Protein AF-0000000073998660 (afdb_homodimer)

Radius of gyration: 32.84 Å; Cα contacts (8 Å, |Δi|>4): 1661; chains: 2; bounding box: 63×141×74 Å

Organism: NCBI:txid1917863

Foldseek 3Di:
DFPLQCLLVVLVVQLVVQLVVLVVVQPPPDDSLQSSLLLLLLLLLQAAHLDFLLPDDPVSLVSSLVSNLNNLLSQLLSLLLVVLCLQVLPQSPPPPCCLVVLLVPVDDPPDCNVVNVLSVVVSVVVSVVLVVLLVVQLVQCLVQPDPCQLPPDDSSVQSSSLSSSLLLLNQHGSRRFNLSCLQPLVNLVSSLVSNLLQFAAVLQVLVVLLVVLVVVLVVLVVVLVVCVVVQVVVCVVPVDNDPVSVVSVVVNVVSVVSSVSSCVVCPDPQSVLSNVLSVVLLVVQLVVQLVQQLVQCCPQPQFQVVGDPSSSSSQSSSLSSLLQANQHHNHQPLRGDPSNLVSSLVNLQEHHDSSGSFWHWHSVLVVQVVQCVVCVVPNPDARDGPRFGAFPVQNVVSVVLVVVVVVCLVVLLVVVCVQCVPVDDSSQVSSLLSSLLRSSRHHNPCSNVDDSVNSVSSSVSSSCGSSDVLSVVCSVVVPSRDPSSPPPGPGRYHDTD/DFPLQCLLVVLVVQLVVQLVVLVVQQVPPDDSLQSSLLLLLLLLLQAAHLDFLLPDDPVNLVSSLVSNLNNLLSQLLSLLLVVLCLQVLPFSPPPPCCLVVLLVPVDDPPDCNVVNVLSVVLSVVVSVVLVVLLVVQLVQCLVQPDPCQLPPDDSSVQSSSLSSSLLLLNQHGSRRFNLSCLQPLSNLVSSLVSNLLQFAAVLQVLVVLLVVLVVVLVVLVVVLCVCCVVQVVVCVVVVDNPPVNVVSVVVNVVSVVVSVSSCVVCPDPQSVLSNVLSVVLLVVQLVVQLVQQLVQCCPQPQFQVVGDPSSSSSQSSSLSSLLQANQHHNHQCLRGDPSNLVSSLVNLQEHHDSSGSFWHWHSVLVVQVVQCVVCVVPNPDARDGPRFGAFPVQNVVSVVLVVVVVVCLVVLLVVVCVVCVPVDDSSQVSSLLSSLLRSSRHHNPCSNVDDSVNSVSSSVSSSCGSSDVLSVVCSVVVPSRRPSSPPPGPGRYHDTD

InterPro domains:
  IPR003445 Cation transporter [PF02386] (27-206)
  IPR003445 Cation transporter [PF02386] (296-477)

Nearest PDB structures (foldseek):
  8k1t-assembly1_I  TM=8.688E-01  e=1.382E-22  Bacillus subtilis
  7zp9-assembly1_I  TM=8.811E-01  e=2.180E-21  Vibrio alginolyticus
  8k1s-assembly1_I  TM=8.889E-01  e=5.232E-21  Bacillus subtilis
  7zp9-assembly1_M  TM=8.734E-01  e=1.997E-21  Vibrio alginolyticus
  4j7c-assembly1_I  TM=8.726E-01  e=1.371E-20  Bacillus subtilis subsp. subtilis str. 168

Solvent-accessible surface area (backbone atoms only — not comparable to full-atom values): 49229 Å² total; per-residue (Å²): 131,53,69,43,37,52,53,53,48,50,53,51,50,51,22,52,53,42,14,51,54,48,33,62,72,41,78,75,78,49,53,62,68,53,19,39,36,41,22,32,20,27,32,45,13,12,31,48,48,57,59,64,48,54,78,50,54,73,69,52,52,52,52,46,51,52,37,28,49,51,23,24,53,48,48,25,50,49,32,44,53,49,47,50,34,58,69,66,63,52,52,70,76,59,49,59,58,52,50,55,41,44,59,67,45,86,71,75,83,77,79,70,48,70,62,28,56,51,49,52,52,49,46,51,50,51,53,52,49,53,51,50,53,26,49,52,42,13,51,52,38,53,74,64,52,69,87,70,56,45,64,96,47,56,56,66,56,44,20,42,49,40,21,47,20,23,28,26,15,15,22,49,32,70,66,54,46,44,45,72,45,45,84,35,41,68,56,41,49,50,48,39,48,33,30,49,60,24,16,48,12,47,72,45,48,52,51,48,45,43,50,48,47,49,48,45,38,48,47,43,46,46,42,45,49,45,44,44,50,46,39,48,52,40,24,71,69,70,67,61,77,72,74,76,59,50,56,60,49,51,51,38,51,51,47,49,51,49,43,53,52,46,50,67,66,49,67,40,72,40,48,49,53,48,32,50,46,43,52,53,50,48,51,50,51,36,49,52,34,18,53,48,36,37,67,68,30,46,79,33,77,80,66,38,37,81,47,53,73,66,33,30,50,36,47,20,42,34,48,24,50,18,27,35,10,19,18,55,37,52,64,68,58,74,63,54,53,56,30,46,51,47,50,44,50,54,36,23,47,42,16,21,20,60,36,15,38,27,18,28,39,12,42,54,21,55,50,48,51,53,38,50,47,69,31,61,48,38,69,85,52,77,44,54,58,97,87,37,50,44,18,67,62,39,50,51,50,25,52,44,48,54,53,49,52,52,50,50,50,54,53,51,50,39,53,49,30,57,72,54,66,66,72,64,59,63,51,55,54,50,48,38,49,45,17,32,27,12,17,11,18,49,56,67,79,49,57,61,71,54,51,71,72,56,44,53,51,45,39,51,34,25,50,37,26,56,69,27,61,67,39,52,51,28,37,72,67,64,49,80,40,60,39,74,66,61,87,78,59,88,32,45,58,57,73,56,70,130,53,68,43,37,52,52,52,50,49,53,50,48,52,22,52,53,42,14,51,53,46,34,62,72,41,80,73,79,48,54,62,68,53,20,39,35,40,21,33,20,28,33,46,13,11,30,47,50,58,60,66,48,55,78,51,55,73,70,51,51,53,51,46,52,50,36,27,51,50,24,23,52,47,46,25,49,49,33,44,52,50,46,52,35,58,71,66,63,50,51,67,76,61,48,57,56,52,50,55,39,45,60,67,48,87,70,77,82,76,78,69,48,73,61,29,56,52,49,51,53,51,46,51,49,51,54,52,50,52,51,50,53,28,48,52,41,14,51,51,37,53,73,64,54,67,88,72,56,44,64,96,47,57,57,67,55,46,19,41,48,42,21,48,21,24,27,26,14,14,23,50,33,69,65,53,48,45,46,74,46,45,84,35,41,68,56,43,49,50,46,40,50,33,29,50,59,25,16,46,12,47,71,45,47,52,51,48,45,44,51,48,46,49,48,44,39,49,46,43,46,45,42,45,49,46,43,43,47,47,39,47,52,40,24,70,69,71,65,64,76,74,73,74,60,50,56,60,50,51,50,41,51,53,46,49,51,49,42,54,52,45,50,66,66,50,66,40,73,41,48,50,53,51,33,51,47,43,52,53,51,48,50,51,53,35,48,51,34,19,54,49,37,37,68,67,31,46,79,33,76,80,66,38,37,80,47,51,72,65,32,28,48,37,48,21,44,36,46,24,51,19,27,36,10,18,18,54,38,53,64,67,60,74,63,53,53,56,30,46,52,46,53,42,51,54,36,23,48,42,17,20,20,60,36,14,39,25,17,27,38,11,41,53,22,55,53,49,50,53,39,50,46,70,31,61,48,38,70,84,52,76,43,53,58,97,88,37,51,44,18,68,63,39,50,51,50,25,52,45,48,54,54,49,51,54,51,50,51,54,53,50,50,38,53,48,30,56,70,55,66,64,72,64,59,63,52,56,53,49,45,39,48,48,17,32,27,11,16,11,20,48,55,66,78,48,59,61,71,53,50,69,72,56,44,52,51,47,39,50,35,25,50,38,27,57,69,26,62,66,39,51,51,28,36,71,68,64,50,80,39,58,38,74,65,61,87,79,60,87,31,44,59,56,73,56,70

Structure (mmCIF, N/CA/C/O backbone):
data_AF-0000000073998660-model_v1
#
loop_
_entity.id
_entity.type
_entity.pdbx_description
1 polymer 'Trk-type K+ transporter membrane subunit'
#
loop_
_atom_site.group_PDB
_atom_site.id
_atom_site.type_symbol
_atom_site.label_atom_id
_atom_site.label_alt_id
_atom_site.label_comp_id
_atom_site.label_asym_id
_atom_site.label_entity_id
_atom_site.label_seq_id
_atom_site.pdbx_PDB_ins_code
_atom_site.Cartn_x
_atom_site.Cartn_y
_atom_site.Cartn_z
_atom_site.occupancy
_atom_site.B_iso_or_equiv
_atom_site.auth_seq_id
_atom_site.auth_comp_id
_atom_site.auth_asym_id
_atom_site.auth_atom_id
_atom_site.pdbx_PDB_model_num
ATOM 1 N N . MET A 1 1 ? 19.594 8.508 28.094 1 63.03 1 MET A N 1
ATOM 2 C CA . MET A 1 1 ? 18.516 8.07 27.219 1 63.03 1 MET A CA 1
ATOM 3 C C . MET A 1 1 ? 18.656 8.68 25.828 1 63.03 1 MET A C 1
ATOM 5 O O . MET A 1 1 ? 19.109 9.82 25.688 1 63.03 1 MET A O 1
ATOM 9 N N . SER A 1 2 ? 18.422 7.918 24.828 1 72.44 2 SER A N 1
ATOM 10 C CA . SER A 1 2 ? 18.516 8.383 23.438 1 72.44 2 SER A CA 1
ATOM 11 C C . SER A 1 2 ? 17.422 9.414 23.141 1 72.44 2 SER A C 1
ATOM 13 O O . SER A 1 2 ? 16.406 9.469 23.828 1 72.44 2 SER A O 1
ATOM 15 N N . PHE A 1 3 ? 17.703 10.344 22.281 1 75.31 3 PHE A N 1
ATOM 16 C CA . PHE A 1 3 ? 16.766 11.383 21.859 1 75.31 3 PHE A CA 1
ATOM 17 C C . PHE A 1 3 ? 15.445 10.773 21.422 1 75.31 3 PHE A C 1
ATOM 19 O O . PHE A 1 3 ? 14.375 11.281 21.781 1 75.31 3 PHE A O 1
ATOM 26 N N . ALA A 1 4 ? 15.484 9.711 20.812 1 79.88 4 ALA A N 1
ATOM 27 C CA . ALA A 1 4 ? 14.289 9.016 20.344 1 79.88 4 ALA A CA 1
ATOM 28 C C . ALA A 1 4 ? 13.445 8.523 21.531 1 79.88 4 ALA A C 1
ATOM 30 O O . ALA A 1 4 ? 12.219 8.617 21.5 1 79.88 4 ALA A O 1
ATOM 31 N N . ARG A 1 5 ? 14.047 8.125 22.594 1 86.69 5 ARG A N 1
ATOM 32 C CA . ARG A 1 5 ? 13.336 7.629 23.75 1 86.69 5 ARG A CA 1
ATOM 33 C C . ARG A 1 5 ? 12.68 8.766 24.531 1 86.69 5 ARG A C 1
ATOM 35 O O . ARG A 1 5 ? 11.57 8.617 25.047 1 86.69 5 ARG A O 1
ATOM 42 N N . VAL A 1 6 ? 13.344 9.867 24.516 1 84.62 6 VAL A N 1
ATOM 43 C CA . VAL A 1 6 ? 12.805 11.023 25.219 1 84.62 6 VAL A CA 1
ATOM 44 C C . VAL A 1 6 ? 11.531 11.5 24.531 1 84.62 6 VAL A C 1
ATOM 46 O O . VAL A 1 6 ? 10.539 11.812 25.203 1 84.62 6 VAL A O 1
ATOM 49 N N . VAL A 1 7 ? 11.594 11.492 23.281 1 86.06 7 VAL A N 1
ATOM 50 C CA . VAL A 1 7 ? 10.43 11.938 22.516 1 86.06 7 VAL A CA 1
ATOM 51 C C . VAL A 1 7 ? 9.273 10.961 22.703 1 86.06 7 VAL A C 1
ATOM 53 O O . VAL A 1 7 ? 8.141 11.367 22.984 1 86.06 7 VAL A O 1
ATOM 56 N N . CYS A 1 8 ? 9.57 9.711 22.625 1 91.06 8 CYS A N 1
ATOM 57 C CA . CYS A 1 8 ? 8.547 8.68 22.766 1 91.06 8 CYS A CA 1
ATOM 58 C C . CYS A 1 8 ? 7.938 8.711 24.156 1 91.06 8 CYS A C 1
ATOM 60 O O . CYS A 1 8 ? 6.715 8.703 24.312 1 91.06 8 CYS A O 1
ATOM 62 N N . PHE A 1 9 ? 8.734 8.844 25.141 1 91.81 9 PHE A N 1
ATOM 63 C CA . PHE A 1 9 ? 8.234 8.852 26.5 1 91.81 9 PHE A CA 1
ATOM 64 C C . PHE A 1 9 ? 7.512 10.164 26.812 1 91.81 9 PHE A C 1
ATOM 66 O O . PHE A 1 9 ? 6.543 10.18 27.578 1 91.81 9 PHE A O 1
ATOM 73 N N . GLY A 1 10 ? 8.031 11.219 26.203 1 92.44 10 GLY A N 1
ATOM 74 C CA . GLY A 1 10 ? 7.34 12.484 26.359 1 92.44 10 GLY A CA 1
ATOM 75 C C . GLY A 1 10 ? 5.914 12.453 25.844 1 92.44 10 GLY A C 1
ATOM 76 O O . GLY A 1 10 ? 4.984 12.859 26.547 1 92.44 10 GLY A O 1
ATOM 77 N N . PHE A 1 11 ? 5.75 11.93 24.688 1 94.12 11 PHE A N 1
ATOM 78 C CA . PHE A 1 11 ? 4.418 11.852 24.109 1 94.12 11 PHE A CA 1
ATOM 79 C C . PHE A 1 11 ? 3.551 10.859 24.859 1 94.12 11 PHE A C 1
ATOM 81 O O . PHE A 1 11 ? 2.371 11.117 25.109 1 94.12 11 PHE A O 1
ATOM 88 N N . LEU A 1 12 ? 4.133 9.75 25.234 1 95.38 12 LEU A N 1
ATOM 89 C CA . LEU A 1 12 ? 3.385 8.75 25.984 1 95.38 12 LEU A CA 1
ATOM 90 C C . LEU A 1 12 ? 2.932 9.305 27.344 1 95.38 12 LEU A C 1
ATOM 92 O O . LEU A 1 12 ? 1.794 9.086 27.75 1 95.38 12 LEU A O 1
ATOM 96 N N . SER A 1 13 ? 3.779 10.016 28 1 96.12 13 SER A N 1
ATOM 97 C CA . SER A 1 13 ? 3.438 10.609 29.281 1 96.12 13 SER A CA 1
ATOM 98 C C . SER A 1 13 ? 2.352 11.672 29.141 1 96.12 13 SER A C 1
ATOM 100 O O . SER A 1 13 ? 1.455 11.773 29.969 1 96.12 13 SER A O 1
ATOM 102 N N . ALA A 1 14 ? 2.453 12.453 28.109 1 96.12 14 ALA A N 1
ATOM 103 C CA . ALA A 1 14 ? 1.438 13.469 27.859 1 96.12 14 ALA A CA 1
ATOM 104 C C . ALA A 1 14 ? 0.074 12.836 27.594 1 96.12 14 ALA A C 1
ATOM 106 O O . ALA A 1 14 ? -0.949 13.328 28.078 1 96.12 14 ALA A O 1
ATOM 107 N N . ILE A 1 15 ? 0.063 11.711 26.891 1 97.62 15 ILE A N 1
ATOM 108 C CA . ILE A 1 15 ? -1.177 11 26.594 1 97.62 15 ILE A CA 1
ATOM 109 C C . ILE A 1 15 ? -1.775 10.445 27.891 1 97.62 15 ILE A C 1
ATOM 111 O O . ILE A 1 15 ? -2.975 10.602 28.141 1 97.62 15 ILE A O 1
ATOM 115 N N . LEU A 1 16 ? -0.935 9.898 28.688 1 97.44 16 LEU A N 1
ATOM 116 C CA . LEU A 1 16 ? -1.417 9.305 29.938 1 97.44 16 LEU A CA 1
ATOM 117 C C . LEU A 1 16 ? -1.89 10.383 30.906 1 97.44 16 LEU A C 1
ATOM 119 O O . LEU A 1 16 ? -2.951 10.25 31.516 1 97.44 16 LEU A O 1
ATOM 123 N N . LEU A 1 17 ? -1.148 11.438 31.047 1 97 17 LEU A N 1
ATOM 124 C CA . LEU A 1 17 ? -1.552 12.531 31.922 1 97 17 LEU A CA 1
ATOM 125 C C . LEU A 1 17 ? -2.852 13.164 31.438 1 97 17 LEU A C 1
ATOM 127 O O . LEU A 1 17 ? -3.74 13.461 32.25 1 97 17 LEU A O 1
ATOM 131 N N . GLY A 1 18 ? -2.938 13.398 30.125 1 97.5 18 GLY A N 1
ATOM 132 C CA . GLY A 1 18 ? -4.168 13.93 29.562 1 97.5 18 GLY A CA 1
ATOM 133 C C . GLY A 1 18 ? -5.367 13.031 29.781 1 97.5 18 GLY A C 1
ATOM 134 O O . GLY A 1 18 ? -6.473 13.508 30.047 1 97.5 18 GLY A O 1
ATOM 135 N N . SER A 1 19 ? -5.113 11.719 29.703 1 97.19 19 SER A N 1
ATOM 136 C CA . SER A 1 19 ? -6.207 10.766 29.891 1 97.19 19 SER A CA 1
ATOM 137 C C . SER A 1 19 ? -6.723 10.812 31.328 1 97.19 19 SER A C 1
ATOM 139 O O . SER A 1 19 ? -7.926 10.68 31.562 1 97.19 19 SER A O 1
ATOM 141 N N . PHE A 1 20 ? -5.871 11.07 32.281 1 96.38 20 PHE A N 1
ATOM 142 C CA . PHE A 1 20 ? -6.273 11.164 33.688 1 96.38 20 PHE A CA 1
ATOM 143 C C . PHE A 1 20 ? -7.094 12.43 33.938 1 96.38 20 PHE A C 1
ATOM 145 O O . PHE A 1 20 ? -8.094 12.398 34.656 1 96.38 20 PHE A O 1
ATOM 152 N N . PHE A 1 21 ? -6.688 13.516 33.344 1 96.38 21 PHE A N 1
ATOM 153 C CA . PHE A 1 21 ? -7.426 14.766 33.5 1 96.38 21 PHE A CA 1
ATOM 154 C C . PHE A 1 21 ? -8.805 14.664 32.875 1 96.38 21 PHE A C 1
ATOM 156 O O . PHE A 1 21 ? -9.797 15.125 33.438 1 96.38 21 PHE A O 1
ATOM 163 N N . LEU A 1 22 ? -8.852 14.031 31.688 1 96.75 22 LEU A N 1
ATOM 164 C CA . LEU A 1 22 ? -10.125 13.891 31 1 96.75 22 LEU A CA 1
ATOM 165 C C . LEU A 1 22 ? -11.062 12.977 31.781 1 96.75 22 LEU A C 1
ATOM 167 O O . LEU A 1 22 ? -12.25 13.273 31.938 1 96.75 22 LEU A O 1
ATOM 171 N N . TYR A 1 23 ? -10.484 11.844 32.219 1 96.12 23 TYR A N 1
ATOM 172 C CA . TYR A 1 23 ? -11.281 10.883 32.969 1 96.12 23 TYR A CA 1
ATOM 173 C C . TYR A 1 23 ? -11.789 11.5 34.281 1 96.12 23 TYR A C 1
ATOM 175 O O . TYR A 1 23 ? -12.945 11.297 34.656 1 96.12 23 TYR A O 1
ATOM 183 N N . GLY A 1 24 ? -11.031 12.234 35 1 94.75 24 GLY A N 1
ATOM 184 C CA . GLY A 1 24 ? -11.406 12.859 36.25 1 94.75 24 GLY A CA 1
ATOM 185 C C . GLY A 1 24 ? -12.438 13.961 36.094 1 94.75 24 GLY A C 1
ATOM 186 O O . GLY A 1 24 ? -13.352 14.078 36.938 1 94.75 24 GLY A O 1
ATOM 187 N N . ASN A 1 25 ? -12.273 14.766 35.062 1 94.31 25 ASN A N 1
ATOM 188 C CA . ASN A 1 25 ? -13.172 15.898 34.875 1 94.31 25 ASN A CA 1
ATOM 189 C C . ASN A 1 25 ? -14.555 15.445 34.406 1 94.31 25 ASN A C 1
ATOM 191 O O . ASN A 1 25 ? -15.547 16.125 34.688 1 94.31 25 ASN A O 1
ATOM 195 N N . GLU A 1 26 ? -14.672 14.344 33.656 1 91.69 26 GLU A N 1
ATOM 196 C CA . GLU A 1 26 ? -15.953 13.859 33.156 1 91.69 26 GLU A CA 1
ATOM 197 C C . GLU A 1 26 ? -16.594 12.859 34.094 1 91.69 26 GLU A C 1
ATOM 199 O O . GLU A 1 26 ? -17.672 12.344 33.844 1 91.69 26 GLU A O 1
ATOM 204 N N . ALA A 1 27 ? -16.734 13.086 35.344 1 79.81 27 ALA A N 1
ATOM 205 C CA . ALA A 1 27 ? -17.297 12.422 36.531 1 79.81 27 ALA A CA 1
ATOM 206 C C . ALA A 1 27 ? -18.094 11.188 36.125 1 79.81 27 ALA A C 1
ATOM 208 O O . ALA A 1 27 ? -19.281 11.078 36.438 1 79.81 27 ALA A O 1
ATOM 209 N N . GLY A 1 28 ? -17.484 10.148 35.281 1 79.62 28 GLY A N 1
ATOM 210 C CA . GLY A 1 28 ? -18.188 8.906 35 1 79.62 28 GLY A CA 1
ATOM 211 C C . GLY A 1 28 ? -18.812 8.852 33.625 1 79.62 28 GLY A C 1
ATOM 212 O O . GLY A 1 28 ? -19.312 7.805 33.188 1 79.62 28 GLY A O 1
ATOM 213 N N . ASN A 1 29 ? -18.844 9.875 32.906 1 87.81 29 ASN A N 1
ATOM 214 C CA . ASN A 1 29 ? -19.453 9.914 31.594 1 87.81 29 ASN A CA 1
ATOM 215 C C . ASN A 1 29 ? -18.562 9.258 30.547 1 87.81 29 ASN A C 1
ATOM 217 O O . ASN A 1 29 ? -19.047 8.867 29.484 1 87.81 29 ASN A O 1
ATOM 221 N N . LEU A 1 30 ? -17.328 9.195 30.859 1 91.75 30 LEU A N 1
ATOM 222 C CA . LEU A 1 30 ? -16.375 8.633 29.906 1 91.75 30 LEU A CA 1
ATOM 223 C C . LEU A 1 30 ? -15.695 7.398 30.484 1 91.75 30 LEU A C 1
ATOM 225 O O . LEU A 1 30 ? -15.289 7.398 31.656 1 91.75 30 LEU A O 1
ATOM 229 N N . SER A 1 31 ? -15.688 6.324 29.734 1 94.19 31 SER A N 1
ATOM 230 C CA . SER A 1 31 ? -14.852 5.191 30.109 1 94.19 31 SER A CA 1
ATOM 231 C C . SER A 1 31 ? -13.367 5.551 30.047 1 94.19 31 SER A C 1
ATOM 233 O O . SER A 1 31 ? -12.984 6.492 29.359 1 94.19 31 SER A O 1
ATOM 235 N N . TYR A 1 32 ? -12.586 4.891 30.781 1 95.25 32 TYR A N 1
ATOM 236 C CA . TYR A 1 32 ? -11.164 5.223 30.781 1 95.25 32 TYR A CA 1
ATOM 237 C C . TYR A 1 32 ? -10.539 4.965 29.422 1 95.25 32 TYR A C 1
ATOM 239 O O . TYR A 1 32 ? -9.664 5.715 28.984 1 95.25 32 TYR A O 1
ATOM 247 N N . VAL A 1 33 ? -10.984 3.906 28.719 1 96.25 33 VAL A N 1
ATOM 248 C CA . VAL A 1 33 ? -10.453 3.621 27.391 1 96.25 33 VAL A CA 1
ATOM 249 C C . VAL A 1 33 ? -10.789 4.77 26.438 1 96.25 33 VAL A C 1
ATOM 251 O O . VAL A 1 33 ? -9.953 5.176 25.641 1 96.25 33 VAL A O 1
ATOM 254 N N . ASP A 1 34 ? -11.969 5.289 26.625 1 96.81 34 ASP A N 1
ATOM 255 C CA . ASP A 1 34 ? -12.367 6.418 25.797 1 96.81 34 ASP A CA 1
ATOM 256 C C . ASP A 1 34 ? -11.539 7.66 26.125 1 96.81 34 ASP A C 1
ATOM 258 O O . ASP A 1 34 ? -11.234 8.461 25.234 1 96.81 34 ASP A O 1
ATOM 262 N N . SER A 1 35 ? -11.219 7.801 27.406 1 97.12 35 SER A N 1
ATOM 263 C CA . SER A 1 35 ? -10.398 8.938 27.812 1 97.12 35 SER A CA 1
ATOM 264 C C . SER A 1 35 ? -8.992 8.836 27.25 1 97.12 35 SER A C 1
ATOM 266 O O . SER A 1 35 ? -8.414 9.836 26.812 1 97.12 35 SER A O 1
ATOM 268 N N . VAL A 1 36 ? -8.469 7.609 27.266 1 97.25 36 VAL A N 1
ATOM 269 C CA . VAL A 1 36 ? -7.141 7.398 26.688 1 97.25 36 VAL A CA 1
ATOM 270 C C . VAL A 1 36 ? -7.184 7.664 25.188 1 97.25 36 VAL A C 1
ATOM 272 O O . VAL A 1 36 ? -6.27 8.289 24.641 1 97.25 36 VAL A O 1
ATOM 275 N N . TYR A 1 37 ? -8.234 7.168 24.578 1 97.94 37 TYR A N 1
ATOM 276 C CA . TYR A 1 37 ? -8.398 7.375 23.141 1 97.94 37 TYR A CA 1
ATOM 277 C C . TYR A 1 37 ? -8.469 8.859 22.797 1 97.94 37 TYR A C 1
ATOM 279 O O . TYR A 1 37 ? -7.781 9.328 21.891 1 97.94 37 TYR A O 1
ATOM 287 N N . LEU A 1 38 ? -9.242 9.57 23.562 1 97 38 LEU A N 1
ATOM 288 C CA . LEU A 1 38 ? -9.43 10.992 23.328 1 97 38 LEU A CA 1
ATOM 289 C C . LEU A 1 38 ? -8.148 11.766 23.594 1 97 38 LEU A C 1
ATOM 291 O O . LEU A 1 38 ? -7.785 12.672 22.828 1 97 38 LEU A O 1
ATOM 295 N N . SER A 1 39 ? -7.477 11.438 24.609 1 98 39 SER A N 1
ATOM 296 C CA . SER A 1 39 ? -6.207 12.078 24.938 1 98 39 SER A CA 1
ATOM 297 C C . SER A 1 39 ? -5.16 11.82 23.844 1 98 39 SER A C 1
ATOM 299 O O . SER A 1 39 ? -4.465 12.742 23.422 1 98 39 SER A O 1
ATOM 301 N N . ALA A 1 40 ? -5.074 10.578 23.422 1 98 40 ALA A N 1
ATOM 302 C CA . ALA A 1 40 ? -4.129 10.234 22.359 1 98 40 ALA A CA 1
ATOM 303 C C . ALA A 1 40 ? -4.453 10.977 21.078 1 98 40 ALA A C 1
ATOM 305 O O . ALA A 1 40 ? -3.553 11.484 20.406 1 98 40 ALA A O 1
ATOM 306 N N . SER A 1 41 ? -5.707 11.016 20.75 1 97.56 41 SER A N 1
ATOM 307 C CA . SER A 1 41 ? -6.129 11.711 19.531 1 97.56 41 SER A CA 1
ATOM 308 C C . SER A 1 41 ? -5.812 13.195 19.609 1 97.56 41 SER A C 1
ATOM 310 O O . SER A 1 41 ? -5.414 13.805 18.609 1 97.56 41 SER A O 1
ATOM 312 N N . ALA A 1 42 ? -5.961 13.797 20.781 1 97.38 42 ALA A N 1
ATOM 313 C CA . ALA A 1 42 ? -5.691 15.227 20.953 1 97.38 42 ALA A CA 1
ATOM 314 C C . ALA A 1 42 ? -4.195 15.508 20.922 1 97.38 42 ALA A C 1
ATOM 316 O O . ALA A 1 42 ? -3.742 16.406 20.219 1 97.38 42 ALA A O 1
ATOM 317 N N . ILE A 1 43 ? -3.414 14.727 21.609 1 96.88 43 ILE A N 1
ATOM 318 C CA . ILE A 1 43 ? -1.974 14.938 21.703 1 96.88 43 ILE A CA 1
ATOM 319 C C . ILE A 1 43 ? -1.326 14.648 20.359 1 96.88 43 ILE A C 1
ATOM 321 O O . ILE A 1 43 ? -0.404 15.352 19.938 1 96.88 43 ILE A O 1
ATOM 325 N N . CYS A 1 44 ? -1.831 13.633 19.672 1 95.5 44 CYS A N 1
ATOM 326 C CA . CYS A 1 44 ? -1.292 13.297 18.359 1 95.5 44 CYS A CA 1
ATOM 327 C C . CYS A 1 44 ? -1.938 14.156 17.266 1 95.5 44 CYS A C 1
ATOM 329 O O . CYS A 1 44 ? -1.605 14.023 16.094 1 95.5 44 CYS A O 1
ATOM 331 N N . VAL A 1 45 ? -2.838 15.008 17.641 1 94.5 45 VAL A N 1
ATOM 332 C CA . VAL A 1 45 ? -3.525 15.945 16.766 1 94.5 45 VAL A CA 1
ATOM 333 C C . VAL A 1 45 ? -4.168 15.195 15.602 1 94.5 45 VAL A C 1
ATOM 335 O O . VAL A 1 45 ? -3.934 15.523 14.438 1 94.5 45 VAL A O 1
ATOM 338 N N . THR A 1 46 ? -4.926 14.125 15.828 1 94.31 46 THR A N 1
ATOM 339 C CA . THR A 1 46 ? -5.555 13.281 14.812 1 94.31 46 THR A CA 1
ATOM 340 C C . THR A 1 46 ? -7.004 13.703 14.586 1 94.31 46 THR A C 1
ATOM 342 O O . THR A 1 46 ? -7.457 13.789 13.445 1 94.31 46 THR A O 1
ATOM 345 N N . GLY A 1 47 ? -7.812 13.906 15.68 1 94.25 47 GLY A N 1
ATOM 346 C CA . GLY A 1 47 ? -9.18 14.383 15.539 1 94.25 47 GLY A CA 1
ATOM 347 C C . GLY A 1 47 ? -10.203 13.266 15.594 1 94.25 47 GLY A C 1
ATOM 348 O O . GLY A 1 47 ? -11.406 13.523 15.539 1 94.25 47 GLY A O 1
ATOM 349 N N . LEU A 1 48 ? -9.797 12.016 15.711 1 95.38 48 LEU A N 1
ATOM 350 C CA . LEU A 1 48 ? -10.734 10.906 15.875 1 95.38 48 LEU A CA 1
ATOM 351 C C . LEU A 1 48 ? -11.266 10.859 17.297 1 95.38 48 LEU A C 1
ATOM 353 O O . LEU A 1 48 ? -10.508 11.008 18.266 1 95.38 48 LEU A O 1
ATOM 357 N N . SER A 1 49 ? -12.547 10.711 17.406 1 95.38 49 SER A N 1
ATOM 358 C CA . SER A 1 49 ? -13.172 10.695 18.734 1 95.38 49 SER A CA 1
ATOM 359 C C . SER A 1 49 ? -14.188 9.562 18.844 1 95.38 49 SER A C 1
ATOM 361 O O . SER A 1 49 ? -15.039 9.391 17.969 1 95.38 49 SER A O 1
ATOM 363 N N . PRO A 1 50 ? -14.109 8.82 19.906 1 94.69 50 PRO A N 1
ATOM 364 C CA . PRO A 1 50 ? -15.086 7.75 20.109 1 94.69 50 PRO A CA 1
ATOM 365 C C . PRO A 1 50 ? -16.453 8.281 20.562 1 94.69 50 PRO A C 1
ATOM 367 O O . PRO A 1 50 ? -17.453 7.57 20.469 1 94.69 50 PRO A O 1
ATOM 370 N N . ILE A 1 51 ? -16.484 9.523 21.078 1 93.56 51 ILE A N 1
ATOM 371 C CA . ILE A 1 51 ? -17.719 10.164 21.531 1 93.56 51 ILE A CA 1
ATOM 372 C C . ILE A 1 51 ? -17.812 11.57 20.938 1 93.56 51 ILE A C 1
ATOM 374 O O . ILE A 1 51 ? -16.797 12.195 20.641 1 93.56 51 ILE A O 1
ATOM 378 N N . PRO A 1 52 ? -19.062 12.039 20.828 1 93.88 52 PRO A N 1
ATOM 379 C CA . PRO A 1 52 ? -19.203 13.414 20.344 1 93.88 52 PRO A CA 1
ATOM 380 C C . PRO A 1 52 ? -18.609 14.438 21.312 1 93.88 52 PRO A C 1
ATOM 382 O O . PRO A 1 52 ? -18.906 14.398 22.516 1 93.88 52 PRO A O 1
ATOM 385 N N . ILE A 1 53 ? -17.859 15.32 20.797 1 94.69 53 ILE A N 1
ATOM 386 C CA . ILE A 1 53 ? -17.156 16.312 21.609 1 94.69 53 ILE A CA 1
ATOM 387 C C . ILE A 1 53 ? -18.156 17.297 22.203 1 94.69 53 ILE A C 1
ATOM 389 O O . ILE A 1 53 ? -17.953 17.797 23.312 1 94.69 53 ILE A O 1
ATOM 393 N N . SER A 1 54 ? -19.297 17.516 21.484 1 93.94 54 SER A N 1
ATOM 394 C CA . SER A 1 54 ? -20.312 18.453 21.922 1 93.94 54 SER A CA 1
ATOM 395 C C . SER A 1 54 ? -20.984 18 23.219 1 93.94 54 SER A C 1
ATOM 397 O O . SER A 1 54 ? -21.578 18.797 23.938 1 93.94 54 SER A O 1
ATOM 399 N N . SER A 1 55 ? -20.906 16.703 23.484 1 92 55 SER A N 1
ATOM 400 C CA . SER A 1 55 ? -21.562 16.156 24.672 1 92 55 SER A CA 1
ATOM 401 C C . SER A 1 55 ? -20.688 16.312 25.906 1 92 55 SER A C 1
ATOM 403 O O . SER A 1 55 ? -21.141 16.062 27.016 1 92 55 SER A O 1
ATOM 405 N N . LEU A 1 56 ? -19.516 16.781 25.734 1 94.19 56 LEU A N 1
ATOM 406 C CA . LEU A 1 56 ? -18.578 16.906 26.844 1 94.19 56 LEU A CA 1
ATOM 407 C C . LEU A 1 56 ? -18.734 18.25 27.547 1 94.19 56 LEU A C 1
ATOM 409 O O . LEU A 1 56 ? -19.328 19.172 27 1 94.19 56 LEU A O 1
ATOM 413 N N . SER A 1 57 ? -18.203 18.297 28.719 1 93.94 57 SER A N 1
ATOM 414 C CA . SER A 1 57 ? -18.312 19.5 29.531 1 93.94 57 SER A CA 1
ATOM 415 C C . SER A 1 57 ? -17.406 20.609 29.016 1 93.94 57 SER A C 1
ATOM 417 O O . SER A 1 57 ? -16.469 20.328 28.266 1 93.94 57 SER A O 1
ATOM 419 N N . TYR A 1 58 ? -17.766 21.844 29.438 1 93.88 58 TYR A N 1
ATOM 420 C CA . TYR A 1 58 ? -17 23.016 29.016 1 93.88 58 TYR A CA 1
ATOM 421 C C . TYR A 1 58 ? -15.562 22.922 29.5 1 93.88 58 TYR A C 1
ATOM 423 O O . TYR A 1 58 ? -14.633 23.281 28.766 1 93.88 58 TYR A O 1
ATOM 431 N N . SER A 1 59 ? -15.344 22.453 30.703 1 94.5 59 SER A N 1
ATOM 432 C CA . SER A 1 59 ? -14.008 22.297 31.266 1 94.5 59 SER A CA 1
ATOM 433 C C . SER A 1 59 ? -13.188 21.297 30.453 1 94.5 59 SER A C 1
ATOM 435 O O . SER A 1 59 ? -11.984 21.469 30.266 1 94.5 59 SER A O 1
ATOM 437 N N . THR A 1 60 ? -13.867 20.219 30 1 95.5 60 THR A N 1
ATOM 438 C CA . THR A 1 60 ? -13.195 19.219 29.188 1 95.5 60 THR A CA 1
ATOM 439 C C . THR A 1 60 ? -12.75 19.797 27.859 1 95.5 60 THR A C 1
ATOM 441 O O . THR A 1 60 ? -11.703 19.422 27.328 1 95.5 60 THR A O 1
ATOM 444 N N . HIS A 1 61 ? -13.523 20.75 27.266 1 96.81 61 HIS A N 1
ATOM 445 C CA . HIS A 1 61 ? -13.125 21.406 26.031 1 96.81 61 HIS A CA 1
ATOM 446 C C . HIS A 1 61 ? -11.82 22.188 26.219 1 96.81 61 HIS A C 1
ATOM 448 O O . HIS A 1 61 ? -10.969 22.188 25.328 1 96.81 61 HIS A O 1
ATOM 454 N N . TRP A 1 62 ? -11.664 22.766 27.344 1 96.5 62 TRP A N 1
ATOM 455 C CA . TRP A 1 62 ? -10.43 23.5 27.641 1 96.5 62 TRP A CA 1
ATOM 456 C C . TRP A 1 62 ? -9.25 22.547 27.75 1 96.5 62 TRP A C 1
ATOM 458 O O . TRP A 1 62 ? -8.156 22.844 27.25 1 96.5 62 TRP A O 1
ATOM 468 N N . ILE A 1 63 ? -9.5 21.453 28.422 1 96.81 63 ILE A N 1
ATOM 469 C CA . ILE A 1 63 ? -8.438 20.453 28.562 1 96.81 63 ILE A CA 1
ATOM 470 C C . ILE A 1 63 ? -8.008 19.969 27.188 1 96.81 63 ILE A C 1
ATOM 472 O O . ILE A 1 63 ? -6.816 19.859 26.906 1 96.81 63 ILE A O 1
ATOM 476 N N . LEU A 1 64 ? -8.984 19.656 26.328 1 97.5 64 LEU A N 1
ATOM 477 C CA . LEU A 1 64 ? -8.695 19.203 24.969 1 97.5 64 LEU A CA 1
ATOM 478 C C . LEU A 1 64 ? -7.895 20.25 24.203 1 97.5 64 LEU A C 1
ATOM 480 O O . LEU A 1 64 ? -6.953 19.922 23.484 1 97.5 64 LEU A O 1
ATOM 484 N N . LEU A 1 65 ? -8.281 21.484 24.375 1 97.5 65 LEU A N 1
ATOM 485 C CA . LEU A 1 65 ? -7.586 22.578 23.703 1 97.5 65 LEU A CA 1
ATOM 486 C C . LEU A 1 65 ? -6.117 22.625 24.109 1 97.5 65 LEU A C 1
ATOM 488 O O . LEU A 1 65 ? -5.234 22.781 23.266 1 97.5 65 LEU A O 1
ATOM 492 N N . VAL A 1 66 ? -5.871 22.453 25.359 1 96.75 66 VAL A N 1
ATOM 493 C CA . VAL A 1 66 ? -4.512 22.5 25.875 1 96.75 66 VAL A CA 1
ATOM 494 C C . VAL A 1 66 ? -3.727 21.281 25.375 1 96.75 66 VAL A C 1
ATOM 496 O O . VAL A 1 66 ? -2.559 21.406 25 1 96.75 66 VAL A O 1
ATOM 499 N N . LEU A 1 67 ? -4.375 20.156 25.375 1 97.62 67 LEU A N 1
ATOM 500 C CA . LEU A 1 67 ? -3.711 18.938 24.906 1 97.62 67 LEU A CA 1
ATOM 501 C C . LEU A 1 67 ? -3.35 19.062 23.422 1 97.62 67 LEU A C 1
ATOM 503 O O . LEU A 1 67 ? -2.266 18.656 23.016 1 97.62 67 LEU A O 1
ATOM 507 N N . ILE A 1 68 ? -4.227 19.625 22.625 1 97.19 68 ILE A N 1
ATOM 508 C CA . ILE A 1 68 ? -3.977 19.844 21.203 1 97.19 68 ILE A CA 1
ATOM 509 C C . ILE A 1 68 ? -2.764 20.75 21.031 1 97.19 68 ILE A C 1
ATOM 511 O O . ILE A 1 68 ? -1.88 20.469 20.219 1 97.19 68 ILE A O 1
ATOM 515 N N . GLN A 1 69 ? -2.719 21.781 21.812 1 95.69 69 GLN A N 1
ATOM 516 C CA . GLN A 1 69 ? -1.635 22.766 21.719 1 95.69 69 GLN A CA 1
ATOM 517 C C . GLN A 1 69 ? -0.301 22.141 22.109 1 95.69 69 GLN A C 1
ATOM 519 O O . GLN A 1 69 ? 0.714 22.344 21.453 1 95.69 69 GLN A O 1
ATOM 524 N N . ILE A 1 70 ? -0.329 21.375 23.125 1 94.25 70 ILE A N 1
ATOM 525 C CA . ILE A 1 70 ? 0.878 20.703 23.594 1 94.25 70 ILE A CA 1
ATOM 526 C C . ILE A 1 70 ? 1.361 19.719 22.516 1 94.25 70 ILE A C 1
ATOM 528 O O . ILE A 1 70 ? 2.557 19.656 22.219 1 94.25 70 ILE A O 1
ATOM 532 N N . GLY A 1 71 ? 0.468 18.969 21.984 1 93.69 71 GLY A N 1
ATOM 533 C CA . GLY A 1 71 ? 0.821 18.016 20.953 1 93.69 71 GLY A CA 1
ATOM 534 C C . GLY A 1 71 ? 1.377 18.688 19.703 1 93.69 71 GLY A C 1
ATOM 535 O O . GLY A 1 71 ? 2.416 18.266 19.188 1 93.69 71 GLY A O 1
ATOM 536 N N . GLY A 1 72 ? 0.684 19.656 19.203 1 92.25 72 GLY A N 1
ATOM 537 C CA . GLY A 1 72 ? 1.102 20.359 18 1 92.25 72 GLY A CA 1
ATOM 538 C C . GLY A 1 72 ? 2.447 21.047 18.156 1 92.25 72 GLY A C 1
ATOM 539 O O . GLY A 1 72 ? 3.355 20.828 17.344 1 92.25 72 GLY A O 1
ATOM 540 N N . LEU A 1 73 ? 2.59 21.828 19.172 1 88.75 73 LEU A N 1
ATOM 541 C CA . LEU A 1 73 ? 3.844 22.531 19.406 1 88.75 73 LEU A CA 1
ATOM 542 C C . LEU A 1 73 ? 4.961 21.562 19.75 1 88.75 73 LEU A C 1
ATOM 544 O O . LEU A 1 73 ? 6.121 21.781 19.406 1 88.75 73 LEU A O 1
ATOM 548 N N . GLY A 1 74 ? 4.562 20.516 20.438 1 84.81 74 GLY A N 1
ATOM 549 C CA . GLY A 1 74 ? 5.547 19.5 20.766 1 84.81 74 GLY A CA 1
ATOM 550 C C . GLY A 1 74 ? 6.195 18.859 19.547 1 84.81 74 GLY A C 1
ATOM 551 O O . GLY A 1 74 ? 7.422 18.766 19.484 1 84.81 74 GLY A O 1
ATOM 552 N N . ILE A 1 75 ? 5.398 18.531 18.609 1 83.81 75 ILE A N 1
ATOM 553 C CA . ILE A 1 75 ? 5.938 17.844 17.438 1 83.81 75 ILE A CA 1
ATOM 554 C C . ILE A 1 75 ? 6.719 18.828 16.578 1 83.81 75 ILE A C 1
ATOM 556 O O . ILE A 1 75 ? 7.754 18.484 16 1 83.81 75 ILE A O 1
ATOM 560 N N . ILE A 1 76 ? 6.254 20.016 16.453 1 83.69 76 ILE A N 1
ATOM 561 C CA . ILE A 1 76 ? 6.98 21.016 15.664 1 83.69 76 ILE A CA 1
ATOM 562 C C . ILE A 1 76 ? 8.352 21.266 16.297 1 83.69 76 ILE A C 1
ATOM 564 O O . ILE A 1 76 ? 9.359 21.312 15.586 1 83.69 76 ILE A O 1
ATOM 568 N N . SER A 1 77 ? 8.328 21.453 17.594 1 82.38 77 SER A N 1
ATOM 569 C CA . SER A 1 77 ? 9.586 21.688 18.297 1 82.38 77 SER A CA 1
ATOM 570 C C . SER A 1 77 ? 10.562 20.547 18.109 1 82.38 77 SER A C 1
ATOM 572 O O . SER A 1 77 ? 11.734 20.75 17.797 1 82.38 77 SER A O 1
ATOM 574 N N . PHE A 1 78 ? 10.055 19.453 18.172 1 81.5 78 PHE A N 1
ATOM 575 C CA . PHE A 1 78 ? 10.883 18.266 18.031 1 81.5 78 PHE A CA 1
ATOM 576 C C . PHE A 1 78 ? 11.438 18.172 16.609 1 81.5 78 PHE A C 1
ATOM 578 O O . PHE A 1 78 ? 12.633 17.938 16.422 1 81.5 78 PHE A O 1
ATOM 585 N N . THR A 1 79 ? 10.641 18.297 15.656 1 79.19 79 THR A N 1
ATOM 586 C CA . THR A 1 79 ? 11.055 18.094 14.273 1 79.19 79 THR A CA 1
ATOM 587 C C . THR A 1 79 ? 11.992 19.219 13.828 1 79.19 79 THR A C 1
ATOM 589 O O . THR A 1 79 ? 12.883 19 13.008 1 79.19 79 THR A O 1
ATOM 592 N N . VAL A 1 80 ? 11.828 20.344 14.414 1 76.44 80 VAL A N 1
ATOM 593 C CA . VAL A 1 80 ? 12.711 21.469 14.086 1 76.44 80 VAL A CA 1
ATOM 594 C C . VAL A 1 80 ? 14.117 21.188 14.633 1 76.44 80 VAL A C 1
ATOM 596 O O . VAL A 1 80 ? 15.109 21.453 13.961 1 76.44 80 VAL A O 1
ATOM 599 N N . ILE A 1 81 ? 14.133 20.641 15.773 1 76.31 81 ILE A N 1
ATOM 600 C CA . ILE A 1 81 ? 15.422 20.297 16.359 1 76.31 81 ILE A CA 1
ATOM 601 C C . ILE A 1 81 ? 16.125 19.25 15.5 1 76.31 81 ILE A C 1
ATOM 603 O O . ILE A 1 81 ? 17.312 19.375 15.195 1 76.31 81 ILE A O 1
ATOM 607 N N . ILE A 1 82 ? 15.359 18.312 15.047 1 75.56 82 ILE A N 1
ATOM 608 C CA . ILE A 1 82 ? 15.906 17.266 14.203 1 75.56 82 ILE A CA 1
ATOM 609 C C . ILE A 1 82 ? 16.391 17.859 12.883 1 75.56 82 ILE A C 1
ATOM 611 O O . ILE A 1 82 ? 17.469 17.516 12.391 1 75.56 82 ILE A O 1
ATOM 615 N N . GLY A 1 83 ? 15.609 18.641 12.359 1 72.06 83 GLY A N 1
ATOM 616 C CA . GLY A 1 83 ? 15.984 19.297 11.125 1 72.06 83 GLY A CA 1
ATOM 617 C C . GLY A 1 83 ? 17.281 20.078 11.234 1 72.06 83 GLY A C 1
ATOM 618 O O . GLY A 1 83 ? 18.125 20.031 10.336 1 72.06 83 GLY A O 1
ATOM 619 N N . PHE A 1 84 ? 17.438 20.719 12.305 1 69 84 PHE A N 1
ATOM 620 C CA . PHE A 1 84 ? 18.641 21.484 12.555 1 69 84 PHE A CA 1
ATOM 621 C C . PHE A 1 84 ? 19.859 20.578 12.672 1 69 84 PHE A C 1
ATOM 623 O O . PHE A 1 84 ? 20.922 20.875 12.133 1 69 84 PHE A O 1
ATOM 630 N N . LEU A 1 85 ? 19.656 19.5 13.281 1 68.25 85 LEU A N 1
ATOM 631 C CA . LEU A 1 85 ? 20.734 18.547 13.477 1 68.25 85 LEU A CA 1
ATOM 632 C C . LEU A 1 85 ? 21.156 17.938 12.141 1 68.25 85 LEU A C 1
ATOM 634 O O . LEU A 1 85 ? 22.344 17.75 11.891 1 68.25 85 LEU A O 1
ATOM 638 N N . ILE A 1 86 ? 20.266 17.672 11.359 1 66.88 86 ILE A N 1
ATOM 639 C CA . ILE A 1 86 ? 20.531 17.078 10.055 1 66.88 86 ILE A CA 1
ATOM 640 C C . ILE A 1 86 ? 21.266 18.094 9.164 1 66.88 86 ILE A C 1
ATOM 642 O O . ILE A 1 86 ? 22.219 17.734 8.477 1 66.88 86 ILE A O 1
ATOM 646 N N . SER A 1 87 ? 20.828 19.297 9.172 1 62.59 87 SER A N 1
ATOM 647 C CA . SER A 1 87 ? 21.422 20.328 8.312 1 62.59 87 SER A CA 1
ATOM 648 C C . SER A 1 87 ? 22.859 20.641 8.719 1 62.59 87 SER A C 1
ATOM 650 O O . SER A 1 87 ? 23.688 20.922 7.863 1 62.59 87 SER A O 1
ATOM 652 N N . LYS A 1 88 ? 23.172 20.578 10.016 1 61.31 88 LYS A N 1
ATOM 653 C CA . LYS A 1 88 ? 24.516 20.906 10.484 1 61.31 88 LYS A CA 1
ATOM 654 C C . LYS A 1 88 ? 25.406 19.672 10.516 1 61.31 88 LYS A C 1
ATOM 656 O O . LYS A 1 88 ? 26.594 19.75 10.828 1 61.31 88 LYS A O 1
ATOM 661 N N . GLY A 1 89 ? 24.891 18.547 9.961 1 54.56 89 GLY A N 1
ATOM 662 C CA . GLY A 1 89 ? 25.672 17.312 9.938 1 54.56 89 GLY A CA 1
ATOM 663 C C . GLY A 1 89 ? 26.094 16.844 11.312 1 54.56 89 GLY A C 1
ATOM 664 O O . GLY A 1 89 ? 27.125 16.188 11.469 1 54.56 89 GLY A O 1
ATOM 665 N N . ILE A 1 90 ? 25.719 17.484 12.375 1 46.94 90 ILE A N 1
ATOM 666 C CA . ILE A 1 90 ? 26.094 17.156 13.75 1 46.94 90 ILE A CA 1
ATOM 667 C C . ILE A 1 90 ? 25.531 15.797 14.133 1 46.94 90 ILE A C 1
ATOM 669 O O . ILE A 1 90 ? 24.359 15.508 13.852 1 46.94 90 ILE A O 1
ATOM 673 N N . SER A 1 91 ? 26.5 14.789 14.352 1 43.5 91 SER A N 1
ATOM 674 C CA . SER A 1 91 ? 26.141 13.43 14.766 1 43.5 91 SER A CA 1
ATOM 675 C C . SER A 1 91 ? 25.188 13.453 15.945 1 43.5 91 SER A C 1
ATOM 677 O O . SER A 1 91 ? 25.344 14.258 16.875 1 43.5 91 SER A O 1
ATOM 679 N N . ARG A 1 92 ? 24.109 12.906 15.875 1 43.31 92 ARG A N 1
ATOM 680 C CA . ARG A 1 92 ? 23.031 12.812 16.859 1 43.31 92 ARG A CA 1
ATOM 681 C C . ARG A 1 92 ? 23.578 12.414 18.234 1 43.31 92 ARG A C 1
ATOM 683 O O . ARG A 1 92 ? 22.844 12.375 19.219 1 43.31 92 ARG A O 1
ATOM 690 N N . ASN A 1 93 ? 24.781 11.617 18.266 1 37.47 93 ASN A N 1
ATOM 691 C CA . ASN A 1 93 ? 25.266 11.242 19.578 1 37.47 93 ASN A CA 1
ATOM 692 C C . ASN A 1 93 ? 25.625 12.461 20.422 1 37.47 93 ASN A C 1
ATOM 694 O O . ASN A 1 93 ? 26.297 12.344 21.438 1 37.47 93 ASN A O 1
ATOM 698 N N . THR A 1 94 ? 25.797 13.508 19.859 1 37.91 94 THR A N 1
ATOM 699 C CA . THR A 1 94 ? 26.141 14.555 20.812 1 37.91 94 THR A CA 1
ATOM 700 C C . THR A 1 94 ? 25.062 14.664 21.891 1 37.91 94 THR A C 1
ATOM 702 O O . THR A 1 94 ? 23.875 14.758 21.594 1 37.91 94 THR A O 1
ATOM 705 N N . LYS A 1 95 ? 25.297 14.117 23.047 1 37.84 95 LYS A N 1
ATOM 706 C CA . LYS A 1 95 ? 24.531 14 24.281 1 37.84 95 LYS A CA 1
ATOM 707 C C . LYS A 1 95 ? 23.422 15.039 24.344 1 37.84 95 LYS A C 1
ATOM 709 O O . LYS A 1 95 ? 23.672 16.234 24.234 1 37.84 95 LYS A O 1
ATOM 714 N N . PHE A 1 96 ? 22.344 14.641 23.984 1 39.81 96 PHE A N 1
ATOM 715 C CA . PHE A 1 96 ? 21.141 15.438 24.234 1 39.81 96 PHE A CA 1
ATOM 716 C C . PHE A 1 96 ? 21.297 16.25 25.516 1 39.81 96 PHE A C 1
ATOM 718 O O . PHE A 1 96 ? 20.828 17.375 25.594 1 39.81 96 PHE A O 1
ATOM 725 N N . ASN A 1 97 ? 21.891 15.547 26.422 1 39.88 97 ASN A N 1
ATOM 726 C CA . ASN A 1 97 ? 22.188 16.219 27.688 1 39.88 97 ASN A CA 1
ATOM 727 C C . ASN A 1 97 ? 23.047 17.453 27.469 1 39.88 97 ASN A C 1
ATOM 729 O O . ASN A 1 97 ? 22.891 18.453 28.172 1 39.88 97 ASN A O 1
ATOM 733 N N . ALA A 1 98 ? 23.953 17.25 26.641 1 38.94 98 ALA A N 1
ATOM 734 C CA . ALA A 1 98 ? 24.781 18.438 26.453 1 38.94 98 ALA A CA 1
ATOM 735 C C . ALA A 1 98 ? 23.984 19.547 25.75 1 38.94 98 ALA A C 1
ATOM 737 O O . ALA A 1 98 ? 24.172 20.734 26.031 1 38.94 98 ALA A O 1
ATOM 738 N N . PHE A 1 99 ? 23.156 19.125 24.812 1 38.03 99 PHE A N 1
ATOM 739 C CA . PHE A 1 99 ? 22.328 20.141 24.156 1 38.03 99 PHE A CA 1
ATOM 740 C C . PHE A 1 99 ? 21.266 20.672 25.109 1 38.03 99 PHE A C 1
ATOM 742 O O . PHE A 1 99 ? 21.047 21.891 25.172 1 38.03 99 PHE A O 1
ATOM 749 N N . VAL A 1 100 ? 20.547 19.75 25.781 1 38.41 100 VAL A N 1
ATOM 750 C CA . VAL A 1 100 ? 19.594 20.219 26.781 1 38.41 100 VAL A CA 1
ATOM 751 C C . VAL A 1 100 ? 20.344 20.891 27.922 1 38.41 100 VAL A C 1
ATOM 753 O O . VAL A 1 100 ? 19.875 21.906 28.469 1 38.41 100 VAL A O 1
ATOM 756 N N . VAL A 1 101 ? 21.406 20.297 28.344 1 38.06 101 VAL A N 1
ATOM 757 C CA . VAL A 1 101 ? 22.188 20.891 29.438 1 38.06 101 VAL A CA 1
ATOM 758 C C . VAL A 1 101 ? 22.844 22.172 28.953 1 38.06 101 VAL A C 1
ATOM 760 O O . VAL A 1 101 ? 22.891 23.172 29.688 1 38.06 101 VAL A O 1
ATOM 763 N N . ALA A 1 102 ? 23.391 22.219 27.812 1 37.44 102 ALA A N 1
ATOM 764 C CA . ALA A 1 102 ? 24 23.453 27.312 1 37.44 102 ALA A CA 1
ATOM 765 C C . ALA A 1 102 ? 22.938 24.516 27.031 1 37.44 102 ALA A C 1
ATOM 767 O O . ALA A 1 102 ? 23.203 25.719 27.203 1 37.44 102 ALA A O 1
ATOM 768 N N . ALA A 1 103 ? 21.766 24.125 26.5 1 36.75 103 ALA A N 1
ATOM 769 C CA . ALA A 1 103 ? 20.656 25.062 26.359 1 36.75 103 ALA A CA 1
ATOM 770 C C . ALA A 1 103 ? 20.203 25.594 27.703 1 36.75 103 ALA A C 1
ATOM 772 O O . ALA A 1 103 ? 19.797 26.766 27.812 1 36.75 103 ALA A O 1
ATOM 773 N N . ILE A 1 104 ? 20.234 24.703 28.734 1 34.78 104 ILE A N 1
ATOM 774 C CA . ILE A 1 104 ? 19.938 25.156 30.094 1 34.78 104 ILE A CA 1
ATOM 775 C C . ILE A 1 104 ? 21.203 25.75 30.719 1 34.78 104 ILE A C 1
ATOM 777 O O . ILE A 1 104 ? 21.125 26.734 31.469 1 34.78 104 ILE A O 1
ATOM 781 N N . ASP A 1 105 ? 22.406 25.078 30.625 1 36.78 105 ASP A N 1
ATOM 782 C CA . ASP A 1 105 ? 23.562 25.578 31.359 1 36.78 105 ASP A CA 1
ATOM 783 C C . ASP A 1 105 ? 24.391 26.531 30.516 1 36.78 105 ASP A C 1
ATOM 785 O O . ASP A 1 105 ? 24.906 26.141 29.469 1 36.78 105 ASP A O 1
ATOM 789 N N . LYS A 1 106 ? 24.25 27.891 30.672 1 39.22 106 LYS A N 1
ATOM 790 C CA . LYS A 1 106 ? 24.797 29.125 30.141 1 39.22 106 LYS A CA 1
ATOM 791 C C . LYS A 1 106 ? 26.312 29.078 30.078 1 39.22 106 LYS A C 1
ATOM 793 O O . LYS A 1 106 ? 26.953 29.969 29.5 1 39.22 106 LYS A O 1
ATOM 798 N N . ASP A 1 107 ? 27.141 28.234 30.766 1 34.31 107 ASP A N 1
ATOM 799 C CA . ASP A 1 107 ? 28.484 28.703 31.094 1 34.31 107 ASP A CA 1
ATOM 800 C C . ASP A 1 107 ? 29.516 28.141 30.125 1 34.31 107 ASP A C 1
ATOM 802 O O . ASP A 1 107 ? 30.719 28.391 30.266 1 34.31 107 ASP A O 1
ATOM 806 N N . ASP A 1 108 ? 29.609 27.016 29.531 1 36.78 108 ASP A N 1
ATOM 807 C CA . ASP A 1 108 ? 30.922 26.672 28.984 1 36.78 108 ASP A CA 1
ATOM 808 C C . ASP A 1 108 ? 31.109 27.266 27.594 1 36.78 108 ASP A C 1
ATOM 810 O O . ASP A 1 108 ? 30.328 27.016 26.688 1 36.78 108 ASP A O 1
ATOM 814 N N . PRO A 1 109 ? 32.062 28.297 27.234 1 34.28 109 PRO A N 1
ATOM 815 C CA . PRO A 1 109 ? 32.375 29.156 26.078 1 34.28 109 PRO A CA 1
ATOM 816 C C . PRO A 1 109 ? 32.625 28.359 24.812 1 34.28 109 PRO A C 1
ATOM 818 O O . PRO A 1 109 ? 32.688 28.938 23.719 1 34.28 109 PRO A O 1
ATOM 821 N N . LYS A 1 110 ? 33.688 27.469 24.953 1 39.53 110 LYS A N 1
ATOM 822 C CA . LYS A 1 110 ? 34.344 27.125 23.688 1 39.53 110 LYS A CA 1
ATOM 823 C C . LYS A 1 110 ? 33.344 26.672 22.641 1 39.53 110 LYS A C 1
ATOM 825 O O . LYS A 1 110 ? 33.562 26.844 21.453 1 39.53 110 LYS A O 1
ATOM 830 N N . THR A 1 111 ? 33.156 25.547 22.656 1 38.81 111 THR A N 1
ATOM 831 C CA . THR A 1 111 ? 32.625 24.875 21.469 1 38.81 111 THR A CA 1
ATOM 832 C C . THR A 1 111 ? 31.203 25.391 21.188 1 38.81 111 THR A C 1
ATOM 834 O O . THR A 1 111 ? 30.906 25.797 20.062 1 38.81 111 THR A O 1
ATOM 837 N N . ASP A 1 112 ? 29.906 24.5 21.516 1 42.09 112 ASP A N 1
ATOM 838 C CA . ASP A 1 112 ? 28.594 24.031 21.078 1 42.09 112 ASP A CA 1
ATOM 839 C C . ASP A 1 112 ? 27.484 25 21.516 1 42.09 112 ASP A C 1
ATOM 841 O O . ASP A 1 112 ? 26.312 24.625 21.594 1 42.09 112 ASP A O 1
ATOM 845 N N . SER A 1 113 ? 27.75 25.953 22.062 1 42.53 113 SER A N 1
ATOM 846 C CA . SER A 1 113 ? 26.906 26.984 22.641 1 42.53 113 SER A CA 1
ATOM 847 C C . SER A 1 113 ? 26.125 27.734 21.562 1 42.53 113 SER A C 1
ATOM 849 O O . SER A 1 113 ? 24.953 28.062 21.75 1 42.53 113 SER A O 1
ATOM 851 N N . MET A 1 114 ? 26.891 28.203 20.609 1 44.66 114 MET A N 1
ATOM 852 C CA . MET A 1 114 ? 26.297 28.906 19.484 1 44.66 114 MET A CA 1
ATOM 853 C C . MET A 1 114 ? 25.156 28.094 18.875 1 44.66 114 MET A C 1
ATOM 855 O O . MET A 1 114 ? 24.141 28.672 18.484 1 44.66 114 MET A O 1
ATOM 859 N N . SER A 1 115 ? 25.328 26.672 18.984 1 56.03 115 SER A N 1
ATOM 860 C CA . SER A 1 115 ? 24.375 25.781 18.312 1 56.03 115 SER A CA 1
ATOM 861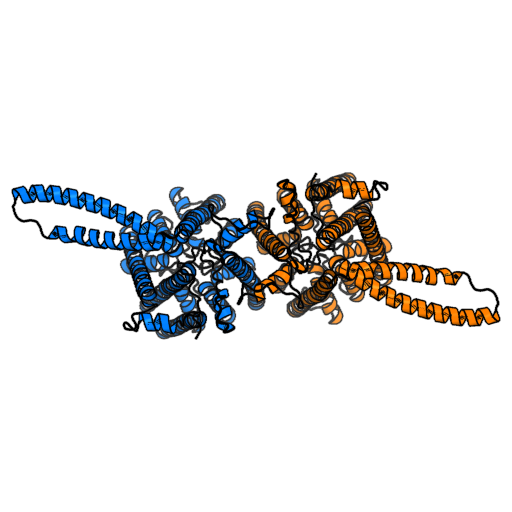 C C . SER A 1 115 ? 23.094 25.641 19.125 1 56.03 115 SER A C 1
ATOM 863 O O . SER A 1 115 ? 22 25.672 18.562 1 56.03 115 SER A O 1
ATOM 865 N N . THR A 1 116 ? 23.266 25.953 20.469 1 58.97 116 THR A N 1
ATOM 866 C CA . THR A 1 116 ? 22.094 25.828 21.328 1 58.97 116 THR A CA 1
ATOM 867 C C . THR A 1 116 ? 21.266 27.109 21.312 1 58.97 116 THR A C 1
ATOM 869 O O . THR A 1 116 ? 20.031 27.078 21.281 1 58.97 116 THR A O 1
ATOM 872 N N . GLY A 1 117 ? 21.922 28.219 21.391 1 59.66 117 GLY A N 1
ATOM 873 C CA . GLY A 1 117 ? 21.234 29.5 21.344 1 59.66 117 GLY A CA 1
ATOM 874 C C . GLY A 1 117 ? 20.438 29.703 20.062 1 59.66 117 GLY A C 1
ATOM 875 O O . GLY A 1 117 ? 19.312 30.219 20.094 1 59.66 117 GLY A O 1
ATOM 876 N N . GLU A 1 118 ? 21.016 29.203 19.094 1 66.06 118 GLU A N 1
ATOM 877 C CA . GLU A 1 118 ? 20.344 29.312 17.797 1 66.06 118 GLU A CA 1
ATOM 878 C C . GLU A 1 118 ? 19.109 28.422 17.734 1 66.06 118 GLU A C 1
ATOM 880 O O . GLU A 1 118 ? 18.062 28.844 17.219 1 66.06 118 GLU A O 1
ATOM 885 N N . VAL A 1 119 ? 19.219 27.312 18.328 1 72.31 119 VAL A N 1
ATOM 886 C CA . VAL A 1 119 ? 18.078 26.391 18.344 1 72.31 119 VAL A CA 1
ATOM 887 C C . VAL A 1 119 ? 16.953 26.984 19.188 1 72.31 119 VAL A C 1
ATOM 889 O O . VAL A 1 119 ? 15.781 26.922 18.797 1 72.31 119 VAL A O 1
ATOM 892 N N . ASN A 1 120 ? 17.312 27.594 20.312 1 74.69 120 ASN A N 1
ATOM 893 C CA . ASN A 1 120 ? 16.312 28.188 21.203 1 74.69 120 ASN A CA 1
ATOM 894 C C . ASN A 1 120 ? 15.594 29.359 20.531 1 74.69 120 ASN A C 1
ATOM 896 O O . ASN A 1 120 ? 14.383 29.516 20.672 1 74.69 120 ASN A O 1
ATOM 900 N N . ARG A 1 121 ? 16.312 30.031 19.906 1 72.31 121 ARG A N 1
ATOM 901 C CA . ARG A 1 121 ? 15.727 31.172 19.203 1 72.31 121 ARG A CA 1
ATOM 902 C C . ARG A 1 121 ? 14.75 30.703 18.125 1 72.31 121 ARG A C 1
ATOM 904 O O . ARG A 1 121 ? 13.68 31.297 17.953 1 72.31 121 ARG A O 1
ATOM 911 N N . ILE A 1 122 ? 15.102 29.641 17.5 1 72.38 122 ILE A N 1
ATOM 912 C CA . ILE A 1 122 ? 14.234 29.109 16.453 1 72.38 122 ILE A CA 1
ATOM 913 C C . ILE A 1 122 ? 12.969 28.531 17.078 1 72.38 122 ILE A C 1
ATOM 915 O O . ILE A 1 122 ? 11.867 28.734 16.547 1 72.38 122 ILE A O 1
ATOM 919 N N . LEU A 1 123 ? 13.125 27.906 18.156 1 78.75 123 LEU A N 1
ATOM 920 C CA . LEU A 1 123 ? 11.984 27.297 18.828 1 78.75 123 LEU A CA 1
ATOM 921 C C . LEU A 1 123 ? 11.016 28.375 19.328 1 78.75 123 LEU A C 1
ATOM 923 O O . LEU A 1 123 ? 9.797 28.234 19.172 1 78.75 123 LEU A O 1
ATOM 927 N N . ILE A 1 124 ? 11.523 29.422 19.891 1 79.31 124 ILE A N 1
ATOM 928 C CA . ILE A 1 124 ? 10.688 30.5 20.391 1 79.31 124 ILE A CA 1
ATOM 929 C C . ILE A 1 124 ? 9.977 31.188 19.234 1 79.31 124 ILE A C 1
ATOM 931 O O . ILE A 1 124 ? 8.812 31.578 19.344 1 79.31 124 ILE A O 1
ATOM 935 N N . SER A 1 125 ? 10.68 31.297 18.203 1 75.81 125 SER A N 1
ATOM 936 C CA . SER A 1 125 ? 10.078 31.891 17.016 1 75.81 125 SER A CA 1
ATOM 937 C C . SER A 1 125 ? 8.914 31.062 16.5 1 75.81 125 SER A C 1
ATOM 939 O O . SER A 1 125 ? 7.883 31.594 16.109 1 75.81 125 SER A O 1
ATOM 941 N N . VAL A 1 126 ? 9.148 29.781 16.516 1 78.12 126 VAL A N 1
ATOM 942 C CA . VAL A 1 126 ? 8.117 28.875 16.047 1 78.12 126 VAL A CA 1
ATOM 943 C C . VAL A 1 126 ? 6.887 28.969 16.938 1 78.12 126 VAL A C 1
ATOM 945 O O . VAL A 1 126 ? 5.754 29.031 16.453 1 78.12 126 VAL A O 1
ATOM 948 N N . VAL A 1 127 ? 7.074 29.031 18.188 1 82.62 127 VAL A N 1
ATOM 949 C CA . VAL A 1 127 ? 5.988 29.109 19.156 1 82.62 127 VAL A CA 1
ATOM 950 C C . VAL A 1 127 ? 5.238 30.438 19 1 82.62 127 VAL A C 1
ATOM 952 O O . VAL A 1 127 ? 4.008 30.453 18.953 1 82.62 127 VAL A O 1
ATOM 955 N N . ASN A 1 128 ? 5.926 31.484 18.859 1 81.81 128 ASN A N 1
ATOM 956 C CA . ASN A 1 128 ? 5.32 32.812 18.719 1 81.81 128 ASN A CA 1
ATOM 957 C C . ASN A 1 128 ? 4.512 32.906 17.438 1 81.81 128 ASN A C 1
ATOM 959 O O . ASN A 1 128 ? 3.391 33.438 17.438 1 81.81 128 ASN A O 1
ATOM 963 N N . ILE A 1 129 ? 5.059 32.375 16.422 1 80.94 129 ILE A N 1
ATOM 964 C CA . ILE A 1 129 ? 4.363 32.438 15.141 1 80.94 129 ILE A CA 1
ATOM 965 C C . ILE A 1 129 ? 3.096 31.594 15.195 1 80.94 129 ILE A C 1
ATOM 967 O O . ILE A 1 129 ? 2.062 31.984 14.641 1 80.94 129 ILE A O 1
ATOM 971 N N . SER A 1 130 ? 3.23 30.438 15.797 1 88.12 130 SER A N 1
ATOM 972 C CA . SER A 1 130 ? 2.062 29.578 15.93 1 88.12 130 SER A CA 1
ATOM 973 C C . SER A 1 130 ? 0.928 30.281 16.656 1 88.12 130 SER A C 1
ATOM 975 O O . SER A 1 130 ? -0.216 30.266 16.203 1 88.12 130 SER A O 1
ATOM 977 N N . PHE A 1 131 ? 1.26 31.047 17.703 1 89.56 131 PHE A N 1
ATOM 978 C CA . PHE A 1 131 ? 0.244 31.734 18.484 1 89.56 131 PHE A CA 1
ATOM 979 C C . PHE A 1 131 ? -0.338 32.906 17.719 1 89.56 131 PHE A C 1
ATOM 981 O O . PHE A 1 131 ? -1.538 33.188 17.797 1 89.56 131 PHE A O 1
ATOM 988 N N . ILE A 1 132 ? 0.448 33.562 16.984 1 86.5 132 ILE A N 1
ATOM 989 C CA . ILE A 1 132 ? -0.012 34.719 16.219 1 86.5 132 ILE A CA 1
ATOM 990 C C . ILE A 1 132 ? -0.974 34.281 15.125 1 86.5 132 ILE A C 1
ATOM 992 O O . ILE A 1 132 ? -2.043 34.844 14.945 1 86.5 132 ILE A O 1
ATOM 996 N N . VAL A 1 133 ? -0.583 33.219 14.438 1 88.94 133 VAL A N 1
ATOM 997 C CA . VAL A 1 133 ? -1.417 32.719 13.352 1 88.94 133 VAL A CA 1
ATOM 998 C C . VAL A 1 133 ? -2.734 32.188 13.914 1 88.94 133 VAL A C 1
ATOM 1000 O O . VAL A 1 133 ? -3.801 32.438 13.336 1 88.94 133 VAL A O 1
ATOM 1003 N N . GLU A 1 134 ? -2.648 31.516 15.023 1 94.5 134 GLU A N 1
ATOM 1004 C CA . GLU A 1 134 ? -3.852 31 15.672 1 94.5 134 GLU A CA 1
ATOM 1005 C C . GLU A 1 134 ? -4.77 32.125 16.109 1 94.5 134 GLU A C 1
ATOM 1007 O O . GLU A 1 134 ? -5.988 32.062 15.945 1 94.5 134 GLU A O 1
ATOM 1012 N N . LEU A 1 135 ? -4.156 33.188 16.609 1 93.62 135 LEU A N 1
ATOM 1013 C CA . LEU A 1 135 ? -4.941 34.344 17.062 1 93.62 135 LEU A CA 1
ATOM 1014 C C . LEU A 1 135 ? -5.586 35.031 15.875 1 93.62 135 LEU A C 1
ATOM 1016 O O . LEU A 1 135 ? -6.754 35.438 15.945 1 93.62 135 LEU A O 1
ATOM 1020 N N . LEU A 1 136 ? -4.859 35.219 14.82 1 91.56 136 LEU A N 1
ATOM 1021 C CA . LEU A 1 136 ? -5.402 35.875 13.625 1 91.56 136 LEU A CA 1
ATOM 1022 C C . LEU A 1 136 ? -6.539 35.031 13.039 1 91.56 136 LEU A C 1
ATOM 1024 O O . LEU A 1 136 ? -7.543 35.594 12.578 1 91.56 136 LEU A O 1
ATOM 1028 N N . GLY A 1 137 ? -6.324 33.719 13.023 1 95.69 137 GLY A N 1
ATOM 1029 C CA . GLY A 1 137 ? -7.391 32.844 12.555 1 95.69 137 GLY A CA 1
ATOM 1030 C C . GLY A 1 137 ? -8.633 32.906 13.422 1 95.69 137 GLY A C 1
ATOM 1031 O O . GLY A 1 137 ? -9.758 32.938 12.906 1 95.69 137 GLY A O 1
ATOM 1032 N N . ALA A 1 138 ? -8.398 32.969 14.727 1 96.94 138 ALA A N 1
ATOM 1033 C CA . ALA A 1 138 ? -9.523 33.062 15.656 1 96.94 138 ALA A CA 1
ATOM 1034 C C . ALA A 1 138 ? -10.297 34.375 15.445 1 96.94 138 ALA A C 1
ATOM 1036 O O . ALA A 1 138 ? -11.531 34.375 15.445 1 96.94 138 ALA A O 1
ATOM 1037 N N . ILE A 1 139 ? -9.594 35.438 15.227 1 95.62 139 ILE A N 1
ATOM 1038 C CA . ILE A 1 139 ? -10.227 36.719 15 1 95.62 139 ILE A CA 1
ATOM 1039 C C . ILE A 1 139 ? -10.984 36.719 13.672 1 95.62 139 ILE A C 1
ATOM 1041 O O . ILE A 1 139 ? -12.109 37.188 13.586 1 95.62 139 ILE A O 1
ATOM 1045 N N . GLY A 1 140 ? -10.367 36.156 12.695 1 95.25 140 GLY A N 1
ATOM 1046 C CA . GLY A 1 140 ? -11.031 36.062 11.406 1 95.25 140 GLY A CA 1
ATOM 1047 C C . GLY A 1 140 ? -12.32 35.25 11.469 1 95.25 140 GLY A C 1
ATOM 1048 O O . GLY A 1 140 ? -13.328 35.656 10.891 1 95.25 140 GLY A O 1
ATOM 1049 N N . LEU A 1 141 ? -12.273 34.125 12.156 1 96.31 141 LEU A N 1
ATOM 1050 C CA . LEU A 1 141 ? -13.461 33.281 12.297 1 96.31 141 LEU A CA 1
ATOM 1051 C C . LEU A 1 141 ? -14.523 34 13.148 1 96.31 141 LEU A C 1
ATOM 1053 O O . LEU A 1 141 ? -15.711 33.906 12.844 1 96.31 141 LEU A O 1
ATOM 1057 N N . PHE A 1 142 ? -14.078 34.656 14.203 1 95.88 142 PHE A N 1
ATOM 1058 C CA . PHE A 1 142 ? -14.992 35.344 15.102 1 95.88 142 PHE A CA 1
ATOM 1059 C C . PHE A 1 142 ? -15.766 36.438 14.352 1 95.88 142 PHE A C 1
ATOM 1061 O O . PHE A 1 142 ? -16.969 36.594 14.57 1 95.88 142 PHE A O 1
ATOM 1068 N N . LEU A 1 143 ? -15.203 37.094 13.422 1 94.69 143 LEU A N 1
ATOM 1069 C CA . LEU A 1 143 ? -15.805 38.25 12.734 1 94.69 143 LEU A CA 1
ATOM 1070 C C . LEU A 1 143 ? -16.703 37.781 11.594 1 94.69 143 LEU A C 1
ATOM 1072 O O . LEU A 1 143 ? -17.688 38.438 11.258 1 94.69 143 LEU A O 1
ATOM 1076 N N . HIS A 1 144 ? -16.453 36.594 11.016 1 93.25 144 HIS A N 1
ATOM 1077 C CA . HIS A 1 144 ? -17.125 36.281 9.758 1 93.25 144 HIS A CA 1
ATOM 1078 C C . HIS A 1 144 ? -18.047 35.062 9.922 1 93.25 144 HIS A C 1
ATOM 1080 O O . HIS A 1 144 ? -18.859 34.781 9.039 1 93.25 144 HIS A O 1
ATOM 1086 N N . MET A 1 145 ? -17.969 34.375 10.945 1 92.25 145 MET A N 1
ATOM 1087 C CA . MET A 1 145 ? -18.797 33.188 11.102 1 92.25 145 MET A CA 1
ATOM 1088 C C . MET A 1 145 ? -20.266 33.562 11.289 1 92.25 145 MET A C 1
ATOM 1090 O O . MET A 1 145 ? -20.562 34.562 11.906 1 92.25 145 MET A O 1
ATOM 1094 N N . PRO A 1 146 ? -21.109 32.812 10.648 1 91.31 146 PRO A N 1
ATOM 1095 C CA . PRO A 1 146 ? -22.531 33.062 10.836 1 91.31 146 PRO A CA 1
ATOM 1096 C C . PRO A 1 146 ? -23 32.812 12.258 1 91.31 146 PRO A C 1
ATOM 1098 O O . PRO A 1 146 ? -22.281 32.188 13.047 1 91.31 146 PRO A O 1
ATOM 1101 N N . GLU A 1 147 ? -24.219 33.25 12.508 1 87.19 147 GLU A N 1
ATOM 1102 C CA . GLU A 1 147 ? -24.797 33.031 13.828 1 87.19 147 GLU A CA 1
ATOM 1103 C C . GLU A 1 147 ? -25.266 31.594 14.008 1 87.19 147 GLU A C 1
ATOM 1105 O O . GLU A 1 147 ? -25.641 30.938 13.031 1 87.19 147 GLU A O 1
ATOM 1110 N N . ALA A 1 148 ? -25.094 30.953 15.086 1 86.44 148 ALA A N 1
ATOM 1111 C CA . ALA A 1 148 ? -25.688 29.672 15.508 1 86.44 148 ALA A CA 1
ATOM 1112 C C . ALA A 1 148 ? -24.75 28.516 15.203 1 86.44 148 ALA A C 1
ATOM 1114 O O . ALA A 1 148 ? -25.031 27.375 15.562 1 86.44 148 ALA A O 1
ATOM 1115 N N . VAL A 1 149 ? -23.578 28.828 14.586 1 87.38 149 VAL A N 1
ATOM 1116 C CA . VAL A 1 149 ? -22.656 27.734 14.25 1 87.38 149 VAL A CA 1
ATOM 1117 C C . VAL A 1 149 ? -21.984 27.219 15.516 1 87.38 149 VAL A C 1
ATOM 1119 O O . VAL A 1 149 ? -21.641 26.031 15.602 1 87.38 149 VAL A O 1
ATOM 1122 N N . GLU A 1 150 ? -21.875 28.047 16.547 1 85.19 150 GLU A N 1
ATOM 1123 C CA . GLU A 1 150 ? -21.172 27.719 17.781 1 85.19 150 GLU A CA 1
ATOM 1124 C C . GLU A 1 150 ? -22.047 26.859 18.703 1 85.19 150 GLU A C 1
ATOM 1126 O O . GLU A 1 150 ? -21.562 26.312 19.703 1 85.19 150 GLU A O 1
ATOM 1131 N N . GLY A 1 151 ? -23.328 26.594 18.312 1 86.12 151 GLY A N 1
ATOM 1132 C CA . GLY A 1 151 ? -24.219 25.875 19.188 1 86.12 151 GLY A CA 1
ATOM 1133 C C . GLY A 1 151 ? -24.406 26.547 20.531 1 86.12 151 GLY A C 1
ATOM 1134 O O . GLY A 1 151 ? -24.703 27.734 20.609 1 86.12 151 GLY A O 1
ATOM 1135 N N . ASP A 1 152 ? -24.203 25.797 21.656 1 87.75 152 ASP A N 1
ATOM 1136 C CA . ASP A 1 152 ? -24.406 26.297 23.016 1 87.75 152 ASP A CA 1
ATOM 1137 C C . ASP A 1 152 ? -23.109 26.875 23.578 1 87.75 152 ASP A C 1
ATOM 1139 O O . ASP A 1 152 ? -23.078 27.312 24.734 1 87.75 152 ASP A O 1
ATOM 1143 N N . ASN A 1 153 ? -22.125 27 22.734 1 91.69 153 ASN A N 1
ATOM 1144 C CA . ASN A 1 153 ? -20.828 27.5 23.188 1 91.69 153 ASN A CA 1
ATOM 1145 C C . ASN A 1 153 ? -20.641 28.984 22.844 1 91.69 153 ASN A C 1
ATOM 1147 O O . ASN A 1 153 ? -21.297 29.5 21.922 1 91.69 153 ASN A O 1
ATOM 1151 N N . PRO A 1 154 ? -19.875 29.641 23.656 1 93.38 154 PRO A N 1
ATOM 1152 C CA . PRO A 1 154 ? -19.578 31.047 23.312 1 93.38 154 PRO A CA 1
ATOM 1153 C C . PRO A 1 154 ? -18.859 31.188 21.984 1 93.38 154 PRO A C 1
ATOM 1155 O O . PRO A 1 154 ? -17.984 30.375 21.656 1 93.38 154 PRO A O 1
ATOM 1158 N N . ARG A 1 155 ? -19.234 32.188 21.297 1 94.38 155 ARG A N 1
ATOM 1159 C CA . ARG A 1 155 ? -18.703 32.438 19.969 1 94.38 155 ARG A CA 1
ATOM 1160 C C . ARG A 1 155 ? -17.188 32.594 19.984 1 94.38 155 ARG A C 1
ATOM 1162 O O . ARG A 1 155 ? -16.5 32.094 19.094 1 94.38 155 ARG A O 1
ATOM 1169 N N . TRP A 1 156 ? -16.688 33.312 20.969 1 94.5 156 TRP A N 1
ATOM 1170 C CA . TRP A 1 156 ? -15.25 33.562 21.047 1 94.5 156 TRP A CA 1
ATOM 1171 C C . TRP A 1 156 ? -14.5 32.25 21.297 1 94.5 156 TRP A C 1
ATOM 1173 O O . TRP A 1 156 ? -13.414 32.031 20.75 1 94.5 156 TRP A O 1
ATOM 1183 N N . PHE A 1 157 ? -15.047 31.406 22.094 1 96.06 157 PHE A N 1
ATOM 1184 C CA . PHE A 1 157 ? -14.375 30.141 22.406 1 96.06 157 PHE A CA 1
ATOM 1185 C C . PHE A 1 157 ? -14.422 29.188 21.219 1 96.06 157 PHE A C 1
ATOM 1187 O O . PHE A 1 157 ? -13.445 28.484 20.953 1 96.06 157 PHE A O 1
ATOM 1194 N N . PHE A 1 158 ? -15.547 29.172 20.531 1 96.31 158 PHE A N 1
ATOM 1195 C CA . PHE A 1 158 ? -15.656 28.359 19.312 1 96.31 158 PHE A CA 1
ATOM 1196 C C . PHE A 1 158 ? -14.602 28.766 18.297 1 96.31 158 PHE A C 1
ATOM 1198 O O . PHE A 1 158 ? -13.938 27.922 17.703 1 96.31 158 PHE A O 1
ATOM 1205 N N . SER A 1 159 ? -14.453 30.062 18.094 1 97 159 SER A N 1
ATOM 1206 C CA . SER A 1 159 ? -13.484 30.578 17.125 1 97 159 SER A CA 1
ATOM 1207 C C . SER A 1 159 ? -12.055 30.25 17.547 1 97 159 SER A C 1
ATOM 1209 O O . SER A 1 159 ? -11.25 29.844 16.703 1 97 159 SER A O 1
ATOM 1211 N N . LEU A 1 160 ? -11.789 30.438 18.797 1 96.56 160 LEU A N 1
ATOM 1212 C CA . LEU A 1 160 ? -10.461 30.125 19.312 1 96.56 160 LEU A CA 1
ATOM 1213 C C . LEU A 1 160 ? -10.156 28.641 19.188 1 96.56 160 LEU A C 1
ATOM 1215 O O . LEU A 1 160 ? -9.094 28.25 18.703 1 96.56 160 LEU A O 1
ATOM 1219 N N . PHE A 1 161 ? -11.117 27.812 19.609 1 97.5 161 PHE A N 1
ATOM 1220 C CA . PHE A 1 161 ? -10.938 26.375 19.578 1 97.5 161 PHE A CA 1
ATOM 1221 C C . PHE A 1 161 ? -10.719 25.891 18.141 1 97.5 161 PHE A C 1
ATOM 1223 O O . PHE A 1 161 ? -9.812 25.094 17.875 1 97.5 161 PHE A O 1
ATOM 1230 N N . THR A 1 162 ? -11.508 26.359 17.25 1 97.12 162 THR A N 1
ATOM 1231 C CA . THR A 1 162 ? -11.414 25.953 15.852 1 97.12 162 THR A CA 1
ATOM 1232 C C . THR A 1 162 ? -10.086 26.406 15.242 1 97.12 162 THR A C 1
ATOM 1234 O O . THR A 1 162 ? -9.453 25.656 14.5 1 97.12 162 THR A O 1
ATOM 1237 N N . SER A 1 163 ? -9.664 27.594 15.523 1 97.5 163 SER A N 1
ATOM 1238 C CA . SER A 1 163 ? -8.406 28.109 14.992 1 97.5 163 SER A CA 1
ATOM 1239 C C . SER A 1 163 ? -7.219 27.297 15.492 1 97.5 163 SER A C 1
ATOM 1241 O O . SER A 1 163 ? -6.352 26.906 14.711 1 97.5 163 SER A O 1
ATOM 1243 N N . VAL A 1 164 ? -7.184 27.031 16.797 1 96.75 164 VAL A N 1
ATOM 1244 C CA . VAL A 1 164 ? -6.102 26.266 17.391 1 96.75 164 VAL A CA 1
ATOM 1245 C C . VAL A 1 164 ? -6.113 24.844 16.828 1 96.75 164 VAL A C 1
ATOM 1247 O O . VAL A 1 164 ? -5.066 24.297 16.484 1 96.75 164 VAL A O 1
ATOM 1250 N N . SER A 1 165 ? -7.285 24.281 16.75 1 97.44 165 SER A N 1
ATOM 1251 C CA . SER A 1 165 ? -7.422 22.938 16.203 1 97.44 165 SER A CA 1
ATOM 1252 C C . SER A 1 165 ? -7 22.891 14.742 1 97.44 165 SER A C 1
ATOM 1254 O O . SER A 1 165 ? -6.363 21.938 14.305 1 97.44 165 SER A O 1
ATOM 1256 N N . ALA A 1 166 ? -7.289 23.906 14.008 1 96.88 166 ALA A N 1
ATOM 1257 C CA . ALA A 1 166 ? -6.973 23.953 12.586 1 96.88 166 ALA A CA 1
ATOM 1258 C C . ALA A 1 166 ? -5.473 24.125 12.359 1 96.88 166 ALA A C 1
ATOM 1260 O O . ALA A 1 166 ? -4.863 23.375 11.586 1 96.88 166 ALA A O 1
ATOM 1261 N N . PHE A 1 167 ? -4.891 25.047 13.039 1 94.88 167 PHE A N 1
ATOM 1262 C CA . PHE A 1 167 ? -3.463 25.297 12.859 1 94.88 167 PHE A CA 1
ATOM 1263 C C . PHE A 1 167 ? -2.648 24.078 13.258 1 94.88 167 PHE A C 1
ATOM 1265 O O . PHE A 1 167 ? -1.671 23.734 12.586 1 94.88 167 PHE A O 1
ATOM 1272 N N . ASN A 1 168 ? -3.066 23.422 14.297 1 95.12 168 ASN A N 1
ATOM 1273 C CA . ASN A 1 168 ? -2.34 22.25 14.773 1 95.12 168 ASN A CA 1
ATOM 1274 C C . ASN A 1 168 ? -2.77 20.984 14.023 1 95.12 168 ASN A C 1
ATOM 1276 O O . ASN A 1 168 ? -2.273 19.891 14.305 1 95.12 168 ASN A O 1
ATOM 1280 N N . ASN A 1 169 ? -3.709 21.125 13.109 1 95.19 169 ASN A N 1
ATOM 1281 C CA . ASN A 1 169 ? -4.207 20.016 12.305 1 95.19 169 ASN A CA 1
ATOM 1282 C C . ASN A 1 169 ? -4.793 18.906 13.18 1 95.19 169 ASN A C 1
ATOM 1284 O O . ASN A 1 169 ? -4.562 17.719 12.938 1 95.19 169 ASN A O 1
ATOM 1288 N N . ALA A 1 170 ? -5.523 19.297 14.211 1 95.12 170 ALA A N 1
ATOM 1289 C CA . ALA A 1 170 ? -6.105 18.328 15.133 1 95.12 170 ALA A CA 1
ATOM 1290 C C . ALA A 1 170 ? -7.465 17.844 14.633 1 95.12 170 ALA A C 1
ATOM 1292 O O . ALA A 1 170 ? -7.875 16.719 14.922 1 95.12 170 ALA A O 1
ATOM 1293 N N . GLY A 1 171 ? -8.25 18.656 14.016 1 94.38 171 GLY A N 1
ATOM 1294 C CA . GLY A 1 171 ? -9.508 18.25 13.406 1 94.38 171 GLY A CA 1
ATOM 1295 C C . GLY A 1 171 ? -10.648 18.172 14.398 1 94.38 171 GLY A C 1
ATOM 1296 O O . GLY A 1 171 ? -11.742 17.703 14.062 1 94.38 171 GLY A O 1
ATOM 1297 N N . PHE A 1 172 ? -10.461 18.625 15.625 1 95.44 172 PHE A N 1
ATOM 1298 C CA . PHE A 1 172 ? -11.508 18.641 16.641 1 95.44 172 PHE A CA 1
ATOM 1299 C C . PHE A 1 172 ? -12.359 19.906 16.516 1 95.44 172 PHE A C 1
ATOM 1301 O O . PHE A 1 172 ? -11.828 20.984 16.266 1 95.44 172 PHE A O 1
ATOM 1308 N N . SER A 1 173 ? -13.586 19.703 16.672 1 95.69 173 SER A N 1
ATOM 1309 C CA . SER A 1 173 ? -14.516 20.812 16.812 1 95.69 173 SER A CA 1
ATOM 1310 C C . SER A 1 173 ? -15.43 20.625 18.016 1 95.69 173 SER A C 1
ATOM 1312 O O . SER A 1 173 ? -15.867 19.516 18.297 1 95.69 173 SER A O 1
ATOM 1314 N N . ILE A 1 174 ? -15.727 21.641 18.672 1 95 174 ILE A N 1
ATOM 1315 C CA . ILE A 1 174 ? -16.547 21.578 19.875 1 95 174 ILE A CA 1
ATOM 1316 C C . ILE A 1 174 ? -18 21.281 19.484 1 95 174 ILE A C 1
ATOM 1318 O O . ILE A 1 174 ? -18.812 20.891 20.344 1 95 174 ILE A O 1
ATOM 1322 N N . VAL A 1 175 ? -18.344 21.469 18.234 1 94.12 175 VAL A N 1
ATOM 1323 C CA . VAL A 1 175 ? -19.672 21.141 17.734 1 94.12 175 VAL A CA 1
ATOM 1324 C C . VAL A 1 175 ? -19.625 19.859 16.906 1 94.12 175 VAL A C 1
ATOM 1326 O O . VAL A 1 175 ? -20.453 19.656 16.016 1 94.12 175 VAL A O 1
ATOM 1329 N N . ASP A 1 176 ? -18.547 19.062 17.078 1 92.06 176 ASP A N 1
ATOM 1330 C CA . ASP A 1 176 ? -18.375 17.734 16.5 1 92.06 176 ASP A CA 1
ATOM 1331 C C . ASP A 1 176 ? -17.797 17.828 15.086 1 92.06 176 ASP A C 1
ATOM 1333 O O . ASP A 1 176 ? -16.922 17.062 14.711 1 92.06 176 ASP A O 1
ATOM 1337 N N . ASP A 1 177 ? -18.359 18.703 14.258 1 92.62 177 ASP A N 1
ATOM 1338 C CA . ASP A 1 177 ? -17.844 18.906 12.906 1 92.62 177 ASP A CA 1
ATOM 1339 C C . ASP A 1 177 ? -18.047 20.344 12.453 1 92.62 177 ASP A C 1
ATOM 1341 O O . ASP A 1 177 ? -18.484 21.203 13.242 1 92.62 177 ASP A O 1
ATOM 1345 N N . LEU A 1 178 ? -17.641 20.609 11.242 1 95 178 LEU A N 1
ATOM 1346 C CA . LEU A 1 178 ? -17.766 21.969 10.742 1 95 178 LEU A CA 1
ATOM 1347 C C . LEU A 1 178 ? -18.828 22.062 9.656 1 95 178 LEU A C 1
ATOM 1349 O O . LEU A 1 178 ? -18.688 22.828 8.703 1 95 178 LEU A O 1
ATOM 1353 N N . SER A 1 179 ? -19.828 21.25 9.781 1 92.88 179 SER A N 1
ATOM 1354 C CA . SER A 1 179 ? -20.922 21.25 8.812 1 92.88 179 SER A CA 1
ATOM 1355 C C . SER A 1 179 ? -21.672 22.578 8.82 1 92.88 179 SER A C 1
ATOM 1357 O O . SER A 1 179 ? -22.234 22.984 7.805 1 92.88 179 SER A O 1
ATOM 1359 N N . GLY A 1 180 ? -21.656 23.25 9.969 1 91.81 180 GLY A N 1
ATOM 1360 C CA . GLY A 1 180 ? -22.312 24.547 10.07 1 91.81 180 GLY A CA 1
ATOM 1361 C C . GLY A 1 180 ? -21.672 25.609 9.203 1 91.81 180 GLY A C 1
ATOM 1362 O O . GLY A 1 180 ? -22.281 26.625 8.891 1 91.81 180 GLY A O 1
ATOM 1363 N N . LEU A 1 181 ? -20.422 25.391 8.82 1 93.81 181 LEU A N 1
ATOM 1364 C CA . LEU A 1 181 ? -19.688 26.375 8.031 1 93.81 181 LEU A CA 1
ATOM 1365 C C . LEU A 1 181 ? -19.672 26 6.559 1 93.81 181 LEU A C 1
ATOM 1367 O O . LEU A 1 181 ? -19 26.641 5.75 1 93.81 181 LEU A O 1
ATOM 1371 N N . ARG A 1 182 ? -20.453 25 6.141 1 92.69 182 ARG A N 1
ATOM 1372 C CA . ARG A 1 182 ? -20.453 24.469 4.785 1 92.69 182 ARG A CA 1
ATOM 1373 C C . ARG A 1 182 ? -20.891 25.516 3.775 1 92.69 182 ARG A C 1
ATOM 1375 O O . ARG A 1 182 ? -20.422 25.531 2.631 1 92.69 182 ARG A O 1
ATOM 1382 N N . ALA A 1 183 ? -21.766 26.438 4.203 1 92.69 183 ALA A N 1
ATOM 1383 C CA . ALA A 1 183 ? -22.328 27.438 3.299 1 92.69 183 ALA A CA 1
ATOM 1384 C C . ALA A 1 183 ? -21.531 28.734 3.365 1 92.69 183 ALA A C 1
ATOM 1386 O O . ALA A 1 183 ? -21.922 29.734 2.744 1 92.69 183 ALA A O 1
ATOM 1387 N N . GLU A 1 184 ? -20.453 28.766 4.094 1 94.31 184 GLU A N 1
ATOM 1388 C CA . GLU A 1 184 ? -19.641 29.969 4.254 1 94.31 184 GLU A CA 1
ATOM 1389 C C . GLU A 1 184 ? -18.234 29.75 3.709 1 94.31 184 GLU A C 1
ATOM 1391 O O . GLU A 1 184 ? -17.297 29.531 4.477 1 94.31 184 GLU A O 1
ATOM 1396 N N . PRO A 1 185 ? -18.078 30 2.424 1 95.19 185 PRO A N 1
ATOM 1397 C CA . PRO A 1 185 ? -16.781 29.719 1.785 1 95.19 185 PRO A CA 1
ATOM 1398 C C . PRO A 1 185 ? -15.633 30.5 2.42 1 95.19 185 PRO A C 1
ATOM 1400 O O . PRO A 1 185 ? -14.523 29.969 2.533 1 95.19 185 PRO A O 1
ATOM 1403 N N . PHE A 1 186 ? -15.883 31.688 2.84 1 95.44 186 PHE A N 1
ATOM 1404 C CA . PHE A 1 186 ? -14.812 32.5 3.389 1 95.44 186 PHE A CA 1
ATOM 1405 C C . PHE A 1 186 ? -14.258 31.906 4.672 1 95.44 186 PHE A C 1
ATOM 1407 O O . PHE A 1 186 ? -13.047 31.859 4.875 1 95.44 186 PHE A O 1
ATOM 1414 N N . CYS A 1 187 ? -15.125 31.453 5.57 1 96 187 CYS A N 1
ATOM 1415 C CA . CYS A 1 187 ? -14.695 30.797 6.801 1 96 187 CYS A CA 1
ATOM 1416 C C . CYS A 1 187 ? -13.93 29.516 6.488 1 96 187 CYS A C 1
ATOM 1418 O O . CYS A 1 187 ? -12.938 29.203 7.152 1 96 187 CYS A O 1
ATOM 1420 N N . LEU A 1 188 ? -14.367 28.781 5.469 1 96.69 188 LEU A N 1
ATOM 1421 C CA . LEU A 1 188 ? -13.688 27.547 5.082 1 96.69 188 LEU A CA 1
ATOM 1422 C C . LEU A 1 188 ? -12.281 27.844 4.566 1 96.69 188 LEU A C 1
ATOM 1424 O O . LEU A 1 188 ? -11.352 27.062 4.812 1 96.69 188 LEU A O 1
ATOM 1428 N N . TYR A 1 189 ? -12.133 28.953 3.877 1 96.75 189 TYR A N 1
ATOM 1429 C CA . TYR A 1 189 ? -10.812 29.328 3.389 1 96.75 189 TYR A CA 1
ATOM 1430 C C . TYR A 1 189 ? -9.891 29.719 4.543 1 96.75 189 TYR A C 1
ATOM 1432 O O . TYR A 1 189 ? -8.688 29.453 4.5 1 96.75 189 TYR A O 1
ATOM 1440 N N . ILE A 1 190 ? -10.438 30.344 5.562 1 95.94 190 ILE A N 1
ATOM 1441 C CA . ILE A 1 190 ? -9.641 30.703 6.727 1 95.94 190 ILE A CA 1
ATOM 1442 C C . ILE A 1 190 ? -9.125 29.453 7.422 1 95.94 190 ILE A C 1
ATOM 1444 O O . ILE A 1 190 ? -7.934 29.328 7.711 1 95.94 190 ILE A O 1
ATOM 1448 N N . VAL A 1 191 ? -10.07 28.531 7.652 1 96.75 191 VAL A N 1
ATOM 1449 C CA . VAL A 1 191 ? -9.688 27.281 8.312 1 96.75 191 VAL A CA 1
ATOM 1450 C C . VAL A 1 191 ? -8.68 26.531 7.445 1 96.75 191 VAL A C 1
ATOM 1452 O O . VAL A 1 191 ? -7.699 25.984 7.957 1 96.75 191 VAL A O 1
ATOM 1455 N N . SER A 1 192 ? -8.914 26.531 6.125 1 96.88 192 SER A N 1
ATOM 1456 C CA . SER A 1 192 ? -8 25.859 5.207 1 96.88 192 SER A CA 1
ATOM 1457 C C . SER A 1 192 ? -6.613 26.484 5.242 1 96.88 192 SER A C 1
ATOM 1459 O O . SER A 1 192 ? -5.602 25.797 5.199 1 96.88 192 SER A O 1
ATOM 1461 N N . ALA A 1 193 ? -6.613 27.766 5.297 1 94.5 193 ALA A N 1
ATOM 1462 C CA . ALA A 1 193 ? -5.336 28.484 5.355 1 94.5 193 ALA A CA 1
ATOM 1463 C C . ALA A 1 193 ? -4.57 28.125 6.629 1 94.5 193 ALA A C 1
ATOM 1465 O O . ALA A 1 193 ? -3.35 27.953 6.598 1 94.5 193 ALA A O 1
ATOM 1466 N N . LEU A 1 194 ? -5.281 28.062 7.715 1 94.75 194 LEU A N 1
ATOM 1467 C CA . LEU A 1 194 ? -4.664 27.688 8.984 1 94.75 194 LEU A CA 1
ATOM 1468 C C . LEU A 1 194 ? -4.094 26.281 8.906 1 94.75 194 LEU A C 1
ATOM 1470 O O . LEU A 1 194 ? -2.977 26.031 9.359 1 94.75 194 LEU A O 1
ATOM 1474 N N . VAL A 1 195 ? -4.832 25.344 8.297 1 95 195 VAL A N 1
ATOM 1475 C CA . VAL A 1 195 ? -4.414 23.953 8.164 1 95 195 VAL A CA 1
ATOM 1476 C C . VAL A 1 195 ? -3.154 23.875 7.305 1 95 195 VAL A C 1
ATOM 1478 O O . VAL A 1 195 ? -2.197 23.188 7.652 1 95 195 VAL A O 1
ATOM 1481 N N . ILE A 1 196 ? -3.141 24.594 6.223 1 93.56 196 ILE A N 1
ATOM 1482 C CA . ILE A 1 196 ? -2.012 24.578 5.301 1 93.56 196 ILE A CA 1
ATOM 1483 C C . ILE A 1 196 ? -0.774 25.156 5.984 1 93.56 196 ILE A C 1
ATOM 1485 O O . ILE A 1 196 ? 0.313 24.578 5.906 1 93.56 196 ILE A O 1
ATOM 1489 N N . LEU A 1 197 ? -0.953 26.203 6.707 1 90.62 197 LEU A N 1
ATOM 1490 C CA . LEU A 1 197 ? 0.169 26.875 7.355 1 90.62 197 LEU A CA 1
ATOM 1491 C C . LEU A 1 197 ? 0.735 26.016 8.484 1 90.62 197 LEU A C 1
ATOM 1493 O O . LEU A 1 197 ? 1.948 26 8.703 1 90.62 197 LEU A O 1
ATOM 1497 N N . GLY A 1 198 ? -0.092 25.391 9.148 1 90.44 198 GLY A N 1
ATOM 1498 C CA . GLY A 1 198 ? 0.369 24.547 10.227 1 90.44 198 GLY A CA 1
ATOM 1499 C C . GLY A 1 198 ? 1.055 23.281 9.742 1 90.44 198 GLY A C 1
ATOM 1500 O O . GLY A 1 198 ? 1.937 22.75 10.414 1 90.44 198 GLY A O 1
ATOM 1501 N N . GLY A 1 199 ? 0.642 22.766 8.602 1 90.31 199 GLY A N 1
ATOM 1502 C CA . GLY A 1 199 ? 1.114 21.469 8.125 1 90.31 199 GLY A CA 1
ATOM 1503 C C . GLY A 1 199 ? 2.252 21.594 7.125 1 90.31 199 GLY A C 1
ATOM 1504 O O . GLY A 1 199 ? 2.969 20.625 6.879 1 90.31 199 GLY A O 1
ATOM 1505 N N . ILE A 1 200 ? 2.502 22.625 6.504 1 86.19 200 ILE A N 1
ATOM 1506 C CA . ILE A 1 200 ? 3.439 22.766 5.395 1 86.19 200 ILE A CA 1
ATOM 1507 C C . ILE A 1 200 ? 4.871 22.672 5.914 1 86.19 200 ILE A C 1
ATOM 1509 O O . ILE A 1 200 ? 5.754 22.156 5.23 1 86.19 200 ILE A O 1
ATOM 1513 N N . GLY A 1 201 ? 5.168 23.188 7.055 1 84.12 201 GLY A N 1
ATOM 1514 C CA . GLY A 1 201 ? 6.516 23.141 7.598 1 84.12 201 GLY A CA 1
ATOM 1515 C C . GLY A 1 201 ? 7.105 24.516 7.859 1 84.12 201 GLY A C 1
ATOM 1516 O O . GLY A 1 201 ? 6.805 25.469 7.141 1 84.12 201 GLY A O 1
ATOM 1517 N N . PHE A 1 202 ? 7.938 24.578 8.68 1 77.19 202 PHE A N 1
ATOM 1518 C CA . PHE A 1 202 ? 8.398 25.844 9.227 1 77.19 202 PHE A CA 1
ATOM 1519 C C . PHE A 1 202 ? 9.336 26.547 8.25 1 77.19 202 PHE A C 1
ATOM 1521 O O . PHE A 1 202 ? 9.414 27.766 8.227 1 77.19 202 PHE A O 1
ATOM 1528 N N . PRO A 1 203 ? 10.078 25.734 7.426 1 75 203 PRO A N 1
ATOM 1529 C CA . PRO A 1 203 ? 10.898 26.469 6.461 1 75 203 PRO A CA 1
ATOM 1530 C C . PRO A 1 203 ? 10.078 27.359 5.543 1 75 203 PRO A C 1
ATOM 1532 O O . PRO A 1 203 ? 10.539 28.438 5.145 1 75 203 PRO A O 1
ATOM 1535 N N . VAL A 1 204 ? 8.906 26.969 5.285 1 78.25 204 VAL A N 1
ATOM 1536 C CA . VAL A 1 204 ? 8.039 27.734 4.391 1 78.25 204 VAL A CA 1
ATOM 1537 C C . VAL A 1 204 ? 7.375 28.875 5.164 1 78.25 204 VAL A C 1
ATOM 1539 O O . VAL A 1 204 ? 7.195 29.969 4.629 1 78.25 204 VAL A O 1
ATOM 1542 N N . ILE A 1 205 ? 7.055 28.594 6.398 1 75.81 205 ILE A N 1
ATOM 1543 C CA . ILE A 1 205 ? 6.355 29.594 7.199 1 75.81 205 ILE A CA 1
ATOM 1544 C C . ILE A 1 205 ? 7.281 30.781 7.477 1 75.81 205 ILE A C 1
ATOM 1546 O O . ILE A 1 205 ? 6.844 31.922 7.48 1 75.81 205 ILE A O 1
ATOM 1550 N N . ILE A 1 206 ? 8.508 30.406 7.605 1 70.5 206 ILE A N 1
ATOM 1551 C CA . ILE A 1 206 ? 9.477 31.469 7.859 1 70.5 206 ILE A CA 1
ATOM 1552 C C . ILE A 1 206 ? 9.648 32.312 6.605 1 70.5 206 ILE A C 1
ATOM 1554 O O . ILE A 1 206 ? 9.766 33.562 6.691 1 70.5 206 ILE A O 1
ATOM 1558 N N . LEU A 1 207 ? 9.625 31.656 5.516 1 69.94 207 LEU A N 1
ATOM 1559 C CA . LEU A 1 207 ? 9.727 32.406 4.254 1 69.94 207 LEU A CA 1
ATOM 1560 C C . LEU A 1 207 ? 8.5 33.25 4.027 1 69.94 207 LEU A C 1
ATOM 1562 O O . LEU A 1 207 ? 8.609 34.406 3.582 1 69.94 207 LEU A O 1
ATOM 1566 N N . LEU A 1 208 ? 7.379 32.688 4.383 1 70.5 208 LEU A N 1
ATOM 1567 C CA . LEU A 1 208 ? 6.133 33.438 4.219 1 70.5 208 LEU A CA 1
ATOM 1568 C C . LEU A 1 208 ? 6.078 34.594 5.176 1 70.5 208 LEU A C 1
ATOM 1570 O O . LEU A 1 208 ? 5.582 35.688 4.816 1 70.5 208 LEU A O 1
ATOM 1574 N N . GLU A 1 209 ? 6.559 34.312 6.309 1 66.5 209 GLU A N 1
ATOM 1575 C CA . GLU A 1 209 ? 6.609 35.406 7.281 1 66.5 209 GLU A CA 1
ATOM 1576 C C . GLU A 1 209 ? 7.531 36.531 6.805 1 66.5 209 GLU A C 1
ATOM 1578 O O . GLU A 1 209 ? 7.223 37.719 6.98 1 66.5 209 GLU A O 1
ATOM 1583 N N . LYS A 1 210 ? 8.617 36.094 6.246 1 64.31 210 LYS A N 1
ATOM 1584 C CA . LYS A 1 210 ? 9.539 37.094 5.707 1 64.31 210 LYS A CA 1
ATOM 1585 C C . LYS A 1 210 ? 8.875 37.938 4.621 1 64.31 210 LYS A C 1
ATOM 1587 O O . LYS A 1 210 ? 9.016 39.156 4.598 1 64.31 210 LYS A O 1
ATOM 1592 N N . ILE A 1 211 ? 8.156 37.219 3.861 1 61.97 211 ILE A N 1
ATOM 1593 C CA . ILE A 1 211 ? 7.469 37.906 2.775 1 61.97 211 ILE A CA 1
ATOM 1594 C C . ILE A 1 211 ? 6.398 38.844 3.348 1 61.97 211 ILE A C 1
ATOM 1596 O O . ILE A 1 211 ? 6.27 40 2.92 1 61.97 211 ILE A O 1
ATOM 1600 N N . LEU A 1 212 ? 5.699 38.281 4.293 1 59.75 212 LEU A N 1
ATOM 1601 C CA . LEU A 1 212 ? 4.641 39.062 4.91 1 59.75 212 LEU A CA 1
ATOM 1602 C C . LEU A 1 212 ? 5.219 40.25 5.656 1 59.75 212 LEU A C 1
ATOM 1604 O O . LEU A 1 212 ? 4.691 41.375 5.555 1 59.75 212 LEU A O 1
ATOM 1608 N N . LEU A 1 213 ? 6.281 40 6.391 1 58.34 213 LEU A N 1
ATOM 1609 C CA . LEU A 1 213 ? 6.926 41.062 7.137 1 58.34 213 LEU A CA 1
ATOM 1610 C C . LEU A 1 213 ? 7.523 42.094 6.191 1 58.34 213 LEU A C 1
ATOM 1612 O O . LEU A 1 213 ? 7.48 43.312 6.469 1 58.34 213 LEU A O 1
ATOM 1616 N N . THR A 1 214 ? 8.047 41.625 5.129 1 57 214 THR A N 1
ATOM 1617 C CA . THR A 1 214 ? 8.586 42.531 4.145 1 57 214 THR A CA 1
ATOM 1618 C C . THR A 1 214 ? 7.473 43.406 3.553 1 57 214 THR A C 1
ATOM 1620 O O . THR A 1 214 ? 7.648 44.625 3.355 1 57 214 THR A O 1
ATOM 1623 N N . VAL A 1 215 ? 6.387 42.719 3.424 1 54.09 215 VAL A N 1
ATOM 1624 C CA . VAL A 1 215 ? 5.242 43.469 2.889 1 54.09 215 VAL A CA 1
ATOM 1625 C C . VAL A 1 215 ? 4.734 44.469 3.928 1 54.09 215 VAL A C 1
ATOM 1627 O O . VAL A 1 215 ? 4.441 45.594 3.602 1 54.09 215 VAL A O 1
ATOM 1630 N N . ILE A 1 216 ? 4.621 43.938 5.133 1 53.47 216 ILE A N 1
ATOM 1631 C CA . ILE A 1 216 ? 4.176 44.812 6.215 1 53.47 216 ILE A CA 1
ATOM 1632 C C . ILE A 1 216 ? 5.188 45.938 6.426 1 53.47 216 ILE A C 1
ATOM 1634 O O . ILE A 1 216 ? 4.809 47.062 6.637 1 53.47 216 ILE A O 1
ATOM 1638 N N . PHE A 1 217 ? 6.402 45.531 6.438 1 53.12 217 PHE A N 1
ATOM 1639 C CA . PHE A 1 217 ? 7.457 46.531 6.539 1 53.12 217 PHE A CA 1
ATOM 1640 C C . PHE A 1 217 ? 7.324 47.562 5.43 1 53.12 217 PHE A C 1
ATOM 1642 O O . PHE A 1 217 ? 7.465 48.75 5.68 1 53.12 217 PHE A O 1
ATOM 1649 N N . ARG A 1 218 ? 7.074 47 4.301 1 52.03 218 ARG A N 1
ATOM 1650 C CA . ARG A 1 218 ? 6.887 47.938 3.191 1 52.03 218 ARG A CA 1
ATOM 1651 C C . ARG A 1 218 ? 5.672 48.812 3.424 1 52.03 218 ARG A C 1
ATOM 1653 O O . ARG A 1 218 ? 5.703 50 3.119 1 52.03 218 ARG A O 1
ATOM 1660 N N . ILE A 1 219 ? 4.762 48.219 3.963 1 51.62 219 ILE A N 1
ATOM 1661 C CA . ILE A 1 219 ? 3.553 48.969 4.242 1 51.62 219 ILE A CA 1
ATOM 1662 C C . ILE A 1 219 ? 3.816 49.938 5.391 1 51.62 219 ILE A C 1
ATOM 1664 O O . ILE A 1 219 ? 3.428 51.125 5.32 1 51.62 219 ILE A O 1
ATOM 1668 N N . VAL A 1 220 ? 4.398 49.312 6.398 1 50.75 220 VAL A N 1
ATOM 1669 C CA . VAL A 1 220 ? 4.715 50.156 7.555 1 50.75 220 VAL A CA 1
ATOM 1670 C C . VAL A 1 220 ? 5.719 51.219 7.152 1 50.75 220 VAL A C 1
ATOM 1672 O O . VAL A 1 220 ? 5.609 52.375 7.59 1 50.75 220 VAL A O 1
ATOM 1675 N N . ASP A 1 221 ? 6.648 50.781 6.434 1 52.25 221 ASP A N 1
ATOM 1676 C CA . ASP A 1 221 ? 7.598 51.781 5.922 1 52.25 221 ASP A CA 1
ATOM 1677 C C . ASP A 1 221 ? 6.883 52.844 5.109 1 52.25 221 ASP A C 1
ATOM 1679 O O . ASP A 1 221 ? 7.215 54.031 5.211 1 52.25 221 ASP A O 1
ATOM 1683 N N . ARG A 1 222 ? 5.969 52.375 4.406 1 50.25 222 ARG A N 1
ATOM 1684 C CA . ARG A 1 222 ? 5.191 53.344 3.652 1 50.25 222 ARG A CA 1
ATOM 1685 C C . ARG A 1 222 ? 4.359 54.219 4.586 1 50.25 222 ARG A C 1
ATOM 1687 O O . ARG A 1 222 ? 4.23 55.438 4.367 1 50.25 222 ARG A O 1
ATOM 1694 N N . ILE A 1 223 ? 3.867 53.562 5.508 1 51.41 223 ILE A N 1
ATOM 1695 C CA . ILE A 1 223 ? 3.088 54.312 6.477 1 51.41 223 ILE A CA 1
ATOM 1696 C C . ILE A 1 223 ? 4.016 55.219 7.277 1 51.41 223 ILE A C 1
ATOM 1698 O O . ILE A 1 223 ? 3.668 56.375 7.566 1 51.41 223 ILE A O 1
ATOM 1702 N N . GLU A 1 224 ? 5.109 54.531 7.691 1 50.66 224 GLU A N 1
ATOM 1703 C CA . GLU A 1 224 ? 6.113 55.344 8.375 1 50.66 224 GLU A CA 1
ATOM 1704 C C . GLU A 1 224 ? 6.527 56.531 7.516 1 50.66 224 GLU A C 1
ATOM 1706 O O . GLU A 1 224 ? 6.641 57.656 8.023 1 50.66 224 GLU A O 1
ATOM 1711 N N . VAL A 1 225 ? 6.801 56.25 6.285 1 52.31 225 VAL A N 1
ATOM 1712 C CA . VAL A 1 225 ? 7.184 57.312 5.387 1 52.31 225 VAL A CA 1
ATOM 1713 C C . VAL A 1 225 ? 6.039 58.312 5.266 1 52.31 225 VAL A C 1
ATOM 1715 O O . VAL A 1 225 ? 6.266 59.531 5.281 1 52.31 225 VAL A O 1
ATOM 1718 N N . VAL A 1 226 ? 4.898 57.688 5.184 1 50.66 226 VAL A N 1
ATOM 1719 C CA . VAL A 1 226 ? 3.756 58.594 5.027 1 50.66 226 VAL A CA 1
ATOM 1720 C C . VAL A 1 226 ? 3.506 59.344 6.332 1 50.66 226 VAL A C 1
ATOM 1722 O O . VAL A 1 226 ? 3.223 60.531 6.32 1 50.66 226 VAL A O 1
ATOM 1725 N N . THR A 1 227 ? 3.602 58.5 7.367 1 50.78 227 THR A N 1
ATOM 1726 C CA . THR A 1 227 ? 3.4 59.125 8.664 1 50.78 227 THR A CA 1
ATOM 1727 C C . THR A 1 227 ? 4.527 60.094 8.969 1 50.78 227 THR A C 1
ATOM 1729 O O . THR A 1 227 ? 4.281 61.188 9.5 1 50.78 227 THR A O 1
ATOM 1732 N N . GLU A 1 228 ? 5.742 59.625 8.688 1 52.38 228 GLU A N 1
ATOM 1733 C CA . GLU A 1 228 ? 6.871 60.531 8.828 1 52.38 228 GLU A CA 1
ATOM 1734 C C . GLU A 1 228 ? 6.672 61.781 7.984 1 52.38 228 GLU A C 1
ATOM 1736 O O . GLU A 1 228 ? 6.965 62.906 8.43 1 52.38 228 GLU A O 1
ATOM 1741 N N . THR A 1 229 ? 6.27 61.5 6.777 1 52.19 229 THR A N 1
ATOM 1742 C CA . THR A 1 229 ? 6.043 62.656 5.91 1 52.19 229 THR A CA 1
ATOM 1743 C C . THR A 1 229 ? 4.914 63.531 6.449 1 52.19 229 THR A C 1
ATOM 1745 O O . THR A 1 229 ? 5.008 64.75 6.438 1 52.19 229 THR A O 1
ATOM 1748 N N . LEU A 1 230 ? 3.92 62.812 6.844 1 50 230 LEU A N 1
ATOM 1749 C CA . LEU A 1 230 ? 2.791 63.562 7.387 1 50 230 LEU A CA 1
ATOM 1750 C C . LEU A 1 230 ? 3.168 64.25 8.695 1 50 230 LEU A C 1
ATOM 1752 O O . LEU A 1 230 ? 2.775 65.375 8.945 1 50 230 LEU A O 1
ATOM 1756 N N . MET A 1 231 ? 3.854 63.375 9.469 1 47.97 231 MET A N 1
ATOM 1757 C CA . MET A 1 231 ? 4.293 63.906 10.75 1 47.97 231 MET A CA 1
ATOM 1758 C C . MET A 1 231 ? 5.332 65 10.555 1 47.97 231 MET A C 1
ATOM 1760 O O . MET A 1 231 ? 5.348 66 11.289 1 47.97 231 MET A O 1
ATOM 1764 N N . MET A 1 232 ? 6.262 64.688 9.656 1 51.78 232 MET A N 1
ATOM 1765 C CA . MET A 1 232 ? 7.188 65.75 9.312 1 51.78 232 MET A CA 1
ATOM 1766 C C . MET A 1 232 ? 6.43 67 8.883 1 51.78 232 MET A C 1
ATOM 1768 O O . MET A 1 232 ? 6.809 68.125 9.242 1 51.78 232 MET A O 1
ATOM 1772 N N . ARG A 1 233 ? 5.449 66.688 8.086 1 48.78 233 ARG A N 1
ATOM 1773 C CA . ARG A 1 233 ? 4.66 67.875 7.691 1 48.78 233 ARG A CA 1
ATOM 1774 C C . ARG A 1 233 ? 3.965 68.5 8.891 1 48.78 233 ARG A C 1
ATOM 1776 O O . ARG A 1 233 ? 3.898 69.688 9.008 1 48.78 233 ARG A O 1
ATOM 1783 N N . LYS A 1 234 ? 3.393 67.5 9.68 1 47.91 234 LYS A N 1
ATOM 1784 C CA . LYS A 1 234 ? 2.73 68.062 10.867 1 47.91 234 LYS A CA 1
ATOM 1785 C C . LYS A 1 234 ? 3.748 68.562 11.883 1 47.91 234 LYS A C 1
ATOM 1787 O O . LYS A 1 234 ? 3.512 69.562 12.555 1 47.91 234 LYS A O 1
ATOM 1792 N N . SER A 1 235 ? 4.828 67.75 12.062 1 49.59 235 SER A N 1
ATOM 1793 C CA . SER A 1 235 ? 5.875 68.25 12.945 1 49.59 235 SER A CA 1
ATOM 1794 C C . SER A 1 235 ? 6.387 69.625 12.477 1 49.59 235 SER A C 1
ATOM 1796 O O . SER A 1 235 ? 6.754 70.5 13.297 1 49.59 235 SER A O 1
ATOM 1798 N N . LEU A 1 236 ? 6.629 69.75 11.188 1 48.97 236 LEU A N 1
ATOM 1799 C CA . LEU A 1 236 ? 6.988 71.062 10.727 1 48.97 236 LEU A CA 1
ATOM 1800 C C . LEU A 1 236 ? 5.941 72.125 11.156 1 48.97 236 LEU A C 1
ATOM 1802 O O . LEU A 1 236 ? 6.27 73.25 11.398 1 48.97 236 LEU A O 1
ATOM 1806 N N . LYS A 1 237 ? 4.656 71.75 11.148 1 49.28 237 LYS A N 1
ATOM 1807 C CA . LYS A 1 237 ? 3.668 72.688 11.594 1 49.28 237 LYS A CA 1
ATOM 1808 C C . LYS A 1 237 ? 3.568 72.75 13.117 1 49.28 237 LYS A C 1
ATOM 1810 O O . LYS A 1 237 ? 3.439 73.812 13.711 1 49.28 237 LYS A O 1
ATOM 1815 N N . THR A 1 238 ? 3.227 71.5 13.773 1 47.75 238 THR A N 1
ATOM 1816 C CA . THR A 1 238 ? 2.902 71.625 15.195 1 47.75 238 THR A CA 1
ATOM 1817 C C . THR A 1 238 ? 4.125 71.312 16.047 1 47.75 238 THR A C 1
ATOM 1819 O O . THR A 1 238 ? 4.133 71.625 17.25 1 47.75 238 THR A O 1
ATOM 1822 N N . GLY A 1 239 ? 5.449 71.438 15.805 1 45.25 239 GLY A N 1
ATOM 1823 C CA . GLY A 1 239 ? 6.727 71.25 16.469 1 45.25 239 GLY A CA 1
ATOM 1824 C C . GLY A 1 239 ? 6.863 69.875 17.141 1 45.25 239 GLY A C 1
ATOM 1825 O O . GLY A 1 239 ? 7.91 69.562 17.703 1 45.25 239 GLY A O 1
ATOM 1826 N N . LYS A 1 240 ? 5.887 69.25 17.859 1 43.53 240 LYS A N 1
ATOM 1827 C CA . LYS A 1 240 ? 6.016 68.125 18.766 1 43.53 240 LYS A CA 1
ATOM 1828 C C . LYS A 1 240 ? 6.004 66.812 18 1 43.53 240 LYS A C 1
ATOM 1830 O O . LYS A 1 240 ? 5.164 66.562 17.125 1 43.53 240 LYS A O 1
ATOM 1835 N N . ILE A 1 241 ? 7.129 66.125 17.828 1 43.97 241 ILE A N 1
ATOM 1836 C CA . ILE A 1 241 ? 7.34 64.812 17.219 1 43.97 241 ILE A CA 1
ATOM 1837 C C . ILE A 1 241 ? 6.43 63.75 17.875 1 43.97 241 ILE A C 1
ATOM 1839 O O . ILE A 1 241 ? 6.523 63.531 19.078 1 43.97 241 ILE A O 1
ATOM 1843 N N . PRO A 1 242 ? 5.176 63.469 17.484 1 38.41 242 PRO A N 1
ATOM 1844 C CA . PRO A 1 242 ? 4.27 62.531 18.172 1 38.41 242 PRO A CA 1
ATOM 1845 C C . PRO A 1 242 ? 4.891 61.156 18.406 1 38.41 242 PRO A C 1
ATOM 1847 O O . PRO A 1 242 ? 5.652 60.656 17.578 1 38.41 242 PRO A O 1
ATOM 1850 N N . LYS A 1 243 ? 5.18 60.688 19.719 1 41.06 243 LYS A N 1
ATOM 1851 C CA . LYS A 1 243 ? 5.664 59.469 20.344 1 41.06 243 LYS A CA 1
ATOM 1852 C C . LYS A 1 243 ? 5.074 58.219 19.672 1 41.06 243 LYS A C 1
ATOM 1854 O O . LYS A 1 243 ? 5.574 57.094 19.859 1 41.06 243 LYS A O 1
ATOM 1859 N N . LEU A 1 244 ? 3.936 58.281 19.188 1 40.84 244 LEU A N 1
ATOM 1860 C CA . LEU A 1 244 ? 3.248 57.062 18.75 1 40.84 244 LEU A CA 1
ATOM 1861 C C . LEU A 1 244 ? 3.975 56.438 17.578 1 40.84 244 LEU A C 1
ATOM 1863 O O . LEU A 1 244 ? 3.654 55.312 17.172 1 40.84 244 LEU A O 1
ATOM 1867 N N . LEU A 1 245 ? 4.902 57.094 16.969 1 41.75 245 LEU A N 1
ATOM 1868 C CA . LEU A 1 245 ? 5.66 56.625 15.812 1 41.75 245 LEU A CA 1
ATOM 1869 C C . LEU A 1 245 ? 6.617 55.5 16.219 1 41.75 245 LEU A C 1
ATOM 1871 O O . LEU A 1 245 ? 7.309 54.938 15.367 1 41.75 245 LEU A O 1
ATOM 1875 N N . PHE A 1 246 ? 6.855 55.344 17.469 1 42.72 246 PHE A N 1
ATOM 1876 C CA . PHE A 1 246 ? 7.809 54.344 17.984 1 42.72 246 PHE A CA 1
ATOM 1877 C C . PHE A 1 246 ? 7.316 52.938 17.734 1 42.72 246 PHE A C 1
ATOM 1879 O O . PHE A 1 246 ? 8.117 52.031 17.531 1 42.72 246 PHE A O 1
ATOM 1886 N N . VAL A 1 247 ? 6.09 52.75 17.656 1 45.53 247 VAL A N 1
ATOM 1887 C CA . VAL A 1 247 ? 5.57 51.375 17.578 1 45.53 247 VAL A CA 1
ATOM 1888 C C . VAL A 1 247 ? 5.844 50.812 16.188 1 45.53 247 VAL A C 1
ATOM 1890 O O . VAL A 1 247 ? 6.352 49.688 16.062 1 45.53 247 VAL A O 1
ATOM 1893 N N . PRO A 1 248 ? 5.535 51.562 15.117 1 44.84 248 PRO A N 1
ATOM 1894 C CA . PRO A 1 248 ? 5.895 50.969 13.828 1 44.84 248 PRO A CA 1
ATOM 1895 C C . PRO A 1 248 ? 7.406 50.844 13.641 1 44.84 248 PRO A C 1
ATOM 1897 O O . PRO A 1 248 ? 7.879 49.875 13.031 1 44.84 248 PRO A O 1
ATOM 1900 N N . THR A 1 249 ? 8.156 51.75 14.109 1 45.59 249 THR A N 1
ATOM 1901 C CA . THR A 1 249 ? 9.602 51.688 13.953 1 45.59 249 THR A CA 1
ATOM 1902 C C . THR A 1 249 ? 10.188 50.531 14.758 1 45.59 249 THR A C 1
ATOM 1904 O O . THR A 1 249 ? 11.078 49.844 14.281 1 45.59 249 THR A O 1
ATOM 1907 N N . VAL A 1 250 ? 9.812 50.375 15.984 1 44.66 250 VAL A N 1
ATOM 1908 C CA . VAL A 1 250 ? 10.289 49.281 16.797 1 44.66 250 VAL A CA 1
ATOM 1909 C C . VAL A 1 250 ? 9.82 47.969 16.203 1 44.66 250 VAL A C 1
ATOM 1911 O O . VAL A 1 250 ? 10.578 46.969 16.156 1 44.66 250 VAL A O 1
ATOM 1914 N N . LEU A 1 251 ? 8.625 47.938 15.758 1 48.78 251 LEU A N 1
ATOM 1915 C CA . LEU A 1 251 ? 8.125 46.75 15.086 1 48.78 251 LEU A CA 1
ATOM 1916 C C . LEU A 1 251 ? 8.898 46.5 13.797 1 48.78 251 LEU A C 1
ATOM 1918 O O . LEU A 1 251 ? 9.203 45.344 13.477 1 48.78 251 LEU A O 1
ATOM 1922 N N . SER A 1 252 ? 9.219 47.562 13.086 1 46.84 252 SER A N 1
ATOM 1923 C CA . SER A 1 252 ? 10.031 47.469 11.883 1 46.84 252 SER A CA 1
ATOM 1924 C C . SER A 1 252 ? 11.438 46.969 12.211 1 46.84 252 SER A C 1
ATOM 1926 O O . SER A 1 252 ? 11.992 46.125 11.5 1 46.84 252 SER A O 1
ATOM 1928 N N . ALA A 1 253 ? 12.086 47.531 13.148 1 47.09 253 ALA A N 1
ATOM 1929 C CA . ALA A 1 253 ? 13.43 47.125 13.547 1 47.09 253 ALA A CA 1
ATOM 1930 C C . ALA A 1 253 ? 13.422 45.688 14.047 1 47.09 253 ALA A C 1
ATOM 1932 O O . ALA A 1 253 ? 14.344 44.906 13.742 1 47.09 253 ALA A O 1
ATOM 1933 N N . PHE A 1 254 ? 12.508 45.344 14.836 1 46.91 254 PHE A N 1
ATOM 1934 C CA . PHE A 1 254 ? 12.352 44 15.32 1 46.91 254 PHE A CA 1
ATOM 1935 C C . PHE A 1 254 ? 12.102 43.031 14.164 1 46.91 254 PHE A C 1
ATOM 1937 O O . PHE A 1 254 ? 12.688 41.938 14.117 1 46.91 254 PHE A O 1
ATOM 1944 N N . LEU A 1 255 ? 11.258 43.5 13.297 1 48.81 255 LEU A N 1
ATOM 1945 C CA . LEU A 1 255 ? 10.977 42.688 12.109 1 48.81 255 LEU A CA 1
ATOM 1946 C C . LEU A 1 255 ? 12.219 42.562 11.227 1 48.81 255 LEU A C 1
ATOM 1948 O O . LEU A 1 255 ? 12.5 41.5 10.68 1 48.81 255 LEU A O 1
ATOM 1952 N N . GLU A 1 256 ? 12.938 43.688 11 1 47.62 256 GLU A N 1
ATOM 1953 C CA . GLU A 1 256 ? 14.188 43.688 10.242 1 47.62 256 GLU A CA 1
ATOM 1954 C C . GLU A 1 256 ? 15.227 42.781 10.883 1 47.62 256 GLU A C 1
ATOM 1956 O O . GLU A 1 256 ? 15.945 42.062 10.188 1 47.62 256 GLU A O 1
ATOM 1961 N N . GLY A 1 257 ? 15.383 42.938 12.086 1 49.22 257 GLY A N 1
ATOM 1962 C CA . GLY A 1 257 ? 16.328 42.062 12.773 1 49.22 257 GLY A CA 1
ATOM 1963 C C . GLY A 1 257 ? 15.969 40.594 12.648 1 49.22 257 GLY A C 1
ATOM 1964 O O . GLY A 1 257 ? 16.859 39.75 12.445 1 49.22 257 GLY A O 1
ATOM 1965 N N . ARG A 1 258 ? 14.719 40.344 12.734 1 49.94 258 ARG A N 1
ATOM 1966 C CA . ARG A 1 258 ? 14.25 38.969 12.656 1 49.94 258 ARG A CA 1
ATOM 1967 C C . ARG A 1 258 ? 14.383 38.406 11.242 1 49.94 258 ARG A C 1
ATOM 1969 O O . ARG A 1 258 ? 14.719 37.25 11.047 1 49.94 258 ARG A O 1
ATOM 1976 N N . ILE A 1 259 ? 14.117 39.312 10.297 1 50.12 259 ILE A N 1
ATOM 1977 C CA . ILE A 1 259 ? 14.289 38.938 8.898 1 50.12 259 ILE A CA 1
ATOM 1978 C C . ILE A 1 259 ? 15.766 38.625 8.625 1 50.12 259 ILE A C 1
ATOM 1980 O O . ILE A 1 259 ? 16.078 37.688 7.906 1 50.12 259 ILE A O 1
ATOM 1984 N N . GLU A 1 260 ? 16.656 39.5 9.102 1 50.75 260 GLU A N 1
ATOM 1985 C CA . GLU A 1 260 ? 18.078 39.281 8.906 1 50.75 260 GLU A CA 1
ATOM 1986 C C . GLU A 1 260 ? 18.531 37.938 9.523 1 50.75 260 GLU A C 1
ATOM 1988 O O . GLU A 1 260 ? 19.359 37.25 8.961 1 50.75 260 GLU A O 1
ATOM 1993 N N . ASP A 1 261 ? 18.031 37.656 10.594 1 50.84 261 ASP A N 1
ATOM 1994 C CA . ASP A 1 261 ? 18.375 36.406 11.266 1 50.84 261 ASP A CA 1
ATOM 1995 C C . ASP A 1 261 ? 17.859 35.188 10.477 1 50.84 261 ASP A C 1
ATOM 1997 O O . ASP A 1 261 ? 18.547 34.188 10.344 1 50.84 261 ASP A O 1
ATOM 2001 N N . TYR A 1 262 ? 16.641 35.375 10.078 1 52.53 262 TYR A N 1
ATOM 2002 C CA . TYR A 1 262 ? 16.047 34.312 9.273 1 52.53 262 TYR A CA 1
ATOM 2003 C C . TYR A 1 262 ? 16.812 34.125 7.965 1 52.53 262 TYR A C 1
ATOM 2005 O O . TYR A 1 262 ? 17 33 7.496 1 52.53 262 TYR A O 1
ATOM 2013 N N . ASN A 1 263 ? 17.234 35.312 7.348 1 50.72 263 ASN A N 1
ATOM 2014 C CA . ASN A 1 263 ? 18.047 35.25 6.137 1 50.72 263 ASN A CA 1
ATOM 2015 C C . ASN A 1 263 ? 19.297 34.406 6.352 1 50.72 263 ASN A C 1
ATOM 2017 O O . ASN A 1 263 ? 19.719 33.656 5.457 1 50.72 263 ASN A O 1
ATOM 2021 N N . ASP A 1 264 ? 19.875 34.531 7.383 1 50.62 264 ASP A N 1
ATOM 2022 C CA . ASP A 1 264 ? 21.109 33.781 7.641 1 50.62 264 ASP A CA 1
ATOM 2023 C C . ASP A 1 264 ? 20.812 32.312 7.805 1 50.62 264 ASP A C 1
ATOM 2025 O O . ASP A 1 264 ? 21.625 31.469 7.398 1 50.62 264 ASP A O 1
ATOM 2029 N N . HIS A 1 265 ? 19.734 32 8.336 1 50.62 265 HIS A N 1
ATOM 2030 C CA . HIS A 1 265 ? 19.422 30.609 8.625 1 50.62 265 HIS A CA 1
ATOM 2031 C C . HIS A 1 265 ? 18.875 29.906 7.387 1 50.62 265 HIS A C 1
ATOM 2033 O O . HIS A 1 265 ? 19.141 28.719 7.18 1 50.62 265 HIS A O 1
ATOM 2039 N N . ILE A 1 266 ? 18.078 30.656 6.625 1 53.22 266 ILE A N 1
ATOM 2040 C CA . ILE A 1 266 ? 17.375 30.078 5.48 1 53.22 266 ILE A CA 1
ATOM 2041 C C . ILE A 1 266 ? 18.328 29.984 4.289 1 53.22 266 ILE A C 1
ATOM 2043 O O . ILE A 1 266 ? 17.984 29.406 3.256 1 53.22 266 ILE A O 1
ATOM 2047 N N . ARG A 1 267 ? 19.5 30.578 4.301 1 51 267 ARG A N 1
ATOM 2048 C CA . ARG A 1 267 ? 20.344 30.703 3.119 1 51 267 ARG A CA 1
ATOM 2049 C C . ARG A 1 267 ? 20.984 29.375 2.76 1 51 267 ARG A C 1
ATOM 2051 O O . ARG A 1 267 ? 21.719 29.266 1.774 1 51 267 ARG A O 1
ATOM 2058 N N . GLY A 1 268 ? 20.531 28.297 3.385 1 62.12 268 GLY A N 1
ATOM 2059 C CA . GLY A 1 268 ? 21.219 27.094 2.92 1 62.12 268 GLY A CA 1
ATOM 2060 C C . GLY A 1 268 ? 20.516 26.422 1.753 1 62.12 268 GLY A C 1
ATOM 2061 O O . GLY A 1 268 ? 19.312 26.594 1.569 1 62.12 268 GLY A O 1
ATOM 2062 N N . GLU A 1 269 ? 21.219 26.062 0.695 1 66.44 269 GLU A N 1
ATOM 2063 C CA . GLU A 1 269 ? 20.734 25.344 -0.479 1 66.44 269 GLU A CA 1
ATOM 2064 C C . GLU A 1 269 ? 19.703 24.281 -0.091 1 66.44 269 GLU A C 1
ATOM 2066 O O . GLU A 1 269 ? 18.703 24.094 -0.783 1 66.44 269 GLU A O 1
ATOM 2071 N N . SER A 1 270 ? 19.859 23.828 1.035 1 75.12 270 SER A N 1
ATOM 2072 C CA . SER A 1 270 ? 18.953 22.781 1.505 1 75.12 270 SER A CA 1
ATOM 2073 C C . SER A 1 270 ? 17.578 23.328 1.845 1 75.12 270 SER A C 1
ATOM 2075 O O . SER A 1 270 ? 16.562 22.75 1.464 1 75.12 270 SER A O 1
ATOM 2077 N N . THR A 1 271 ? 17.562 24.484 2.439 1 74.88 271 THR A N 1
ATOM 2078 C CA . THR A 1 271 ? 16.297 25.094 2.854 1 74.88 271 THR A CA 1
ATOM 2079 C C . THR A 1 271 ? 15.523 25.609 1.645 1 74.88 271 THR A C 1
ATOM 2081 O O . THR A 1 271 ? 14.297 25.516 1.607 1 74.88 271 THR A O 1
ATOM 2084 N N . ARG A 1 272 ? 16.234 25.984 0.674 1 77.25 272 ARG A N 1
ATOM 2085 C CA . ARG A 1 272 ? 15.602 26.5 -0.533 1 77.25 272 ARG A CA 1
ATOM 2086 C C . ARG A 1 272 ? 14.922 25.375 -1.315 1 77.25 272 ARG A C 1
ATOM 2088 O O . ARG A 1 272 ? 13.766 25.516 -1.722 1 77.25 272 ARG A O 1
ATOM 2095 N N . ILE A 1 273 ? 15.625 24.359 -1.423 1 81.06 273 ILE A N 1
ATOM 2096 C CA . ILE A 1 273 ? 15.094 23.234 -2.186 1 81.06 273 ILE A CA 1
ATOM 2097 C C . ILE A 1 273 ? 13.914 22.609 -1.438 1 81.06 273 ILE A C 1
ATOM 2099 O O . ILE A 1 273 ? 12.906 22.266 -2.045 1 81.06 273 ILE A O 1
ATOM 2103 N N . GLN A 1 274 ? 14.062 22.562 -0.199 1 83.19 274 GLN A N 1
ATOM 2104 C CA . GLN A 1 274 ? 12.992 21.984 0.609 1 83.19 274 GLN A CA 1
ATOM 2105 C C . GLN A 1 274 ? 11.742 22.844 0.556 1 83.19 274 GLN A C 1
ATOM 2107 O O . GLN A 1 274 ? 10.625 22.328 0.448 1 83.19 274 GLN A O 1
ATOM 2112 N N . SER A 1 275 ? 11.984 24.125 0.624 1 83.75 275 SER A N 1
ATOM 2113 C CA . SER A 1 275 ? 10.852 25.031 0.578 1 83.75 275 SER A CA 1
ATOM 2114 C C . SER A 1 275 ? 10.125 24.953 -0.762 1 83.75 275 SER A C 1
ATOM 2116 O O . SER A 1 275 ? 8.891 24.938 -0.81 1 83.75 275 SER A O 1
ATOM 2118 N N . LYS A 1 276 ? 10.891 24.859 -1.776 1 84.88 276 LYS A N 1
ATOM 2119 C CA . LYS A 1 276 ? 10.281 24.734 -3.1 1 84.88 276 LYS A CA 1
ATOM 2120 C C . LYS A 1 276 ? 9.508 23.438 -3.236 1 84.88 276 LYS A C 1
ATOM 2122 O O . LYS A 1 276 ? 8.398 23.422 -3.775 1 84.88 276 LYS A O 1
ATOM 2127 N N . LEU A 1 277 ? 10.07 22.469 -2.672 1 87.12 277 LEU A N 1
ATOM 2128 C CA . LEU A 1 277 ? 9.445 21.156 -2.73 1 87.12 277 LEU A CA 1
ATOM 2129 C C . LEU A 1 277 ? 8.148 21.141 -1.933 1 87.12 277 LEU A C 1
ATOM 2131 O O . LEU A 1 277 ? 7.145 20.578 -2.385 1 87.12 277 LEU A O 1
ATOM 2135 N N . LEU A 1 278 ? 8.172 21.766 -0.855 1 89.31 278 LEU A N 1
ATOM 2136 C CA . LEU A 1 278 ? 7.008 21.781 0.02 1 89.31 278 LEU A CA 1
ATOM 2137 C C . LEU A 1 278 ? 5.871 22.578 -0.597 1 89.31 278 LEU A C 1
ATOM 2139 O O . LEU A 1 278 ? 4.711 22.172 -0.557 1 89.31 278 LEU A O 1
ATOM 2143 N N . VAL A 1 279 ? 6.242 23.656 -1.216 1 88.25 279 VAL A N 1
ATOM 2144 C CA . VAL A 1 279 ? 5.223 24.547 -1.775 1 88.25 279 VAL A CA 1
ATOM 2145 C C . VAL A 1 279 ? 4.629 23.906 -3.031 1 88.25 279 VAL A C 1
ATOM 2147 O O . VAL A 1 279 ? 3.408 23.75 -3.139 1 88.25 279 VAL A O 1
ATOM 2150 N N . TYR A 1 280 ? 5.465 23.469 -3.9 1 89.44 280 TYR A N 1
ATOM 2151 C CA . TYR A 1 280 ? 4.98 22.906 -5.156 1 89.44 280 TYR A CA 1
ATOM 2152 C C . TYR A 1 280 ? 4.301 21.562 -4.934 1 89.44 280 TYR A C 1
ATOM 2154 O O . TYR A 1 280 ? 3.27 21.266 -5.539 1 89.44 280 TYR A O 1
ATOM 2162 N N . GLY A 1 281 ? 4.906 20.781 -4.105 1 89.5 281 GLY A N 1
ATOM 2163 C CA . GLY A 1 281 ? 4.316 19.484 -3.811 1 89.5 281 GLY A CA 1
ATOM 2164 C C . GLY A 1 281 ? 2.953 19.594 -3.154 1 89.5 281 GLY A C 1
ATOM 2165 O O . GLY A 1 281 ? 2.018 18.875 -3.541 1 89.5 281 GLY A O 1
ATOM 2166 N N . SER A 1 282 ? 2.852 20.469 -2.215 1 91.12 282 SER A N 1
ATOM 2167 C CA . SER A 1 282 ? 1.579 20.641 -1.522 1 91.12 282 SER A CA 1
ATOM 2168 C C . SER A 1 282 ? 0.516 21.219 -2.457 1 91.12 282 SER A C 1
ATOM 2170 O O . SER A 1 282 ? -0.641 20.797 -2.42 1 91.12 282 SER A O 1
ATOM 2172 N N . LEU A 1 283 ? 0.941 22.156 -3.279 1 92.5 283 LEU A N 1
ATOM 2173 C CA . LEU A 1 283 ? -0.003 22.766 -4.211 1 92.5 283 LEU A CA 1
ATOM 2174 C C . LEU A 1 283 ? -0.531 21.719 -5.199 1 92.5 283 LEU A C 1
ATOM 2176 O O . LEU A 1 283 ? -1.73 21.688 -5.48 1 92.5 283 LEU A O 1
ATOM 2180 N N . LEU A 1 284 ? 0.304 20.891 -5.641 1 93.62 284 LEU A N 1
ATOM 2181 C CA . LEU A 1 284 ? -0.094 19.875 -6.605 1 93.62 284 LEU A CA 1
ATOM 2182 C C . LEU A 1 284 ? -1.048 18.875 -5.973 1 93.62 284 LEU A C 1
ATOM 2184 O O . LEU A 1 284 ? -2.051 18.484 -6.582 1 93.62 284 LEU A O 1
ATOM 2188 N N . LEU A 1 285 ? -0.745 18.469 -4.809 1 93.81 285 LEU A N 1
ATOM 2189 C CA . LEU A 1 285 ? -1.586 17.484 -4.137 1 93.81 285 LEU A CA 1
ATOM 2190 C C . LEU A 1 285 ? -2.941 18.078 -3.777 1 93.81 285 LEU A C 1
ATOM 2192 O O . LEU A 1 285 ? -3.973 17.406 -3.906 1 93.81 285 LEU A O 1
ATOM 2196 N N . ILE A 1 286 ? -2.914 19.328 -3.316 1 95.56 286 ILE A N 1
ATOM 2197 C CA . ILE A 1 286 ? -4.16 20 -2.967 1 95.56 286 ILE A CA 1
ATOM 2198 C C . ILE A 1 286 ? -5.02 20.188 -4.215 1 95.56 286 ILE A C 1
ATOM 2200 O O . ILE A 1 286 ? -6.23 19.953 -4.18 1 95.56 286 ILE A O 1
ATOM 2204 N N . LEU A 1 287 ? -4.383 20.531 -5.305 1 95.94 287 LEU A N 1
ATOM 2205 C CA . LEU A 1 287 ? -5.105 20.703 -6.559 1 95.94 287 LEU A CA 1
ATOM 2206 C C . LEU A 1 287 ? -5.664 19.375 -7.047 1 95.94 287 LEU A C 1
ATOM 2208 O O . LEU A 1 287 ? -6.801 19.312 -7.523 1 95.94 287 LEU A O 1
ATOM 2212 N N . PHE A 1 288 ? -4.898 18.375 -6.949 1 94.81 288 PHE A N 1
ATOM 2213 C CA . PHE A 1 288 ? -5.336 17.047 -7.348 1 94.81 288 PHE A CA 1
ATOM 2214 C C . PHE A 1 288 ? -6.559 16.609 -6.543 1 94.81 288 PHE A C 1
ATOM 2216 O O . PHE A 1 288 ? -7.535 16.125 -7.105 1 94.81 288 PHE A O 1
ATOM 2223 N N . GLY A 1 289 ? -6.527 16.828 -5.23 1 95.62 289 GLY A N 1
ATOM 2224 C CA . GLY A 1 289 ? -7.656 16.469 -4.387 1 95.62 289 GLY A CA 1
ATOM 2225 C C . GLY A 1 289 ? -8.883 17.328 -4.645 1 95.62 289 GLY A C 1
ATOM 2226 O O . GLY A 1 289 ? -10.008 16.812 -4.664 1 95.62 289 GLY A O 1
ATOM 2227 N N . THR A 1 290 ? -8.633 18.594 -4.867 1 97 290 THR A N 1
ATOM 2228 C CA . THR A 1 290 ? -9.742 19.516 -5.09 1 97 290 THR A CA 1
ATOM 2229 C C . THR A 1 290 ? -10.477 19.172 -6.383 1 97 290 THR A C 1
ATOM 2231 O O . THR A 1 290 ? -11.695 19.047 -6.391 1 97 290 THR A O 1
ATOM 2234 N N . LEU A 1 291 ? -9.734 18.969 -7.395 1 96.06 291 LEU A N 1
ATOM 2235 C CA . LEU A 1 291 ? -10.344 18.672 -8.688 1 96.06 291 LEU A CA 1
ATOM 2236 C C . LEU A 1 291 ? -10.977 17.281 -8.672 1 96.06 291 LEU A C 1
ATOM 2238 O O . LEU A 1 291 ? -12.055 17.094 -9.25 1 96.06 291 LEU A O 1
ATOM 2242 N N . GLY A 1 292 ? -10.328 16.391 -8.062 1 94.88 292 GLY A N 1
ATOM 2243 C CA . GLY A 1 292 ? -10.891 15.047 -7.965 1 94.88 292 GLY A CA 1
ATOM 2244 C C . GLY A 1 292 ? -12.227 15.016 -7.234 1 94.88 292 GLY A C 1
ATOM 2245 O O . GLY A 1 292 ? -13.211 14.5 -7.762 1 94.88 292 GLY A O 1
ATOM 2246 N N . VAL A 1 293 ? -12.258 15.609 -6.07 1 94.75 293 VAL A N 1
ATOM 2247 C CA . VAL A 1 293 ? -13.469 15.594 -5.254 1 94.75 293 VAL A CA 1
ATOM 2248 C C . VAL A 1 293 ? -14.547 16.438 -5.918 1 94.75 293 VAL A C 1
ATOM 2250 O O . VAL A 1 293 ? -15.727 16.062 -5.922 1 94.75 293 VAL A O 1
ATOM 2253 N N . TYR A 1 294 ? -14.109 17.562 -6.496 1 95.56 294 TYR A N 1
ATOM 2254 C CA . TYR A 1 294 ? -15.062 18.469 -7.133 1 95.56 294 TYR A CA 1
ATOM 2255 C C . TYR A 1 294 ? -15.797 17.766 -8.273 1 95.56 294 TYR A C 1
ATOM 2257 O O . TYR A 1 294 ? -17.031 17.781 -8.328 1 95.56 294 TYR A O 1
ATOM 2265 N N . PHE A 1 295 ? -15.133 17.062 -9.172 1 93.31 295 PHE A N 1
ATOM 2266 C CA . PHE A 1 295 ? -15.75 16.453 -10.352 1 93.31 295 PHE A CA 1
ATOM 2267 C C . PHE A 1 295 ? -16.484 15.18 -9.977 1 93.31 295 PHE A C 1
ATOM 2269 O O . PHE A 1 295 ? -17.516 14.859 -10.562 1 93.31 295 PHE A O 1
ATOM 2276 N N . LEU A 1 296 ? -16.047 14.508 -9.023 1 93 296 LEU A N 1
ATOM 2277 C CA . LEU A 1 296 ? -16.656 13.234 -8.664 1 93 296 LEU A CA 1
ATOM 2278 C C . LEU A 1 296 ? -17.906 13.453 -7.828 1 93 296 LEU A C 1
ATOM 2280 O O . LEU A 1 296 ? -18.859 12.672 -7.91 1 93 296 LEU A O 1
ATOM 2284 N N . GLU A 1 297 ? -17.906 14.523 -7.012 1 94.06 297 GLU A N 1
ATOM 2285 C CA . GLU A 1 297 ? -19.016 14.75 -6.102 1 94.06 297 GLU A CA 1
ATOM 2286 C C . GLU A 1 297 ? -19.969 15.812 -6.645 1 94.06 297 GLU A C 1
ATOM 2288 O O . GLU A 1 297 ? -21.031 16.062 -6.062 1 94.06 297 GLU A O 1
ATOM 2293 N N . ALA A 1 298 ? -19.688 16.375 -7.719 1 91.31 298 ALA A N 1
ATOM 2294 C CA . ALA A 1 298 ? -20.516 17.422 -8.297 1 91.31 298 ALA A CA 1
ATOM 2295 C C . ALA A 1 298 ? -21.906 16.906 -8.633 1 91.31 298 ALA A C 1
ATOM 2297 O O . ALA A 1 298 ? -22.891 17.641 -8.555 1 91.31 298 ALA A O 1
ATOM 2298 N N . GLY A 1 299 ? -22 15.641 -8.977 1 88.88 299 GLY A N 1
ATOM 2299 C CA . GLY A 1 299 ? -23.281 15.062 -9.352 1 88.88 299 GLY A CA 1
ATOM 2300 C C . GLY A 1 299 ? -23.922 14.273 -8.234 1 88.88 299 GLY A C 1
ATOM 2301 O O . GLY A 1 299 ? -25 13.688 -8.414 1 88.88 299 GLY A O 1
ATOM 2302 N N . ASN A 1 300 ? -23.375 14.266 -7.062 1 91.75 300 ASN A N 1
ATOM 2303 C CA . ASN A 1 300 ? -23.906 13.508 -5.93 1 91.75 300 ASN A CA 1
ATOM 2304 C C . ASN A 1 300 ? -24.922 14.312 -5.129 1 91.75 300 ASN A C 1
ATOM 2306 O O . ASN A 1 300 ? -24.562 15.32 -4.508 1 91.75 300 ASN A O 1
ATOM 2310 N N . PRO A 1 301 ? -26.109 13.961 -5.094 1 90.31 301 PRO A N 1
ATOM 2311 C CA . PRO A 1 301 ? -27.172 14.734 -4.43 1 90.31 301 PRO A CA 1
ATOM 2312 C C . PRO A 1 301 ? -27 14.773 -2.912 1 90.31 301 PRO A C 1
ATOM 2314 O O . PRO A 1 301 ? -27.531 15.672 -2.254 1 90.31 301 PRO A O 1
ATOM 2317 N N . HIS A 1 302 ? -26.219 13.969 -2.336 1 90.38 302 HIS A N 1
ATOM 2318 C CA . HIS A 1 302 ? -26.078 13.906 -0.886 1 90.38 302 HIS A CA 1
ATOM 2319 C C . HIS A 1 302 ? -24.859 14.695 -0.407 1 90.38 302 HIS A C 1
ATOM 2321 O O . HIS A 1 302 ? -24.672 14.867 0.798 1 90.38 302 HIS A O 1
ATOM 2327 N N . THR A 1 303 ? -24.047 15.203 -1.294 1 93.06 303 THR A N 1
ATOM 2328 C CA . THR A 1 303 ? -22.828 15.875 -0.859 1 93.06 303 THR A CA 1
ATOM 2329 C C . THR A 1 303 ? -22.734 17.281 -1.461 1 93.06 303 THR A C 1
ATOM 2331 O O . THR A 1 303 ? -23.344 18.219 -0.943 1 93.06 303 THR A O 1
ATOM 2334 N N . LEU A 1 304 ? -22.156 17.453 -2.734 1 91.25 304 LEU A N 1
ATOM 2335 C CA . LEU A 1 304 ? -21.828 18.797 -3.229 1 91.25 304 LEU A CA 1
ATOM 2336 C C . LEU A 1 304 ? -22.891 19.281 -4.203 1 91.25 304 LEU A C 1
ATOM 2338 O O . LEU A 1 304 ? -23 20.484 -4.465 1 91.25 304 LEU A O 1
ATOM 2342 N N . SER A 1 305 ? -23.781 18.438 -4.746 1 89.69 305 SER A N 1
ATOM 2343 C CA . SER A 1 305 ? -24.672 18.75 -5.852 1 89.69 305 SER A CA 1
ATOM 2344 C C . SER A 1 305 ? -25.641 19.859 -5.477 1 89.69 305 SER A C 1
ATOM 2346 O O . SER A 1 305 ? -25.875 20.797 -6.258 1 89.69 305 SER A O 1
ATOM 2348 N N . PRO A 1 306 ? -26.156 19.859 -4.227 1 88.88 306 PRO A N 1
ATOM 2349 C CA . PRO A 1 306 ? -27.156 20.875 -3.885 1 88.88 306 PRO A CA 1
ATOM 2350 C C . PRO A 1 306 ? -26.531 22.25 -3.607 1 88.88 306 PRO A C 1
ATOM 2352 O O . PRO A 1 306 ? -27.234 23.25 -3.521 1 88.88 306 PRO A O 1
ATOM 2355 N N . MET A 1 307 ? -25.328 22.391 -3.602 1 92.06 307 MET A N 1
ATOM 2356 C CA . MET A 1 307 ? -24.641 23.625 -3.213 1 92.06 307 MET A CA 1
ATOM 2357 C C . MET A 1 307 ? -24.375 24.5 -4.43 1 92.06 307 MET A C 1
ATOM 2359 O O . MET A 1 307 ? -24.359 24.016 -5.562 1 92.06 307 MET A O 1
ATOM 2363 N N . ASP A 1 308 ? -24.172 25.766 -4.156 1 93 308 ASP A N 1
ATOM 2364 C CA . ASP A 1 308 ? -23.766 26.703 -5.203 1 93 308 ASP A CA 1
ATOM 2365 C C . ASP A 1 308 ? -22.344 26.438 -5.656 1 93 308 ASP A C 1
ATOM 2367 O O . ASP A 1 308 ? -21.578 25.75 -4.961 1 93 308 ASP A O 1
ATOM 2371 N N . VAL A 1 309 ? -21.984 26.984 -6.812 1 92.69 309 VAL A N 1
ATOM 2372 C CA . VAL A 1 309 ? -20.688 26.719 -7.43 1 92.69 309 VAL A CA 1
ATOM 2373 C C . VAL A 1 309 ? -19.562 27.172 -6.496 1 92.69 309 VAL A C 1
ATOM 2375 O O . VAL A 1 309 ? -18.562 26.469 -6.332 1 92.69 309 VAL A O 1
ATOM 2378 N N . SER A 1 310 ? -19.766 28.328 -5.875 1 93.69 310 SER A N 1
ATOM 2379 C CA . SER A 1 310 ? -18.75 28.844 -4.969 1 93.69 310 SER A CA 1
ATOM 2380 C C . SER A 1 310 ? -18.625 27.984 -3.723 1 93.69 310 SER A C 1
ATOM 2382 O O . SER A 1 310 ? -17.516 27.703 -3.26 1 93.69 310 SER A O 1
ATOM 2384 N N . GLU A 1 311 ? -19.781 27.562 -3.207 1 94.94 311 GLU A N 1
ATOM 2385 C CA . GLU A 1 311 ? -19.797 26.688 -2.041 1 94.94 311 GLU A CA 1
ATOM 2386 C C . GLU A 1 311 ? -19.234 25.312 -2.377 1 94.94 311 GLU A C 1
ATOM 2388 O O . GLU A 1 311 ? -18.5 24.719 -1.573 1 94.94 311 GLU A O 1
ATOM 2393 N N . ARG A 1 312 ? -19.547 24.875 -3.584 1 95.31 312 ARG A N 1
ATOM 2394 C CA . ARG A 1 312 ? -19.062 23.562 -4.031 1 95.31 312 ARG A CA 1
ATOM 2395 C C . ARG A 1 312 ? -17.547 23.547 -4.109 1 95.31 312 ARG A C 1
ATOM 2397 O O . AR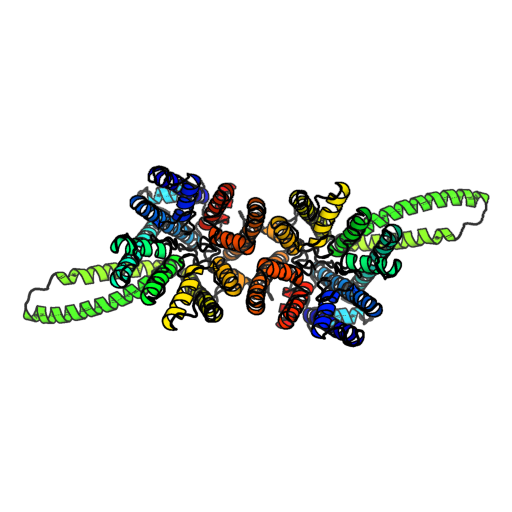G A 1 312 ? -16.906 22.594 -3.643 1 95.31 312 ARG A O 1
ATOM 2404 N N . PHE A 1 313 ? -17.031 24.562 -4.668 1 95.81 313 PHE A N 1
ATOM 2405 C CA . PHE A 1 313 ? -15.586 24.625 -4.809 1 95.81 313 PHE A CA 1
ATOM 2406 C C . PHE A 1 313 ? -14.914 24.766 -3.449 1 95.81 313 PHE A C 1
ATOM 2408 O O . PHE A 1 313 ? -13.898 24.125 -3.184 1 95.81 313 PHE A O 1
ATOM 2415 N N . ALA A 1 314 ? -15.461 25.609 -2.586 1 96.06 314 ALA A N 1
ATOM 2416 C CA . ALA A 1 314 ? -14.883 25.828 -1.261 1 96.06 314 ALA A CA 1
ATOM 2417 C C . ALA A 1 314 ? -14.875 24.531 -0.449 1 96.06 314 ALA A C 1
ATOM 2419 O O . ALA A 1 314 ? -13.898 24.234 0.241 1 96.06 314 ALA A O 1
ATOM 2420 N N . ASN A 1 315 ? -15.945 23.797 -0.543 1 96.75 315 ASN A N 1
ATOM 2421 C CA . ASN A 1 315 ? -16.031 22.547 0.197 1 96.75 315 ASN A CA 1
ATOM 2422 C C . ASN A 1 315 ? -15.078 21.484 -0.377 1 96.75 315 ASN A C 1
ATOM 2424 O O . ASN A 1 315 ? -14.461 20.734 0.371 1 96.75 315 ASN A O 1
ATOM 2428 N N . ALA A 1 316 ? -15.016 21.406 -1.725 1 97 316 ALA A N 1
ATOM 2429 C CA . ALA A 1 316 ? -14.078 20.484 -2.346 1 97 316 ALA A CA 1
ATOM 2430 C C . ALA A 1 316 ? -12.641 20.828 -1.965 1 97 316 ALA A C 1
ATOM 2432 O O . ALA A 1 316 ? -11.844 19.938 -1.647 1 97 316 ALA A O 1
ATOM 2433 N N . PHE A 1 317 ? -12.352 22.125 -2.027 1 96.56 317 PHE A N 1
ATOM 2434 C CA . PHE A 1 317 ? -11.039 22.609 -1.62 1 96.56 317 PHE A CA 1
ATOM 2435 C C . PHE A 1 317 ? -10.773 22.281 -0.156 1 96.56 317 PHE A C 1
ATOM 2437 O O . PHE A 1 317 ? -9.68 21.828 0.192 1 96.56 317 PHE A O 1
ATOM 2444 N N . PHE A 1 318 ? -11.797 22.484 0.666 1 97 318 PHE A N 1
ATOM 2445 C CA . PHE A 1 318 ? -11.688 22.234 2.098 1 97 318 PHE A CA 1
ATOM 2446 C C . PHE A 1 318 ? -11.43 20.75 2.371 1 97 318 PHE A C 1
ATOM 2448 O O . PHE A 1 318 ? -10.562 20.406 3.174 1 97 318 PHE A O 1
ATOM 2455 N N . ILE A 1 319 ? -12.094 19.891 1.668 1 96.19 319 ILE A N 1
ATOM 2456 C CA . ILE A 1 319 ? -11.938 18.453 1.849 1 96.19 319 ILE A CA 1
ATOM 2457 C C . ILE A 1 319 ? -10.523 18.031 1.44 1 96.19 319 ILE A C 1
ATOM 2459 O O . ILE A 1 319 ? -9.883 17.234 2.127 1 96.19 319 ILE A O 1
ATOM 2463 N N . SER A 1 320 ? -10.039 18.531 0.371 1 96.38 320 SER A N 1
ATOM 2464 C CA . SER A 1 320 ? -8.703 18.219 -0.105 1 96.38 320 SER A CA 1
ATOM 2465 C C . SER A 1 320 ? -7.637 18.656 0.893 1 96.38 320 SER A C 1
ATOM 2467 O O . SER A 1 320 ? -6.719 17.906 1.21 1 96.38 320 SER A O 1
ATOM 2469 N N . VAL A 1 321 ? -7.773 19.844 1.395 1 95.69 321 VAL A N 1
ATOM 2470 C CA . VAL A 1 321 ? -6.812 20.391 2.342 1 95.69 321 VAL A CA 1
ATOM 2471 C C . VAL A 1 321 ? -6.824 19.578 3.629 1 95.69 321 VAL A C 1
ATOM 2473 O O . VAL A 1 321 ? -5.766 19.219 4.156 1 95.69 321 VAL A O 1
ATOM 2476 N N . CYS A 1 322 ? -8.031 19.234 4.074 1 95.44 322 CYS A N 1
ATOM 2477 C CA . CYS A 1 322 ? -8.156 18.531 5.344 1 95.44 322 CYS A CA 1
ATOM 2478 C C . CYS A 1 322 ? -7.742 17.062 5.207 1 95.44 322 CYS A C 1
ATOM 2480 O O . CYS A 1 322 ? -7.441 16.406 6.203 1 95.44 322 CYS A O 1
ATOM 2482 N N . SER A 1 323 ? -7.73 16.562 3.975 1 93.5 323 SER A N 1
ATOM 2483 C CA . SER A 1 323 ? -7.293 15.188 3.738 1 93.5 323 SER A CA 1
ATOM 2484 C C . SER A 1 323 ? -5.793 15.031 3.973 1 93.5 323 SER A C 1
ATOM 2486 O O . SER A 1 323 ? -5.305 13.93 4.219 1 93.5 323 SER A O 1
ATOM 2488 N N . ARG A 1 324 ? -5.117 16.141 3.889 1 87 324 ARG A N 1
ATOM 2489 C CA . ARG A 1 324 ? -3.674 16.125 4.113 1 87 324 ARG A CA 1
ATOM 2490 C C . ARG A 1 324 ? -3.346 16.312 5.59 1 87 324 ARG A C 1
ATOM 2492 O O . ARG A 1 324 ? -2.412 17.047 5.934 1 87 324 ARG A O 1
ATOM 2499 N N . THR A 1 325 ? -4.234 15.891 6.621 1 80.56 325 THR A N 1
ATOM 2500 C CA . THR A 1 325 ? -3.9 15.688 8.023 1 80.56 325 THR A CA 1
ATOM 2501 C C . THR A 1 325 ? -4.836 16.484 8.93 1 80.56 325 THR A C 1
ATOM 2503 O O . THR A 1 325 ? -4.637 16.547 10.141 1 80.56 325 THR A O 1
ATOM 2506 N N . ALA A 1 326 ? -5.84 17.234 8.586 1 85.94 326 ALA A N 1
ATOM 2507 C CA . ALA A 1 326 ? -6.613 18.062 9.492 1 85.94 326 ALA A CA 1
ATOM 2508 C C . ALA A 1 326 ? -7.914 17.375 9.906 1 85.94 326 ALA A C 1
ATOM 2510 O O . ALA A 1 326 ? -8.445 17.641 10.984 1 85.94 326 ALA A O 1
ATOM 2511 N N . GLY A 1 327 ? -8.539 16.656 9.117 1 88.44 327 GLY A N 1
ATOM 2512 C CA . GLY A 1 327 ? -9.641 15.773 9.469 1 88.44 327 GLY A CA 1
ATOM 2513 C C . GLY A 1 327 ? -10.938 16.5 9.742 1 88.44 327 GLY A C 1
ATOM 2514 O O . GLY A 1 327 ? -11.875 15.93 10.297 1 88.44 327 GLY A O 1
ATOM 2515 N N . PHE A 1 328 ? -11.023 17.812 9.5 1 93.25 328 PHE A N 1
ATOM 2516 C CA . PHE A 1 328 ? -12.297 18.516 9.586 1 93.25 328 PHE A CA 1
ATOM 2517 C C . PHE A 1 328 ? -13.25 18.062 8.484 1 93.25 328 PHE A C 1
ATOM 2519 O O . PHE A 1 328 ? -12.844 17.906 7.336 1 93.25 328 PHE A O 1
ATOM 2526 N N . ALA A 1 329 ? -14.453 17.828 8.922 1 92.94 329 ALA A N 1
ATOM 2527 C CA . ALA A 1 329 ? -15.438 17.422 7.926 1 92.94 329 ALA A CA 1
ATOM 2528 C C . ALA A 1 329 ? -16.594 18.422 7.867 1 92.94 329 ALA A C 1
ATOM 2530 O O . ALA A 1 329 ? -17.062 18.906 8.906 1 92.94 329 ALA A O 1
ATOM 2531 N N . THR A 1 330 ? -16.953 18.766 6.684 1 93.25 330 THR A N 1
ATOM 2532 C CA . THR A 1 330 ? -18.125 19.594 6.484 1 93.25 330 THR A CA 1
ATOM 2533 C C . THR A 1 330 ? -19.312 18.766 5.98 1 93.25 330 THR A C 1
ATOM 2535 O O . THR A 1 330 ? -20.438 19.25 5.945 1 93.25 330 THR A O 1
ATOM 2538 N N . LEU A 1 331 ? -18.969 17.562 5.551 1 92.19 331 LEU A N 1
ATOM 2539 C CA . LEU A 1 331 ? -19.969 16.641 5.012 1 92.19 331 LEU A CA 1
ATOM 2540 C C . LEU A 1 331 ? -19.859 15.281 5.691 1 92.19 331 LEU A C 1
ATOM 2542 O O . LEU A 1 331 ? -18.859 14.984 6.359 1 92.19 331 LEU A O 1
ATOM 2546 N N . ASP A 1 332 ? -20.938 14.578 5.496 1 91.06 332 ASP A N 1
ATOM 2547 C CA . ASP A 1 332 ? -20.891 13.195 5.953 1 91.06 332 ASP A CA 1
ATOM 2548 C C . ASP A 1 332 ? -20.125 12.32 4.969 1 91.06 332 ASP A C 1
ATOM 2550 O O . ASP A 1 332 ? -20.594 12.047 3.867 1 91.06 332 ASP A O 1
ATOM 2554 N N . PHE A 1 333 ? -19.016 11.82 5.395 1 91.94 333 PHE A N 1
ATOM 2555 C CA . PHE A 1 333 ? -18.125 11.07 4.516 1 91.94 333 PHE A CA 1
ATOM 2556 C C . PHE A 1 333 ? -18.703 9.711 4.168 1 91.94 333 PHE A C 1
ATOM 2558 O O . PHE A 1 333 ? -18.266 9.062 3.217 1 91.94 333 PHE A O 1
ATOM 2565 N N . GLY A 1 334 ? -19.703 9.297 4.938 1 89.44 334 GLY A N 1
ATOM 2566 C CA . GLY A 1 334 ? -20.406 8.062 4.609 1 89.44 334 GLY A CA 1
ATOM 2567 C C . GLY A 1 334 ? -21.156 8.133 3.297 1 89.44 334 GLY A C 1
ATOM 2568 O O . GLY A 1 334 ? -21.469 7.102 2.697 1 89.44 334 GLY A O 1
ATOM 2569 N N . ASN A 1 335 ? -21.375 9.367 2.842 1 91.25 335 ASN A N 1
ATOM 2570 C CA . ASN A 1 335 ? -22.172 9.555 1.633 1 91.25 335 ASN A CA 1
ATOM 2571 C C . ASN A 1 335 ? -21.297 9.898 0.433 1 91.25 335 ASN A C 1
ATOM 2573 O O . ASN A 1 335 ? -21.797 10.148 -0.662 1 91.25 335 ASN A O 1
ATOM 2577 N N . LEU A 1 336 ? -20.047 9.867 0.607 1 93.56 336 LEU A N 1
ATOM 2578 C CA . LEU A 1 336 ? -19.125 10.164 -0.494 1 93.56 336 LEU A CA 1
ATOM 2579 C C . LEU A 1 336 ? -19.094 9.016 -1.494 1 93.56 336 LEU A C 1
ATOM 2581 O O . LEU A 1 336 ? -19.422 7.879 -1.152 1 93.56 336 LEU A O 1
ATOM 2585 N N . THR A 1 337 ? -18.75 9.344 -2.68 1 93.25 337 THR A N 1
ATOM 2586 C CA . THR A 1 337 ? -18.578 8.305 -3.695 1 93.25 337 THR A CA 1
ATOM 2587 C C . THR A 1 337 ? -17.328 7.469 -3.4 1 93.25 337 THR A C 1
ATOM 2589 O O . THR A 1 337 ? -16.422 7.922 -2.699 1 93.25 337 THR A O 1
ATOM 2592 N N . ASP A 1 338 ? -17.297 6.262 -3.924 1 92.56 338 ASP A N 1
ATOM 2593 C CA . ASP A 1 338 ? -16.188 5.348 -3.719 1 92.56 338 ASP A CA 1
ATOM 2594 C C . ASP A 1 338 ? -14.883 5.938 -4.266 1 92.56 338 ASP A C 1
ATOM 2596 O O . ASP A 1 338 ? -13.836 5.836 -3.629 1 92.56 338 ASP A O 1
ATOM 2600 N N . ALA A 1 339 ? -15.008 6.531 -5.375 1 93.12 339 ALA A N 1
ATOM 2601 C CA . ALA A 1 339 ? -13.82 7.121 -5.996 1 93.12 339 ALA A CA 1
ATOM 2602 C C . ALA A 1 339 ? -13.25 8.242 -5.133 1 93.12 339 ALA A C 1
ATOM 2604 O O . ALA A 1 339 ? -12.031 8.375 -5.004 1 93.12 339 ALA A O 1
ATOM 2605 N N . SER A 1 340 ? -14.164 9.008 -4.59 1 94.75 340 SER A N 1
ATOM 2606 C CA . SER A 1 340 ? -13.727 10.078 -3.699 1 94.75 340 SER A CA 1
ATOM 2607 C C . SER A 1 340 ? -13.031 9.516 -2.463 1 94.75 340 SER A C 1
ATOM 2609 O O . SER A 1 340 ? -12.016 10.055 -2.01 1 94.75 340 SER A O 1
ATOM 2611 N N . ILE A 1 341 ? -13.547 8.445 -1.903 1 95.12 341 ILE A N 1
ATOM 2612 C CA . ILE A 1 341 ? -12.969 7.809 -0.725 1 95.12 341 ILE A CA 1
ATOM 2613 C C . ILE A 1 341 ? -11.555 7.324 -1.04 1 95.12 341 ILE A C 1
ATOM 2615 O O . ILE A 1 341 ? -10.648 7.465 -0.218 1 95.12 341 ILE A O 1
ATOM 2619 N N . ILE A 1 342 ? -11.32 6.816 -2.229 1 95 342 ILE A N 1
ATOM 2620 C CA . ILE A 1 342 ? -10 6.332 -2.631 1 95 342 ILE A CA 1
ATOM 2621 C C . ILE A 1 342 ? -9.031 7.508 -2.73 1 95 342 ILE A C 1
ATOM 2623 O O . ILE A 1 342 ? -7.902 7.43 -2.242 1 95 342 ILE A O 1
ATOM 2627 N N . ILE A 1 343 ? -9.469 8.57 -3.338 1 94.5 343 ILE A N 1
ATOM 2628 C CA . ILE A 1 343 ? -8.625 9.742 -3.512 1 94.5 343 ILE A CA 1
ATOM 2629 C C . ILE A 1 343 ? -8.25 10.312 -2.146 1 94.5 343 ILE A C 1
ATOM 2631 O O . ILE A 1 343 ? -7.078 10.617 -1.898 1 94.5 343 ILE A O 1
ATOM 2635 N N . ILE A 1 344 ? -9.25 10.445 -1.279 1 95.5 344 ILE A N 1
ATOM 2636 C CA . ILE A 1 344 ? -9.023 10.984 0.055 1 95.5 344 ILE A CA 1
ATOM 2637 C C . ILE A 1 344 ? -8.062 10.078 0.821 1 95.5 344 ILE A C 1
ATOM 2639 O O . ILE A 1 344 ? -7.148 10.562 1.497 1 95.5 344 ILE A O 1
ATOM 2643 N N . THR A 1 345 ? -8.211 8.758 0.693 1 94.69 345 THR A N 1
ATOM 2644 C CA . THR A 1 345 ? -7.34 7.805 1.374 1 94.69 345 THR A CA 1
ATOM 2645 C C . THR A 1 345 ? -5.898 7.949 0.887 1 94.69 345 THR A C 1
ATOM 2647 O O . THR A 1 345 ? -4.965 7.922 1.688 1 94.69 345 THR A O 1
ATOM 2650 N N . THR A 1 346 ? -5.754 8.133 -0.393 1 93.19 346 THR A N 1
ATOM 2651 C CA . THR A 1 346 ? -4.426 8.305 -0.971 1 93.19 346 THR A CA 1
ATOM 2652 C C . THR A 1 346 ? -3.785 9.602 -0.478 1 93.19 346 THR A C 1
ATOM 2654 O O . THR A 1 346 ? -2.596 9.633 -0.156 1 93.19 346 THR A O 1
ATOM 2657 N N . LEU A 1 347 ? -4.578 10.609 -0.392 1 94.19 347 LEU A N 1
ATOM 2658 C CA . LEU A 1 347 ? -4.07 11.891 0.075 1 94.19 347 LEU A CA 1
ATOM 2659 C C . LEU A 1 347 ? -3.711 11.828 1.556 1 94.19 347 LEU A C 1
ATOM 2661 O O . LEU A 1 347 ? -2.771 12.5 2 1 94.19 347 LEU A O 1
ATOM 2665 N N . MET A 1 348 ? -4.488 11.031 2.318 1 94.88 348 MET A N 1
ATOM 2666 C CA . MET A 1 348 ? -4.191 10.875 3.738 1 94.88 348 MET A CA 1
ATOM 2667 C C . MET A 1 348 ? -2.84 10.195 3.941 1 94.88 348 MET A C 1
ATOM 2669 O O . MET A 1 348 ? -2.135 10.484 4.91 1 94.88 348 MET A O 1
ATOM 2673 N N . PHE A 1 349 ? -2.525 9.383 3.031 1 92.88 349 PHE A N 1
ATOM 2674 C CA . PHE A 1 349 ? -1.272 8.641 3.141 1 92.88 349 PHE A CA 1
ATOM 2675 C C . PHE A 1 349 ? -0.078 9.57 2.965 1 92.88 349 PHE A C 1
ATOM 2677 O O . PHE A 1 349 ? 0.959 9.391 3.605 1 92.88 349 PHE A O 1
ATOM 2684 N N . ILE A 1 350 ? -0.23 10.555 2.068 1 91.69 350 ILE A N 1
ATOM 2685 C CA . ILE A 1 350 ? 0.825 11.531 1.821 1 91.69 350 ILE A CA 1
ATOM 2686 C C . ILE A 1 350 ? 0.607 12.758 2.703 1 91.69 350 ILE A C 1
ATOM 2688 O O . ILE A 1 350 ? -0.296 13.562 2.453 1 91.69 350 ILE A O 1
ATOM 2692 N N . GLY A 1 351 ? 1.29 12.922 3.674 1 85.25 351 GLY A N 1
ATOM 2693 C CA . GLY A 1 351 ? 1.093 13.992 4.645 1 85.25 351 GLY A CA 1
ATOM 2694 C C . GLY A 1 351 ? 1.752 15.297 4.242 1 85.25 351 GLY A C 1
ATOM 2695 O O . GLY A 1 351 ? 1.933 15.562 3.053 1 85.25 351 GLY A O 1
ATOM 2696 N N . GLY A 1 352 ? 1.971 16.156 5.203 1 86.44 352 GLY A N 1
ATOM 2697 C CA . GLY A 1 352 ? 2.533 17.469 4.969 1 86.44 352 GLY A CA 1
ATOM 2698 C C . GLY A 1 352 ? 4.047 17.516 5.082 1 86.44 352 GLY A C 1
ATOM 2699 O O . GLY A 1 352 ? 4.723 16.547 4.703 1 86.44 352 GLY A O 1
ATOM 2700 N N . GLY A 1 353 ? 4.539 18.547 5.457 1 86.38 353 GLY A N 1
ATOM 2701 C CA . GLY A 1 353 ? 5.977 18.75 5.535 1 86.38 353 GLY A CA 1
ATOM 2702 C C . GLY A 1 353 ? 6.582 18.25 6.832 1 86.38 353 GLY A C 1
ATOM 2703 O O . GLY A 1 353 ? 5.883 18.109 7.836 1 86.38 353 GLY A O 1
ATOM 2704 N N . PRO A 1 354 ? 7.891 17.844 6.934 1 82.06 354 PRO A N 1
ATOM 2705 C CA . PRO A 1 354 ? 8.547 17.297 8.125 1 82.06 354 PRO A CA 1
ATOM 2706 C C . PRO A 1 354 ? 8.609 18.297 9.273 1 82.06 354 PRO A C 1
ATOM 2708 O O . PRO A 1 354 ? 8.633 17.906 10.445 1 82.06 354 PRO A O 1
ATOM 2711 N N . GLN A 1 355 ? 8.641 19.484 9.195 1 79.81 355 GLN A N 1
ATOM 2712 C CA . GLN A 1 355 ? 8.719 20.484 10.242 1 79.81 355 GLN A CA 1
ATOM 2713 C C . GLN A 1 355 ? 7.375 21.188 10.422 1 79.81 355 GLN A C 1
ATOM 2715 O O . GLN A 1 355 ? 7.328 22.406 10.68 1 79.81 355 GLN A O 1
ATOM 2720 N N . GLY A 1 356 ? 6.391 20.391 10.281 1 81.75 356 GLY A N 1
ATOM 2721 C CA . GLY A 1 356 ? 5.023 20.828 10.516 1 81.75 356 GLY A CA 1
ATOM 2722 C C . GLY A 1 356 ? 4.242 19.875 11.414 1 81.75 356 GLY A C 1
ATOM 2723 O O . GLY A 1 356 ? 4.809 18.953 11.984 1 81.75 356 GLY A O 1
ATOM 2724 N N . THR A 1 357 ? 3.031 20.234 11.578 1 79.56 357 THR A N 1
ATOM 2725 C CA . THR A 1 357 ? 2.197 19.438 12.469 1 79.56 357 THR A CA 1
ATOM 2726 C C . THR A 1 357 ? 1.558 18.281 11.711 1 79.56 357 THR A C 1
ATOM 2728 O O . THR A 1 357 ? 0.842 17.469 12.297 1 79.56 357 THR A O 1
ATOM 2731 N N . ALA A 1 358 ? 1.852 18.219 10.438 1 80.69 358 ALA A N 1
ATOM 2732 C CA . ALA A 1 358 ? 1.182 17.203 9.617 1 80.69 358 ALA A CA 1
ATOM 2733 C C . ALA A 1 358 ? 1.763 15.82 9.867 1 80.69 358 ALA A C 1
ATOM 2735 O O . ALA A 1 358 ? 2.928 15.688 10.25 1 80.69 358 ALA A O 1
ATOM 2736 N N . GLY A 1 359 ? 0.924 14.852 9.766 1 83.38 359 GLY A N 1
ATOM 2737 C CA . GLY A 1 359 ? 1.325 13.461 9.914 1 83.38 359 GLY A CA 1
ATOM 2738 C C . GLY A 1 359 ? 1.43 12.727 8.586 1 83.38 359 GLY A C 1
ATOM 2739 O O . GLY A 1 359 ? 1.643 13.344 7.543 1 83.38 359 GLY A O 1
ATOM 2740 N N . GLY A 1 360 ? 1.521 11.344 8.664 1 84.75 360 GLY A N 1
ATOM 2741 C CA . GLY A 1 360 ? 1.654 10.539 7.465 1 84.75 360 GLY A CA 1
ATOM 2742 C C . GLY A 1 360 ? 3.064 10.531 6.902 1 84.75 360 GLY A C 1
ATOM 2743 O O . GLY A 1 360 ? 3.99 11.039 7.535 1 84.75 360 GLY A O 1
ATOM 2744 N N . ILE A 1 361 ? 3.15 9.992 5.746 1 90.19 361 ILE A N 1
ATOM 2745 C CA . ILE A 1 361 ? 4.43 10.055 5.043 1 90.19 361 ILE A CA 1
ATOM 2746 C C . ILE A 1 361 ? 4.652 11.461 4.5 1 90.19 361 ILE A C 1
ATOM 2748 O O . ILE A 1 361 ? 3.838 11.977 3.727 1 90.19 361 ILE A O 1
ATOM 2752 N N . LYS A 1 362 ? 5.648 12.016 4.938 1 90.88 362 LYS A N 1
ATOM 2753 C CA . LYS A 1 362 ? 5.891 13.414 4.586 1 90.88 362 LYS A CA 1
ATOM 2754 C C . LYS A 1 362 ? 6.039 13.578 3.076 1 90.88 362 LYS A C 1
ATOM 2756 O O . LYS A 1 362 ? 6.543 12.688 2.393 1 90.88 362 LYS A O 1
ATOM 2761 N N . ILE A 1 363 ? 5.684 14.664 2.631 1 90.88 363 ILE A N 1
ATOM 2762 C CA . ILE A 1 363 ? 5.688 14.953 1.201 1 90.88 363 ILE A CA 1
ATOM 2763 C C . ILE A 1 363 ? 7.113 14.867 0.663 1 90.88 363 ILE A C 1
ATOM 2765 O O . ILE A 1 363 ? 7.332 14.469 -0.483 1 90.88 363 ILE A O 1
ATOM 2769 N N . THR A 1 364 ? 8.117 15.211 1.427 1 90 364 THR A N 1
ATOM 2770 C CA . THR A 1 364 ? 9.508 15.133 0.995 1 90 364 THR A CA 1
ATOM 2771 C C . THR A 1 364 ? 9.906 13.688 0.7 1 90 364 THR A C 1
ATOM 2773 O O . THR A 1 364 ? 10.625 13.422 -0.263 1 90 364 THR A O 1
ATOM 2776 N N . THR A 1 365 ? 9.398 12.852 1.533 1 90.88 365 THR A N 1
ATOM 2777 C CA . THR A 1 365 ? 9.68 11.43 1.342 1 90.88 365 THR A CA 1
ATOM 2778 C C . THR A 1 365 ? 9.078 10.93 0.031 1 90.88 365 THR A C 1
ATOM 2780 O O . THR A 1 365 ? 9.766 10.281 -0.762 1 90.88 365 THR A O 1
ATOM 2783 N N . PHE A 1 366 ? 7.914 11.258 -0.2 1 91.44 366 PHE A N 1
ATOM 2784 C CA . PHE A 1 366 ? 7.219 10.828 -1.406 1 91.44 366 PHE A CA 1
ATOM 2785 C C . PHE A 1 366 ? 7.879 11.406 -2.65 1 91.44 366 PHE A C 1
ATOM 2787 O O . PHE A 1 366 ? 8.086 10.695 -3.637 1 91.44 366 PHE A O 1
ATOM 2794 N N . THR A 1 367 ? 8.188 12.641 -2.619 1 88.94 367 THR A N 1
ATOM 2795 C CA . THR A 1 367 ? 8.805 13.297 -3.766 1 88.94 367 THR A CA 1
ATOM 2796 C C . THR A 1 367 ? 10.195 12.734 -4.035 1 88.94 367 THR A C 1
ATOM 2798 O O . THR A 1 367 ? 10.602 12.594 -5.191 1 88.94 367 THR A O 1
ATOM 2801 N N . LEU A 1 368 ? 10.883 12.477 -2.984 1 88.56 368 LEU A N 1
ATOM 2802 C CA . LEU A 1 368 ? 12.203 11.883 -3.143 1 88.56 368 LEU A CA 1
ATOM 2803 C C . LEU A 1 368 ? 12.109 10.516 -3.809 1 88.56 368 LEU A C 1
ATOM 2805 O O . LEU A 1 368 ? 12.945 10.164 -4.645 1 88.56 368 LEU A O 1
ATOM 2809 N N . LEU A 1 369 ? 11.156 9.781 -3.42 1 89.56 369 LEU A N 1
ATOM 2810 C CA . LEU A 1 369 ? 10.961 8.461 -4.02 1 89.56 369 LEU A CA 1
ATOM 2811 C C . LEU A 1 369 ? 10.578 8.586 -5.488 1 89.56 369 LEU A C 1
ATOM 2813 O O . LEU A 1 369 ? 10.992 7.766 -6.312 1 89.56 369 LEU A O 1
ATOM 2817 N N . LEU A 1 370 ? 9.789 9.562 -5.816 1 88.62 370 LEU A N 1
ATOM 2818 C CA . LEU A 1 370 ? 9.453 9.805 -7.215 1 88.62 370 LEU A CA 1
ATOM 2819 C C . LEU A 1 370 ? 10.695 10.172 -8.016 1 88.62 370 LEU A C 1
ATOM 2821 O O . LEU A 1 370 ? 10.859 9.727 -9.156 1 88.62 370 LEU A O 1
ATOM 2825 N N . ALA A 1 371 ? 11.539 10.977 -7.387 1 86.75 371 ALA A N 1
ATOM 2826 C CA . ALA A 1 371 ? 12.789 11.344 -8.039 1 86.75 371 ALA A CA 1
ATOM 2827 C C . ALA A 1 371 ? 13.695 10.125 -8.211 1 86.75 371 ALA A C 1
ATOM 2829 O O . ALA A 1 371 ? 14.414 10.016 -9.203 1 86.75 371 ALA A O 1
ATOM 2830 N N . TYR A 1 372 ? 13.625 9.352 -7.18 1 85.56 372 TYR A N 1
ATOM 2831 C CA . TYR A 1 372 ? 14.406 8.117 -7.234 1 85.56 372 TYR A CA 1
ATOM 2832 C C . TYR A 1 372 ? 13.953 7.242 -8.398 1 85.56 372 TYR A C 1
ATOM 2834 O O . TYR A 1 372 ? 14.773 6.551 -9.016 1 85.56 372 TYR A O 1
ATOM 2842 N N . LEU A 1 373 ? 12.703 7.234 -8.758 1 82.69 373 LEU A N 1
ATOM 2843 C CA . LEU A 1 373 ? 12.133 6.449 -9.844 1 82.69 373 LEU A CA 1
ATOM 2844 C C . LEU A 1 373 ? 12.547 7.016 -11.203 1 82.69 373 LEU A C 1
ATOM 2846 O O . LEU A 1 373 ? 12.664 6.273 -12.18 1 82.69 373 LEU A O 1
ATOM 2850 N N . LYS A 1 374 ? 12.703 8.258 -11.211 1 77.38 374 LYS A N 1
ATOM 2851 C CA . LYS A 1 374 ? 13.062 8.891 -12.477 1 77.38 374 LYS A CA 1
ATOM 2852 C C . LYS A 1 374 ? 14.383 8.344 -13.008 1 77.38 374 LYS A C 1
ATOM 2854 O O . LYS A 1 374 ? 14.609 8.344 -14.219 1 77.38 374 LYS A O 1
ATOM 2859 N N . ASN A 1 375 ? 15.258 7.855 -12.117 1 71.44 375 ASN A N 1
ATOM 2860 C CA . ASN A 1 375 ? 16.531 7.277 -12.523 1 71.44 375 ASN A CA 1
ATOM 2861 C C . ASN A 1 375 ? 16.391 5.793 -12.852 1 71.44 375 ASN A C 1
ATOM 2863 O O . ASN A 1 375 ? 17.328 5.02 -12.648 1 71.44 375 ASN A O 1
ATOM 2867 N N . VAL A 1 376 ? 15.289 5.367 -13.195 1 61.16 376 VAL A N 1
ATOM 2868 C CA . VAL A 1 376 ? 15 3.961 -13.438 1 61.16 376 VAL A CA 1
ATOM 2869 C C . VAL A 1 376 ? 15.922 3.424 -14.523 1 61.16 376 VAL A C 1
ATOM 2871 O O . VAL A 1 376 ? 16.406 2.291 -14.438 1 61.16 376 VAL A O 1
ATOM 2874 N N . ILE A 1 377 ? 16.25 4.27 -15.422 1 59.19 377 ILE A N 1
ATOM 2875 C CA . ILE A 1 377 ? 17 3.836 -16.594 1 59.19 377 ILE A CA 1
ATOM 2876 C C . ILE A 1 377 ? 18.484 3.783 -16.25 1 59.19 377 ILE A C 1
ATOM 2878 O O . ILE A 1 377 ? 19.219 2.939 -16.766 1 59.19 377 ILE A O 1
ATOM 2882 N N . GLN A 1 378 ? 18.859 4.703 -15.336 1 61.97 378 GLN A N 1
ATOM 2883 C CA . GLN A 1 378 ? 20.266 4.738 -14.961 1 61.97 378 GLN A CA 1
ATOM 2884 C C . GLN A 1 378 ? 20.438 4.742 -13.445 1 61.97 378 GLN A C 1
ATOM 2886 O O . GLN A 1 378 ? 20.578 5.805 -12.828 1 61.97 378 GLN A O 1
ATOM 2891 N N . PRO A 1 379 ? 20.375 3.492 -12.922 1 59.94 379 PRO A N 1
ATOM 2892 C CA . PRO A 1 379 ? 20.406 3.412 -11.461 1 59.94 379 PRO A CA 1
ATOM 2893 C C . PRO A 1 379 ? 21.656 4.035 -10.859 1 59.94 379 PRO A C 1
ATOM 2895 O O . PRO A 1 379 ? 21.688 4.355 -9.672 1 59.94 379 PRO A O 1
ATOM 2898 N N . SER A 1 380 ? 22.656 4.289 -11.688 1 61.41 380 SER A N 1
ATOM 2899 C CA . SER A 1 380 ? 23.922 4.793 -11.141 1 61.41 380 SER A CA 1
ATOM 2900 C C . SER A 1 380 ? 23.891 6.309 -10.992 1 61.41 380 SER A C 1
ATOM 2902 O O . SER A 1 380 ? 24.75 6.891 -10.328 1 61.41 380 SER A O 1
ATOM 2904 N N . LYS A 1 381 ? 22.875 6.793 -11.477 1 71 381 LYS A N 1
ATOM 2905 C CA . LYS A 1 381 ? 22.844 8.25 -11.375 1 71 381 LYS A CA 1
ATOM 2906 C C . LYS A 1 381 ? 22.312 8.695 -10.016 1 71 381 LYS A C 1
ATOM 2908 O O . LYS A 1 381 ? 21.406 8.062 -9.461 1 71 381 LYS A O 1
ATOM 2913 N N . PRO A 1 382 ? 22.969 9.68 -9.578 1 77.75 382 PRO A N 1
ATOM 2914 C CA . PRO A 1 382 ? 22.5 10.203 -8.289 1 77.75 382 PRO A CA 1
ATOM 2915 C C . PRO A 1 382 ? 21.109 10.812 -8.375 1 77.75 382 PRO A C 1
ATOM 2917 O O . PRO A 1 382 ? 20.656 11.188 -9.461 1 77.75 382 PRO A O 1
ATOM 2920 N N . VAL A 1 383 ? 20.406 10.781 -7.352 1 82.25 383 VAL A N 1
ATOM 2921 C CA . VAL A 1 383 ? 19.062 11.367 -7.27 1 82.25 383 VAL A CA 1
ATOM 2922 C C . VAL A 1 383 ? 19.172 12.891 -7.211 1 82.25 383 VAL A C 1
ATOM 2924 O O . VAL A 1 383 ? 19.859 13.438 -6.348 1 82.25 383 VAL A O 1
ATOM 2927 N N . MET A 1 384 ? 18.562 13.547 -8.18 1 82.62 384 MET A N 1
ATOM 2928 C CA . MET A 1 384 ? 18.641 15.008 -8.25 1 82.62 384 MET A CA 1
ATOM 2929 C C . MET A 1 384 ? 17.25 15.633 -8.109 1 82.62 384 MET A C 1
ATOM 2931 O O . MET A 1 384 ? 16.281 15.102 -8.641 1 82.62 384 MET A O 1
ATOM 2935 N N . LEU A 1 385 ? 17.219 16.641 -7.344 1 83.31 385 LEU A N 1
ATOM 2936 C CA . LEU A 1 385 ? 16.016 17.453 -7.215 1 83.31 385 LEU A CA 1
ATOM 2937 C C . LEU A 1 385 ? 16.312 18.922 -7.48 1 83.31 385 LEU A C 1
ATOM 2939 O O . LEU A 1 385 ? 17.203 19.5 -6.852 1 83.31 385 LEU A O 1
ATOM 2943 N N . PHE A 1 386 ? 15.617 19.531 -8.375 1 81.62 386 PHE A N 1
ATOM 2944 C CA . PHE A 1 386 ? 15.789 20.922 -8.766 1 81.62 386 PHE A CA 1
ATOM 2945 C C . PHE A 1 386 ? 17.25 21.219 -9.102 1 81.62 386 PHE A C 1
ATOM 2947 O O . PHE A 1 386 ? 17.797 22.25 -8.68 1 81.62 386 PHE A O 1
ATOM 2954 N N . GLY A 1 387 ? 17.938 20.25 -9.656 1 77.5 387 GLY A N 1
ATOM 2955 C CA . GLY A 1 387 ? 19.297 20.422 -10.164 1 77.5 387 GLY A CA 1
ATOM 2956 C C . GLY A 1 387 ? 20.359 20.094 -9.148 1 77.5 387 GLY A C 1
ATOM 2957 O O . GLY A 1 387 ? 21.562 20.172 -9.445 1 77.5 387 GLY A O 1
ATOM 2958 N N . GLU A 1 388 ? 19.969 19.734 -7.945 1 82.31 388 GLU A N 1
ATOM 2959 C CA . GLU A 1 388 ? 20.938 19.422 -6.902 1 82.31 388 GLU A CA 1
ATOM 2960 C C . GLU A 1 388 ? 20.906 17.938 -6.547 1 82.31 388 GLU A C 1
ATOM 2962 O O . GLU A 1 388 ? 19.859 17.312 -6.578 1 82.31 388 GLU A O 1
ATOM 2967 N N . VAL A 1 389 ? 22.094 17.5 -6.176 1 85.38 389 VAL A N 1
ATOM 2968 C CA . VAL A 1 389 ? 22.203 16.094 -5.793 1 85.38 389 VAL A CA 1
ATOM 2969 C C . VAL A 1 389 ? 21.797 15.914 -4.332 1 85.38 389 VAL A C 1
ATOM 2971 O O . VAL A 1 389 ? 22.25 16.656 -3.459 1 85.38 389 VAL A O 1
ATOM 2974 N N . ILE A 1 390 ? 21 14.984 -4.121 1 85.56 390 ILE A N 1
ATOM 2975 C CA . ILE A 1 390 ? 20.5 14.727 -2.775 1 85.56 390 ILE A CA 1
ATOM 2976 C C . ILE A 1 390 ? 21.391 13.695 -2.082 1 85.56 390 ILE A C 1
ATOM 2978 O O . ILE A 1 390 ? 21.938 12.805 -2.73 1 85.56 390 ILE A O 1
ATOM 2982 N N . SER A 1 391 ? 21.469 13.867 -0.853 1 83.44 391 SER A N 1
ATOM 2983 C CA . SER A 1 391 ? 22.297 12.961 -0.059 1 83.44 391 SER A CA 1
ATOM 2984 C C . SER A 1 391 ? 21.766 11.531 -0.13 1 83.44 391 SER A C 1
ATOM 2986 O O . SER A 1 391 ? 20.562 11.312 -0.078 1 83.44 391 SER A O 1
ATOM 2988 N N . LYS A 1 392 ? 22.656 10.547 -0.259 1 78.94 392 LYS A N 1
ATOM 2989 C CA . LYS A 1 392 ? 22.297 9.133 -0.305 1 78.94 392 LYS A CA 1
ATOM 2990 C C . LYS A 1 392 ? 21.625 8.688 0.997 1 78.94 392 LYS A C 1
ATOM 2992 O O . LYS A 1 392 ? 20.781 7.793 0.994 1 78.94 392 LYS A O 1
ATOM 2997 N N . ASN A 1 393 ? 21.969 9.43 1.973 1 78.44 393 ASN A N 1
ATOM 2998 C CA . ASN A 1 393 ? 21.391 9.086 3.271 1 78.44 393 ASN A CA 1
ATOM 2999 C C . ASN A 1 393 ? 19.922 9.477 3.359 1 78.44 393 ASN A C 1
ATOM 3001 O O . ASN A 1 393 ? 19.109 8.719 3.887 1 78.44 393 ASN A O 1
ATOM 3005 N N . SER A 1 394 ? 19.625 10.633 2.885 1 82.56 394 SER A N 1
ATOM 3006 C CA . SER A 1 394 ? 18.234 11.07 2.879 1 82.56 394 SER A CA 1
ATOM 3007 C C . SER A 1 394 ? 17.375 10.133 2.051 1 82.56 394 SER A C 1
ATOM 3009 O O . SER A 1 394 ? 16.234 9.82 2.436 1 82.56 394 SER A O 1
ATOM 3011 N N . VAL A 1 395 ? 17.969 9.664 1.033 1 84.69 395 VAL A N 1
ATOM 3012 C CA . VAL A 1 395 ? 17.234 8.766 0.154 1 84.69 395 VAL A CA 1
ATOM 3013 C C . VAL A 1 395 ? 17.016 7.422 0.854 1 84.69 395 VAL A C 1
ATOM 3015 O O . VAL A 1 395 ? 15.914 6.867 0.824 1 84.69 395 VAL A O 1
ATOM 3018 N N . ALA A 1 396 ? 18.016 6.969 1.505 1 83.94 396 ALA A N 1
ATOM 3019 C CA . ALA A 1 396 ? 17.938 5.688 2.203 1 83.94 396 ALA A CA 1
ATOM 3020 C C . ALA A 1 396 ? 16.891 5.727 3.309 1 83.94 396 ALA A C 1
ATOM 3022 O O . ALA A 1 396 ? 16.094 4.789 3.461 1 83.94 396 ALA A O 1
ATOM 3023 N N . VAL A 1 397 ? 16.828 6.801 3.979 1 84 397 VAL A N 1
ATOM 3024 C CA . VAL A 1 397 ? 15.867 6.934 5.07 1 84 397 VAL A CA 1
ATOM 3025 C C . VAL A 1 397 ? 14.445 7.012 4.504 1 84 397 VAL A C 1
ATOM 3027 O O . VAL A 1 397 ? 13.523 6.414 5.055 1 84 397 VAL A O 1
ATOM 3030 N N . ALA A 1 398 ? 14.344 7.738 3.443 1 88.06 398 ALA A N 1
ATOM 3031 C CA . ALA A 1 398 ? 13.031 7.867 2.807 1 88.06 398 ALA A CA 1
ATOM 3032 C C . ALA A 1 398 ? 12.484 6.5 2.396 1 88.06 398 ALA A C 1
ATOM 3034 O O . ALA A 1 398 ? 11.312 6.207 2.611 1 88.06 398 ALA A O 1
ATOM 3035 N N . ILE A 1 399 ? 13.312 5.68 1.868 1 88.38 399 ILE A N 1
ATOM 3036 C CA . ILE A 1 399 ? 12.93 4.352 1.402 1 88.38 399 ILE A CA 1
ATOM 3037 C C . ILE A 1 399 ? 12.539 3.482 2.594 1 88.38 399 ILE A C 1
ATOM 3039 O O . ILE A 1 399 ? 11.523 2.783 2.553 1 88.38 399 ILE A O 1
ATOM 3043 N N . ARG A 1 400 ? 13.266 3.578 3.582 1 87.19 400 ARG A N 1
ATOM 3044 C CA . ARG A 1 400 ? 13.008 2.766 4.766 1 87.19 400 ARG A CA 1
ATOM 3045 C C . ARG A 1 400 ? 11.695 3.16 5.43 1 87.19 400 ARG A C 1
ATOM 3047 O O . ARG A 1 400 ? 10.906 2.295 5.828 1 87.19 400 ARG A O 1
ATOM 3054 N N . VAL A 1 401 ? 11.5 4.434 5.52 1 87.38 401 VAL A N 1
ATOM 3055 C CA . VAL A 1 401 ? 10.273 4.934 6.137 1 87.38 401 VAL A CA 1
ATOM 3056 C C . VAL A 1 401 ? 9.062 4.465 5.332 1 87.38 401 VAL A C 1
ATOM 3058 O O . VAL A 1 401 ? 8.07 3.998 5.902 1 87.38 401 VAL A O 1
ATOM 3061 N N . TYR A 1 402 ? 9.18 4.594 4.043 1 90.38 402 TYR A N 1
ATOM 3062 C CA . TYR A 1 402 ? 8.078 4.195 3.174 1 90.38 402 TYR A CA 1
ATOM 3063 C C . TYR A 1 402 ? 7.777 2.709 3.324 1 90.38 402 TYR A C 1
ATOM 3065 O O . TYR A 1 402 ? 6.617 2.316 3.465 1 90.38 402 TYR A O 1
ATOM 3073 N N . PHE A 1 403 ? 8.781 1.864 3.297 1 90.19 403 PHE A N 1
ATOM 3074 C CA . PHE A 1 403 ? 8.602 0.421 3.396 1 90.19 403 PHE A CA 1
ATOM 3075 C C . PHE A 1 403 ? 8.062 0.035 4.77 1 90.19 403 PHE A C 1
ATOM 3077 O O . PHE A 1 403 ? 7.168 -0.803 4.875 1 90.19 403 PHE A O 1
ATOM 3084 N N . LEU A 1 404 ? 8.531 0.654 5.785 1 88.62 404 LEU A N 1
ATOM 3085 C CA . LEU A 1 404 ? 8.062 0.375 7.137 1 88.62 404 LEU A CA 1
ATOM 3086 C C . LEU A 1 404 ? 6.59 0.747 7.293 1 88.62 404 LEU A C 1
ATOM 3088 O O . LEU A 1 404 ? 5.828 0.024 7.938 1 88.62 404 LEU A O 1
ATOM 3092 N N . ALA A 1 405 ? 6.25 1.867 6.777 1 91.31 405 ALA A N 1
ATOM 3093 C CA . ALA A 1 405 ? 4.855 2.303 6.848 1 91.31 405 ALA A CA 1
ATOM 3094 C C . ALA A 1 405 ? 3.928 1.282 6.199 1 91.31 405 ALA A C 1
ATOM 3096 O O . ALA A 1 405 ? 2.873 0.956 6.746 1 91.31 405 ALA A O 1
ATOM 3097 N N . THR A 1 406 ? 4.277 0.761 5.062 1 91.31 406 THR A N 1
ATOM 3098 C CA . THR A 1 406 ? 3.441 -0.201 4.355 1 91.31 406 THR A CA 1
ATOM 3099 C C . THR A 1 406 ? 3.338 -1.508 5.137 1 91.31 406 THR A C 1
ATOM 3101 O O . THR A 1 406 ? 2.293 -2.16 5.129 1 91.31 406 THR A O 1
ATOM 3104 N N . LEU A 1 407 ? 4.41 -1.909 5.797 1 90.38 407 LEU A N 1
ATOM 3105 C CA . LEU A 1 407 ? 4.395 -3.117 6.617 1 90.38 407 LEU A CA 1
ATOM 3106 C C . LEU A 1 407 ? 3.463 -2.951 7.812 1 90.38 407 LEU A C 1
ATOM 3108 O O . LEU A 1 407 ? 2.721 -3.873 8.156 1 90.38 407 LEU A O 1
ATOM 3112 N N . VAL A 1 408 ? 3.498 -1.772 8.367 1 91.5 408 VAL A N 1
ATOM 3113 C CA . VAL A 1 408 ? 2.629 -1.495 9.508 1 91.5 408 VAL A CA 1
ATOM 3114 C C . VAL A 1 408 ? 1.17 -1.498 9.055 1 91.5 408 VAL A C 1
ATOM 3116 O O . VAL A 1 408 ? 0.297 -2.016 9.758 1 91.5 408 VAL A O 1
ATOM 3119 N N . PHE A 1 409 ? 0.927 -0.937 7.883 1 93 409 PHE A N 1
ATOM 3120 C CA . PHE A 1 409 ? -0.427 -0.927 7.34 1 93 409 PHE A CA 1
ATOM 3121 C C . PHE A 1 409 ? -0.943 -2.348 7.148 1 93 409 PHE A C 1
ATOM 3123 O O . PHE A 1 409 ? -2.053 -2.674 7.578 1 93 409 PHE A O 1
ATOM 3130 N N . ALA A 1 410 ? -0.13 -3.197 6.598 1 91.81 410 ALA A N 1
ATOM 3131 C CA . ALA A 1 410 ? -0.539 -4.574 6.344 1 91.81 410 ALA A CA 1
ATOM 3132 C C . ALA A 1 410 ? -0.75 -5.336 7.652 1 91.81 410 ALA A C 1
ATOM 3134 O O . ALA A 1 410 ? -1.775 -5.996 7.836 1 91.81 410 ALA A O 1
ATOM 3135 N N . GLY A 1 411 ? 0.171 -5.219 8.562 1 93.19 411 GLY A N 1
ATOM 3136 C CA . GLY A 1 411 ? 0.066 -5.898 9.844 1 93.19 411 GLY A CA 1
ATOM 3137 C C . GLY A 1 411 ? -1.116 -5.434 10.672 1 93.19 411 GLY A C 1
ATOM 3138 O O . GLY A 1 411 ? -1.867 -6.254 11.203 1 93.19 411 GLY A O 1
ATOM 3139 N N . ALA A 1 412 ? -1.239 -4.117 10.781 1 95.94 412 ALA A N 1
ATOM 3140 C CA . ALA A 1 412 ? -2.348 -3.559 11.547 1 95.94 412 ALA A CA 1
ATOM 3141 C C . ALA A 1 412 ? -3.689 -3.922 10.914 1 95.94 412 ALA A C 1
ATOM 3143 O O . ALA A 1 412 ? -4.668 -4.176 11.625 1 95.94 412 ALA A O 1
ATOM 3144 N N . PHE A 1 413 ? -3.723 -3.93 9.586 1 95.56 413 PHE A N 1
ATOM 3145 C CA . PHE A 1 413 ? -4.949 -4.27 8.883 1 95.56 413 PHE A CA 1
ATOM 3146 C C . PHE A 1 413 ? -5.363 -5.707 9.18 1 95.56 413 PHE A C 1
ATOM 3148 O O . PHE A 1 413 ? -6.547 -5.988 9.383 1 95.56 413 PHE A O 1
ATOM 3155 N N . ILE A 1 414 ? -4.461 -6.617 9.258 1 93.19 414 ILE A N 1
ATOM 3156 C CA . ILE A 1 414 ? -4.742 -8.016 9.57 1 93.19 414 ILE A CA 1
ATOM 3157 C C . ILE A 1 414 ? -5.277 -8.125 10.992 1 93.19 414 ILE A C 1
ATOM 3159 O O . ILE A 1 414 ? -6.312 -8.758 11.227 1 93.19 414 ILE A O 1
ATOM 3163 N N . VAL A 1 415 ? -4.633 -7.48 11.914 1 94.75 415 VAL A N 1
ATOM 3164 C CA . VAL A 1 415 ? -5.023 -7.566 13.312 1 94.75 415 VAL A CA 1
ATOM 3165 C C . VAL A 1 415 ? -6.414 -6.965 13.5 1 94.75 415 VAL A C 1
ATOM 3167 O O . VAL A 1 415 ? -7.258 -7.539 14.195 1 94.75 415 VAL A O 1
ATOM 3170 N N . LEU A 1 416 ? -6.629 -5.816 12.875 1 95.5 416 LEU A N 1
ATOM 3171 C CA . LEU A 1 416 ? -7.934 -5.168 12.977 1 95.5 416 LEU A CA 1
ATOM 3172 C C . LEU A 1 416 ? -9.016 -6.016 12.328 1 95.5 416 LEU A C 1
ATOM 3174 O O . LEU A 1 416 ? -10.156 -6.039 12.789 1 95.5 416 LEU A O 1
ATOM 3178 N N . GLY A 1 417 ? -8.68 -6.664 11.195 1 92.38 417 GLY A N 1
ATOM 3179 C CA . GLY A 1 417 ? -9.625 -7.566 10.555 1 92.38 417 GLY A CA 1
ATOM 3180 C C . GLY A 1 417 ? -10.055 -8.711 11.461 1 92.38 417 GLY A C 1
ATOM 3181 O O . GLY A 1 417 ? -11.227 -9.086 11.477 1 92.38 417 GLY A O 1
ATOM 3182 N N . VAL A 1 418 ? -9.109 -9.227 12.234 1 91.5 418 VAL A N 1
ATOM 3183 C CA . VAL A 1 418 ? -9.391 -10.336 13.141 1 91.5 418 VAL A CA 1
ATOM 3184 C C . VAL A 1 418 ? -10.242 -9.836 14.312 1 91.5 418 VAL A C 1
ATOM 3186 O O . VAL A 1 418 ? -11.227 -10.469 14.688 1 91.5 418 VAL A O 1
ATOM 3189 N N . LEU A 1 419 ? -9.906 -8.648 14.828 1 92.31 419 LEU A N 1
ATOM 3190 C CA . LEU A 1 419 ? -10.578 -8.109 16 1 92.31 419 LEU A CA 1
ATOM 3191 C C . LEU A 1 419 ? -12 -7.672 15.656 1 92.31 419 LEU A C 1
ATOM 3193 O O . LEU A 1 419 ? -12.914 -7.816 16.469 1 92.31 419 LEU A O 1
ATOM 3197 N N . ASP A 1 420 ? -12.195 -7.082 14.453 1 91.12 420 ASP A N 1
ATOM 3198 C CA . ASP A 1 420 ? -13.5 -6.578 14.062 1 91.12 420 ASP A CA 1
ATOM 3199 C C . ASP A 1 420 ? -14.5 -7.723 13.883 1 91.12 420 ASP A C 1
ATOM 3201 O O . ASP A 1 420 ? -15.703 -7.543 14.102 1 91.12 420 ASP A O 1
ATOM 3205 N N . GLY A 1 421 ? -14.133 -8.938 13.484 1 87.56 421 GLY A N 1
ATOM 3206 C CA . GLY A 1 421 ? -14.992 -10.102 13.367 1 87.56 421 GLY A CA 1
ATOM 3207 C C . GLY A 1 421 ? -16.062 -9.945 12.297 1 87.56 421 GLY A C 1
ATOM 3208 O O . GLY A 1 421 ? -17.219 -10.281 12.516 1 87.56 421 GLY A O 1
ATOM 3209 N N . ASN A 1 422 ? -15.773 -9.258 11.234 1 87.06 422 ASN A N 1
ATOM 3210 C CA . ASN A 1 422 ? -16.625 -9.117 10.062 1 87.06 422 ASN A CA 1
ATOM 3211 C C . ASN A 1 422 ? -17.828 -8.227 10.359 1 87.06 422 ASN A C 1
ATOM 3213 O O . ASN A 1 422 ? -18.875 -8.352 9.719 1 87.06 422 ASN A O 1
ATOM 3217 N N . GLN A 1 423 ? -17.703 -7.344 11.273 1 89.38 423 GLN A N 1
ATOM 3218 C CA . GLN A 1 423 ? -18.812 -6.477 11.641 1 89.38 423 GLN A CA 1
ATOM 3219 C C . GLN A 1 423 ? -18.922 -5.289 10.688 1 89.38 423 GLN A C 1
ATOM 3221 O O . GLN A 1 423 ? -20.016 -4.797 10.414 1 89.38 423 GLN A O 1
ATOM 3226 N N . HIS A 1 424 ? -17.812 -4.844 10.25 1 92.06 424 HIS A N 1
ATOM 3227 C CA . HIS A 1 424 ? -17.781 -3.688 9.367 1 92.06 424 HIS A CA 1
ATOM 3228 C C . HIS A 1 424 ? -17.094 -4.02 8.047 1 92.06 424 HIS A C 1
ATOM 3230 O O . HIS A 1 424 ? -16.344 -4.988 7.965 1 92.06 424 HIS A O 1
ATOM 3236 N N . SER A 1 425 ? -17.359 -3.219 7.055 1 91.94 425 SER A N 1
ATOM 3237 C CA . SER A 1 425 ? -16.734 -3.42 5.754 1 91.94 425 SER A CA 1
ATOM 3238 C C . SER A 1 425 ? -15.242 -3.139 5.812 1 91.94 425 SER A C 1
ATOM 3240 O O . SER A 1 425 ? -14.797 -2.283 6.582 1 91.94 425 SER A O 1
ATOM 3242 N N . LEU A 1 426 ? -14.5 -3.791 4.984 1 92.69 426 LEU A N 1
ATOM 3243 C CA . LEU A 1 426 ? -13.039 -3.723 5.016 1 92.69 426 LEU A CA 1
ATOM 3244 C C . LEU A 1 426 ? -12.555 -2.336 4.605 1 92.69 426 LEU A C 1
ATOM 3246 O O . LEU A 1 426 ? -11.539 -1.856 5.105 1 92.69 426 LEU A O 1
ATOM 3250 N N . HIS A 1 427 ? -13.312 -1.718 3.693 1 92.88 427 HIS A N 1
ATOM 3251 C CA . HIS A 1 427 ? -12.852 -0.407 3.256 1 92.88 427 HIS A CA 1
ATOM 3252 C C . HIS A 1 427 ? -12.992 0.627 4.367 1 92.88 427 HIS A C 1
ATOM 3254 O O . HIS A 1 427 ? -12.195 1.567 4.453 1 92.88 427 HIS A O 1
ATOM 3260 N N . VAL A 1 428 ? -13.992 0.471 5.242 1 94.69 428 VAL A N 1
ATOM 3261 C CA . VAL A 1 428 ? -14.211 1.373 6.367 1 94.69 428 VAL A CA 1
ATOM 3262 C C . VAL A 1 428 ? -13.086 1.201 7.395 1 94.69 428 VAL A C 1
ATOM 3264 O O . VAL A 1 428 ? -12.547 2.186 7.902 1 94.69 428 VAL A O 1
ATOM 3267 N N . ILE A 1 429 ? -12.68 -0.055 7.582 1 94.88 429 ILE A N 1
ATOM 3268 C CA . ILE A 1 429 ? -11.617 -0.364 8.531 1 94.88 429 ILE A CA 1
ATOM 3269 C C . ILE A 1 429 ? -10.289 0.18 8.008 1 94.88 429 ILE A C 1
ATOM 3271 O O . ILE A 1 429 ? -9.516 0.784 8.758 1 94.88 429 ILE A O 1
ATOM 3275 N N . PHE A 1 430 ? -10.062 -0.021 6.754 1 94.75 430 PHE A N 1
ATOM 3276 C CA . PHE A 1 430 ? -8.82 0.442 6.148 1 94.75 430 PHE A CA 1
ATOM 3277 C C . PHE A 1 430 ? -8.75 1.965 6.156 1 94.75 430 PHE A C 1
ATOM 3279 O O . PHE A 1 430 ? -7.684 2.541 6.402 1 94.75 430 PHE A O 1
ATOM 3286 N N . PHE A 1 431 ? -9.883 2.633 5.828 1 95.62 431 PHE A N 1
ATOM 3287 C CA . PHE A 1 431 ? -9.953 4.09 5.84 1 95.62 431 PHE A CA 1
ATOM 3288 C C . PHE A 1 431 ? -9.602 4.637 7.215 1 95.62 431 PHE A C 1
ATOM 3290 O O . PHE A 1 431 ? -8.781 5.551 7.336 1 95.62 431 PHE A O 1
ATOM 3297 N N . GLU A 1 432 ? -10.156 4.051 8.25 1 96.62 432 GLU A N 1
ATOM 3298 C CA . GLU A 1 432 ? -9.898 4.48 9.625 1 96.62 432 GLU A CA 1
ATOM 3299 C C . GLU A 1 432 ? -8.453 4.207 10.031 1 96.62 432 GLU A C 1
ATOM 3301 O O . GLU A 1 432 ? -7.852 4.992 10.766 1 96.62 432 GLU A O 1
ATOM 3306 N N . LEU A 1 433 ? -7.938 3.078 9.57 1 96.25 433 LEU A N 1
ATOM 3307 C CA . LEU A 1 433 ? -6.555 2.713 9.844 1 96.25 433 LEU A CA 1
ATOM 3308 C C . LEU A 1 433 ? -5.594 3.75 9.266 1 96.25 433 LEU A C 1
ATOM 3310 O O . LEU A 1 433 ? -4.695 4.227 9.969 1 96.25 433 LEU A O 1
ATOM 3314 N N . VAL A 1 434 ? -5.797 4.121 8.008 1 95.38 434 VAL A N 1
ATOM 3315 C CA . VAL A 1 434 ? -4.938 5.102 7.359 1 95.38 434 VAL A CA 1
ATOM 3316 C C . VAL A 1 434 ? -5.098 6.461 8.039 1 95.38 434 VAL A C 1
ATOM 3318 O O . VAL A 1 434 ? -4.113 7.176 8.25 1 95.38 434 VAL A O 1
ATOM 3321 N N . SER A 1 435 ? -6.32 6.785 8.406 1 96.31 435 SER A N 1
ATOM 3322 C CA . SER A 1 435 ? -6.605 8.047 9.07 1 96.31 435 SER A CA 1
ATOM 3323 C C . SER A 1 435 ? -5.902 8.133 10.422 1 96.31 435 SER A C 1
ATOM 3325 O O . SER A 1 435 ? -5.32 9.164 10.766 1 96.31 435 SER A O 1
ATOM 3327 N N . ALA A 1 436 ? -5.926 7.051 11.156 1 96.44 436 ALA A N 1
ATOM 3328 C CA . ALA A 1 436 ? -5.301 7.02 12.477 1 96.44 436 ALA A CA 1
ATOM 3329 C C . ALA A 1 436 ? -3.777 7.047 12.359 1 96.44 436 ALA A C 1
ATOM 3331 O O . ALA A 1 436 ? -3.111 7.824 13.047 1 96.44 436 ALA A O 1
ATOM 3332 N N . PHE A 1 437 ? -3.256 6.262 11.477 1 95.12 437 PHE A N 1
ATOM 3333 C CA . PHE A 1 437 ? -1.807 6.184 11.336 1 95.12 437 PHE A CA 1
ATOM 3334 C C . PHE A 1 437 ? -1.243 7.492 10.797 1 95.12 437 PHE A C 1
ATOM 3336 O O . PHE A 1 437 ? -0.177 7.938 11.227 1 95.12 437 PHE A O 1
ATOM 3343 N N . SER A 1 438 ? -1.935 8.055 9.844 1 94.5 438 SER A N 1
ATOM 3344 C CA . SER A 1 438 ? -1.477 9.305 9.242 1 94.5 438 SER A CA 1
ATOM 3345 C C . SER A 1 438 ? -1.939 10.508 10.055 1 94.5 438 SER A C 1
ATOM 3347 O O . SER A 1 438 ? -1.682 11.656 9.68 1 94.5 438 SER A O 1
ATOM 3349 N N . THR A 1 439 ? -2.66 10.312 11.102 1 94 439 THR A N 1
ATOM 3350 C CA . THR A 1 439 ? -3.162 11.336 12.016 1 94 439 THR A CA 1
ATOM 3351 C C . THR A 1 439 ? -3.973 12.391 11.266 1 94 439 THR A C 1
ATOM 3353 O O . THR A 1 439 ? -3.744 13.586 11.422 1 94 439 THR A O 1
ATOM 3356 N N . VAL A 1 440 ? -4.875 11.938 10.43 1 94.62 440 VAL A N 1
ATOM 3357 C CA . VAL A 1 440 ? -5.723 12.836 9.656 1 94.62 440 VAL A CA 1
ATOM 3358 C C . VAL A 1 440 ? -7.023 13.094 10.414 1 94.62 440 VAL A C 1
ATOM 3360 O O . VAL A 1 440 ? -7.434 14.242 10.586 1 94.62 440 VAL A O 1
ATOM 3363 N N . GLY A 1 441 ? -7.777 12.039 10.836 1 94 441 GLY A N 1
ATOM 3364 C CA . GLY A 1 441 ? -8.945 12.219 11.68 1 94 441 GLY A CA 1
ATOM 3365 C C . GLY A 1 441 ? -10.258 12.023 10.938 1 94 441 GLY A C 1
ATOM 3366 O O . GLY A 1 441 ? -11.328 12.102 11.531 1 94 441 GLY A O 1
ATOM 3367 N N . PHE A 1 442 ? -10.172 11.797 9.633 1 94.44 442 PHE A N 1
ATOM 3368 C CA . PHE A 1 442 ? -11.391 11.461 8.906 1 94.44 442 PHE A CA 1
ATOM 3369 C C . PHE A 1 442 ? -11.914 10.094 9.328 1 94.44 442 PHE A C 1
ATOM 3371 O O . PHE A 1 442 ? -11.133 9.18 9.586 1 94.44 442 PHE A O 1
ATOM 3378 N N . SER A 1 443 ? -13.18 10.008 9.391 1 94.25 443 SER A N 1
ATOM 3379 C CA . SER A 1 443 ? -13.828 8.758 9.781 1 94.25 443 SER A CA 1
ATOM 3380 C C . SER A 1 443 ? -15.047 8.477 8.914 1 94.25 443 SER A C 1
ATOM 3382 O O . SER A 1 443 ? -15.727 9.398 8.461 1 94.25 443 SER A O 1
ATOM 3384 N N . LEU A 1 444 ? -15.289 7.289 8.617 1 93.94 444 LEU A N 1
ATOM 3385 C CA . LEU A 1 444 ? -16.531 6.84 8 1 93.94 444 LEU A CA 1
ATOM 3386 C C . LEU A 1 444 ? -17.5 6.324 9.055 1 93.94 444 LEU A C 1
ATOM 3388 O O . LEU A 1 444 ? -18.109 5.258 8.883 1 93.94 444 LEU A O 1
ATOM 3392 N N . ASN A 1 445 ? -17.453 6.992 10.25 1 91.19 445 ASN A N 1
ATOM 3393 C CA . ASN A 1 445 ? -18.344 6.727 11.367 1 91.19 445 ASN A CA 1
ATOM 3394 C C . ASN A 1 445 ? -18.047 5.383 12.023 1 91.19 445 ASN A C 1
ATOM 3396 O O . ASN A 1 445 ? -18.969 4.68 12.453 1 91.19 445 ASN A O 1
ATOM 3400 N N . LEU A 1 446 ? -16.797 5.016 12 1 93.25 446 LEU A N 1
ATOM 3401 C CA . LEU A 1 446 ? -16.406 3.742 12.586 1 93.25 446 LEU A CA 1
ATOM 3402 C C . LEU A 1 446 ? -15.93 3.934 14.023 1 93.25 446 LEU A C 1
ATOM 3404 O O . LEU A 1 446 ? -16.156 3.076 14.875 1 93.25 446 LEU A O 1
ATOM 3408 N N . THR A 1 447 ? -15.336 5.035 14.383 1 93.19 447 THR A N 1
ATOM 3409 C CA . THR A 1 447 ? -14.633 5.27 15.633 1 93.19 447 THR A CA 1
ATOM 3410 C C . THR A 1 447 ? -15.57 5.105 16.828 1 93.19 447 THR A C 1
ATOM 3412 O O . THR A 1 447 ? -15.188 4.539 17.859 1 93.19 447 THR A O 1
ATOM 3415 N N . SER A 1 448 ? -16.859 5.512 16.688 1 92.12 448 SER A N 1
ATOM 3416 C CA . SER A 1 448 ? -17.812 5.461 17.781 1 92.12 448 SER A CA 1
ATOM 3417 C C . SER A 1 448 ? -18.281 4.035 18.047 1 92.12 448 SER A C 1
ATOM 3419 O O . SER A 1 448 ? -18.828 3.742 19.109 1 92.12 448 SER A O 1
ATOM 3421 N N . GLN A 1 449 ? -18 3.121 17.094 1 93.25 449 GLN A N 1
ATOM 3422 C CA . GLN A 1 449 ? -18.5 1.758 17.188 1 93.25 449 GLN A CA 1
ATOM 3423 C C . GLN A 1 449 ? -17.391 0.776 17.547 1 93.25 449 GLN A C 1
ATOM 3425 O O . GLN A 1 449 ? -17.625 -0.43 17.641 1 93.25 449 GLN A O 1
ATOM 3430 N N . LEU A 1 450 ? -16.281 1.288 17.844 1 94.56 450 LEU A N 1
ATOM 3431 C CA . LEU A 1 450 ? -15.133 0.43 18.078 1 94.56 450 LEU A CA 1
ATOM 3432 C C . LEU A 1 450 ? -15.195 -0.203 19.469 1 94.56 450 LEU A C 1
ATOM 3434 O O . LEU A 1 450 ? -15.633 0.438 20.422 1 94.56 450 LEU A O 1
ATOM 3438 N N . ALA A 1 451 ? -14.797 -1.405 19.531 1 95.06 451 ALA A N 1
ATOM 3439 C CA . ALA A 1 451 ? -14.625 -2.078 20.812 1 95.06 451 ALA A CA 1
ATOM 3440 C C . ALA A 1 451 ? -13.375 -1.57 21.531 1 95.06 451 ALA A C 1
ATOM 3442 O O . ALA A 1 451 ? -12.539 -0.894 20.938 1 95.06 451 ALA A O 1
ATOM 3443 N N . ASP A 1 452 ? -13.211 -1.887 22.812 1 95.5 452 ASP A N 1
ATOM 3444 C CA . ASP A 1 452 ? -12.133 -1.351 23.641 1 95.5 452 ASP A CA 1
ATOM 3445 C C . ASP A 1 452 ? -10.773 -1.798 23.125 1 95.5 452 ASP A C 1
ATOM 3447 O O . ASP A 1 452 ? -9.836 -0.996 23.047 1 95.5 452 ASP A O 1
ATOM 3451 N N . VAL A 1 453 ? -10.664 -3.033 22.75 1 95.31 453 VAL A N 1
ATOM 3452 C CA . VAL A 1 453 ? -9.383 -3.559 22.297 1 95.31 453 VAL A CA 1
ATOM 3453 C C . VAL A 1 453 ? -8.969 -2.875 20.984 1 95.31 453 VAL A C 1
ATOM 3455 O O . VAL A 1 453 ? -7.793 -2.572 20.781 1 95.31 453 VAL A O 1
ATOM 3458 N N . GLU A 1 454 ? -9.93 -2.646 20.109 1 96.31 454 GLU A N 1
ATOM 3459 C CA . GLU A 1 454 ? -9.656 -1.95 18.859 1 96.31 454 GLU A CA 1
ATOM 3460 C C . GLU A 1 454 ? -9.219 -0.509 19.109 1 96.31 454 GLU A C 1
ATOM 3462 O O . GLU A 1 454 ? -8.32 -0.001 18.438 1 96.31 454 GLU A O 1
ATOM 3467 N N . LYS A 1 455 ? -9.914 0.115 20.125 1 97.31 455 LYS A N 1
ATOM 3468 C CA . LYS A 1 455 ? -9.57 1.493 20.469 1 97.31 455 LYS A CA 1
ATOM 3469 C C . LYS A 1 455 ? -8.117 1.597 20.922 1 97.31 455 LYS A C 1
ATOM 3471 O O . LYS A 1 455 ? -7.41 2.543 20.547 1 97.31 455 LYS A O 1
ATOM 3476 N N . ILE A 1 456 ? -7.672 0.674 21.609 1 96.75 456 ILE A N 1
ATOM 3477 C CA . ILE A 1 456 ? -6.301 0.688 22.094 1 96.75 456 ILE A CA 1
ATOM 3478 C C . ILE A 1 456 ? -5.328 0.536 20.922 1 96.75 456 ILE A C 1
ATOM 3480 O O . ILE A 1 456 ? -4.27 1.164 20.906 1 96.75 456 ILE A O 1
ATOM 3484 N N . LEU A 1 457 ? -5.668 -0.299 19.969 1 96.69 457 LEU A N 1
ATOM 3485 C CA . LEU A 1 457 ? -4.82 -0.461 18.797 1 96.69 457 LEU A CA 1
ATOM 3486 C C . LEU A 1 457 ? -4.746 0.836 18 1 96.69 457 LEU A C 1
ATOM 3488 O O . LEU A 1 457 ? -3.676 1.207 17.5 1 96.69 457 LEU A O 1
ATOM 3492 N N . TYR A 1 458 ? -5.887 1.479 17.859 1 97.5 458 TYR A N 1
ATOM 3493 C CA . TYR A 1 458 ? -5.891 2.746 17.141 1 97.5 458 TYR A CA 1
ATOM 3494 C C . TYR A 1 458 ? -5.059 3.793 17.875 1 97.5 458 TYR A C 1
ATOM 3496 O O . TYR A 1 458 ? -4.41 4.633 17.25 1 97.5 458 TYR A O 1
ATOM 3504 N N . VAL A 1 459 ? -5.074 3.781 19.219 1 97.62 459 VAL A N 1
ATOM 3505 C CA . VAL A 1 459 ? -4.238 4.672 20.016 1 97.62 459 VAL A CA 1
ATOM 3506 C C . VAL A 1 459 ? -2.766 4.426 19.688 1 97.62 459 VAL A C 1
ATOM 3508 O O . VAL A 1 459 ? -2 5.367 19.484 1 97.62 459 VAL A O 1
ATOM 3511 N N . PHE A 1 460 ? -2.449 3.166 19.594 1 96.44 460 PHE A N 1
ATOM 3512 C CA . PHE A 1 460 ? -1.077 2.793 19.266 1 96.44 460 PHE A CA 1
ATOM 3513 C C . PHE A 1 460 ? -0.702 3.27 17.875 1 96.44 460 PHE A C 1
ATOM 3515 O O . PHE A 1 460 ? 0.412 3.75 17.656 1 96.44 460 PHE A O 1
ATOM 3522 N N . LEU A 1 461 ? -1.591 3.15 16.953 1 96.44 461 LEU A N 1
ATOM 3523 C CA . LEU A 1 461 ? -1.344 3.555 15.578 1 96.44 461 LEU A CA 1
ATOM 3524 C C . LEU A 1 461 ? -1.161 5.066 15.477 1 96.44 461 LEU A C 1
ATOM 3526 O O . LEU A 1 461 ? -0.285 5.543 14.75 1 96.44 461 LEU A O 1
ATOM 3530 N N . MET A 1 462 ? -1.998 5.816 16.203 1 96.62 462 MET A N 1
ATOM 3531 C CA . MET A 1 462 ? -1.852 7.27 16.203 1 96.62 462 MET A CA 1
ATOM 3532 C C . MET A 1 462 ? -0.503 7.68 16.781 1 96.62 462 MET A C 1
ATOM 3534 O O . MET A 1 462 ? 0.158 8.578 16.266 1 96.62 462 MET A O 1
ATOM 3538 N N . PHE A 1 463 ? -0.102 6.984 17.812 1 95.69 463 PHE A N 1
ATOM 3539 C CA . PHE A 1 463 ? 1.164 7.262 18.469 1 95.69 463 PHE A CA 1
ATOM 3540 C C . PHE A 1 463 ? 2.338 7.012 17.531 1 95.69 463 PHE A C 1
ATOM 3542 O O . PHE A 1 463 ? 3.215 7.867 17.391 1 95.69 463 PHE A O 1
ATOM 3549 N N . VAL A 1 464 ? 2.295 5.902 16.891 1 93.31 464 VAL A N 1
ATOM 3550 C CA . VAL A 1 464 ? 3.371 5.535 15.984 1 93.31 464 VAL A CA 1
ATOM 3551 C C . VAL A 1 464 ? 3.381 6.48 14.789 1 93.31 464 VAL A C 1
ATOM 3553 O O . VAL A 1 464 ? 4.445 6.863 14.297 1 93.31 464 VAL A O 1
ATOM 3556 N N . GLY A 1 465 ? 2.225 6.809 14.336 1 91.69 465 GLY A N 1
ATOM 3557 C CA . GLY A 1 465 ? 2.119 7.719 13.211 1 91.69 465 GLY A CA 1
ATOM 3558 C C . GLY A 1 465 ? 2.67 9.102 13.508 1 91.69 465 GLY A C 1
ATOM 3559 O O . GLY A 1 465 ? 3.314 9.719 12.656 1 91.69 465 GLY A O 1
ATOM 3560 N N . ARG A 1 466 ? 2.457 9.547 14.641 1 91.19 466 ARG A N 1
ATOM 3561 C CA . ARG A 1 466 ? 2.869 10.891 15.023 1 91.19 466 ARG A CA 1
ATOM 3562 C C . ARG A 1 466 ? 4.371 10.953 15.289 1 91.19 466 ARG A C 1
ATOM 3564 O O . ARG A 1 466 ? 5.066 11.805 14.734 1 91.19 466 ARG A O 1
ATOM 3571 N N . VAL A 1 467 ? 4.82 10.062 16.078 1 88.62 467 VAL A N 1
ATOM 3572 C CA . VAL A 1 467 ? 6.23 10.078 16.469 1 88.62 467 VAL A CA 1
ATOM 3573 C C . VAL A 1 467 ? 7.09 9.602 15.297 1 88.62 467 VAL A C 1
ATOM 3575 O O . VAL A 1 467 ? 8.227 10.047 15.133 1 88.62 467 VAL A O 1
ATOM 3578 N N . GLY A 1 468 ? 6.523 8.805 14.508 1 86.69 468 GLY A N 1
ATOM 3579 C CA . GLY A 1 468 ? 7.27 8.219 13.406 1 86.69 468 GLY A CA 1
ATOM 3580 C C . GLY A 1 468 ? 7.707 6.789 13.68 1 86.69 468 GLY A C 1
ATOM 3581 O O . GLY A 1 468 ? 8.258 6.496 14.742 1 86.69 468 GLY A O 1
ATOM 3582 N N . ILE A 1 469 ? 7.465 6.043 12.75 1 83.5 469 ILE A N 1
ATOM 3583 C CA . ILE A 1 469 ? 7.742 4.617 12.914 1 83.5 469 ILE A CA 1
ATOM 3584 C C . ILE A 1 469 ? 9.242 4.398 13.086 1 83.5 469 ILE A C 1
ATOM 3586 O O . ILE A 1 469 ? 9.664 3.539 13.867 1 83.5 469 ILE A O 1
ATOM 3590 N N . PHE A 1 470 ? 9.961 5.164 12.43 1 78 470 PHE A N 1
ATOM 3591 C CA . PHE A 1 470 ? 11.414 5.047 12.508 1 78 470 PHE A CA 1
ATOM 3592 C C . PHE A 1 470 ? 11.914 5.441 13.891 1 78 470 PHE A C 1
ATOM 3594 O O . PHE A 1 470 ? 12.781 4.777 14.461 1 78 470 PHE A O 1
ATOM 3601 N N . THR A 1 471 ? 11.375 6.469 14.422 1 82.06 471 THR A N 1
ATOM 3602 C CA . THR A 1 471 ? 11.75 6.957 15.75 1 82.06 471 THR A CA 1
ATOM 3603 C C . THR A 1 471 ? 11.352 5.949 16.828 1 82.06 471 THR A C 1
ATOM 3605 O O . THR A 1 471 ? 12.117 5.699 17.766 1 82.06 471 THR A O 1
ATOM 3608 N N . VAL A 1 472 ? 10.258 5.375 16.688 1 86.5 472 VAL A N 1
ATOM 3609 C CA . VAL A 1 472 ? 9.766 4.395 17.656 1 86.5 472 VAL A CA 1
ATOM 3610 C C . VAL A 1 472 ? 10.664 3.16 17.625 1 86.5 472 VAL A C 1
ATOM 3612 O O . VAL A 1 472 ? 10.984 2.605 18.688 1 86.5 472 VAL A O 1
ATOM 3615 N N . LEU A 1 473 ? 11.031 2.777 16.469 1 80.31 473 LEU A N 1
ATOM 3616 C CA . LEU A 1 473 ? 11.891 1.601 16.344 1 80.31 473 LEU A CA 1
ATOM 3617 C C . LEU A 1 473 ? 13.25 1.85 16.969 1 80.31 473 LEU A C 1
ATOM 3619 O O . LEU A 1 473 ? 13.805 0.972 17.641 1 80.31 473 LEU A O 1
ATOM 3623 N N . ILE A 1 474 ? 13.797 3.018 16.781 1 76.12 474 ILE A N 1
ATOM 3624 C CA . ILE A 1 474 ? 15.078 3.379 17.359 1 76.12 474 ILE A CA 1
ATOM 3625 C C . ILE A 1 474 ? 14.953 3.441 18.875 1 76.12 474 ILE A C 1
ATOM 3627 O O . ILE A 1 474 ? 15.852 2.994 19.609 1 76.12 474 ILE A O 1
ATOM 3631 N N . ALA A 1 475 ? 13.883 3.98 19.266 1 81.75 475 ALA A N 1
ATOM 3632 C CA . ALA A 1 475 ? 13.648 4.09 20.703 1 81.75 475 ALA A CA 1
ATOM 3633 C C . ALA A 1 475 ? 13.531 2.713 21.344 1 81.75 475 ALA A C 1
ATOM 3635 O O . ALA A 1 475 ? 13.992 2.504 22.469 1 81.75 475 ALA A O 1
ATOM 3636 N N . ALA A 1 476 ? 12.977 1.737 20.656 1 80.81 476 ALA A N 1
ATOM 3637 C CA . ALA A 1 476 ? 12.758 0.39 21.188 1 80.81 476 ALA A CA 1
ATOM 3638 C C . ALA A 1 476 ? 14.055 -0.412 21.188 1 80.81 476 ALA A C 1
ATOM 3640 O O . ALA A 1 476 ? 14.281 -1.231 22.078 1 80.81 476 ALA A O 1
ATOM 3641 N N . THR A 1 477 ? 14.898 -0.285 20.188 1 73.5 477 THR A N 1
ATOM 3642 C CA . THR A 1 477 ? 16.109 -1.086 20.062 1 73.5 477 THR A CA 1
ATOM 3643 C C . THR A 1 477 ? 17.266 -0.44 20.828 1 73.5 477 THR A C 1
ATOM 3645 O O . THR A 1 477 ? 18.266 -1.097 21.125 1 73.5 477 THR A O 1
ATOM 3648 N N . GLY A 1 478 ? 17.141 0.667 21.281 1 64 478 GLY A N 1
ATOM 3649 C CA . GLY A 1 478 ? 18.141 1.337 22.078 1 64 478 GLY A CA 1
ATOM 3650 C C . GLY A 1 478 ? 19.344 1.79 21.281 1 64 478 GLY A C 1
ATOM 3651 O O . GLY A 1 478 ? 20.359 2.191 21.844 1 64 478 GLY A O 1
ATOM 3652 N N . HIS A 1 479 ? 19.375 1.354 20 1 58.38 479 HIS A N 1
ATOM 3653 C CA . HIS A 1 479 ? 20.562 1.716 19.266 1 58.38 479 HIS A CA 1
ATOM 3654 C C . HIS A 1 479 ? 20.609 3.213 18.969 1 58.38 479 HIS A C 1
ATOM 3656 O O . HIS A 1 479 ? 19.562 3.869 18.938 1 58.38 479 HIS A O 1
ATOM 3662 N N . SER A 1 480 ? 21.641 3.703 19.266 1 50.88 480 SER A N 1
ATOM 3663 C CA . SER A 1 480 ? 21.875 5.141 19.156 1 50.88 480 SER A CA 1
ATOM 3664 C C . SER A 1 480 ? 21.562 5.641 17.75 1 50.88 480 SER A C 1
ATOM 3666 O O . SER A 1 480 ? 22.094 5.137 16.766 1 50.88 480 SER A O 1
ATOM 3668 N N . GLY A 1 481 ? 20.328 5.258 17.078 1 45.16 481 GLY A N 1
ATOM 3669 C CA . GLY A 1 481 ? 19.516 5.512 15.906 1 45.16 481 GLY A CA 1
ATOM 3670 C C . GLY A 1 481 ? 20.25 6.23 14.797 1 45.16 481 GLY A C 1
ATOM 3671 O O . GLY A 1 481 ? 19.781 6.281 13.656 1 45.16 481 GLY A O 1
ATOM 3672 N N . VAL A 1 482 ? 20.734 7.496 14.93 1 44.94 482 VAL A N 1
ATOM 3673 C CA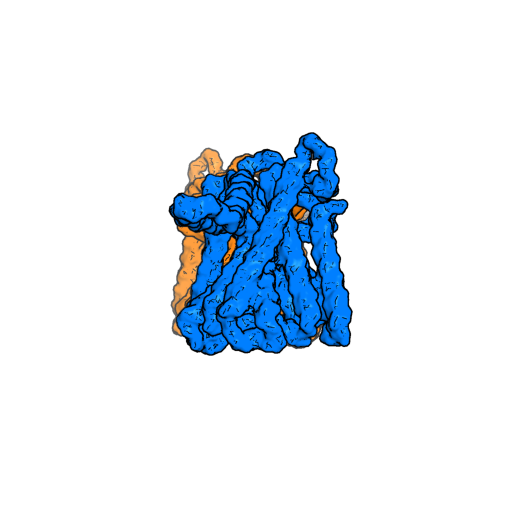 . VAL A 1 482 ? 21.125 8.32 13.797 1 44.94 482 VAL A CA 1
ATOM 3674 C C . VAL A 1 482 ? 22.453 7.82 13.227 1 44.94 482 VAL A C 1
ATOM 3676 O O . VAL A 1 482 ? 23.438 7.699 13.953 1 44.94 482 VAL A O 1
ATOM 3679 N N . PRO A 1 483 ? 22.422 7.117 12.203 1 44.38 483 PRO A N 1
ATOM 3680 C CA . PRO A 1 483 ? 23.688 6.707 11.578 1 44.38 483 PRO A CA 1
ATOM 3681 C C . PRO A 1 483 ? 24.734 7.816 11.586 1 44.38 483 PRO A C 1
ATOM 3683 O O . PRO A 1 483 ? 24.391 9 11.609 1 44.38 483 PRO A O 1
ATOM 3686 N N . LYS A 1 484 ? 25.953 7.566 12.047 1 41.06 484 LYS A N 1
ATOM 3687 C CA . LYS A 1 484 ? 27.016 8.523 11.758 1 41.06 484 LYS A CA 1
ATOM 3688 C C . LYS A 1 484 ? 26.859 9.133 10.367 1 41.06 484 LYS A C 1
ATOM 3690 O O . LYS A 1 484 ? 26.891 8.422 9.367 1 41.06 484 LYS A O 1
ATOM 3695 N N . MET A 1 485 ? 25.844 10.055 10.188 1 41.41 485 MET A N 1
ATOM 3696 C CA . MET A 1 485 ? 25.781 10.75 8.914 1 41.41 485 MET A CA 1
ATOM 3697 C C . MET A 1 485 ? 27.172 10.922 8.305 1 41.41 485 MET A C 1
ATOM 3699 O O . MET A 1 485 ? 28.031 11.578 8.891 1 41.41 485 MET A O 1
ATOM 3703 N N . GLY A 1 486 ? 27.656 9.93 7.852 1 39.28 486 GLY A N 1
ATOM 3704 C CA . GLY A 1 486 ? 29.016 9.992 7.328 1 39.28 486 GLY A CA 1
ATOM 3705 C C . GLY A 1 486 ? 29.344 11.312 6.66 1 39.28 486 GLY A C 1
ATOM 3706 O O . GLY A 1 486 ? 28.5 11.891 5.973 1 39.28 486 GLY A O 1
ATOM 3707 N N . ALA A 1 487 ? 30.141 12.109 7.254 1 43.28 487 ALA A N 1
ATOM 3708 C CA . ALA A 1 487 ? 30.812 13.336 6.84 1 43.28 487 ALA A CA 1
ATOM 3709 C C . ALA A 1 487 ? 30.969 13.383 5.32 1 43.28 487 ALA A C 1
ATOM 3711 O O . ALA A 1 487 ? 31.078 14.469 4.738 1 43.28 487 ALA A O 1
ATOM 3712 N N . SER A 1 488 ? 30.969 12.219 4.621 1 49.19 488 SER A N 1
ATOM 3713 C CA . SER A 1 488 ? 31.5 12.328 3.27 1 49.19 488 SER A CA 1
ATOM 3714 C C . SER A 1 488 ? 30.391 12.461 2.236 1 49.19 488 SER A C 1
ATOM 3716 O O . SER A 1 488 ? 30.641 12.398 1.031 1 49.19 488 SER A O 1
ATOM 3718 N N . ASP A 1 489 ? 29.125 12.531 2.701 1 57.59 489 ASP A N 1
ATOM 3719 C CA . ASP A 1 489 ? 28.125 12.578 1.646 1 57.59 489 ASP A CA 1
ATOM 3720 C C . ASP A 1 489 ? 27.812 14.016 1.245 1 57.59 489 ASP A C 1
ATOM 3722 O O . ASP A 1 489 ? 27.312 14.797 2.055 1 57.59 489 ASP A O 1
ATOM 3726 N N . ASP A 1 490 ? 28.344 14.57 0.206 1 61.38 490 ASP A N 1
ATOM 3727 C CA . ASP A 1 490 ? 28.359 15.938 -0.309 1 61.38 490 ASP A CA 1
ATOM 3728 C C . ASP A 1 490 ? 27 16.312 -0.882 1 61.38 490 ASP A C 1
ATOM 3730 O O . ASP A 1 490 ? 26.828 17.406 -1.419 1 61.38 490 ASP A O 1
ATOM 3734 N N . GLY A 1 491 ? 25.938 15.461 -0.628 1 69.56 491 GLY A N 1
ATOM 3735 C CA . GLY A 1 491 ? 24.688 15.867 -1.233 1 69.56 491 GLY A CA 1
ATOM 3736 C C . GLY A 1 491 ? 23.812 16.688 -0.301 1 69.56 491 GLY A C 1
ATOM 3737 O O . GLY A 1 491 ? 24.109 16.812 0.889 1 69.56 491 GLY A O 1
ATOM 3738 N N . VAL A 1 492 ? 22.844 17.422 -0.878 1 73.12 492 VAL A N 1
ATOM 3739 C CA . VAL A 1 492 ? 21.891 18.234 -0.114 1 73.12 492 VAL A CA 1
ATOM 3740 C C . VAL A 1 492 ? 21.078 17.328 0.815 1 73.12 492 VAL A C 1
ATOM 3742 O O . VAL A 1 492 ? 20.516 16.328 0.379 1 73.12 492 VAL A O 1
ATOM 3745 N N . LYS A 1 493 ? 21.156 17.719 2.018 1 74.56 493 LYS A N 1
ATOM 3746 C CA . LYS A 1 493 ? 20.438 16.938 3.01 1 74.56 493 LYS A CA 1
ATOM 3747 C C . LYS A 1 493 ? 19 17.438 3.178 1 74.56 493 LYS A C 1
ATOM 3749 O O . LYS A 1 493 ? 18.781 18.625 3.402 1 74.56 493 LYS A O 1
ATOM 3754 N N . ILE A 1 494 ? 18.031 16.531 2.92 1 69.31 494 ILE A N 1
ATOM 3755 C CA . ILE A 1 494 ? 16.609 16.859 3.039 1 69.31 494 ILE A CA 1
ATOM 3756 C C . ILE A 1 494 ? 15.984 16.031 4.172 1 69.31 494 ILE A C 1
ATOM 3758 O O . ILE A 1 494 ? 16.297 14.852 4.328 1 69.31 494 ILE A O 1
ATOM 3762 N N . GLN A 1 495 ? 15.258 16.734 4.996 1 70.94 495 GLN A N 1
ATOM 3763 C CA . GLN A 1 495 ? 14.586 16.031 6.086 1 70.94 495 GLN A CA 1
ATOM 3764 C C . GLN A 1 495 ? 13.406 15.203 5.57 1 70.94 495 GLN A C 1
ATOM 3766 O O . GLN A 1 495 ? 12.547 15.727 4.848 1 70.94 495 GLN A O 1
ATOM 3771 N N . VAL A 1 496 ? 13.5 13.883 5.922 1 68.81 496 VAL A N 1
ATOM 3772 C CA . VAL A 1 496 ? 12.469 12.953 5.477 1 68.81 496 VAL A CA 1
ATOM 3773 C C . VAL A 1 496 ? 11.758 12.352 6.691 1 68.81 496 VAL A C 1
ATOM 3775 O O . VAL A 1 496 ? 12.203 12.523 7.828 1 68.81 496 VAL A O 1
ATOM 3778 N N . GLY A 1 497 ? 10.578 11.859 6.441 1 77.38 497 GLY A N 1
ATOM 3779 C CA . GLY A 1 497 ? 9.789 11.227 7.488 1 77.38 497 GLY A CA 1
ATOM 3780 C C . GLY A 1 497 ? 8.461 10.695 6.996 1 77.38 497 GLY A C 1
ATOM 3781 O O . GLY A 1 497 ? 8.008 11.055 5.906 1 77.38 497 GLY A O 1
ATOM 3782 N N . MET B 1 1 ? 15.312 -3.318 -32.062 1 63 1 MET B N 1
ATOM 3783 C CA . MET B 1 1 ? 14.359 -3.205 -30.969 1 63 1 MET B CA 1
ATOM 3784 C C . MET B 1 1 ? 14.969 -3.691 -29.656 1 63 1 MET B C 1
ATOM 3786 O O . MET B 1 1 ? 15.766 -4.633 -29.656 1 63 1 MET B O 1
ATOM 3790 N N . SER B 1 2 ? 14.719 -3.01 -28.594 1 72.31 2 SER B N 1
ATOM 3791 C CA . SER B 1 2 ? 15.227 -3.379 -27.266 1 72.31 2 SER B CA 1
ATOM 3792 C C . SER B 1 2 ? 14.602 -4.684 -26.781 1 72.31 2 SER B C 1
ATOM 3794 O O . SER B 1 2 ? 13.539 -5.082 -27.25 1 72.31 2 SER B O 1
ATOM 3796 N N . PHE B 1 3 ? 15.32 -5.449 -26.031 1 75.25 3 PHE B N 1
ATOM 3797 C CA . PHE B 1 3 ? 14.867 -6.711 -25.453 1 75.25 3 PHE B CA 1
ATOM 3798 C C . PHE B 1 3 ? 13.523 -6.535 -24.75 1 75.25 3 PHE B C 1
ATOM 3800 O O . PHE B 1 3 ? 12.625 -7.363 -24.906 1 75.25 3 PHE B O 1
ATOM 3807 N N . ALA B 1 4 ? 13.352 -5.484 -24.125 1 79.94 4 ALA B N 1
ATOM 3808 C CA . ALA B 1 4 ? 12.117 -5.18 -23.406 1 79.94 4 ALA B CA 1
ATOM 3809 C C . ALA B 1 4 ? 10.953 -5.02 -24.391 1 79.94 4 ALA B C 1
ATOM 3811 O O . ALA B 1 4 ? 9.844 -5.488 -24.125 1 79.94 4 ALA B O 1
ATOM 3812 N N . ARG B 1 5 ? 11.18 -4.492 -25.531 1 86.75 5 ARG B N 1
ATOM 3813 C CA . ARG B 1 5 ? 10.125 -4.281 -26.531 1 86.75 5 ARG B CA 1
ATOM 3814 C C . ARG B 1 5 ? 9.727 -5.598 -27.188 1 86.75 5 ARG B C 1
ATOM 3816 O O . ARG B 1 5 ? 8.547 -5.812 -27.484 1 86.75 5 ARG B O 1
ATOM 3823 N N . VAL B 1 6 ? 10.688 -6.426 -27.328 1 84.69 6 VAL B N 1
ATOM 3824 C CA . VAL B 1 6 ? 10.414 -7.715 -27.953 1 84.69 6 VAL B CA 1
ATOM 3825 C C . VAL B 1 6 ? 9.508 -8.547 -27.047 1 84.69 6 VAL B C 1
ATOM 3827 O O . VAL B 1 6 ? 8.562 -9.172 -27.516 1 84.69 6 VAL B O 1
ATOM 3830 N N . VAL B 1 7 ? 9.82 -8.477 -25.828 1 86 7 VAL B N 1
ATOM 3831 C CA . VAL B 1 7 ? 9.023 -9.234 -24.859 1 86 7 VAL B CA 1
ATOM 3832 C C . VAL B 1 7 ? 7.609 -8.672 -24.797 1 86 7 VAL B C 1
ATOM 3834 O O . VAL B 1 7 ? 6.633 -9.422 -24.859 1 86 7 VAL B O 1
ATOM 3837 N N . CYS B 1 8 ? 7.508 -7.387 -24.734 1 91.06 8 CYS B N 1
ATOM 3838 C CA . CYS B 1 8 ? 6.207 -6.734 -24.641 1 91.06 8 CYS B CA 1
ATOM 3839 C C . CYS B 1 8 ? 5.375 -7.004 -25.891 1 91.06 8 CYS B C 1
ATOM 3841 O O . CYS B 1 8 ? 4.207 -7.379 -25.781 1 91.06 8 CYS B O 1
ATOM 3843 N N . PHE B 1 9 ? 5.961 -6.914 -27 1 91.94 9 PHE B N 1
ATOM 3844 C CA . PHE B 1 9 ? 5.234 -7.129 -28.25 1 91.94 9 PHE B CA 1
ATOM 3845 C C . PHE B 1 9 ? 4.914 -8.609 -28.438 1 91.94 9 PHE B C 1
ATOM 3847 O O . PHE B 1 9 ? 3.871 -8.953 -29 1 91.94 9 PHE B O 1
ATOM 3854 N N . GLY B 1 10 ? 5.848 -9.422 -27.953 1 92.5 10 GLY B N 1
ATOM 3855 C CA . GLY B 1 10 ? 5.574 -10.852 -28.016 1 92.5 10 GLY B CA 1
ATOM 3856 C C . GLY B 1 10 ? 4.344 -11.258 -27.234 1 92.5 10 GLY B C 1
ATOM 3857 O O . GLY B 1 10 ? 3.469 -11.953 -27.75 1 92.5 10 GLY B O 1
ATOM 3858 N N . PHE B 1 11 ? 4.258 -10.773 -26.062 1 94.12 11 PHE B N 1
ATOM 3859 C CA . PHE B 1 11 ? 3.111 -11.094 -25.219 1 94.12 11 PHE B CA 1
ATOM 3860 C C . PHE B 1 11 ? 1.843 -10.453 -25.766 1 94.12 11 PHE B C 1
ATOM 3862 O O . PHE B 1 11 ? 0.78 -11.078 -25.781 1 94.12 11 PHE B O 1
ATOM 3869 N N . LEU B 1 12 ? 1.963 -9.234 -26.219 1 95.38 12 LEU B N 1
ATOM 3870 C CA . LEU B 1 12 ? 0.803 -8.547 -26.766 1 95.38 12 LEU B CA 1
ATOM 3871 C C . LEU B 1 12 ? 0.292 -9.258 -28.016 1 95.38 12 LEU B C 1
ATOM 3873 O O . LEU B 1 12 ? -0.918 -9.422 -28.188 1 95.38 12 LEU B O 1
ATOM 3877 N N . SER B 1 13 ? 1.174 -9.688 -28.859 1 96.19 13 SER B N 1
ATOM 3878 C CA . SER B 1 13 ? 0.789 -10.406 -30.062 1 96.19 13 SER B CA 1
ATOM 3879 C C . SER B 1 13 ? 0.143 -11.75 -29.734 1 96.19 13 SER B C 1
ATOM 3881 O O . SER B 1 13 ? -0.823 -12.156 -30.375 1 96.19 13 SER B O 1
ATOM 3883 N N . ALA B 1 14 ? 0.685 -12.414 -28.766 1 96.12 14 ALA B N 1
ATOM 3884 C CA . ALA B 1 14 ? 0.112 -13.695 -28.359 1 96.12 14 ALA B CA 1
ATOM 3885 C C . ALA B 1 14 ? -1.306 -13.508 -27.812 1 96.12 14 ALA B C 1
ATOM 3887 O O . ALA B 1 14 ? -2.191 -14.32 -28.094 1 96.12 14 ALA B O 1
ATOM 3888 N N . ILE B 1 15 ? -1.528 -12.43 -27.078 1 97.69 15 ILE B N 1
ATOM 3889 C CA . ILE B 1 15 ? -2.846 -12.133 -26.531 1 97.69 15 ILE B CA 1
ATOM 3890 C C . ILE B 1 15 ? -3.828 -11.844 -27.656 1 97.69 15 ILE B C 1
ATOM 3892 O O . ILE B 1 15 ? -4.941 -12.367 -27.672 1 97.69 15 ILE B O 1
ATOM 3896 N N . LEU B 1 16 ? -3.381 -11.078 -28.594 1 97.5 16 LEU B N 1
ATOM 3897 C CA . LEU B 1 16 ? -4.258 -10.711 -29.703 1 97.5 16 LEU B CA 1
ATOM 3898 C C . LEU B 1 16 ? -4.551 -11.914 -30.594 1 97.5 16 LEU B C 1
ATOM 3900 O O . LEU B 1 16 ? -5.699 -12.141 -30.984 1 97.5 16 LEU B O 1
ATOM 3904 N N . LEU B 1 17 ? -3.557 -12.68 -30.906 1 97.06 17 LEU B N 1
ATOM 3905 C CA . LEU B 1 17 ? -3.76 -13.875 -31.719 1 97.06 17 LEU B CA 1
ATOM 3906 C C . LEU B 1 17 ? -4.672 -14.867 -31.016 1 97.06 17 LEU B C 1
ATOM 3908 O O . LEU B 1 17 ? -5.566 -15.453 -31.625 1 97.06 17 LEU B O 1
ATOM 3912 N N . GLY B 1 18 ? -4.422 -15.078 -29.719 1 97.5 18 GLY B N 1
ATOM 3913 C CA . GLY B 1 18 ? -5.289 -15.953 -28.938 1 97.5 18 GLY B CA 1
ATOM 3914 C C . GLY B 1 18 ? -6.73 -15.477 -28.906 1 97.5 18 GLY B C 1
ATOM 3915 O O . GLY B 1 18 ? -7.656 -16.281 -28.953 1 97.5 18 GLY B O 1
ATOM 3916 N N . SER B 1 19 ? -6.883 -14.148 -28.812 1 97.19 19 SER B N 1
ATOM 3917 C CA . SER B 1 19 ? -8.234 -13.602 -28.766 1 97.19 19 SER B CA 1
ATOM 3918 C C . SER B 1 19 ? -8.984 -13.852 -30.062 1 97.19 19 SER B C 1
ATOM 3920 O O . SER B 1 19 ? -10.188 -14.109 -30.062 1 97.19 19 SER B O 1
ATOM 3922 N N . PHE B 1 20 ? -8.305 -13.859 -31.188 1 96.38 20 PHE B N 1
ATOM 3923 C CA . PHE B 1 20 ? -8.922 -14.125 -32.469 1 96.38 20 PHE B CA 1
ATOM 3924 C C . PHE B 1 20 ? -9.336 -15.594 -32.594 1 96.38 20 PHE B C 1
ATOM 3926 O O . PHE B 1 20 ? -10.414 -15.898 -33.094 1 96.38 20 PHE B O 1
ATOM 3933 N N . PHE B 1 21 ? -8.508 -16.484 -32.125 1 96.38 21 PHE B N 1
ATOM 3934 C CA . PHE B 1 21 ? -8.828 -17.906 -32.188 1 96.38 21 PHE B CA 1
ATOM 3935 C C . PHE B 1 21 ? -10.023 -18.219 -31.281 1 96.38 21 PHE B C 1
ATOM 3937 O O . PHE B 1 21 ? -10.906 -18.984 -31.672 1 96.38 21 PHE B O 1
ATOM 3944 N N . LEU B 1 22 ? -10.023 -17.594 -30.109 1 96.69 22 LEU B N 1
ATOM 3945 C CA . LEU B 1 22 ? -11.125 -17.828 -29.172 1 96.69 22 LEU B CA 1
ATOM 3946 C C . LEU B 1 22 ? -12.438 -17.281 -29.719 1 96.69 22 LEU B C 1
ATOM 3948 O O . LEU B 1 22 ? -13.469 -17.953 -29.656 1 96.69 22 LEU B O 1
ATOM 3952 N N . TYR B 1 23 ? -12.328 -16.047 -30.219 1 96.19 23 TYR B N 1
ATOM 3953 C CA . TYR B 1 23 ? -13.523 -15.406 -30.781 1 96.19 23 TYR B CA 1
ATOM 3954 C C . TYR B 1 23 ? -14.055 -16.203 -31.969 1 96.19 23 TYR B C 1
ATOM 3956 O O . TYR B 1 23 ? -15.266 -16.391 -32.094 1 96.19 23 TYR B O 1
ATOM 3964 N N . GLY B 1 24 ? -13.258 -16.672 -32.875 1 94.75 24 GLY B N 1
ATOM 3965 C CA . GLY B 1 24 ? -13.656 -17.422 -34.062 1 94.75 24 GLY B CA 1
ATOM 3966 C C . GLY B 1 24 ? -14.234 -18.781 -33.719 1 94.75 24 GLY B C 1
ATOM 3967 O O . GLY B 1 24 ? -15.211 -19.203 -34.344 1 94.75 24 GLY B O 1
ATOM 3968 N N . ASN B 1 25 ? -13.625 -19.469 -32.781 1 94.38 25 ASN B N 1
ATOM 3969 C CA . ASN B 1 25 ? -14.062 -20.812 -32.438 1 94.38 25 ASN B CA 1
ATOM 3970 C C . ASN B 1 25 ? -15.406 -20.797 -31.703 1 94.38 25 ASN B C 1
ATOM 3972 O O . ASN B 1 25 ? -16.172 -21.766 -31.797 1 94.38 25 ASN B O 1
ATOM 3976 N N . GLU B 1 26 ? -15.688 -19.75 -30.906 1 91.75 26 GLU B N 1
ATOM 3977 C CA . GLU B 1 26 ? -16.938 -19.672 -30.141 1 91.75 26 GLU B CA 1
ATOM 3978 C C . GLU B 1 26 ? -18.016 -18.938 -30.938 1 91.75 26 GLU B C 1
ATOM 3980 O O . GLU B 1 26 ? -19.141 -18.781 -30.453 1 91.75 26 GLU B O 1
ATOM 3985 N N . ALA B 1 27 ? -18.391 -19.312 -32.094 1 80 27 ALA B N 1
ATOM 3986 C CA . ALA B 1 27 ? -19.344 -18.891 -33.125 1 80 27 ALA B CA 1
ATOM 3987 C C . ALA B 1 27 ? -20.391 -17.938 -32.531 1 80 27 ALA B C 1
ATOM 3989 O O . ALA B 1 27 ? -21.594 -18.203 -32.625 1 80 27 ALA B O 1
ATOM 3990 N N . GLY B 1 28 ? -19.953 -16.719 -31.797 1 79.69 28 GLY B N 1
ATOM 3991 C CA . GLY B 1 28 ? -20.953 -15.75 -31.359 1 79.69 28 GLY B CA 1
ATOM 3992 C C . GLY B 1 28 ? -21.281 -15.852 -29.891 1 79.69 28 GLY B C 1
ATOM 3993 O O . GLY B 1 28 ? -21.984 -15 -29.344 1 79.69 28 GLY B O 1
ATOM 3994 N N . ASN B 1 29 ? -20.844 -16.812 -29.219 1 87.81 29 ASN B N 1
ATOM 3995 C CA . ASN B 1 29 ? -21.141 -17.016 -27.797 1 87.81 29 ASN B CA 1
ATOM 3996 C C . ASN B 1 29 ? -20.312 -16.078 -26.922 1 87.81 29 ASN B C 1
ATOM 3998 O O . ASN B 1 29 ? -20.672 -15.82 -25.781 1 87.81 29 ASN B O 1
ATOM 4002 N N . LEU B 1 30 ? -19.25 -15.641 -27.469 1 91.81 30 LEU B N 1
ATOM 4003 C CA . LEU B 1 30 ? -18.359 -14.781 -26.703 1 91.81 30 LEU B CA 1
ATOM 4004 C C . LEU B 1 30 ? -18.234 -13.406 -27.359 1 91.81 30 LEU B C 1
ATOM 4006 O O . LEU B 1 30 ? -18.078 -13.312 -28.594 1 91.81 30 LEU B O 1
ATOM 4010 N N . SER B 1 31 ? -18.422 -12.359 -26.594 1 94.25 31 SER B N 1
ATOM 4011 C CA . SER B 1 31 ? -18.078 -11.039 -27.094 1 94.25 31 SER B CA 1
ATOM 4012 C C . SER B 1 31 ? -16.578 -10.906 -27.328 1 94.25 31 SER B C 1
ATOM 4014 O O . SER B 1 31 ? -15.781 -11.656 -26.766 1 94.25 31 SER B O 1
ATOM 4016 N N . TYR B 1 32 ? -16.188 -10.062 -28.188 1 95.31 32 TYR B N 1
ATOM 4017 C CA . TYR B 1 32 ? -14.766 -9.93 -28.484 1 95.31 32 TYR B CA 1
ATOM 4018 C C . TYR B 1 32 ? -14 -9.445 -27.25 1 95.31 32 TYR B C 1
ATOM 4020 O O . TYR B 1 32 ? -12.867 -9.867 -27.016 1 95.31 32 TYR B O 1
ATOM 4028 N N . VAL B 1 33 ? -14.609 -8.555 -26.453 1 96.25 33 VAL B N 1
ATOM 4029 C CA . VAL B 1 33 ? -13.945 -8.07 -25.25 1 96.25 33 VAL B CA 1
ATOM 4030 C C . VAL B 1 33 ? -13.703 -9.242 -24.297 1 96.25 33 VAL B C 1
ATOM 4032 O O . VAL B 1 33 ? -12.633 -9.336 -23.672 1 96.25 33 VAL B O 1
ATOM 4035 N N . ASP B 1 34 ? -14.656 -10.109 -24.266 1 96.81 34 ASP B N 1
ATOM 4036 C CA . ASP B 1 34 ? -14.508 -11.281 -23.406 1 96.81 34 ASP B CA 1
ATOM 4037 C C . ASP B 1 34 ? -13.414 -12.211 -23.922 1 96.81 34 ASP B C 1
ATOM 4039 O O . ASP B 1 34 ? -12.695 -12.836 -23.141 1 96.81 34 ASP B O 1
ATOM 4043 N N . SER B 1 35 ? -13.336 -12.281 -25.25 1 97.12 35 SER B N 1
ATOM 4044 C CA . SER B 1 35 ? -12.305 -13.117 -25.844 1 97.12 35 SER B CA 1
ATOM 4045 C C . SER B 1 35 ? -10.914 -12.555 -25.562 1 97.12 35 SER B C 1
ATOM 4047 O O . SER B 1 35 ? -9.977 -13.312 -25.281 1 97.12 35 SER B O 1
ATOM 4049 N N . VAL B 1 36 ? -10.812 -11.234 -25.656 1 97.31 36 VAL B N 1
ATOM 4050 C CA . VAL B 1 36 ? -9.531 -10.602 -25.344 1 97.31 36 VAL B CA 1
ATOM 4051 C C . VAL B 1 36 ? -9.188 -10.82 -23.875 1 97.31 36 VAL B C 1
ATOM 4053 O O . VAL B 1 36 ? -8.039 -11.109 -23.531 1 97.31 36 VAL B O 1
ATOM 4056 N N . TYR B 1 37 ? -10.195 -10.648 -23.047 1 97.94 37 TYR B N 1
ATOM 4057 C CA . TYR B 1 37 ? -10.008 -10.852 -21.609 1 97.94 37 TYR B CA 1
ATOM 4058 C C . TYR B 1 37 ? -9.539 -12.273 -21.312 1 97.94 37 TYR B C 1
ATOM 4060 O O . TYR B 1 37 ? -8.578 -12.469 -20.578 1 97.94 37 TYR B O 1
ATOM 4068 N N . LEU B 1 38 ? -10.18 -13.211 -21.938 1 97 38 LEU B N 1
ATOM 4069 C CA . LEU B 1 38 ? -9.859 -14.617 -21.703 1 97 38 LEU B CA 1
ATOM 4070 C C . LEU B 1 38 ? -8.477 -14.961 -22.25 1 97 38 LEU B C 1
ATOM 4072 O O . LEU B 1 38 ? -7.711 -15.68 -21.609 1 97 38 LEU B O 1
ATOM 4076 N N . SER B 1 39 ? -8.156 -14.469 -23.359 1 98 39 SER B N 1
ATOM 4077 C CA . SER B 1 39 ? -6.844 -14.688 -23.953 1 98 39 SER B CA 1
ATOM 4078 C C . SER B 1 39 ? -5.742 -14.078 -23.094 1 98 39 SER B C 1
ATOM 4080 O O . SER B 1 39 ? -4.723 -14.719 -22.828 1 98 39 SER B O 1
ATOM 4082 N N . ALA B 1 40 ? -5.969 -12.859 -22.656 1 98 40 ALA B N 1
ATOM 4083 C CA . ALA B 1 40 ? -4.988 -12.203 -21.797 1 98 40 ALA B CA 1
ATOM 4084 C C . ALA B 1 40 ? -4.801 -12.961 -20.484 1 98 40 ALA B C 1
ATOM 4086 O O . ALA B 1 40 ? -3.674 -13.141 -20.016 1 98 40 ALA B O 1
ATOM 4087 N N . SER B 1 41 ? -5.883 -13.383 -19.922 1 97.56 41 SER B N 1
ATOM 4088 C CA . SER B 1 41 ? -5.824 -14.133 -18.672 1 97.56 41 SER B CA 1
ATOM 4089 C C . SER B 1 41 ? -5.074 -15.453 -18.844 1 97.56 41 SER B C 1
ATOM 4091 O O . SER B 1 41 ? -4.316 -15.867 -17.969 1 97.56 41 SER B O 1
ATOM 4093 N N . ALA B 1 42 ? -5.258 -16.109 -19.984 1 97.38 42 ALA B N 1
ATOM 4094 C CA . ALA B 1 42 ? -4.594 -17.375 -20.25 1 97.38 42 ALA B CA 1
ATOM 4095 C C . ALA B 1 42 ? -3.105 -17.172 -20.531 1 97.38 42 ALA B C 1
ATOM 4097 O O . ALA B 1 42 ? -2.262 -17.859 -19.953 1 97.38 42 ALA B O 1
ATOM 4098 N N . ILE B 1 43 ? -2.771 -16.203 -21.328 1 96.88 43 ILE B N 1
ATOM 4099 C CA . ILE B 1 43 ? -1.386 -15.961 -21.719 1 96.88 43 ILE B CA 1
ATOM 4100 C C . ILE B 1 43 ? -0.608 -15.438 -20.5 1 96.88 43 ILE B C 1
ATOM 4102 O O . ILE B 1 43 ? 0.553 -15.797 -20.312 1 96.88 43 ILE B O 1
ATOM 4106 N N . CYS B 1 44 ? -1.26 -14.609 -19.703 1 95.56 44 CYS B N 1
ATOM 4107 C CA . CYS B 1 44 ? -0.603 -14.086 -18.516 1 95.56 44 CYS B CA 1
ATOM 4108 C C . CYS B 1 44 ? -0.72 -15.055 -17.359 1 95.56 44 CYS B C 1
ATOM 4110 O O . CYS B 1 44 ? -0.216 -14.789 -16.266 1 95.56 44 CYS B O 1
ATOM 4112 N N . VAL B 1 45 ? -1.366 -16.156 -17.562 1 94.56 45 VAL B N 1
ATOM 4113 C CA . VAL B 1 45 ? -1.535 -17.234 -16.594 1 94.56 45 VAL B CA 1
ATOM 4114 C C . VAL B 1 45 ? -2.135 -16.688 -15.305 1 94.56 45 VAL B C 1
ATOM 4116 O O . VAL B 1 45 ? -1.591 -16.891 -14.219 1 94.56 45 VAL B O 1
ATOM 4119 N N . THR B 1 46 ? -3.213 -15.906 -15.352 1 94.38 46 THR B N 1
ATOM 4120 C CA . THR B 1 46 ? -3.863 -15.273 -14.203 1 94.38 46 THR B CA 1
ATOM 4121 C C . THR B 1 46 ? -5.027 -16.125 -13.711 1 94.38 46 THR B C 1
ATOM 4123 O O . THR B 1 46 ? -5.195 -16.328 -12.508 1 94.38 46 THR B O 1
ATOM 4126 N N . GLY B 1 47 ? -5.93 -16.609 -14.625 1 94.19 47 GLY B N 1
ATOM 4127 C CA . GLY B 1 47 ? -7.02 -17.484 -14.227 1 94.19 47 GLY B CA 1
ATOM 4128 C C . GLY B 1 47 ? -8.336 -16.766 -14.039 1 94.19 47 GLY B C 1
ATOM 4129 O O . GLY B 1 47 ? -9.359 -17.391 -13.758 1 94.19 47 GLY B O 1
ATOM 4130 N N . LEU B 1 48 ? -8.383 -15.453 -14.195 1 95.38 48 LEU B N 1
ATOM 4131 C CA . LEU B 1 48 ? -9.633 -14.703 -14.141 1 95.38 48 LEU B CA 1
ATOM 4132 C C . LEU B 1 48 ? -10.43 -14.875 -15.43 1 95.38 48 LEU B C 1
ATOM 4134 O O . LEU B 1 48 ? -9.859 -14.805 -16.516 1 95.38 48 LEU B O 1
ATOM 4138 N N . SER B 1 49 ? -11.68 -15.133 -15.273 1 95.38 49 SER B N 1
ATOM 4139 C CA . SER B 1 49 ? -12.523 -15.352 -16.453 1 95.38 49 SER B CA 1
ATOM 4140 C C . SER B 1 49 ? -13.852 -14.609 -16.328 1 95.38 49 SER B C 1
ATOM 4142 O O . SER B 1 49 ? -14.516 -14.688 -15.289 1 95.38 49 SER B O 1
ATOM 4144 N N . PRO B 1 50 ? -14.219 -13.922 -17.359 1 94.62 50 PRO B N 1
ATOM 4145 C CA . PRO B 1 50 ? -15.508 -13.227 -17.328 1 94.62 50 PRO B CA 1
ATOM 4146 C C . PRO B 1 50 ? -16.688 -14.172 -17.516 1 94.62 50 PRO B C 1
ATOM 4148 O O . PRO B 1 50 ? -17.828 -13.812 -17.203 1 94.62 50 PRO B O 1
ATOM 4151 N N . ILE B 1 51 ? -16.438 -15.367 -18.047 1 93.56 51 ILE B N 1
ATOM 4152 C CA . ILE B 1 51 ? -17.469 -16.375 -18.281 1 93.56 51 ILE B CA 1
ATOM 4153 C C . ILE B 1 51 ? -17 -17.719 -17.734 1 93.56 51 ILE B C 1
ATOM 4155 O O . ILE B 1 51 ? -15.797 -17.984 -17.641 1 93.56 51 ILE B O 1
ATOM 4159 N N . PRO B 1 52 ? -17.984 -18.562 -17.391 1 93.88 52 PRO B N 1
ATOM 4160 C CA . PRO B 1 52 ? -17.594 -19.891 -16.938 1 93.88 52 PRO B CA 1
ATOM 4161 C C . PRO B 1 52 ? -16.922 -20.719 -18.031 1 93.88 52 PRO B C 1
ATOM 4163 O O . PRO B 1 52 ? -17.438 -20.812 -19.141 1 93.88 52 PRO B O 1
ATOM 4166 N N . ILE B 1 53 ? -15.828 -21.297 -17.703 1 94.56 53 ILE B N 1
ATOM 4167 C CA . ILE B 1 53 ? -15.023 -22.047 -18.656 1 94.56 53 ILE B CA 1
ATOM 4168 C C . ILE B 1 53 ? -15.766 -23.312 -19.078 1 94.56 53 ILE B C 1
ATOM 4170 O O . ILE B 1 53 ? -15.633 -23.766 -20.203 1 94.56 53 ILE B O 1
ATOM 4174 N N . SER B 1 54 ? -16.609 -23.859 -18.156 1 93.88 54 SER B N 1
ATOM 4175 C CA . SER B 1 54 ? -17.344 -25.094 -18.422 1 93.88 54 SER B CA 1
ATOM 4176 C C . SER B 1 54 ? -18.375 -24.891 -19.531 1 93.88 54 SER B C 1
ATOM 4178 O O . SER B 1 54 ? -18.812 -25.859 -20.156 1 93.88 54 SER B O 1
ATOM 4180 N N . SER B 1 55 ? -18.766 -23.656 -19.781 1 91.94 55 SER B N 1
ATOM 4181 C CA . SER B 1 55 ? -19.766 -23.375 -20.781 1 91.94 55 SER B CA 1
ATOM 4182 C C . SER B 1 55 ? -19.141 -23.281 -22.172 1 91.94 55 SER B C 1
ATOM 4184 O O . SER B 1 55 ? -19.859 -23.234 -23.188 1 91.94 55 SER B O 1
ATOM 4186 N N . LEU B 1 56 ? -17.891 -23.375 -22.266 1 94.12 56 LEU B N 1
ATOM 4187 C CA . LEU B 1 56 ? -17.188 -23.219 -23.531 1 94.12 56 LEU B CA 1
ATOM 4188 C C . LEU B 1 56 ? -17.047 -24.562 -24.234 1 94.12 56 LEU B C 1
ATOM 4190 O O . LEU B 1 56 ? -17.219 -25.625 -23.609 1 94.12 56 LEU B O 1
ATOM 4194 N N . SER B 1 57 ? -16.781 -24.484 -25.5 1 93.94 57 SER B N 1
ATOM 4195 C CA . SER B 1 57 ? -16.672 -25.688 -26.312 1 93.94 57 SER B CA 1
ATOM 4196 C C . SER B 1 57 ? -15.375 -26.438 -26.016 1 93.94 57 SER B C 1
ATOM 4198 O O . SER B 1 57 ? -14.438 -25.859 -25.453 1 93.94 57 SER B O 1
ATOM 4200 N N . TYR B 1 58 ? -15.391 -27.734 -26.391 1 93.81 58 TYR B N 1
ATOM 4201 C CA . TYR B 1 58 ? -14.234 -28.594 -26.156 1 93.81 58 TYR B CA 1
ATOM 4202 C C . TYR B 1 58 ? -13.016 -28.078 -26.922 1 93.81 58 TYR B C 1
ATOM 4204 O O . TYR B 1 58 ? -11.898 -28.094 -26.406 1 93.81 58 TYR B O 1
ATOM 4212 N N . SER B 1 59 ? -13.203 -27.609 -28.125 1 94.5 59 SER B N 1
ATOM 4213 C CA . SER B 1 59 ? -12.117 -27.047 -28.938 1 94.5 59 SER B CA 1
ATOM 4214 C C . SER B 1 59 ? -11.523 -25.812 -28.281 1 94.5 59 SER B C 1
ATOM 4216 O O . SER B 1 59 ? -10.305 -25.594 -28.328 1 94.5 59 SER B O 1
ATOM 4218 N N . THR B 1 60 ? -12.398 -25 -27.672 1 95.5 60 THR B N 1
ATOM 4219 C CA . THR B 1 60 ? -11.93 -23.797 -26.969 1 95.5 60 THR B CA 1
ATOM 4220 C C . THR B 1 60 ? -11.07 -24.172 -25.766 1 95.5 60 THR B C 1
ATOM 4222 O O . THR B 1 60 ? -10.109 -23.469 -25.453 1 95.5 60 THR B O 1
ATOM 4225 N N . HIS B 1 61 ? -11.375 -25.281 -25.078 1 96.75 61 HIS B N 1
ATOM 4226 C CA . HIS B 1 61 ? -10.555 -25.75 -23.969 1 96.75 61 HIS B CA 1
ATOM 4227 C C . HIS B 1 61 ? -9.141 -26.078 -24.422 1 96.75 61 HIS B C 1
ATOM 4229 O O . HIS B 1 61 ? -8.172 -25.781 -23.719 1 96.75 61 HIS B O 1
ATOM 4235 N N . TRP B 1 62 ? -9.023 -26.641 -25.578 1 96.44 62 TRP B N 1
ATOM 4236 C CA . TRP B 1 62 ? -7.715 -26.953 -26.141 1 96.44 62 TRP B CA 1
ATOM 4237 C C . TRP B 1 62 ? -6.938 -25.672 -26.438 1 96.44 62 TRP B C 1
ATOM 4239 O O . TRP B 1 62 ? -5.734 -25.594 -26.188 1 96.44 62 TRP B O 1
ATOM 4249 N N . ILE B 1 63 ? -7.641 -24.734 -27.016 1 96.81 63 ILE B N 1
ATOM 4250 C CA . ILE B 1 63 ? -7 -23.453 -27.328 1 96.81 63 ILE B CA 1
ATOM 4251 C C . ILE B 1 63 ? -6.484 -22.812 -26.047 1 96.81 63 ILE B C 1
ATOM 4253 O O . ILE B 1 63 ? -5.352 -22.328 -26 1 96.81 63 ILE B O 1
ATOM 4257 N N . LEU B 1 64 ? -7.32 -22.797 -25 1 97.5 64 LEU B N 1
ATOM 4258 C CA . LEU B 1 64 ? -6.922 -22.219 -23.719 1 97.5 64 LEU B CA 1
ATOM 4259 C C . LEU B 1 64 ? -5.699 -22.938 -23.156 1 97.5 64 LEU B C 1
ATOM 4261 O O . LEU B 1 64 ? -4.789 -22.312 -22.625 1 97.5 64 LEU B O 1
ATOM 4265 N N . LEU B 1 65 ? -5.699 -24.25 -23.281 1 97.5 65 LEU B N 1
ATOM 4266 C CA . LEU B 1 65 ? -4.578 -25.047 -22.797 1 97.5 65 LEU B CA 1
ATOM 4267 C C . LEU B 1 65 ? -3.281 -24.641 -23.484 1 97.5 65 LEU B C 1
ATOM 4269 O O . LEU B 1 65 ? -2.246 -24.484 -22.844 1 97.5 65 LEU B O 1
ATOM 4273 N N . VAL B 1 66 ? -3.354 -24.438 -24.766 1 96.75 66 VAL B N 1
ATOM 4274 C CA . VAL B 1 66 ? -2.184 -24.062 -25.547 1 96.75 66 VAL B CA 1
ATOM 4275 C C . VAL B 1 66 ? -1.736 -22.656 -25.156 1 96.75 66 VAL B C 1
ATOM 4277 O O . VAL B 1 66 ? -0.539 -22.391 -25.031 1 96.75 66 VAL B O 1
ATOM 4280 N N . LEU B 1 67 ? -2.691 -21.781 -25.016 1 97.62 67 LEU B N 1
ATOM 4281 C CA . LEU B 1 67 ? -2.363 -20.406 -24.641 1 97.62 67 LEU B CA 1
ATOM 4282 C C . LEU B 1 67 ? -1.696 -20.359 -23.266 1 97.62 67 LEU B C 1
ATOM 4284 O O . LEU B 1 67 ? -0.735 -19.625 -23.062 1 97.62 67 LEU B O 1
ATOM 4288 N N . ILE B 1 68 ? -2.178 -21.141 -22.328 1 97.19 68 ILE B N 1
ATOM 4289 C CA . ILE B 1 68 ? -1.596 -21.219 -20.984 1 97.19 68 ILE B CA 1
ATOM 4290 C C . ILE B 1 68 ? -0.148 -21.703 -21.078 1 97.19 68 ILE B C 1
ATOM 4292 O O . ILE B 1 68 ? 0.744 -21.125 -20.453 1 97.19 68 ILE B O 1
ATOM 4296 N N . GLN B 1 69 ? 0.056 -22.688 -21.891 1 95.75 69 GLN B N 1
ATOM 4297 C CA . GLN B 1 69 ? 1.386 -23.281 -22.047 1 95.75 69 GLN B CA 1
ATOM 4298 C C . GLN B 1 69 ? 2.352 -22.281 -22.672 1 95.75 69 GLN B C 1
ATOM 4300 O O . GLN B 1 69 ? 3.494 -22.141 -22.234 1 95.75 69 GLN B O 1
ATOM 4305 N N . ILE B 1 70 ? 1.891 -21.594 -23.641 1 94.38 70 ILE B N 1
ATOM 4306 C CA . ILE B 1 70 ? 2.709 -20.594 -24.312 1 94.38 70 ILE B CA 1
ATOM 4307 C C . ILE B 1 70 ? 3.061 -19.469 -23.328 1 94.38 70 ILE B C 1
ATOM 4309 O O . ILE B 1 70 ? 4.211 -19.031 -23.281 1 94.38 70 ILE B O 1
ATOM 4313 N N . GLY B 1 71 ? 2.104 -19.031 -22.609 1 93.81 71 GLY B N 1
ATOM 4314 C CA . GLY B 1 71 ? 2.338 -17.984 -21.625 1 93.81 71 GLY B CA 1
ATOM 4315 C C . GLY B 1 71 ? 3.309 -18.391 -20.531 1 93.81 71 GLY B C 1
ATOM 4316 O O . GLY B 1 71 ? 4.246 -17.656 -20.219 1 93.81 71 GLY B O 1
ATOM 4317 N N . GLY B 1 72 ? 3.066 -19.516 -19.938 1 92.38 72 GLY B N 1
ATOM 4318 C CA . GLY B 1 72 ? 3.914 -20.016 -18.859 1 92.38 72 GLY B CA 1
ATOM 4319 C C . GLY B 1 72 ? 5.348 -20.25 -19.297 1 92.38 72 GLY B C 1
ATOM 4320 O O . GLY B 1 72 ? 6.281 -19.719 -18.688 1 92.38 72 GLY B O 1
ATOM 4321 N N . LEU B 1 73 ? 5.531 -20.984 -20.359 1 88.81 73 LEU B N 1
ATOM 4322 C CA . LEU B 1 73 ? 6.871 -21.266 -20.859 1 88.81 73 LEU B CA 1
ATOM 4323 C C . LEU B 1 73 ? 7.535 -19.984 -21.391 1 88.81 73 LEU B C 1
ATOM 4325 O O . LEU B 1 73 ? 8.75 -19.828 -21.281 1 88.81 73 LEU B O 1
ATOM 4329 N N . GLY B 1 74 ? 6.707 -19.156 -21.938 1 85.12 74 GLY B N 1
ATOM 4330 C CA . GLY B 1 74 ? 7.23 -17.891 -22.438 1 85.12 74 GLY B CA 1
ATOM 4331 C C . GLY B 1 74 ? 7.875 -17.047 -21.344 1 85.12 74 GLY B C 1
ATOM 4332 O O . GLY B 1 74 ? 8.992 -16.562 -21.516 1 85.12 74 GLY B O 1
ATOM 4333 N N . ILE B 1 75 ? 7.211 -16.953 -20.25 1 84.19 75 ILE B N 1
ATOM 4334 C CA . ILE B 1 75 ? 7.723 -16.094 -19.188 1 84.19 75 ILE B CA 1
ATOM 4335 C C . ILE B 1 75 ? 8.93 -16.75 -18.516 1 84.19 75 ILE B C 1
ATOM 4337 O O . ILE B 1 75 ? 9.891 -16.078 -18.156 1 84.19 75 ILE B O 1
ATOM 4341 N N . ILE B 1 76 ? 8.898 -18.016 -18.359 1 84.12 76 ILE B N 1
ATOM 4342 C CA . ILE B 1 76 ? 10.039 -18.719 -17.75 1 84.12 76 ILE B CA 1
ATOM 4343 C C . ILE B 1 76 ? 11.266 -18.547 -18.641 1 84.12 76 ILE B C 1
ATOM 4345 O O . ILE B 1 76 ? 12.359 -18.25 -18.156 1 84.12 76 ILE B O 1
ATOM 4349 N N . SER B 1 77 ? 11.047 -18.75 -19.906 1 82.62 77 SER B N 1
ATOM 4350 C CA . SER B 1 77 ? 12.148 -18.609 -20.859 1 82.62 77 SER B CA 1
ATOM 4351 C C . SER B 1 77 ? 12.734 -17.203 -20.828 1 82.62 77 SER B C 1
ATOM 4353 O O . SER B 1 77 ? 13.953 -17.031 -20.766 1 82.62 77 SER B O 1
ATOM 4355 N N . PHE B 1 78 ? 11.891 -16.344 -20.781 1 81.69 78 PHE B N 1
ATOM 4356 C CA . PHE B 1 78 ? 12.312 -14.945 -20.75 1 81.69 78 PHE B CA 1
ATOM 4357 C C . PHE B 1 78 ? 13.078 -14.633 -19.484 1 81.69 78 PHE B C 1
ATOM 4359 O O . PHE B 1 78 ? 14.148 -14.023 -19.516 1 81.69 78 PHE B O 1
ATOM 4366 N N . THR B 1 79 ? 12.586 -14.969 -18.391 1 79.38 79 THR B N 1
ATOM 4367 C CA . THR B 1 79 ? 13.18 -14.617 -17.109 1 79.38 79 THR B CA 1
ATOM 4368 C C . THR B 1 79 ? 14.484 -15.375 -16.891 1 79.38 79 THR B C 1
ATOM 4370 O O . THR B 1 79 ? 15.414 -14.859 -16.25 1 79.38 79 THR B O 1
ATOM 4373 N N . VAL B 1 80 ? 14.57 -16.516 -17.469 1 76.81 80 VAL B N 1
ATOM 4374 C CA . VAL B 1 80 ? 15.812 -17.281 -17.359 1 76.81 80 VAL B CA 1
ATOM 4375 C C . VAL B 1 80 ? 16.906 -16.594 -18.156 1 76.81 80 VAL B C 1
ATOM 4377 O O . VAL B 1 80 ? 18.062 -16.516 -17.703 1 76.81 80 VAL B O 1
ATOM 4380 N N . ILE B 1 81 ? 16.531 -16.109 -19.266 1 76.62 81 ILE B N 1
ATOM 4381 C CA . ILE B 1 81 ? 17.5 -15.398 -20.094 1 76.62 81 ILE B CA 1
ATOM 4382 C C . ILE B 1 81 ? 18 -14.156 -19.344 1 76.62 81 ILE B C 1
ATOM 4384 O O . ILE B 1 81 ? 19.203 -13.891 -19.297 1 76.62 81 ILE B O 1
ATOM 4388 N N . ILE B 1 82 ? 17.094 -13.492 -18.719 1 75.62 82 ILE B N 1
ATOM 4389 C CA . ILE B 1 82 ? 17.438 -12.297 -17.953 1 75.62 82 ILE B CA 1
ATOM 4390 C C . ILE B 1 82 ? 18.344 -12.672 -16.781 1 75.62 82 ILE B C 1
ATOM 4392 O O . ILE B 1 82 ? 19.328 -11.984 -16.5 1 75.62 82 ILE B O 1
ATOM 4396 N N . GLY B 1 83 ? 17.953 -13.625 -16.141 1 72.56 83 GLY B N 1
ATOM 4397 C CA . GLY B 1 83 ? 18.766 -14.094 -15.031 1 72.56 83 GLY B CA 1
ATOM 4398 C C . GLY B 1 83 ? 20.188 -14.438 -15.422 1 72.56 83 GLY B C 1
ATOM 4399 O O . GLY B 1 83 ? 21.125 -14.102 -14.703 1 72.56 83 GLY B O 1
ATOM 4400 N N . PHE B 1 84 ? 20.312 -15.023 -16.516 1 69.06 84 PHE B N 1
ATOM 4401 C CA . PHE B 1 84 ? 21.625 -15.391 -17.031 1 69.06 84 PHE B CA 1
ATOM 4402 C C . PHE B 1 84 ? 22.453 -14.148 -17.359 1 69.06 84 PHE B C 1
ATOM 4404 O O . PHE B 1 84 ? 23.641 -14.078 -17.047 1 69.06 84 PHE B O 1
ATOM 4411 N N . LEU B 1 85 ? 21.797 -13.219 -17.875 1 68.19 85 LEU B N 1
ATOM 4412 C CA . LEU B 1 85 ? 22.469 -11.977 -18.25 1 68.19 85 LEU B CA 1
ATOM 4413 C C . LEU B 1 85 ? 22.922 -11.219 -17 1 68.19 85 LEU B C 1
ATOM 4415 O O . LEU B 1 85 ? 24.031 -10.664 -16.984 1 68.19 85 LEU B O 1
ATOM 4419 N N . ILE B 1 86 ? 22.172 -11.219 -16.047 1 66.94 86 ILE B N 1
ATOM 4420 C CA . ILE B 1 86 ? 22.5 -10.531 -14.812 1 66.94 86 ILE B CA 1
ATOM 4421 C C . ILE B 1 86 ? 23.656 -11.234 -14.117 1 66.94 86 ILE B C 1
ATOM 4423 O O . ILE B 1 86 ? 24.578 -10.578 -13.617 1 66.94 86 ILE B O 1
ATOM 4427 N N . SER B 1 87 ? 23.656 -12.516 -14.07 1 62.78 87 SER B N 1
ATOM 4428 C CA . SER B 1 87 ? 24.672 -13.281 -13.375 1 62.78 87 SER B CA 1
ATOM 4429 C C . SER B 1 87 ? 26.031 -13.141 -14.062 1 62.78 87 SER B C 1
ATOM 4431 O O . SER B 1 87 ? 27.078 -13.125 -13.398 1 62.78 87 SER B O 1
ATOM 4433 N N . LYS B 1 88 ? 26.062 -13.023 -15.391 1 61.53 88 LYS B N 1
ATOM 4434 C CA . LYS B 1 88 ? 27.312 -12.93 -16.125 1 61.53 88 LYS B CA 1
ATOM 4435 C C . LYS B 1 88 ? 27.75 -11.477 -16.281 1 61.53 88 LYS B C 1
ATOM 4437 O O . LYS B 1 88 ? 28.828 -11.195 -16.828 1 61.53 88 LYS B O 1
ATOM 4442 N N . GLY B 1 89 ? 27.047 -10.562 -15.602 1 54.59 89 GLY B N 1
ATOM 4443 C CA . GLY B 1 89 ? 27.391 -9.148 -15.688 1 54.59 89 GLY B CA 1
ATOM 4444 C C . GLY B 1 89 ? 27.359 -8.617 -17.109 1 54.59 89 GLY B C 1
ATOM 4445 O O . GLY B 1 89 ? 28.094 -7.676 -17.438 1 54.59 89 GLY B O 1
ATOM 4446 N N . ILE B 1 90 ? 27.016 -9.391 -18.094 1 47.44 90 ILE B N 1
ATOM 4447 C CA . ILE B 1 90 ? 27 -9 -19.5 1 47.44 90 ILE B CA 1
ATOM 4448 C C . ILE B 1 90 ? 25.969 -7.895 -19.719 1 47.44 90 ILE B C 1
ATOM 4450 O O . ILE B 1 90 ? 24.844 -7.973 -19.188 1 47.44 90 ILE B O 1
ATOM 4454 N N . SER B 1 91 ? 26.516 -6.648 -20.078 1 42.88 91 SER B N 1
ATOM 4455 C CA . SER B 1 91 ? 25.688 -5.484 -20.359 1 42.88 91 SER B CA 1
ATOM 4456 C C . SER B 1 91 ? 24.562 -5.832 -21.328 1 42.88 91 SER B C 1
ATOM 4458 O O . SER B 1 91 ? 24.766 -6.578 -22.281 1 42.88 91 SER B O 1
ATOM 4460 N N . ARG B 1 92 ? 23.406 -5.668 -21.016 1 42.56 92 ARG B N 1
ATOM 4461 C CA . ARG B 1 92 ? 22.172 -5.918 -21.766 1 42.56 92 ARG B CA 1
ATOM 4462 C C . ARG B 1 92 ? 22.281 -5.402 -23.188 1 42.56 92 ARG B C 1
ATOM 4464 O O . ARG B 1 92 ? 21.375 -5.586 -24 1 42.56 92 ARG B O 1
ATOM 4471 N N . ASN B 1 93 ? 23.172 -4.297 -23.422 1 37.22 93 ASN B N 1
ATOM 4472 C CA . ASN B 1 93 ? 23.25 -3.818 -24.812 1 37.22 93 ASN B CA 1
ATOM 4473 C C . ASN B 1 93 ? 23.766 -4.898 -25.75 1 37.22 93 ASN B C 1
ATOM 4475 O O . ASN B 1 93 ? 24.188 -4.602 -26.875 1 37.22 93 ASN B O 1
ATOM 4479 N N . THR B 1 94 ? 24.375 -5.82 -25.281 1 37.88 94 THR B N 1
ATOM 4480 C CA . THR B 1 94 ? 24.812 -6.734 -26.328 1 37.88 94 THR B CA 1
ATOM 4481 C C . THR B 1 94 ? 23.625 -7.195 -27.172 1 37.88 94 THR B C 1
ATOM 4483 O O . THR B 1 94 ? 22.594 -7.617 -26.625 1 37.88 94 THR B O 1
ATOM 4486 N N . LYS B 1 95 ? 23.422 -6.641 -28.328 1 37.22 95 LYS B N 1
ATOM 4487 C CA . LYS B 1 95 ? 22.422 -6.777 -29.375 1 37.22 95 LYS B CA 1
ATOM 4488 C C . LYS B 1 95 ? 21.672 -8.102 -29.25 1 37.22 95 LYS B C 1
ATOM 4490 O O . LYS B 1 95 ? 22.281 -9.172 -29.219 1 37.22 95 LYS B O 1
ATOM 4495 N N . PHE B 1 96 ? 20.609 -8.023 -28.688 1 39.5 96 PHE B N 1
ATOM 4496 C CA . PHE B 1 96 ? 19.672 -9.141 -28.766 1 39.5 96 PHE B CA 1
ATOM 4497 C C . PHE B 1 96 ? 19.844 -9.906 -30.078 1 39.5 96 PHE B C 1
ATOM 4499 O O . PHE B 1 96 ? 19.734 -11.133 -30.094 1 39.5 96 PHE B O 1
ATOM 4506 N N . ASN B 1 97 ? 20.047 -9.109 -31.047 1 39.38 97 ASN B N 1
ATOM 4507 C CA . ASN B 1 97 ? 20.312 -9.68 -32.344 1 39.38 97 ASN B CA 1
ATOM 4508 C C . ASN B 1 97 ? 21.531 -10.594 -32.344 1 39.38 97 ASN B C 1
ATOM 4510 O O . ASN B 1 97 ? 21.578 -11.594 -33.062 1 39.38 97 ASN B O 1
ATOM 4514 N N . ALA B 1 98 ? 22.484 -10.102 -31.672 1 38.53 98 ALA B N 1
ATOM 4515 C CA . ALA B 1 98 ? 23.641 -10.984 -31.672 1 38.53 98 ALA B CA 1
ATOM 4516 C C . ALA B 1 98 ? 23.375 -12.266 -30.891 1 38.53 98 ALA B C 1
ATOM 4518 O O . ALA B 1 98 ? 23.859 -13.336 -31.266 1 38.53 98 ALA B O 1
ATOM 4519 N N . PHE B 1 99 ? 22.641 -12.102 -29.812 1 37.47 99 PHE B N 1
ATOM 4520 C CA . PHE B 1 99 ? 22.281 -13.305 -29.078 1 37.47 99 PHE B CA 1
ATOM 4521 C C . PHE B 1 99 ? 21.312 -14.164 -29.875 1 37.47 99 PHE B C 1
ATOM 4523 O O . PHE B 1 99 ? 21.469 -15.383 -29.953 1 37.47 99 PHE B O 1
ATOM 4530 N N . VAL B 1 100 ? 20.25 -13.516 -30.375 1 37.94 100 VAL B N 1
ATOM 4531 C CA . VAL B 1 100 ? 19.328 -14.266 -31.219 1 37.94 100 VAL B CA 1
ATOM 4532 C C . VAL B 1 100 ? 20.031 -14.688 -32.5 1 37.94 100 VAL B C 1
ATOM 4534 O O . VAL B 1 100 ? 19.828 -15.797 -33 1 37.94 100 VAL B O 1
ATOM 4537 N N . VAL B 1 101 ? 20.781 -13.797 -33.062 1 37.53 101 VAL B N 1
ATOM 4538 C CA . VAL B 1 101 ? 21.516 -14.125 -34.281 1 37.53 101 VAL B CA 1
ATOM 4539 C C . VAL B 1 101 ? 22.609 -15.141 -33.969 1 37.53 101 VAL B C 1
ATOM 4541 O O . VAL B 1 101 ? 22.844 -16.078 -34.75 1 37.53 101 VAL B O 1
ATOM 4544 N N . ALA B 1 102 ? 23.344 -15 -32.938 1 36.94 102 ALA B N 1
ATOM 4545 C CA . ALA B 1 102 ? 24.375 -15.977 -32.625 1 36.94 102 ALA B CA 1
ATOM 4546 C C . ALA B 1 102 ? 23.766 -17.312 -32.219 1 36.94 102 ALA B C 1
ATOM 4548 O O . ALA B 1 102 ? 24.344 -18.375 -32.469 1 36.94 102 ALA B O 1
ATOM 4549 N N . ALA B 1 103 ? 22.641 -17.297 -31.453 1 36.28 103 ALA B N 1
ATOM 4550 C CA . ALA B 1 103 ? 21.922 -18.531 -31.172 1 36.28 103 ALA B CA 1
ATOM 4551 C C . ALA B 1 103 ? 21.438 -19.188 -32.438 1 36.28 103 ALA B C 1
ATOM 4553 O O . ALA B 1 103 ? 21.391 -20.422 -32.531 1 36.28 103 ALA B O 1
ATOM 4554 N N . ILE B 1 104 ? 21 -18.328 -33.438 1 34.28 104 ILE B N 1
ATOM 4555 C CA . ILE B 1 104 ? 20.609 -18.875 -34.719 1 34.28 104 ILE B CA 1
ATOM 4556 C C . ILE B 1 104 ? 21.844 -19.031 -35.625 1 34.28 104 ILE B C 1
ATOM 4558 O O . ILE B 1 104 ? 21.953 -20 -36.375 1 34.28 104 ILE B O 1
ATOM 4562 N N . ASP B 1 105 ? 22.797 -18.016 -35.688 1 36.34 105 ASP B N 1
ATOM 4563 C CA . ASP B 1 105 ? 23.875 -18.125 -36.656 1 36.34 105 ASP B CA 1
ATOM 4564 C C . ASP B 1 105 ? 25.125 -18.75 -36 1 36.34 105 ASP B C 1
ATOM 4566 O O . ASP B 1 105 ? 25.688 -18.203 -35.062 1 36.34 105 ASP B O 1
ATOM 4570 N N . LYS B 1 106 ? 25.391 -20.094 -36.188 1 39 106 LYS B N 1
ATOM 4571 C CA . LYS B 1 106 ? 26.391 -21.094 -35.844 1 39 106 LYS B CA 1
ATOM 4572 C C . LYS B 1 106 ? 27.797 -20.562 -36.062 1 39 106 LYS B C 1
ATOM 4574 O O . LYS B 1 106 ? 28.781 -21.188 -35.656 1 39 106 LYS B O 1
ATOM 4579 N N . ASP B 1 107 ? 28.172 -19.5 -36.844 1 34.31 107 ASP B N 1
ATOM 4580 C CA . ASP B 1 107 ? 29.5 -19.516 -37.469 1 34.31 107 ASP B CA 1
ATOM 4581 C C . ASP B 1 107 ? 30.469 -18.625 -36.688 1 34.31 107 ASP B C 1
ATOM 4583 O O . ASP B 1 107 ? 31.625 -18.469 -37.062 1 34.31 107 ASP B O 1
ATOM 4587 N N . ASP B 1 108 ? 30.297 -17.516 -36.062 1 36.72 108 ASP B N 1
ATOM 4588 C CA . ASP B 1 108 ? 31.516 -16.75 -35.781 1 36.72 108 ASP B CA 1
ATOM 4589 C C . ASP B 1 108 ? 32.156 -17.234 -34.469 1 36.72 108 ASP B C 1
ATOM 4591 O O . ASP B 1 108 ? 31.516 -17.234 -33.406 1 36.72 108 ASP B O 1
ATOM 4595 N N . PRO B 1 109 ? 33.438 -17.891 -34.344 1 34.38 109 PRO B N 1
ATOM 4596 C CA . PRO B 1 109 ? 34.219 -18.578 -33.312 1 34.38 109 PRO B CA 1
ATOM 4597 C C . PRO B 1 109 ? 34.469 -17.703 -32.062 1 34.38 109 PRO B C 1
ATOM 4599 O O . PRO B 1 109 ? 34.906 -18.219 -31.031 1 34.38 109 PRO B O 1
ATOM 4602 N N . LYS B 1 110 ? 35.125 -16.531 -32.375 1 39.62 110 LYS B N 1
ATOM 4603 C CA . LYS B 1 110 ? 35.844 -15.961 -31.234 1 39.62 110 LYS B CA 1
ATOM 4604 C C . LYS B 1 110 ? 34.938 -15.805 -30.016 1 39.62 110 LYS B C 1
ATOM 4606 O O . LYS B 1 110 ? 35.438 -15.703 -28.891 1 39.62 110 LYS B O 1
ATOM 4611 N N . THR B 1 111 ? 34.375 -14.812 -30.031 1 38.81 111 THR B N 1
ATOM 4612 C CA . THR B 1 111 ? 33.812 -14.312 -28.781 1 38.81 111 THR B CA 1
ATOM 4613 C C . THR B 1 111 ? 32.781 -15.289 -28.219 1 38.81 111 THR B C 1
ATOM 4615 O O . THR B 1 111 ? 32.906 -15.727 -27.062 1 38.81 111 THR B O 1
ATOM 4618 N N . ASP B 1 112 ? 31.188 -14.906 -28.125 1 42.06 112 ASP B N 1
ATOM 4619 C CA . ASP B 1 112 ? 29.938 -14.914 -27.375 1 42.06 112 ASP B CA 1
ATOM 4620 C C . ASP B 1 112 ? 29.156 -16.203 -27.625 1 42.06 112 ASP B C 1
ATOM 4622 O O . ASP B 1 112 ? 27.938 -16.234 -27.438 1 42.06 112 ASP B O 1
ATOM 4626 N N . SER B 1 113 ? 29.594 -17 -28.297 1 42.81 113 SER B N 1
ATOM 4627 C CA . SER B 1 113 ? 29.016 -18.266 -28.734 1 42.81 113 SER B CA 1
ATOM 4628 C C . SER B 1 113 ? 28.766 -19.203 -27.547 1 42.81 113 SER B C 1
ATOM 4630 O O . SER B 1 113 ? 27.734 -19.891 -27.516 1 42.81 113 SER B O 1
ATOM 4632 N N . MET B 1 114 ? 29.828 -19.375 -26.781 1 45.06 114 MET B N 1
ATOM 4633 C CA . MET B 1 114 ? 29.719 -20.203 -25.578 1 45.06 114 MET B CA 1
ATOM 4634 C C . MET B 1 114 ? 28.531 -19.781 -24.734 1 45.06 114 MET B C 1
ATOM 4636 O O . MET B 1 114 ? 27.828 -20.625 -24.172 1 45.06 114 MET B O 1
ATOM 4640 N N . SER B 1 115 ? 28.188 -18.375 -24.844 1 56.34 115 SER B N 1
ATOM 4641 C CA . SER B 1 115 ? 27.156 -17.812 -23.969 1 56.34 115 SER B CA 1
ATOM 4642 C C . SER B 1 115 ? 25.766 -18.125 -24.516 1 56.34 115 SER B C 1
ATOM 4644 O O . SER B 1 115 ? 24.859 -18.484 -23.75 1 56.34 115 SER B O 1
ATOM 4646 N N . THR B 1 116 ? 25.75 -18.406 -25.875 1 59.25 116 THR B N 1
ATOM 4647 C CA . THR B 1 116 ? 24.453 -18.688 -26.484 1 59.25 116 THR B CA 1
ATOM 4648 C C . THR B 1 116 ? 24.109 -20.156 -26.344 1 59.25 116 THR B C 1
ATOM 4650 O O . THR B 1 116 ? 22.953 -20.516 -26.062 1 59.25 116 THR B O 1
ATOM 4653 N N . GLY B 1 117 ? 25.031 -21.016 -26.594 1 59.91 117 GLY B N 1
ATOM 4654 C CA . GLY B 1 117 ? 24.812 -22.438 -26.438 1 59.91 117 GLY B CA 1
ATOM 4655 C C . GLY B 1 117 ? 24.391 -22.844 -25.047 1 59.91 117 GLY B C 1
ATOM 4656 O O . GLY B 1 117 ? 23.5 -23.688 -24.875 1 59.91 117 GLY B O 1
ATOM 4657 N N . GLU B 1 118 ? 24.969 -22.156 -24.188 1 66 118 GLU B N 1
ATOM 4658 C CA . GLU B 1 118 ? 24.641 -22.422 -22.781 1 66 118 GLU B CA 1
ATOM 4659 C C . GLU B 1 118 ? 23.219 -21.984 -22.469 1 66 118 GLU B C 1
ATOM 4661 O O . GLU B 1 118 ? 22.484 -22.688 -21.766 1 66 118 GLU B O 1
ATOM 4666 N N . VAL B 1 119 ? 22.844 -20.906 -23.016 1 72.31 119 VAL B N 1
ATOM 4667 C CA . VAL B 1 119 ? 21.5 -20.391 -22.781 1 72.31 119 VAL B CA 1
ATOM 4668 C C . VAL B 1 119 ? 20.469 -21.328 -23.406 1 72.31 119 VAL B C 1
ATOM 4670 O O . VAL B 1 119 ? 19.438 -21.625 -22.797 1 72.31 119 VAL B O 1
ATOM 4673 N N . ASN B 1 120 ? 20.781 -21.828 -24.609 1 74.75 120 ASN B N 1
ATOM 4674 C CA . ASN B 1 120 ? 19.859 -22.734 -25.297 1 74.75 120 ASN B CA 1
ATOM 4675 C C . ASN B 1 120 ? 19.703 -24.062 -24.547 1 74.75 120 ASN B C 1
ATOM 4677 O O . ASN B 1 120 ? 18.594 -24.594 -24.453 1 74.75 120 ASN B O 1
ATOM 4681 N N . ARG B 1 121 ? 20.703 -24.453 -24.094 1 72.19 121 ARG B N 1
ATOM 4682 C CA . ARG B 1 121 ? 20.656 -25.688 -23.328 1 72.19 121 ARG B CA 1
ATOM 4683 C C . ARG B 1 121 ? 19.812 -25.531 -22.062 1 72.19 121 ARG B C 1
ATOM 4685 O O . ARG B 1 121 ? 19.047 -26.422 -21.703 1 72.19 121 ARG B O 1
ATOM 4692 N N . ILE B 1 122 ? 19.922 -24.391 -21.469 1 72.31 122 ILE B N 1
ATOM 4693 C CA . ILE B 1 122 ? 19.156 -24.109 -20.25 1 72.31 122 ILE B CA 1
ATOM 4694 C C . ILE B 1 122 ? 17.672 -24 -20.594 1 72.31 122 ILE B C 1
ATOM 4696 O O . ILE B 1 122 ? 16.828 -24.516 -19.875 1 72.31 122 ILE B O 1
ATOM 4700 N N . LEU B 1 123 ? 17.406 -23.375 -21.672 1 78.75 123 LEU B N 1
ATOM 4701 C CA . LEU B 1 123 ? 16.031 -23.188 -22.078 1 78.75 123 LEU B CA 1
ATOM 4702 C C . LEU B 1 123 ? 15.367 -24.516 -22.406 1 78.75 123 LEU B C 1
ATOM 4704 O O . LEU B 1 123 ? 14.227 -24.766 -22.016 1 78.75 123 LEU B O 1
ATOM 4708 N N . ILE B 1 124 ? 16.062 -25.375 -23.109 1 79.12 124 ILE B N 1
ATOM 4709 C CA . ILE B 1 124 ? 15.523 -26.688 -23.469 1 79.12 124 ILE B CA 1
ATOM 4710 C C . ILE B 1 124 ? 15.32 -27.531 -22.203 1 79.12 124 ILE B C 1
ATOM 4712 O O . ILE B 1 124 ? 14.336 -28.266 -22.094 1 79.12 124 ILE B O 1
ATOM 4716 N N . SER B 1 125 ? 16.219 -27.375 -21.344 1 75.88 125 SER B N 1
ATOM 4717 C CA . SER B 1 125 ? 16.078 -28.094 -20.078 1 75.88 125 SER B CA 1
ATOM 4718 C C . SER B 1 125 ? 14.844 -27.641 -19.312 1 75.88 125 SER B C 1
ATOM 4720 O O . SER B 1 125 ? 14.133 -28.469 -18.734 1 75.88 125 SER B O 1
ATOM 4722 N N . VAL B 1 126 ? 14.648 -26.359 -19.328 1 78 126 VAL B N 1
ATOM 4723 C CA . VAL B 1 126 ? 13.492 -25.812 -18.641 1 78 126 VAL B CA 1
ATOM 4724 C C . VAL B 1 126 ? 12.203 -26.328 -19.281 1 78 126 VAL B C 1
ATOM 4726 O O . VAL B 1 126 ? 11.273 -26.719 -18.578 1 78 126 VAL B O 1
ATOM 4729 N N . VAL B 1 127 ? 12.148 -26.375 -20.531 1 82.5 127 VAL B N 1
ATOM 4730 C CA . VAL B 1 127 ? 10.969 -26.812 -21.266 1 82.5 127 VAL B CA 1
ATOM 4731 C C . VAL B 1 127 ? 10.727 -28.297 -21 1 82.5 127 VAL B C 1
ATOM 4733 O O . VAL B 1 127 ? 9.602 -28.719 -20.719 1 82.5 127 VAL B O 1
ATOM 4736 N N . ASN B 1 128 ? 11.727 -29.078 -21.047 1 81.56 128 ASN B N 1
ATOM 4737 C CA . ASN B 1 128 ? 11.609 -30.516 -20.828 1 81.56 128 ASN B CA 1
ATOM 4738 C C . ASN B 1 128 ? 11.148 -30.828 -19.406 1 81.56 128 ASN B C 1
ATOM 4740 O O . ASN B 1 128 ? 10.266 -31.672 -19.203 1 81.56 128 ASN B O 1
ATOM 4744 N N . ILE B 1 129 ? 11.68 -30.109 -18.5 1 80.69 129 ILE B N 1
ATOM 4745 C CA . ILE B 1 129 ? 11.312 -30.359 -17.109 1 80.69 129 ILE B CA 1
ATOM 4746 C C . ILE B 1 129 ? 9.852 -29.953 -16.891 1 80.69 129 ILE B C 1
ATOM 4748 O O . ILE B 1 129 ? 9.125 -30.625 -16.156 1 80.69 129 ILE B O 1
ATOM 4752 N N . SER B 1 130 ? 9.5 -28.828 -17.469 1 88.06 130 SER B N 1
ATOM 4753 C CA . SER B 1 130 ? 8.117 -28.391 -17.328 1 88.06 130 SER B CA 1
ATOM 4754 C C . SER B 1 130 ? 7.141 -29.438 -17.844 1 88.06 130 SER B C 1
ATOM 4756 O O . SER B 1 130 ? 6.168 -29.766 -17.172 1 88.06 130 SER B O 1
ATOM 4758 N N . PHE B 1 131 ? 7.48 -30.094 -18.953 1 89.44 131 PHE B N 1
ATOM 4759 C CA . PHE B 1 131 ? 6.598 -31.094 -19.547 1 89.44 131 PHE B CA 1
ATOM 4760 C C . PHE B 1 131 ? 6.582 -32.375 -18.719 1 89.44 131 PHE B C 1
ATOM 4762 O O . PHE B 1 131 ? 5.535 -33 -18.562 1 89.44 131 PHE B O 1
ATOM 4769 N N . ILE B 1 132 ? 7.66 -32.719 -18.172 1 86.38 132 ILE B N 1
ATOM 4770 C CA . ILE B 1 132 ? 7.746 -33.938 -17.375 1 86.38 132 ILE B CA 1
ATOM 4771 C C . ILE B 1 132 ? 6.93 -33.781 -16.094 1 86.38 132 ILE B C 1
ATOM 4773 O O . ILE B 1 132 ? 6.16 -34.656 -15.727 1 86.38 132 ILE B O 1
ATOM 4777 N N . VAL B 1 133 ? 7.105 -32.625 -15.461 1 88.81 133 VAL B N 1
ATOM 4778 C CA . VAL B 1 133 ? 6.387 -32.375 -14.219 1 88.81 133 VAL B CA 1
ATOM 4779 C C . VAL B 1 133 ? 4.887 -32.312 -14.492 1 88.81 133 VAL B C 1
ATOM 4781 O O . VAL B 1 133 ? 4.086 -32.844 -13.719 1 88.81 133 VAL B O 1
ATOM 4784 N N . GLU B 1 134 ? 4.531 -31.672 -15.578 1 94.44 134 GLU B N 1
ATOM 4785 C CA . GLU B 1 134 ? 3.123 -31.594 -15.961 1 94.44 134 GLU B CA 1
ATOM 4786 C C . GLU B 1 134 ? 2.545 -32.969 -16.25 1 94.44 134 GLU B C 1
ATOM 4788 O O . GLU B 1 134 ? 1.422 -33.281 -15.836 1 94.44 134 GLU B O 1
ATOM 4793 N N . LEU B 1 135 ? 3.35 -33.781 -16.875 1 93.56 135 LEU B N 1
ATOM 4794 C CA . LEU B 1 135 ? 2.893 -35.125 -17.203 1 93.56 135 LEU B CA 1
ATOM 4795 C C . LEU B 1 135 ? 2.752 -35.969 -15.938 1 93.56 135 LEU B C 1
ATOM 4797 O O . LEU B 1 135 ? 1.781 -36.719 -15.789 1 93.56 135 LEU B O 1
ATOM 4801 N N . LEU B 1 136 ? 3.689 -35.875 -15.055 1 91.5 136 LEU B N 1
ATOM 4802 C CA . LEU B 1 136 ? 3.627 -36.625 -13.789 1 91.5 136 LEU B CA 1
ATOM 4803 C C . LEU B 1 136 ? 2.426 -36.188 -12.969 1 91.5 136 LEU B C 1
ATOM 4805 O O . LEU B 1 136 ? 1.76 -37 -12.336 1 91.5 136 LEU B O 1
ATOM 4809 N N . GLY B 1 137 ? 2.211 -34.875 -12.961 1 95.69 137 GLY B N 1
ATOM 4810 C CA . GLY B 1 137 ? 1.039 -34.375 -12.258 1 95.69 137 GLY B CA 1
ATOM 4811 C C . GLY B 1 137 ? -0.268 -34.844 -12.859 1 95.69 137 GLY B C 1
ATOM 4812 O O . GLY B 1 137 ? -1.2 -35.188 -12.133 1 95.69 137 GLY B O 1
ATOM 4813 N N . ALA B 1 138 ? -0.289 -34.875 -14.18 1 96.94 138 ALA B N 1
ATOM 4814 C CA . ALA B 1 138 ? -1.485 -35.344 -14.875 1 96.94 138 ALA B CA 1
ATOM 4815 C C . ALA B 1 138 ? -1.756 -36.812 -14.555 1 96.94 138 ALA B C 1
ATOM 4817 O O . ALA B 1 138 ? -2.9 -37.188 -14.312 1 96.94 138 ALA B O 1
ATOM 4818 N N . ILE B 1 139 ? -0.72 -37.594 -14.523 1 95.62 139 ILE B N 1
ATOM 4819 C CA . ILE B 1 139 ? -0.851 -39.031 -14.219 1 95.62 139 ILE B CA 1
ATOM 4820 C C . ILE B 1 139 ? -1.301 -39.188 -12.766 1 95.62 139 ILE B C 1
ATOM 4822 O O . ILE B 1 139 ? -2.174 -40 -12.477 1 95.62 139 ILE B O 1
ATOM 4826 N N . GLY B 1 140 ? -0.705 -38.469 -11.906 1 95.19 140 GLY B N 1
ATOM 4827 C CA . GLY B 1 140 ? -1.104 -38.5 -10.508 1 95.19 140 GLY B CA 1
ATOM 4828 C C . GLY B 1 140 ? -2.562 -38.156 -10.289 1 95.19 140 GLY B C 1
ATOM 4829 O O . GLY B 1 140 ? -3.264 -38.844 -9.531 1 95.19 140 GLY B O 1
ATOM 4830 N N . LEU B 1 141 ? -3.014 -37.094 -10.945 1 96.31 141 LEU B N 1
ATOM 4831 C CA . LEU B 1 141 ? -4.406 -36.688 -10.812 1 96.31 141 LEU B CA 1
ATOM 4832 C C . LEU B 1 141 ? -5.34 -37.688 -11.461 1 96.31 141 LEU B C 1
ATOM 4834 O O . LEU B 1 141 ? -6.41 -38 -10.922 1 96.31 141 LEU B O 1
ATOM 4838 N N . PHE B 1 142 ? -4.926 -38.219 -12.602 1 95.81 142 PHE B N 1
ATOM 4839 C CA . PHE B 1 142 ? -5.734 -39.219 -13.32 1 95.81 142 PHE B CA 1
ATOM 4840 C C . PHE B 1 142 ? -5.973 -40.438 -12.469 1 95.81 142 PHE B C 1
ATOM 4842 O O . PHE B 1 142 ? -7.078 -41 -12.438 1 95.81 142 PHE B O 1
ATOM 4849 N N . LEU B 1 143 ? -5.051 -40.906 -11.695 1 94.62 143 LEU B N 1
ATOM 4850 C CA . LEU B 1 143 ? -5.117 -42.156 -10.938 1 94.62 143 LEU B CA 1
ATOM 4851 C C . LEU B 1 143 ? -5.867 -41.938 -9.625 1 94.62 143 LEU B C 1
ATOM 4853 O O . LEU B 1 143 ? -6.508 -42.875 -9.125 1 94.62 143 LEU B O 1
ATOM 4857 N N . HIS B 1 144 ? -5.891 -40.719 -9.07 1 93.12 144 HIS B N 1
ATOM 4858 C CA . HIS B 1 144 ? -6.367 -40.594 -7.695 1 93.12 144 HIS B CA 1
ATOM 4859 C C . HIS B 1 144 ? -7.629 -39.719 -7.633 1 93.12 144 HIS B C 1
ATOM 4861 O O . HIS B 1 144 ? -8.305 -39.688 -6.602 1 93.12 144 HIS B O 1
ATOM 4867 N N . MET B 1 145 ? -7.977 -39.094 -8.633 1 92.31 145 MET B N 1
ATOM 4868 C CA . MET B 1 145 ? -9.156 -38.219 -8.578 1 92.31 145 MET B CA 1
ATOM 4869 C C . MET B 1 145 ? -10.43 -39.031 -8.484 1 92.31 145 MET B C 1
ATOM 4871 O O . MET B 1 145 ? -10.516 -40.125 -9.062 1 92.31 145 MET B O 1
ATOM 4875 N N . PRO B 1 146 ? -11.328 -38.562 -7.668 1 91.31 146 PRO B N 1
ATOM 4876 C CA . PRO B 1 146 ? -12.602 -39.281 -7.574 1 91.31 146 PRO B CA 1
ATOM 4877 C C . PRO B 1 146 ? -13.406 -39.219 -8.867 1 91.31 146 PRO B C 1
ATOM 4879 O O . PRO B 1 146 ? -13.086 -38.438 -9.766 1 91.31 146 PRO B O 1
ATOM 4882 N N . GLU B 1 147 ? -14.445 -40.031 -8.875 1 87.12 147 GLU B N 1
ATOM 4883 C CA . GLU B 1 147 ? -15.312 -40.062 -10.055 1 87.12 147 GLU B CA 1
ATOM 4884 C C . GLU B 1 147 ? -16.25 -38.875 -10.086 1 87.12 147 GLU B C 1
ATOM 4886 O O . GLU B 1 147 ? -16.609 -38.312 -9.039 1 87.12 147 GLU B O 1
ATOM 4891 N N . ALA B 1 148 ? -16.5 -38.219 -11.164 1 86.44 148 ALA B N 1
ATOM 4892 C CA . ALA B 1 148 ? -17.531 -37.219 -11.422 1 86.44 148 ALA B CA 1
ATOM 4893 C C . ALA B 1 148 ? -16.969 -35.812 -11.266 1 86.44 148 ALA B C 1
ATOM 4895 O O . ALA B 1 148 ? -17.672 -34.844 -11.523 1 86.44 148 ALA B O 1
ATOM 4896 N N . VAL B 1 149 ? -15.656 -35.719 -10.898 1 87.31 149 VAL B N 1
ATOM 4897 C CA . VAL B 1 149 ? -15.086 -34.375 -10.719 1 87.31 149 VAL B CA 1
ATOM 4898 C C . VAL B 1 149 ? -14.883 -33.719 -12.07 1 87.31 149 VAL B C 1
ATOM 4900 O O . VAL B 1 149 ? -14.945 -32.5 -12.188 1 87.31 149 VAL B O 1
ATOM 4903 N N . GLU B 1 150 ? -14.734 -34.5 -13.141 1 85.12 150 GLU B N 1
ATOM 4904 C CA . GLU B 1 150 ? -14.43 -34 -14.477 1 85.12 150 GLU B CA 1
ATOM 4905 C C . GLU B 1 150 ? -15.688 -33.5 -15.18 1 85.12 150 GLU B C 1
ATOM 4907 O O . GLU B 1 150 ? -15.602 -32.875 -16.234 1 85.12 150 GLU B O 1
ATOM 4912 N N . GLY B 1 151 ? -16.859 -33.625 -14.523 1 85.81 151 GLY B N 1
ATOM 4913 C CA . GLY B 1 151 ? -18.094 -33.25 -15.188 1 85.81 151 GLY B CA 1
ATOM 4914 C C . GLY B 1 151 ? -18.328 -34 -16.484 1 85.81 151 GLY B C 1
ATOM 4915 O O . GLY B 1 151 ? -18.25 -35.219 -16.531 1 85.81 151 GLY B O 1
ATOM 4916 N N . ASP B 1 152 ? -18.609 -33.281 -17.609 1 87.75 152 ASP B N 1
ATOM 4917 C CA . ASP B 1 152 ? -18.906 -33.844 -18.906 1 87.75 152 ASP B CA 1
ATOM 4918 C C . ASP B 1 152 ? -17.625 -34.031 -19.734 1 87.75 152 ASP B C 1
ATOM 4920 O O . ASP B 1 152 ? -17.688 -34.438 -20.891 1 87.75 152 ASP B O 1
ATOM 4924 N N . ASN B 1 153 ? -16.5 -33.812 -19.109 1 91.62 153 ASN B N 1
ATOM 4925 C CA . ASN B 1 153 ? -15.234 -33.875 -19.828 1 91.62 153 ASN B CA 1
ATOM 4926 C C . ASN B 1 153 ? -14.523 -35.219 -19.578 1 91.62 153 ASN B C 1
ATOM 4928 O O . ASN B 1 153 ? -14.781 -35.875 -18.578 1 91.62 153 ASN B O 1
ATOM 4932 N N . PRO B 1 154 ? -13.758 -35.625 -20.562 1 93.31 154 PRO B N 1
ATOM 4933 C CA . PRO B 1 154 ? -12.984 -36.844 -20.328 1 93.31 154 PRO B CA 1
ATOM 4934 C C . PRO B 1 154 ? -12.008 -36.719 -19.156 1 93.31 154 PRO B C 1
ATOM 4936 O O . PRO B 1 154 ? -11.383 -35.656 -18.984 1 93.31 154 PRO B O 1
ATOM 4939 N N . ARG B 1 155 ? -11.898 -37.75 -18.453 1 94.38 155 ARG B N 1
ATOM 4940 C CA . ARG B 1 155 ? -11.07 -37.781 -17.25 1 94.38 155 ARG B CA 1
ATOM 4941 C C . ARG B 1 155 ? -9.617 -37.469 -17.578 1 94.38 155 ARG B C 1
ATOM 4943 O O . ARG B 1 155 ? -8.953 -36.75 -16.828 1 94.38 155 ARG B O 1
ATOM 4950 N N . TRP B 1 156 ? -9.109 -38.031 -18.656 1 94.44 156 TRP B N 1
ATOM 4951 C CA . TRP B 1 156 ? -7.719 -37.812 -19.031 1 94.44 156 TRP B CA 1
ATOM 4952 C C . TRP B 1 156 ? -7.48 -36.344 -19.375 1 94.44 156 TRP B C 1
ATOM 4954 O O . TRP B 1 156 ? -6.43 -35.781 -19.047 1 94.44 156 TRP B O 1
ATOM 4964 N N . PHE B 1 157 ? -8.414 -35.719 -20.016 1 96.06 157 PHE B N 1
ATOM 4965 C CA . PHE B 1 157 ? -8.25 -34.344 -20.422 1 96.06 157 PHE B CA 1
ATOM 4966 C C . PHE B 1 157 ? -8.352 -33.406 -19.219 1 96.06 157 PHE B C 1
ATOM 4968 O O . PHE B 1 157 ? -7.621 -32.406 -19.125 1 96.06 157 PHE B O 1
ATOM 4975 N N . PHE B 1 158 ? -9.281 -33.719 -18.328 1 96.25 158 PHE B N 1
ATOM 4976 C CA . PHE B 1 158 ? -9.391 -32.938 -17.094 1 96.25 158 PHE B CA 1
ATOM 4977 C C . PHE B 1 158 ? -8.086 -32.969 -16.312 1 96.25 158 PHE B C 1
ATOM 4979 O O . PHE B 1 158 ? -7.621 -31.922 -15.828 1 96.25 158 PHE B O 1
ATOM 4986 N N . SER B 1 159 ? -7.5 -34.125 -16.188 1 97 159 SER B N 1
ATOM 4987 C CA . SER B 1 159 ? -6.25 -34.281 -15.453 1 97 159 SER B CA 1
ATOM 4988 C C . SER B 1 159 ? -5.113 -33.531 -16.125 1 97 159 SER B C 1
ATOM 4990 O O . SER B 1 159 ? -4.328 -32.844 -15.461 1 97 159 SER B O 1
ATOM 4992 N N . LEU B 1 160 ? -5.051 -33.656 -17.422 1 96.56 160 LEU B N 1
ATOM 4993 C CA . LEU B 1 160 ? -4.012 -32.969 -18.172 1 96.56 160 LEU B CA 1
ATOM 4994 C C . LEU B 1 160 ? -4.176 -31.453 -18.062 1 96.56 160 LEU B C 1
ATOM 4996 O O . LEU B 1 160 ? -3.209 -30.75 -17.781 1 96.56 160 LEU B O 1
ATOM 5000 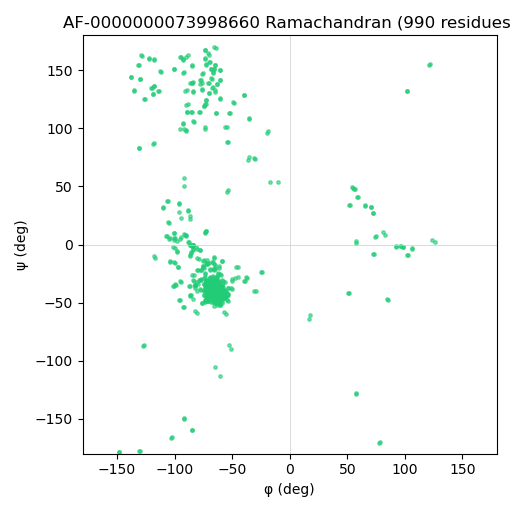N N . PHE B 1 161 ? -5.402 -31 -18.266 1 97.5 161 PHE B N 1
ATOM 5001 C CA . PHE B 1 161 ? -5.684 -29.578 -18.219 1 97.5 161 PHE B CA 1
ATOM 5002 C C . PHE B 1 161 ? -5.344 -29 -16.844 1 97.5 161 PHE B C 1
ATOM 5004 O O . PHE B 1 161 ? -4.699 -27.953 -16.75 1 97.5 161 PHE B O 1
ATOM 5011 N N . THR B 1 162 ? -5.758 -29.656 -15.828 1 97.06 162 THR B N 1
ATOM 5012 C CA . THR B 1 162 ? -5.523 -29.203 -14.469 1 97.06 162 THR B CA 1
ATOM 5013 C C . THR B 1 162 ? -4.031 -29.188 -14.148 1 97.06 162 THR B C 1
ATOM 5015 O O . THR B 1 162 ? -3.531 -28.25 -13.531 1 97.06 162 THR B O 1
ATOM 5018 N N . SER B 1 163 ? -3.318 -30.172 -14.539 1 97.5 163 SER B N 1
ATOM 5019 C CA . SER B 1 163 ? -1.884 -30.266 -14.289 1 97.5 163 SER B CA 1
ATOM 5020 C C . SER B 1 163 ? -1.134 -29.125 -14.984 1 97.5 163 SER B C 1
ATOM 5022 O O . SER B 1 163 ? -0.302 -28.453 -14.375 1 97.5 163 SER B O 1
ATOM 5024 N N . VAL B 1 164 ? -1.438 -28.922 -16.266 1 96.75 164 VAL B N 1
ATOM 5025 C CA . VAL B 1 164 ? -0.79 -27.859 -17.031 1 96.75 164 VAL B CA 1
ATOM 5026 C C . VAL B 1 164 ? -1.141 -26.5 -16.438 1 96.75 164 VAL B C 1
ATOM 5028 O O . VAL B 1 164 ? -0.27 -25.641 -16.297 1 96.75 164 VAL B O 1
ATOM 5031 N N . SER B 1 165 ? -2.389 -26.344 -16.125 1 97.44 165 SER B N 1
ATOM 5032 C CA . SER B 1 165 ? -2.83 -25.094 -15.516 1 97.44 165 SER B CA 1
ATOM 5033 C C . SER B 1 165 ? -2.162 -24.859 -14.164 1 97.44 165 SER B C 1
ATOM 5035 O O . SER B 1 165 ? -1.786 -23.734 -13.828 1 97.44 165 SER B O 1
ATOM 5037 N N . ALA B 1 166 ? -1.97 -25.891 -13.422 1 96.88 166 ALA B N 1
ATOM 5038 C CA . ALA B 1 166 ? -1.379 -25.781 -12.086 1 96.88 166 ALA B CA 1
ATOM 5039 C C . ALA B 1 166 ? 0.112 -25.469 -12.172 1 96.88 166 ALA B C 1
ATOM 5041 O O . ALA B 1 166 ? 0.596 -24.547 -11.508 1 96.88 166 ALA B O 1
ATOM 5042 N N . PHE B 1 167 ? 0.807 -26.188 -12.984 1 94.88 167 PHE B N 1
ATOM 5043 C CA . PHE B 1 167 ? 2.244 -25.969 -13.094 1 94.88 167 PHE B CA 1
ATOM 5044 C C . PHE B 1 167 ? 2.537 -24.562 -13.602 1 94.88 167 PHE B C 1
ATOM 5046 O O . PHE B 1 167 ? 3.465 -23.906 -13.133 1 94.88 167 PHE B O 1
ATOM 5053 N N . ASN B 1 168 ? 1.743 -24.109 -14.523 1 95.19 168 ASN B N 1
ATOM 5054 C CA . ASN B 1 168 ? 1.953 -22.781 -15.086 1 95.19 168 ASN B CA 1
ATOM 5055 C C . ASN B 1 168 ? 1.308 -21.688 -14.227 1 95.19 168 ASN B C 1
ATOM 5057 O O . ASN B 1 168 ? 1.377 -20.516 -14.562 1 95.19 168 ASN B O 1
ATOM 5061 N N . ASN B 1 169 ? 0.661 -22.094 -13.141 1 95.31 169 ASN B N 1
ATOM 5062 C CA . ASN B 1 169 ? 0.008 -21.172 -12.227 1 95.31 169 ASN B CA 1
ATOM 5063 C C . ASN B 1 169 ? -1.058 -20.328 -12.93 1 95.31 169 ASN B C 1
ATOM 5065 O O . ASN B 1 169 ? -1.165 -19.125 -12.695 1 95.31 169 ASN B O 1
ATOM 5069 N N . ALA B 1 170 ? -1.821 -20.969 -13.805 1 95.19 170 ALA B N 1
ATOM 5070 C CA . ALA B 1 170 ? -2.85 -20.266 -14.562 1 95.19 170 ALA B CA 1
ATOM 5071 C C . ALA B 1 170 ? -4.168 -20.219 -13.789 1 95.19 170 ALA B C 1
ATOM 5073 O O . ALA B 1 170 ? -4.957 -19.281 -13.961 1 95.19 170 ALA B O 1
ATOM 5074 N N . GLY B 1 171 ? -4.512 -21.219 -13.062 1 94.44 171 GLY B N 1
ATOM 5075 C CA . GLY B 1 171 ? -5.688 -21.219 -12.203 1 94.44 171 GLY B CA 1
ATOM 5076 C C . GLY B 1 171 ? -6.969 -21.516 -12.953 1 94.44 171 GLY B C 1
ATOM 5077 O O . GLY B 1 171 ? -8.062 -21.422 -12.391 1 94.44 171 GLY B O 1
ATOM 5078 N N . PHE B 1 172 ? -6.898 -21.938 -14.195 1 95.44 172 PHE B N 1
ATOM 5079 C CA . PHE B 1 172 ? -8.07 -22.312 -14.984 1 95.44 172 PHE B CA 1
ATOM 5080 C C . PHE B 1 172 ? -8.43 -23.781 -14.734 1 95.44 172 PHE B C 1
ATOM 5082 O O . PHE B 1 172 ? -7.551 -24.625 -14.625 1 95.44 172 PHE B O 1
ATOM 5089 N N . SER B 1 173 ? -9.672 -23.969 -14.641 1 95.69 173 SER B N 1
ATOM 5090 C CA . SER B 1 173 ? -10.211 -25.328 -14.617 1 95.69 173 SER B CA 1
ATOM 5091 C C . SER B 1 173 ? -11.352 -25.484 -15.617 1 95.69 173 SER B C 1
ATOM 5093 O O . SER B 1 173 ? -12.164 -24.562 -15.789 1 95.69 173 SER B O 1
ATOM 5095 N N . ILE B 1 174 ? -11.43 -26.562 -16.234 1 95 174 ILE B N 1
ATOM 5096 C CA . ILE B 1 174 ? -12.453 -26.797 -17.25 1 95 174 ILE B CA 1
ATOM 5097 C C . ILE B 1 174 ? -13.82 -26.953 -16.578 1 95 174 ILE B C 1
ATOM 5099 O O . ILE B 1 174 ? -14.852 -26.875 -17.234 1 95 174 ILE B O 1
ATOM 5103 N N . VAL B 1 175 ? -13.836 -27.188 -15.289 1 94.06 175 VAL B N 1
ATOM 5104 C CA . VAL B 1 175 ? -15.078 -27.281 -14.531 1 94.06 175 VAL B CA 1
ATOM 5105 C C . VAL B 1 175 ? -15.266 -26.031 -13.688 1 94.06 175 VAL B C 1
ATOM 5107 O O . VAL B 1 175 ? -15.922 -26.062 -12.648 1 94.06 175 VAL B O 1
ATOM 5110 N N . ASP B 1 176 ? -14.555 -24.953 -14.055 1 92.06 176 ASP B N 1
ATOM 5111 C CA . ASP B 1 176 ? -14.688 -23.609 -13.484 1 92.06 176 ASP B CA 1
ATOM 5112 C C . ASP B 1 176 ? -13.852 -23.484 -12.211 1 92.06 176 ASP B C 1
ATOM 5114 O O . ASP B 1 176 ? -13.203 -22.453 -12 1 92.06 176 ASP B O 1
ATOM 5118 N N . ASP B 1 177 ? -13.922 -24.453 -11.305 1 92.62 177 ASP B N 1
ATOM 5119 C CA . ASP B 1 177 ? -13.117 -24.438 -10.094 1 92.62 177 ASP B CA 1
ATOM 5120 C C . ASP B 1 177 ? -12.758 -25.859 -9.656 1 92.62 177 ASP B C 1
ATOM 5122 O O . ASP B 1 177 ? -13.047 -26.828 -10.367 1 92.62 177 ASP B O 1
ATOM 5126 N N . LEU B 1 178 ? -12.062 -25.938 -8.555 1 95 178 LEU B N 1
ATOM 5127 C CA . LEU B 1 178 ? -11.641 -27.25 -8.078 1 95 178 LEU B CA 1
ATOM 5128 C C . LEU B 1 178 ? -12.391 -27.625 -6.809 1 95 178 LEU B C 1
ATOM 5130 O O . LEU B 1 178 ? -11.836 -28.281 -5.922 1 95 178 LEU B O 1
ATOM 5134 N N . SER B 1 179 ? -13.602 -27.172 -6.695 1 92.88 179 SER B N 1
ATOM 5135 C CA . SER B 1 179 ? -14.43 -27.469 -5.535 1 92.88 179 SER B CA 1
ATOM 5136 C C . SER B 1 179 ? -14.711 -28.969 -5.438 1 92.88 179 SER B C 1
ATOM 5138 O O . SER B 1 179 ? -14.906 -29.5 -4.344 1 92.88 179 SER B O 1
ATOM 5140 N N . GLY B 1 180 ? -14.711 -29.656 -6.59 1 91.81 180 GLY B N 1
ATOM 5141 C CA . GLY B 1 180 ? -14.93 -31.094 -6.609 1 91.81 180 GLY B CA 1
ATOM 5142 C C . GLY B 1 180 ? -13.828 -31.875 -5.922 1 91.81 180 GLY B C 1
ATOM 5143 O O . GLY B 1 180 ? -14.023 -33.031 -5.527 1 91.81 180 GLY B O 1
ATOM 5144 N N . LEU B 1 181 ? -12.664 -31.266 -5.773 1 93.81 181 LEU B N 1
ATOM 5145 C CA . LEU B 1 181 ? -11.516 -31.938 -5.184 1 93.81 181 LEU B CA 1
ATOM 5146 C C . LEU B 1 181 ? -11.336 -31.531 -3.727 1 93.81 181 LEU B C 1
ATOM 5148 O O . LEU B 1 181 ? -10.344 -31.891 -3.092 1 93.81 181 LEU B O 1
ATOM 5152 N N . ARG B 1 182 ? -12.289 -30.828 -3.133 1 92.69 182 ARG B N 1
ATOM 5153 C CA . ARG B 1 182 ? -12.164 -30.266 -1.787 1 92.69 182 ARG B CA 1
ATOM 5154 C C . ARG B 1 182 ? -12.047 -31.375 -0.747 1 92.69 182 ARG B C 1
ATOM 5156 O O . ARG B 1 182 ? -11.398 -31.203 0.286 1 92.69 182 ARG B O 1
ATOM 5163 N N . ALA B 1 183 ? -12.672 -32.531 -1.033 1 92.62 183 ALA B N 1
ATOM 5164 C CA . ALA B 1 183 ? -12.703 -33.625 -0.071 1 92.62 183 ALA B CA 1
ATOM 5165 C C . ALA B 1 183 ? -11.57 -34.625 -0.335 1 92.62 183 ALA B C 1
ATOM 5167 O O . ALA B 1 183 ? -11.492 -35.656 0.313 1 92.62 183 ALA B O 1
ATOM 5168 N N . GLU B 1 184 ? -10.695 -34.312 -1.258 1 94.25 184 GLU B N 1
ATOM 5169 C CA . GLU B 1 184 ? -9.602 -35.219 -1.613 1 94.25 184 GLU B CA 1
ATOM 5170 C C . GLU B 1 184 ? -8.25 -34.562 -1.351 1 94.25 184 GLU B C 1
ATOM 5172 O O . GLU B 1 184 ? -7.602 -34.062 -2.277 1 94.25 184 GLU B O 1
ATOM 5177 N N . PRO B 1 185 ? -7.773 -34.688 -0.13 1 95.19 185 PRO B N 1
ATOM 5178 C CA . PRO B 1 185 ? -6.535 -34 0.251 1 95.19 185 PRO B CA 1
ATOM 5179 C C . PRO B 1 185 ? -5.348 -34.406 -0.623 1 95.19 185 PRO B C 1
ATOM 5181 O O . PRO B 1 185 ? -4.5 -33.562 -0.935 1 95.19 185 PRO B O 1
ATOM 5184 N N . PHE B 1 186 ? -5.289 -35.625 -1.027 1 95.38 186 PHE B N 1
ATOM 5185 C CA . PHE B 1 186 ? -4.145 -36.062 -1.804 1 95.38 186 PHE B CA 1
ATOM 5186 C C . PHE B 1 186 ? -4.078 -35.375 -3.15 1 95.38 186 PHE B C 1
ATOM 5188 O O . PHE B 1 186 ? -3.006 -34.938 -3.586 1 95.38 186 PHE B O 1
ATOM 5195 N N . CYS B 1 187 ? -5.195 -35.25 -3.846 1 95.94 187 CYS B N 1
ATOM 5196 C CA . CYS B 1 187 ? -5.246 -34.531 -5.113 1 95.94 187 CYS B CA 1
ATOM 5197 C C . CYS B 1 187 ? -4.879 -33.062 -4.918 1 95.94 187 CYS B C 1
ATOM 5199 O O . CYS B 1 187 ? -4.188 -32.469 -5.754 1 95.94 187 CYS B O 1
ATOM 5201 N N . LEU B 1 188 ? -5.305 -32.469 -3.807 1 96.69 188 LEU B N 1
ATOM 5202 C CA . LEU B 1 188 ? -4.988 -31.078 -3.521 1 96.69 188 LEU B CA 1
ATOM 5203 C C . LEU B 1 188 ? -3.49 -30.891 -3.305 1 96.69 188 LEU B C 1
ATOM 5205 O O . LEU B 1 188 ? -2.922 -29.875 -3.703 1 96.69 188 LEU B O 1
ATOM 5209 N N . TYR B 1 189 ? -2.869 -31.875 -2.695 1 96.69 189 TYR B N 1
ATOM 5210 C CA . TYR B 1 189 ? -1.428 -31.797 -2.488 1 96.69 189 TYR B CA 1
ATOM 5211 C C . TYR B 1 189 ? -0.681 -31.922 -3.812 1 96.69 189 TYR B C 1
ATOM 5213 O O . TYR B 1 189 ? 0.359 -31.281 -4 1 96.69 189 TYR B O 1
ATOM 5221 N N . ILE B 1 190 ? -1.189 -32.719 -4.73 1 95.94 190 ILE B N 1
ATOM 5222 C CA . ILE B 1 190 ? -0.562 -32.844 -6.039 1 95.94 190 ILE B CA 1
ATOM 5223 C C . ILE B 1 190 ? -0.623 -31.516 -6.781 1 95.94 190 ILE B C 1
ATOM 5225 O O . ILE B 1 190 ? 0.39 -31.047 -7.301 1 95.94 190 ILE B O 1
ATOM 5229 N N . VAL B 1 191 ? -1.832 -30.953 -6.789 1 96.75 191 VAL B N 1
ATOM 5230 C CA . VAL B 1 191 ? -1.997 -29.672 -7.473 1 96.75 191 VAL B CA 1
ATOM 5231 C C . VAL B 1 191 ? -1.129 -28.609 -6.797 1 96.75 191 VAL B C 1
ATOM 5233 O O . VAL B 1 191 ? -0.492 -27.812 -7.473 1 96.75 191 VAL B O 1
ATOM 5236 N N . SER B 1 192 ? -1.091 -28.641 -5.449 1 96.88 192 SER B N 1
ATOM 5237 C CA . SER B 1 192 ? -0.271 -27.688 -4.711 1 96.88 192 SER B CA 1
ATOM 5238 C C . SER B 1 192 ? 1.208 -27.859 -5.043 1 96.88 192 SER B C 1
ATOM 5240 O O . SER B 1 192 ? 1.938 -26.875 -5.176 1 96.88 192 SER B O 1
ATOM 5242 N N . ALA B 1 193 ? 1.6 -29.062 -5.141 1 94.44 193 ALA B N 1
ATOM 5243 C CA . ALA B 1 193 ? 2.996 -29.344 -5.473 1 94.44 193 ALA B CA 1
ATOM 5244 C C . ALA B 1 193 ? 3.342 -28.797 -6.859 1 94.44 193 ALA B C 1
ATOM 5246 O O . ALA B 1 193 ? 4.426 -28.25 -7.066 1 94.44 193 ALA B O 1
ATOM 5247 N N . LEU B 1 194 ? 2.453 -29 -7.789 1 94.81 194 LEU B N 1
ATOM 5248 C CA . LEU B 1 194 ? 2.656 -28.5 -9.141 1 94.81 194 LEU B CA 1
ATOM 5249 C C . LEU B 1 194 ? 2.754 -26.969 -9.133 1 94.81 194 LEU B C 1
ATOM 5251 O O . LEU B 1 194 ? 3.625 -26.406 -9.789 1 94.81 194 LEU B O 1
ATOM 5255 N N . VAL B 1 195 ? 1.899 -26.312 -8.359 1 95.06 195 VAL B N 1
ATOM 5256 C CA . VAL B 1 195 ? 1.879 -24.844 -8.266 1 95.06 195 VAL B CA 1
ATOM 5257 C C . VAL B 1 195 ? 3.191 -24.344 -7.664 1 95.06 195 VAL B C 1
ATOM 5259 O O . VAL B 1 195 ? 3.793 -23.406 -8.172 1 95.06 195 VAL B O 1
ATOM 5262 N N . ILE B 1 196 ? 3.65 -24.984 -6.637 1 93.5 196 ILE B N 1
ATOM 5263 C CA . ILE B 1 196 ? 4.875 -24.594 -5.953 1 93.5 196 ILE B CA 1
ATOM 5264 C C . ILE B 1 196 ? 6.07 -24.766 -6.883 1 93.5 196 ILE B C 1
ATOM 5266 O O . ILE B 1 196 ? 6.914 -23.875 -7.004 1 93.5 196 ILE B O 1
ATOM 5270 N N . LEU B 1 197 ? 6.082 -25.844 -7.59 1 90.56 197 LEU B N 1
ATOM 5271 C CA . LEU B 1 197 ? 7.211 -26.141 -8.469 1 90.56 197 LEU B CA 1
ATOM 5272 C C . LEU B 1 197 ? 7.242 -25.188 -9.656 1 90.56 197 LEU B C 1
ATOM 5274 O O . LEU B 1 197 ? 8.32 -24.797 -10.117 1 90.56 197 LEU B O 1
ATOM 5278 N N . GLY B 1 198 ? 6.148 -24.875 -10.125 1 90.5 198 GLY B N 1
ATOM 5279 C CA . GLY B 1 198 ? 6.094 -23.953 -11.25 1 90.5 198 GLY B CA 1
ATOM 5280 C C . GLY B 1 198 ? 6.426 -22.531 -10.867 1 90.5 198 GLY B C 1
ATOM 5281 O O . GLY B 1 198 ? 6.945 -21.766 -11.688 1 90.5 198 GLY B O 1
ATOM 5282 N N . GLY B 1 199 ? 6.109 -22.141 -9.648 1 90.44 199 GLY B N 1
ATOM 5283 C CA . GLY B 1 199 ? 6.238 -20.75 -9.234 1 90.44 199 GLY B CA 1
ATOM 5284 C C . GLY B 1 199 ? 7.527 -20.469 -8.484 1 90.44 199 GLY B C 1
ATOM 5285 O O . GLY B 1 199 ? 7.938 -19.312 -8.352 1 90.44 199 GLY B O 1
ATOM 5286 N N . ILE B 1 200 ? 8.203 -21.359 -7.949 1 86.12 200 ILE B N 1
ATOM 5287 C CA . ILE B 1 200 ? 9.336 -21.156 -7.051 1 86.12 200 ILE B CA 1
ATOM 5288 C C . ILE B 1 200 ? 10.531 -20.625 -7.836 1 86.12 200 ILE B C 1
ATOM 5290 O O . ILE B 1 200 ? 11.32 -19.828 -7.324 1 86.12 200 ILE B O 1
ATOM 5294 N N . GLY B 1 201 ? 10.75 -21.078 -9.047 1 84 201 GLY B N 1
ATOM 5295 C CA . GLY B 1 201 ? 11.875 -20.609 -9.836 1 84 201 GLY B CA 1
ATOM 5296 C C . GLY B 1 201 ? 12.805 -21.734 -10.258 1 84 201 GLY B C 1
ATOM 5297 O O . GLY B 1 201 ? 12.969 -22.719 -9.523 1 84 201 GLY B O 1
ATOM 5298 N N . PHE B 1 202 ? 13.445 -21.547 -11.227 1 76.94 202 PHE B N 1
ATOM 5299 C CA . PHE B 1 202 ? 14.172 -22.609 -11.898 1 76.94 202 PHE B CA 1
ATOM 5300 C C . PHE B 1 202 ? 15.453 -22.953 -11.141 1 76.94 202 PHE B C 1
ATOM 5302 O O . PHE B 1 202 ? 15.914 -24.094 -11.164 1 76.94 202 PHE B O 1
ATOM 5309 N N . PRO B 1 203 ? 16.047 -21.922 -10.445 1 74.81 203 PRO B N 1
ATOM 5310 C CA . PRO B 1 203 ? 17.219 -22.328 -9.68 1 74.81 203 PRO B CA 1
ATOM 5311 C C . PRO B 1 203 ? 16.922 -23.422 -8.656 1 74.81 203 PRO B C 1
ATOM 5313 O O . PRO B 1 203 ? 17.766 -24.266 -8.383 1 74.81 203 PRO B O 1
ATOM 5316 N N . VAL B 1 204 ? 15.758 -23.406 -8.156 1 77.94 204 VAL B N 1
ATOM 5317 C CA . VAL B 1 204 ? 15.375 -24.391 -7.141 1 77.94 204 VAL B CA 1
ATOM 5318 C C . VAL B 1 204 ? 14.961 -25.688 -7.805 1 77.94 204 VAL B C 1
ATOM 5320 O O . VAL B 1 204 ? 15.25 -26.781 -7.285 1 77.94 204 VAL B O 1
ATOM 5323 N N . ILE B 1 205 ? 14.336 -25.562 -8.945 1 75.75 205 ILE B N 1
ATOM 5324 C CA . ILE B 1 205 ? 13.844 -26.75 -9.633 1 75.75 205 ILE B CA 1
ATOM 5325 C C . ILE B 1 205 ? 15.016 -27.594 -10.125 1 75.75 205 ILE B C 1
ATOM 5327 O O . ILE B 1 205 ? 14.969 -28.828 -10.086 1 75.75 205 ILE B O 1
ATOM 5331 N N . ILE B 1 206 ? 16.016 -26.859 -10.477 1 70.19 206 ILE B N 1
ATOM 5332 C CA . ILE B 1 206 ? 17.203 -27.578 -10.953 1 70.19 206 ILE B CA 1
ATOM 5333 C C . ILE B 1 206 ? 17.875 -28.297 -9.789 1 70.19 206 ILE B C 1
ATOM 5335 O O . ILE B 1 206 ? 18.359 -29.422 -9.938 1 70.19 206 ILE B O 1
ATOM 5339 N N . LEU B 1 207 ? 17.859 -27.641 -8.688 1 69.44 207 LEU B N 1
ATOM 5340 C CA . LEU B 1 207 ? 18.422 -28.266 -7.496 1 69.44 207 LEU B CA 1
ATOM 5341 C C . LEU B 1 207 ? 17.594 -29.469 -7.066 1 69.44 207 LEU B C 1
ATOM 5343 O O . LEU B 1 207 ? 18.156 -30.5 -6.691 1 69.44 207 LEU B O 1
ATOM 5347 N N . LEU B 1 208 ? 16.312 -29.297 -7.184 1 70 208 LEU B N 1
ATOM 5348 C CA . LEU B 1 208 ? 15.414 -30.375 -6.809 1 70 208 LEU B CA 1
ATOM 5349 C C . LEU B 1 208 ? 15.547 -31.547 -7.781 1 70 208 LEU B C 1
ATOM 5351 O O . LEU B 1 208 ? 15.492 -32.719 -7.375 1 70 208 LEU B O 1
ATOM 5355 N N . GLU B 1 209 ? 15.688 -31.156 -8.977 1 66.25 209 GLU B N 1
ATOM 5356 C CA . GLU B 1 209 ? 15.883 -32.188 -9.977 1 66.25 209 GLU B CA 1
ATOM 5357 C C . GLU B 1 209 ? 17.188 -32.969 -9.727 1 66.25 209 GLU B C 1
ATOM 5359 O O . GLU B 1 209 ? 17.219 -34.188 -9.875 1 66.25 209 GLU B O 1
ATOM 5364 N N . LYS B 1 210 ? 18.172 -32.188 -9.367 1 64.06 210 LYS B N 1
ATOM 5365 C CA . LYS B 1 210 ? 19.438 -32.844 -9.047 1 64.06 210 LYS B CA 1
ATOM 5366 C C . LYS B 1 210 ? 19.281 -33.812 -7.883 1 64.06 210 LYS B C 1
ATOM 5368 O O . LYS B 1 210 ? 19.797 -34.938 -7.934 1 64.06 210 LYS B O 1
ATOM 5373 N N . ILE B 1 211 ? 18.531 -33.344 -6.98 1 61.59 211 ILE B N 1
ATOM 5374 C CA . ILE B 1 211 ? 18.312 -34.188 -5.812 1 61.59 211 ILE B CA 1
ATOM 5375 C C . ILE B 1 211 ? 17.5 -35.406 -6.207 1 61.59 211 ILE B C 1
ATOM 5377 O O . ILE B 1 211 ? 17.812 -36.531 -5.801 1 61.59 211 ILE B O 1
ATOM 5381 N N . LEU B 1 212 ? 16.484 -35.125 -6.984 1 59.16 212 LEU B N 1
ATOM 5382 C CA . LEU B 1 212 ? 15.633 -36.219 -7.414 1 59.16 212 LEU B CA 1
ATOM 5383 C C . LEU B 1 212 ? 16.391 -37.188 -8.297 1 59.16 212 LEU B C 1
ATOM 5385 O O . LEU B 1 212 ? 16.266 -38.406 -8.148 1 59.16 212 LEU B O 1
ATOM 5389 N N . LEU B 1 213 ? 17.156 -36.625 -9.211 1 57.66 213 LEU B N 1
ATOM 5390 C CA . LEU B 1 213 ? 17.938 -37.469 -10.109 1 57.66 213 LEU B CA 1
ATOM 5391 C C . LEU B 1 213 ? 19 -38.219 -9.328 1 57.66 213 LEU B C 1
ATOM 5393 O O . LEU B 1 213 ? 19.281 -39.406 -9.641 1 57.66 213 LEU B O 1
ATOM 5397 N N . THR B 1 214 ? 19.547 -37.594 -8.375 1 56.34 214 THR B N 1
ATOM 5398 C CA . THR B 1 214 ? 20.516 -38.281 -7.539 1 56.34 214 THR B CA 1
ATOM 5399 C C . THR B 1 214 ? 19.859 -39.438 -6.785 1 56.34 214 THR B C 1
ATOM 5401 O O . THR B 1 214 ? 20.438 -40.5 -6.668 1 56.34 214 THR B O 1
ATOM 5404 N N . VAL B 1 215 ? 18.656 -39.125 -6.434 1 53.66 215 VAL B N 1
ATOM 5405 C CA . VAL B 1 215 ? 17.922 -40.156 -5.719 1 53.66 215 VAL B CA 1
ATOM 5406 C C . VAL B 1 215 ? 17.547 -41.281 -6.68 1 53.66 215 VAL B C 1
ATOM 5408 O O . VAL B 1 215 ? 17.688 -42.469 -6.352 1 53.66 215 VAL B O 1
ATOM 5411 N N . ILE B 1 216 ? 17.047 -40.844 -7.816 1 52.59 216 ILE B N 1
ATOM 5412 C CA . ILE B 1 216 ? 16.688 -41.812 -8.828 1 52.59 216 ILE B CA 1
ATOM 5413 C C . ILE B 1 216 ? 17.938 -42.562 -9.273 1 52.59 216 ILE B C 1
ATOM 5415 O O . ILE B 1 216 ? 17.891 -43.812 -9.453 1 52.59 216 ILE B O 1
ATOM 5419 N N . PHE B 1 217 ? 18.938 -41.812 -9.508 1 52.03 217 PHE B N 1
ATOM 5420 C CA . PHE B 1 217 ? 20.203 -42.438 -9.852 1 52.03 217 PHE B CA 1
ATOM 5421 C C . PHE B 1 217 ? 20.625 -43.469 -8.781 1 52.03 217 PHE B C 1
ATOM 5423 O O . PHE B 1 217 ? 21.062 -44.562 -9.109 1 52.03 217 PHE B O 1
ATOM 5430 N N . ARG B 1 218 ? 20.438 -42.969 -7.613 1 51.28 218 ARG B N 1
ATOM 5431 C CA . ARG B 1 218 ? 20.75 -43.906 -6.527 1 51.28 218 ARG B CA 1
ATOM 5432 C C . ARG B 1 218 ? 19.844 -45.125 -6.562 1 51.28 218 ARG B C 1
ATOM 5434 O O . ARG B 1 218 ? 20.297 -46.25 -6.316 1 51.28 218 ARG B O 1
ATOM 5441 N N . ILE B 1 219 ? 18.703 -44.812 -6.891 1 50.88 219 ILE B N 1
ATOM 5442 C CA . ILE B 1 219 ? 17.75 -45.938 -6.965 1 50.88 219 ILE B CA 1
ATOM 5443 C C . ILE B 1 219 ? 18.078 -46.812 -8.18 1 50.88 219 ILE B C 1
ATOM 5445 O O . ILE B 1 219 ? 18.078 -48.031 -8.086 1 50.88 219 ILE B O 1
ATOM 5449 N N . VAL B 1 220 ? 18.219 -46.031 -9.25 1 50.09 220 VAL B N 1
ATOM 5450 C CA . VAL B 1 220 ? 18.547 -46.75 -10.477 1 50.09 220 VAL B CA 1
ATOM 5451 C C . VAL B 1 220 ? 19.891 -47.469 -10.32 1 50.09 220 VAL B C 1
ATOM 5453 O O . VAL B 1 220 ? 20.047 -48.594 -10.781 1 50.09 220 VAL B O 1
ATOM 5456 N N . ASP B 1 221 ? 20.781 -46.75 -9.789 1 51.44 221 ASP B N 1
ATOM 5457 C CA . ASP B 1 221 ? 22.062 -47.375 -9.508 1 51.44 221 ASP B CA 1
ATOM 5458 C C . ASP B 1 221 ? 21.875 -48.594 -8.617 1 51.44 221 ASP B C 1
ATOM 5460 O O . ASP B 1 221 ? 22.531 -49.625 -8.828 1 51.44 221 ASP B O 1
ATOM 5464 N N . ARG B 1 222 ? 21 -48.406 -7.734 1 49.34 222 ARG B N 1
ATOM 5465 C CA . ARG B 1 222 ? 20.719 -49.562 -6.883 1 49.34 222 ARG B CA 1
ATOM 5466 C C . ARG B 1 222 ? 20.031 -50.656 -7.672 1 49.34 222 ARG B C 1
ATOM 5468 O O . ARG B 1 222 ? 20.312 -51.844 -7.48 1 49.34 222 ARG B O 1
ATOM 5475 N N . ILE B 1 223 ? 19.172 -50.188 -8.453 1 50.5 223 ILE B N 1
ATOM 5476 C CA . ILE B 1 223 ? 18.484 -51.156 -9.281 1 50.5 223 ILE B CA 1
ATOM 5477 C C . ILE B 1 223 ? 19.469 -51.75 -10.281 1 50.5 223 ILE B C 1
ATOM 5479 O O . ILE B 1 223 ? 19.438 -52.969 -10.547 1 50.5 223 ILE B O 1
ATOM 5483 N N . GLU B 1 224 ? 20.188 -50.781 -10.875 1 49.53 224 GLU B N 1
ATOM 5484 C CA . GLU B 1 224 ? 21.234 -51.25 -11.773 1 49.53 224 GLU B CA 1
ATOM 5485 C C . GLU B 1 224 ? 22.156 -52.25 -11.062 1 49.53 224 GLU B C 1
ATOM 5487 O O . GLU B 1 224 ? 22.5 -53.281 -11.625 1 49.53 224 GLU B O 1
ATOM 5492 N N . VAL B 1 225 ? 22.562 -51.844 -9.898 1 51.53 225 VAL B N 1
ATOM 5493 C CA . VAL B 1 225 ? 23.422 -52.75 -9.141 1 51.53 225 VAL B CA 1
ATOM 5494 C C . VAL B 1 225 ? 22.672 -54.031 -8.836 1 51.53 225 VAL B C 1
ATOM 5496 O O . VAL B 1 225 ? 23.25 -55.125 -8.945 1 51.53 225 VAL B O 1
ATOM 5499 N N . VAL B 1 226 ? 21.438 -53.781 -8.5 1 50.06 226 VAL B N 1
ATOM 5500 C CA . VAL B 1 226 ? 20.672 -54.969 -8.164 1 50.06 226 VAL B CA 1
ATOM 5501 C C . VAL B 1 226 ? 20.406 -55.812 -9.43 1 50.06 226 VAL B C 1
ATOM 5503 O O . VAL B 1 226 ? 20.5 -57.031 -9.406 1 50.06 226 VAL B O 1
ATOM 5506 N N . THR B 1 227 ? 20.031 -54.969 -10.422 1 50.19 227 THR B N 1
ATOM 5507 C CA . THR B 1 227 ? 19.766 -55.656 -11.68 1 50.19 227 THR B CA 1
ATOM 5508 C C . THR B 1 227 ? 21.062 -56.281 -12.242 1 50.19 227 THR B C 1
ATOM 5510 O O . THR B 1 227 ? 21.047 -57.375 -12.766 1 50.19 227 THR B O 1
ATOM 5513 N N . GLU B 1 228 ? 22.109 -55.406 -12.18 1 51.5 228 GLU B N 1
ATOM 5514 C CA . GLU B 1 228 ? 23.406 -55.969 -12.578 1 51.5 228 GLU B CA 1
ATOM 5515 C C . GLU B 1 228 ? 23.766 -57.188 -11.766 1 51.5 228 GLU B C 1
ATOM 5517 O O . GLU B 1 228 ? 24.281 -58.188 -12.305 1 51.5 228 GLU B O 1
ATOM 5522 N N . THR B 1 229 ? 23.531 -57.031 -10.492 1 51.31 229 THR B N 1
ATOM 5523 C CA . THR B 1 229 ? 23.844 -58.156 -9.641 1 51.31 229 THR B CA 1
ATOM 5524 C C . THR B 1 229 ? 22.938 -59.344 -9.984 1 51.31 229 THR B C 1
ATOM 5526 O O . THR B 1 229 ? 23.391 -60.5 -10.039 1 51.31 229 THR B O 1
ATOM 5529 N N . LEU B 1 230 ? 21.703 -58.969 -10.148 1 49.22 230 LEU B N 1
ATOM 5530 C CA . LEU B 1 230 ? 20.766 -60.031 -10.492 1 49.22 230 LEU B CA 1
ATOM 5531 C C . LEU B 1 230 ? 21.062 -60.594 -11.875 1 49.22 230 LEU B C 1
ATOM 5533 O O . LEU B 1 230 ? 20.984 -61.812 -12.094 1 49.22 230 LEU B O 1
ATOM 5537 N N . MET B 1 231 ? 21.281 -59.562 -12.742 1 47.53 231 MET B N 1
ATOM 5538 C CA . MET B 1 231 ? 21.609 -59.969 -14.102 1 47.53 231 MET B CA 1
ATOM 5539 C C . MET B 1 231 ? 22.953 -60.719 -14.156 1 47.53 231 MET B C 1
ATOM 5541 O O . MET B 1 231 ? 23.109 -61.656 -14.922 1 47.53 231 MET B O 1
ATOM 5545 N N . MET B 1 232 ? 23.891 -60.094 -13.445 1 51 232 MET B N 1
ATOM 5546 C CA . MET B 1 232 ? 25.156 -60.844 -13.336 1 51 232 MET B CA 1
ATOM 5547 C C . MET B 1 232 ? 24.906 -62.25 -12.812 1 51 232 MET B C 1
ATOM 5549 O O . MET B 1 232 ? 25.531 -63.219 -13.281 1 51 232 MET B O 1
ATOM 5553 N N . ARG B 1 233 ? 24.047 -62.219 -11.844 1 47.88 233 ARG B N 1
ATOM 5554 C CA . ARG B 1 233 ? 23.734 -63.562 -11.344 1 47.88 233 ARG B CA 1
ATOM 5555 C C . ARG B 1 233 ? 23.031 -64.375 -12.422 1 47.88 233 ARG B C 1
ATOM 5557 O O . ARG B 1 233 ? 23.312 -65.562 -12.562 1 47.88 233 ARG B O 1
ATOM 5564 N N . LYS B 1 234 ? 22.062 -63.656 -13.047 1 47.19 234 LYS B N 1
ATOM 5565 C CA . LYS B 1 234 ? 21.375 -64.375 -14.109 1 47.19 234 LYS B CA 1
ATOM 5566 C C . LYS B 1 234 ? 22.266 -64.562 -15.32 1 47.19 234 LYS B C 1
ATOM 5568 O O . LYS B 1 234 ? 22.219 -65.625 -15.984 1 47.19 234 LYS B O 1
ATOM 5573 N N . SER B 1 235 ? 23 -63.5 -15.68 1 48.62 235 SER B N 1
ATOM 5574 C CA . SER B 1 235 ? 23.938 -63.656 -16.781 1 48.62 235 SER B CA 1
ATOM 5575 C C . SER B 1 235 ? 24.922 -64.812 -16.484 1 48.62 235 SER B C 1
ATOM 5577 O O . SER B 1 235 ? 25.375 -65.5 -17.406 1 48.62 235 SER B O 1
ATOM 5579 N N . LEU B 1 236 ? 25.422 -64.812 -15.273 1 48.06 236 LEU B N 1
ATOM 5580 C CA . LEU B 1 236 ? 26.25 -65.938 -14.969 1 48.06 236 LEU B CA 1
ATOM 5581 C C . LEU B 1 236 ? 25.5 -67.25 -15.25 1 48.06 236 LEU B C 1
ATOM 5583 O O . LEU B 1 236 ? 26.109 -68.25 -15.609 1 48.06 236 LEU B O 1
ATOM 5587 N N . LYS B 1 237 ? 24.188 -67.312 -14.969 1 48.62 237 LYS B N 1
ATOM 5588 C CA . LYS B 1 237 ? 23.484 -68.562 -15.266 1 48.62 237 LYS B CA 1
ATOM 5589 C C . LYS B 1 237 ? 23.094 -68.625 -16.734 1 48.62 237 LYS B C 1
ATOM 5591 O O . LYS B 1 237 ? 23.172 -69.688 -17.359 1 48.62 237 LYS B O 1
ATOM 5596 N N . THR B 1 238 ? 22.266 -67.562 -17.266 1 47.81 238 THR B N 1
ATOM 5597 C CA . THR B 1 238 ? 21.719 -67.75 -18.594 1 47.81 238 THR B CA 1
ATOM 5598 C C . THR B 1 238 ? 22.578 -67.125 -19.672 1 47.81 238 THR B C 1
ATOM 5600 O O . THR B 1 238 ? 22.438 -67.438 -20.859 1 47.81 238 THR B O 1
ATOM 5603 N N . GLY B 1 239 ? 23.906 -66.812 -19.672 1 45.06 239 GLY B N 1
ATOM 5604 C CA . GLY B 1 239 ? 24.906 -66.25 -20.562 1 45.06 239 GLY B CA 1
ATOM 5605 C C . GLY B 1 239 ? 24.484 -64.938 -21.188 1 45.06 239 GLY B C 1
ATOM 5606 O O . GLY B 1 239 ? 25.266 -64.312 -21.922 1 45.06 239 GLY B O 1
ATOM 5607 N N . LYS B 1 240 ? 23.25 -64.625 -21.688 1 43.5 240 LYS B N 1
ATOM 5608 C CA . LYS B 1 240 ? 22.859 -63.5 -22.547 1 43.5 240 LYS B CA 1
ATOM 5609 C C . LYS B 1 240 ? 22.594 -62.25 -21.734 1 43.5 240 LYS B C 1
ATOM 5611 O O . LYS B 1 240 ? 21.906 -62.312 -20.719 1 43.5 240 LYS B O 1
ATOM 5616 N N . ILE B 1 241 ? 23.453 -61.25 -21.734 1 44 241 ILE B N 1
ATOM 5617 C CA . ILE B 1 241 ? 23.375 -59.938 -21.094 1 44 241 ILE B CA 1
ATOM 5618 C C . ILE B 1 241 ? 22.094 -59.219 -21.516 1 44 241 ILE B C 1
ATOM 5620 O O . ILE B 1 241 ? 21.891 -58.969 -22.703 1 44 241 ILE B O 1
ATOM 5624 N N . PRO B 1 242 ? 20.891 -59.312 -20.922 1 38.34 242 PRO B N 1
ATOM 5625 C CA . PRO B 1 242 ? 19.625 -58.719 -21.391 1 38.34 242 PRO B CA 1
ATOM 5626 C C . PRO B 1 242 ? 19.766 -57.219 -21.656 1 38.34 242 PRO B C 1
ATOM 5628 O O . PRO B 1 242 ? 20.484 -56.5 -20.938 1 38.34 242 PRO B O 1
ATOM 5631 N N . LYS B 1 243 ? 19.672 -56.688 -22.969 1 42.19 243 LYS B N 1
ATOM 5632 C CA . LYS B 1 243 ? 19.656 -55.375 -23.625 1 42.19 243 LYS B CA 1
ATOM 5633 C C . LYS B 1 243 ? 18.844 -54.375 -22.812 1 42.19 243 LYS B C 1
ATOM 5635 O O . LYS B 1 243 ? 18.938 -53.156 -23.062 1 42.19 243 LYS B O 1
ATOM 5640 N N . LEU B 1 244 ? 17.875 -54.75 -22.125 1 40.75 244 LEU B N 1
ATOM 5641 C CA . LEU B 1 244 ? 16.953 -53.812 -21.531 1 40.75 244 LEU B CA 1
ATOM 5642 C C . LEU B 1 244 ? 17.641 -52.969 -20.469 1 40.75 244 LEU B C 1
ATOM 5644 O O . LEU B 1 244 ? 17.094 -51.969 -19.984 1 40.75 244 LEU B O 1
ATOM 5648 N N . LEU B 1 245 ? 18.828 -53.312 -20.078 1 41.22 245 LEU B N 1
ATOM 5649 C CA . LEU B 1 245 ? 19.594 -52.594 -19.047 1 41.22 245 LEU B CA 1
ATOM 5650 C C . LEU B 1 245 ? 20.078 -51.25 -19.578 1 41.22 245 LEU B C 1
ATOM 5652 O O . LEU B 1 245 ? 20.719 -50.469 -18.844 1 41.22 245 LEU B O 1
ATOM 5656 N N . PHE B 1 246 ? 20.016 -51.031 -20.844 1 41.94 246 PHE B N 1
ATOM 5657 C CA . PHE B 1 246 ? 20.531 -49.812 -21.484 1 41.94 246 PHE B CA 1
ATOM 5658 C C . PHE B 1 246 ? 19.703 -48.625 -21.078 1 41.94 246 PHE B C 1
ATOM 5660 O O . PHE B 1 246 ? 20.219 -47.5 -21.016 1 41.94 246 PHE B O 1
ATOM 5667 N N . VAL B 1 247 ? 18.516 -48.812 -20.781 1 44.84 247 VAL B N 1
ATOM 5668 C CA . VAL B 1 247 ? 17.641 -47.656 -20.547 1 44.84 247 VAL B CA 1
ATOM 5669 C C . VAL B 1 247 ? 18 -47 -19.219 1 44.84 247 VAL B C 1
ATOM 5671 O O . VAL B 1 247 ? 18.172 -45.781 -19.141 1 44.84 247 VAL B O 1
ATOM 5674 N N . PRO B 1 248 ? 18.141 -47.781 -18.141 1 44.06 248 PRO B N 1
ATOM 5675 C CA . PRO B 1 248 ? 18.562 -47.094 -16.922 1 44.06 248 PRO B CA 1
ATOM 5676 C C . PRO B 1 248 ? 19.969 -46.531 -17.031 1 44.06 248 PRO B C 1
ATOM 5678 O O . PRO B 1 248 ? 20.25 -45.438 -16.484 1 44.06 248 PRO B O 1
ATOM 5681 N N . THR B 1 249 ? 20.859 -47.188 -17.656 1 44.75 249 THR B N 1
ATOM 5682 C CA . THR B 1 249 ? 22.234 -46.688 -17.781 1 44.75 249 THR B CA 1
ATOM 5683 C C . THR B 1 249 ? 22.281 -45.438 -18.641 1 44.75 249 THR B C 1
ATOM 5685 O O . THR B 1 249 ? 23 -44.469 -18.312 1 44.75 249 THR B O 1
ATOM 5688 N N . VAL B 1 250 ? 21.641 -45.438 -19.781 1 44.03 250 VAL B N 1
ATOM 5689 C CA . VAL B 1 250 ? 21.594 -44.25 -20.625 1 44.03 250 VAL B CA 1
ATOM 5690 C C . VAL B 1 250 ? 20.891 -43.094 -19.891 1 44.03 250 VAL B C 1
ATOM 5692 O O . VAL B 1 250 ? 21.312 -41.938 -19.953 1 44.03 250 VAL B O 1
ATOM 5695 N N . LEU B 1 251 ? 19.844 -43.438 -19.234 1 47.81 251 LEU B N 1
ATOM 5696 C CA . LEU B 1 251 ? 19.156 -42.438 -18.438 1 47.81 251 LEU B CA 1
ATOM 5697 C C . LEU B 1 251 ? 20.047 -41.938 -17.312 1 47.81 251 LEU B C 1
ATOM 5699 O O . LEU B 1 251 ? 20.062 -40.719 -17 1 47.81 251 LEU B O 1
ATOM 5703 N N . SER B 1 252 ? 20.812 -42.875 -16.719 1 45.91 252 SER B N 1
ATOM 5704 C CA . SER B 1 252 ? 21.781 -42.469 -15.688 1 45.91 252 SER B CA 1
ATOM 5705 C C . SER B 1 252 ? 22.891 -41.594 -16.266 1 45.91 252 SER B C 1
ATOM 5707 O O . SER B 1 252 ? 23.297 -40.625 -15.641 1 45.91 252 SER B O 1
ATOM 5709 N N . ALA B 1 253 ? 23.484 -42 -17.328 1 45.78 253 ALA B N 1
ATOM 5710 C CA . ALA B 1 253 ? 24.547 -41.219 -17.953 1 45.78 253 ALA B CA 1
ATOM 5711 C C . ALA B 1 253 ? 24.016 -39.844 -18.391 1 45.78 253 ALA B C 1
ATOM 5713 O O . ALA B 1 253 ? 24.719 -38.844 -18.25 1 45.78 253 ALA B O 1
ATOM 5714 N N . PHE B 1 254 ? 22.906 -39.812 -18.984 1 45.12 254 PHE B N 1
ATOM 5715 C CA . PHE B 1 254 ? 22.25 -38.562 -19.391 1 45.12 254 PHE B CA 1
ATOM 5716 C C . PHE B 1 254 ? 21.953 -37.719 -18.172 1 45.12 254 PHE B C 1
ATOM 5718 O O . PHE B 1 254 ? 22.188 -36.5 -18.188 1 45.12 254 PHE B O 1
ATOM 5725 N N . LEU B 1 255 ? 21.469 -38.375 -17.172 1 47.38 255 LEU B N 1
ATOM 5726 C CA . LEU B 1 255 ? 21.188 -37.656 -15.938 1 47.38 255 LEU B CA 1
ATOM 5727 C C . LEU B 1 255 ? 22.484 -37.156 -15.297 1 47.38 255 LEU B C 1
ATOM 5729 O O . LEU B 1 255 ? 22.531 -36.062 -14.773 1 47.38 255 LEU B O 1
ATOM 5733 N N . GLU B 1 256 ? 23.547 -38.031 -15.258 1 46.78 256 GLU B N 1
ATOM 5734 C CA . GLU B 1 256 ? 24.859 -37.656 -14.742 1 46.78 256 GLU B CA 1
ATOM 5735 C C . GLU B 1 256 ? 25.438 -36.469 -15.539 1 46.78 256 GLU B C 1
ATOM 5737 O O . GLU B 1 256 ? 26.031 -35.562 -14.961 1 46.78 256 GLU B O 1
ATOM 5742 N N . GLY B 1 257 ? 25.406 -36.625 -16.75 1 47.97 257 GLY B N 1
ATOM 5743 C CA . GLY B 1 257 ? 25.906 -35.531 -17.562 1 47.97 257 GLY B CA 1
ATOM 5744 C C . GLY B 1 257 ? 25.172 -34.219 -17.328 1 47.97 257 GLY B C 1
ATOM 5745 O O . GLY B 1 257 ? 25.797 -33.156 -17.266 1 47.97 257 GLY B O 1
ATOM 5746 N N . ARG B 1 258 ? 23.906 -34.344 -17.188 1 48.78 258 ARG B N 1
ATOM 5747 C CA . ARG B 1 258 ? 23.078 -33.156 -16.969 1 48.78 258 ARG B CA 1
ATOM 5748 C C . ARG B 1 258 ? 23.297 -32.594 -15.578 1 48.78 258 ARG B C 1
ATOM 5750 O O . ARG B 1 258 ? 23.297 -31.359 -15.406 1 48.78 258 ARG B O 1
ATOM 5757 N N . ILE B 1 259 ? 23.484 -33.5 -14.641 1 49.19 259 ILE B N 1
ATOM 5758 C CA . ILE B 1 259 ? 23.797 -33.062 -13.281 1 49.19 259 ILE B CA 1
ATOM 5759 C C . ILE B 1 259 ? 25.125 -32.312 -13.273 1 49.19 259 ILE B C 1
ATOM 5761 O O . ILE B 1 259 ? 25.281 -31.297 -12.594 1 49.19 259 ILE B O 1
ATOM 5765 N N . GLU B 1 260 ? 26.141 -32.875 -13.938 1 49.91 260 GLU B N 1
ATOM 5766 C CA . GLU B 1 260 ? 27.453 -32.25 -14 1 49.91 260 GLU B CA 1
ATOM 5767 C C . GLU B 1 260 ? 27.359 -30.859 -14.641 1 49.91 260 GLU B C 1
ATOM 5769 O O . GLU B 1 260 ? 28.031 -29.922 -14.211 1 49.91 260 GLU B O 1
ATOM 5774 N N . ASP B 1 261 ? 26.609 -30.75 -15.602 1 49.88 261 ASP B N 1
ATOM 5775 C CA . ASP B 1 261 ? 26.406 -29.469 -16.281 1 49.88 261 ASP B CA 1
ATOM 5776 C C . ASP B 1 261 ? 25.719 -28.469 -15.367 1 49.88 261 ASP B C 1
ATOM 5778 O O . ASP B 1 261 ? 26.078 -27.297 -15.344 1 49.88 261 ASP B O 1
ATOM 5782 N N . TYR B 1 262 ? 24.688 -29 -14.773 1 51.44 262 TYR B N 1
ATOM 5783 C CA . TYR B 1 262 ? 23.969 -28.141 -13.836 1 51.44 262 TYR B CA 1
ATOM 5784 C C . TYR B 1 262 ? 24.859 -27.719 -12.68 1 51.44 262 TYR B C 1
ATOM 5786 O O . TYR B 1 262 ? 24.781 -26.578 -12.211 1 51.44 262 TYR B O 1
ATOM 5794 N N . ASN B 1 263 ? 25.719 -28.703 -12.18 1 49.97 263 ASN B N 1
ATOM 5795 C CA . ASN B 1 263 ? 26.688 -28.359 -11.133 1 49.97 263 ASN B CA 1
ATOM 5796 C C . ASN B 1 263 ? 27.562 -27.188 -11.539 1 49.97 263 ASN B C 1
ATOM 5798 O O . ASN B 1 263 ? 27.891 -26.328 -10.703 1 49.97 263 ASN B O 1
ATOM 5802 N N . ASP B 1 264 ? 27.969 -27.172 -12.664 1 49.91 264 ASP B N 1
ATOM 5803 C CA . ASP B 1 264 ? 28.844 -26.094 -13.109 1 49.91 264 ASP B CA 1
ATOM 5804 C C . ASP B 1 264 ? 28.094 -24.766 -13.164 1 49.91 264 ASP B C 1
ATOM 5806 O O . ASP B 1 264 ? 28.656 -23.703 -12.875 1 49.91 264 ASP B O 1
ATOM 5810 N N . HIS B 1 265 ? 26.906 -24.812 -13.508 1 50.06 265 HIS B N 1
ATOM 5811 C CA . HIS B 1 265 ? 26.141 -23.594 -13.688 1 50.06 265 HIS B CA 1
ATOM 5812 C C . HIS B 1 265 ? 25.641 -23.047 -12.352 1 50.06 265 HIS B C 1
ATOM 5814 O O . HIS B 1 265 ? 25.578 -21.844 -12.148 1 50.06 265 HIS B O 1
ATOM 5820 N N . ILE B 1 266 ? 25.219 -23.984 -11.492 1 52.53 266 ILE B N 1
ATOM 5821 C CA . ILE B 1 266 ? 24.594 -23.625 -10.219 1 52.53 266 ILE B CA 1
ATOM 5822 C C . ILE B 1 266 ? 25.656 -23.219 -9.211 1 52.53 266 ILE B C 1
ATOM 5824 O O . ILE B 1 266 ? 25.344 -22.781 -8.102 1 52.53 266 ILE B O 1
ATOM 5828 N N . ARG B 1 267 ? 26.922 -23.438 -9.438 1 51.16 267 ARG B N 1
ATOM 5829 C CA . ARG B 1 267 ? 27.969 -23.281 -8.422 1 51.16 267 ARG B CA 1
ATOM 5830 C C . ARG B 1 267 ? 28.234 -21.812 -8.141 1 51.16 267 ARG B C 1
ATOM 5832 O O . ARG B 1 267 ? 29.062 -21.469 -7.293 1 51.16 267 ARG B O 1
ATOM 5839 N N . GLY B 1 268 ? 27.375 -20.938 -8.672 1 62.03 268 GLY B N 1
ATOM 5840 C CA . GLY B 1 268 ? 27.734 -19.578 -8.297 1 62.03 268 GLY B CA 1
ATOM 5841 C C . GLY B 1 268 ? 27.094 -19.125 -6.996 1 62.03 268 GLY B C 1
ATOM 5842 O O . GLY B 1 268 ? 26.062 -19.641 -6.59 1 62.03 268 GLY B O 1
ATOM 5843 N N . GLU B 1 269 ? 27.844 -18.531 -6.086 1 66.31 269 GLU B N 1
ATOM 5844 C CA . GLU B 1 269 ? 27.391 -17.969 -4.812 1 66.31 269 GLU B CA 1
ATOM 5845 C C . GLU B 1 269 ? 26.031 -17.297 -4.957 1 66.31 269 GLU B C 1
ATOM 5847 O O . GLU B 1 269 ? 25.172 -17.422 -4.074 1 66.31 269 GLU B O 1
ATOM 5852 N N . SER B 1 270 ? 25.781 -16.844 -6.066 1 75.06 270 SER B N 1
ATOM 5853 C CA . SER B 1 270 ? 24.531 -16.141 -6.312 1 75.06 270 SER B CA 1
ATOM 5854 C C . SER B 1 270 ? 23.359 -17.125 -6.395 1 75.06 270 SER B C 1
ATOM 5856 O O . SER B 1 270 ? 22.297 -16.875 -5.801 1 75.06 270 SER B O 1
ATOM 5858 N N . THR B 1 271 ? 23.578 -18.234 -7.012 1 74.81 271 THR B N 1
ATOM 5859 C CA . THR B 1 271 ? 22.516 -19.219 -7.191 1 74.81 271 THR B CA 1
ATOM 5860 C C . THR B 1 271 ? 22.188 -19.906 -5.871 1 74.81 271 THR B C 1
ATOM 5862 O O . THR B 1 271 ? 21.031 -20.219 -5.59 1 74.81 271 THR B O 1
ATOM 5865 N N . ARG B 1 272 ? 23.172 -20.016 -5.078 1 77.38 272 ARG B N 1
ATOM 5866 C CA . ARG B 1 272 ? 22.969 -20.672 -3.787 1 77.38 272 ARG B CA 1
ATOM 5867 C C . ARG B 1 272 ? 22.141 -19.797 -2.85 1 77.38 272 ARG B C 1
ATOM 5869 O O . ARG B 1 272 ? 21.203 -20.281 -2.225 1 77.38 272 ARG B O 1
ATOM 5876 N N . ILE B 1 273 ? 22.5 -18.609 -2.85 1 81.12 273 ILE B N 1
ATOM 5877 C CA . ILE B 1 273 ? 21.812 -17.688 -1.96 1 81.12 273 ILE B CA 1
ATOM 5878 C C . ILE B 1 273 ? 20.375 -17.484 -2.439 1 81.12 273 ILE B C 1
ATOM 5880 O O . ILE B 1 273 ? 19.438 -17.438 -1.63 1 81.12 273 ILE B O 1
ATOM 5884 N N . GLN B 1 274 ? 20.25 -17.422 -3.68 1 83.38 274 GLN B N 1
ATOM 5885 C CA . GLN B 1 274 ? 18.906 -17.234 -4.242 1 83.38 274 GLN B CA 1
ATOM 5886 C C . GLN B 1 274 ? 18.031 -18.453 -3.969 1 83.38 274 GLN B C 1
ATOM 5888 O O . GLN B 1 274 ? 16.844 -18.312 -3.625 1 83.38 274 GLN B O 1
ATOM 5893 N N . SER B 1 275 ? 18.641 -19.578 -4.121 1 83.75 275 SER B N 1
ATOM 5894 C CA . SER B 1 275 ? 17.891 -20.812 -3.881 1 83.75 275 SER B CA 1
ATOM 5895 C C . SER B 1 275 ? 17.453 -20.906 -2.422 1 83.75 275 SER B C 1
ATOM 5897 O O . SER B 1 275 ? 16.312 -21.297 -2.131 1 83.75 275 SER B O 1
ATOM 5899 N N . LYS B 1 276 ? 18.328 -20.547 -1.574 1 84.94 276 LYS B N 1
ATOM 5900 C CA . LYS B 1 276 ? 18 -20.594 -0.154 1 84.94 276 LYS B CA 1
ATOM 5901 C C . LYS B 1 276 ? 16.891 -19.594 0.177 1 84.94 276 LYS B C 1
ATOM 5903 O O . LYS B 1 276 ? 15.969 -19.906 0.926 1 84.94 276 LYS B O 1
ATOM 5908 N N . LEU B 1 277 ? 17 -18.516 -0.453 1 87.19 277 LEU B N 1
ATOM 5909 C CA . LEU B 1 277 ? 16.016 -17.469 -0.23 1 87.19 277 LEU B CA 1
ATOM 5910 C C . LEU B 1 277 ? 14.641 -17.891 -0.752 1 87.19 277 LEU B C 1
ATOM 5912 O O . LEU B 1 277 ? 13.625 -17.656 -0.09 1 87.19 277 LEU B O 1
ATOM 5916 N N . LEU B 1 278 ? 14.648 -18.516 -1.836 1 89.44 278 LEU B N 1
ATOM 5917 C CA . LEU B 1 278 ? 13.398 -18.906 -2.459 1 89.44 278 LEU B CA 1
ATOM 5918 C C . LEU B 1 278 ? 12.719 -20.016 -1.656 1 89.44 278 LEU B C 1
ATOM 5920 O O . LEU B 1 278 ? 11.508 -19.984 -1.451 1 89.44 278 LEU B O 1
ATOM 5924 N N . VAL B 1 279 ? 13.531 -20.906 -1.159 1 88.38 279 VAL B N 1
ATOM 5925 C CA . VAL B 1 279 ? 12.969 -22.047 -0.437 1 88.38 279 VAL B CA 1
ATOM 5926 C C . VAL B 1 279 ? 12.469 -21.594 0.933 1 88.38 279 VAL B C 1
ATOM 5928 O O . VAL B 1 279 ? 11.312 -21.828 1.286 1 88.38 279 VAL B O 1
ATOM 5931 N N . TYR B 1 280 ? 13.273 -20.875 1.633 1 89.5 280 TYR B N 1
ATOM 5932 C CA . TYR B 1 280 ? 12.898 -20.453 2.977 1 89.5 280 TYR B CA 1
ATOM 5933 C C . TYR B 1 280 ? 11.797 -19.406 2.932 1 89.5 280 TYR B C 1
ATOM 5935 O O . TYR B 1 280 ? 10.867 -19.422 3.74 1 89.5 280 TYR B O 1
ATOM 5943 N N . GLY B 1 281 ? 11.945 -18.5 2.014 1 89.62 281 GLY B N 1
ATOM 5944 C CA . GLY B 1 281 ? 10.93 -17.469 1.883 1 89.62 281 GLY B CA 1
ATOM 5945 C C . GLY B 1 281 ? 9.57 -18.016 1.509 1 89.62 281 GLY B C 1
ATOM 5946 O O . GLY B 1 281 ? 8.555 -17.625 2.098 1 89.62 281 GLY B O 1
ATOM 5947 N N . SER B 1 282 ? 9.57 -18.922 0.583 1 91.31 282 SER B N 1
ATOM 5948 C CA . SER B 1 282 ? 8.305 -19.516 0.151 1 91.31 282 SER B CA 1
ATOM 5949 C C . SER B 1 282 ? 7.684 -20.359 1.258 1 91.31 282 SER B C 1
ATOM 5951 O O . SER B 1 282 ? 6.469 -20.312 1.465 1 91.31 282 SER B O 1
ATOM 5953 N N . LEU B 1 283 ? 8.539 -21.078 1.945 1 92.56 283 LEU B N 1
ATOM 5954 C CA . LEU B 1 283 ? 8.039 -21.922 3.029 1 92.56 283 LEU B CA 1
ATOM 5955 C C . LEU B 1 283 ? 7.418 -21.078 4.133 1 92.56 283 LEU B C 1
ATOM 5957 O O . LEU B 1 283 ? 6.348 -21.406 4.648 1 92.56 283 LEU B O 1
ATOM 5961 N N . LEU B 1 284 ? 8.023 -20.016 4.43 1 93.75 284 LEU B N 1
ATOM 5962 C CA . LEU B 1 284 ? 7.523 -19.141 5.484 1 93.75 284 LEU B CA 1
ATOM 5963 C C . LEU B 1 284 ? 6.195 -18.5 5.086 1 93.75 284 LEU B C 1
ATOM 5965 O O . LEU B 1 284 ? 5.262 -18.453 5.891 1 93.75 284 LEU B O 1
ATOM 5969 N N . LEU B 1 285 ? 6.117 -18.062 3.898 1 93.94 285 LEU B N 1
ATOM 5970 C CA . LEU B 1 285 ? 4.895 -17.406 3.438 1 93.94 285 LEU B CA 1
ATOM 5971 C C . LEU B 1 285 ? 3.752 -18.422 3.336 1 93.94 285 LEU B C 1
ATOM 5973 O O . LEU B 1 285 ? 2.613 -18.109 3.689 1 93.94 285 LEU B O 1
ATOM 5977 N N . ILE B 1 286 ? 4.082 -19.609 2.84 1 95.56 286 ILE B N 1
ATOM 5978 C CA . ILE B 1 286 ? 3.066 -20.656 2.723 1 95.56 286 ILE B CA 1
ATOM 5979 C C . ILE B 1 286 ? 2.574 -21.062 4.113 1 95.56 286 ILE B C 1
ATOM 5981 O O . ILE B 1 286 ? 1.371 -21.234 4.324 1 95.56 286 ILE B O 1
ATOM 5985 N N . LEU B 1 287 ? 3.488 -21.156 5.035 1 95.94 287 LEU B N 1
ATOM 5986 C CA . LEU B 1 287 ? 3.117 -21.5 6.402 1 95.94 287 LEU B CA 1
ATOM 5987 C C . LEU B 1 287 ? 2.279 -20.406 7.035 1 95.94 287 LEU B C 1
ATOM 5989 O O . LEU B 1 287 ? 1.298 -20.688 7.73 1 95.94 287 LEU B O 1
ATOM 5993 N N . PHE B 1 288 ? 2.656 -19.219 6.828 1 94.88 288 PHE B N 1
ATOM 5994 C CA . PHE B 1 288 ? 1.91 -18.078 7.344 1 94.88 288 PHE B CA 1
ATOM 5995 C C . PHE B 1 288 ? 0.482 -18.078 6.812 1 94.88 288 PHE B C 1
ATOM 5997 O O . PHE B 1 288 ? -0.471 -17.906 7.578 1 94.88 288 PHE B O 1
ATOM 6004 N N . GLY B 1 289 ? 0.319 -18.312 5.516 1 95.69 289 GLY B N 1
ATOM 6005 C CA . GLY B 1 289 ? -1.009 -18.359 4.926 1 95.69 289 GLY B CA 1
ATOM 6006 C C . GLY B 1 289 ? -1.83 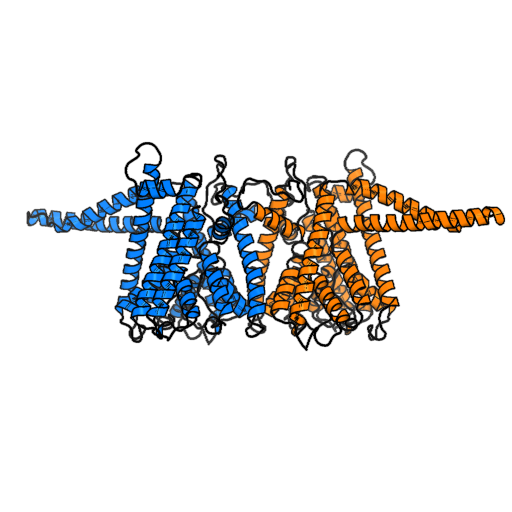-19.547 5.391 1 95.69 289 GLY B C 1
ATOM 6007 O O . GLY B 1 289 ? -3.027 -19.422 5.656 1 95.69 289 GLY B O 1
ATOM 6008 N N . THR B 1 290 ? -1.152 -20.656 5.516 1 96.94 290 THR B N 1
ATOM 6009 C CA . THR B 1 290 ? -1.85 -21.875 5.926 1 96.94 290 THR B CA 1
ATOM 6010 C C . THR B 1 290 ? -2.381 -21.734 7.348 1 96.94 290 THR B C 1
ATOM 6012 O O . THR B 1 290 ? -3.559 -22 7.605 1 96.94 290 THR B O 1
ATOM 6015 N N . LEU B 1 291 ? -1.551 -21.281 8.195 1 96.06 291 LEU B N 1
ATOM 6016 C CA . LEU B 1 291 ? -1.952 -21.141 9.594 1 96.06 291 LEU B CA 1
ATOM 6017 C C . LEU B 1 291 ? -2.984 -20.031 9.75 1 96.06 291 LEU B C 1
ATOM 6019 O O . LEU B 1 291 ? -3.928 -20.156 10.531 1 96.06 291 LEU B O 1
ATOM 6023 N N . GLY B 1 292 ? -2.795 -19 9.047 1 94.94 292 GLY B N 1
ATOM 6024 C CA . GLY B 1 292 ? -3.758 -17.906 9.102 1 94.94 292 GLY B CA 1
ATOM 6025 C C . GLY B 1 292 ? -5.148 -18.312 8.648 1 94.94 292 GLY B C 1
ATOM 6026 O O . GLY B 1 292 ? -6.125 -18.125 9.375 1 94.94 292 GLY B O 1
ATOM 6027 N N . VAL B 1 293 ? -5.227 -18.938 7.5 1 94.81 293 VAL B N 1
ATOM 6028 C CA . VAL B 1 293 ? -6.516 -19.328 6.941 1 94.81 293 VAL B CA 1
ATOM 6029 C C . VAL B 1 293 ? -7.121 -20.453 7.781 1 94.81 293 VAL B C 1
ATOM 6031 O O . VAL B 1 293 ? -8.328 -20.469 8.023 1 94.81 293 VAL B O 1
ATOM 6034 N N . TYR B 1 294 ? -6.242 -21.344 8.227 1 95.56 294 TYR B N 1
ATOM 6035 C CA . TYR B 1 294 ? -6.723 -22.484 9.008 1 95.56 294 TYR B CA 1
ATOM 6036 C C . TYR B 1 294 ? -7.395 -22.016 10.297 1 95.56 294 TYR B C 1
ATOM 6038 O O . TYR B 1 294 ? -8.516 -22.422 10.594 1 95.56 294 TYR B O 1
ATOM 6046 N N . PHE B 1 295 ? -6.824 -21.109 11.062 1 93.31 295 PHE B N 1
ATOM 6047 C CA . PHE B 1 295 ? -7.352 -20.703 12.359 1 93.31 295 PHE B CA 1
ATOM 6048 C C . PHE B 1 295 ? -8.508 -19.734 12.188 1 93.31 295 PHE B C 1
ATOM 6050 O O . PHE B 1 295 ? -9.453 -19.734 12.977 1 93.31 295 PHE B O 1
ATOM 6057 N N . LEU B 1 296 ? -8.5 -18.984 11.188 1 93.06 296 LEU B N 1
ATOM 6058 C CA . LEU B 1 296 ? -9.539 -17.984 10.992 1 93.06 296 LEU B CA 1
ATOM 6059 C C . LEU B 1 296 ? -10.805 -18.609 10.422 1 93.06 296 LEU B C 1
ATOM 6061 O O . LEU B 1 296 ? -11.914 -18.172 10.719 1 93.06 296 LEU B O 1
ATOM 6065 N N . GLU B 1 297 ? -10.625 -19.641 9.578 1 94.12 297 GLU B N 1
ATOM 6066 C CA . GLU B 1 297 ? -11.766 -20.25 8.898 1 94.12 297 GLU B CA 1
ATOM 6067 C C . GLU B 1 297 ? -12.211 -21.531 9.594 1 94.12 297 GLU B C 1
ATOM 6069 O O . GLU B 1 297 ? -13.219 -22.125 9.219 1 94.12 297 GLU B O 1
ATOM 6074 N N . ALA B 1 298 ? -11.555 -21.938 10.57 1 91.38 298 ALA B N 1
ATOM 6075 C CA . ALA B 1 298 ? -11.883 -23.172 11.273 1 91.38 298 ALA B CA 1
ATOM 6076 C C . ALA B 1 298 ? -13.273 -23.109 11.891 1 91.38 298 ALA B C 1
ATOM 6078 O O . ALA B 1 298 ? -13.969 -24.125 11.984 1 91.38 298 ALA B O 1
ATOM 6079 N N . GLY B 1 299 ? -13.688 -21.922 12.281 1 88.94 299 GLY B N 1
ATOM 6080 C CA . GLY B 1 299 ? -14.984 -21.766 12.922 1 88.94 299 GLY B CA 1
ATOM 6081 C C . GLY B 1 299 ? -16.062 -21.25 11.977 1 88.94 299 GLY B C 1
ATOM 6082 O O . GLY B 1 299 ? -17.203 -21.047 12.383 1 88.94 299 GLY B O 1
ATOM 6083 N N . ASN B 1 300 ? -15.781 -21.109 10.719 1 91.88 300 ASN B N 1
ATOM 6084 C CA . ASN B 1 300 ? -16.734 -20.594 9.742 1 91.88 300 ASN B CA 1
ATOM 6085 C C . ASN B 1 300 ? -17.562 -21.703 9.125 1 91.88 300 ASN B C 1
ATOM 6087 O O . ASN B 1 300 ? -17.047 -22.578 8.414 1 91.88 300 ASN B O 1
ATOM 6091 N N . PRO B 1 301 ? -18.797 -21.766 9.336 1 90.38 301 PRO B N 1
ATOM 6092 C CA . PRO B 1 301 ? -19.656 -22.844 8.867 1 90.38 301 PRO B CA 1
ATOM 6093 C C . PRO B 1 301 ? -19.797 -22.891 7.348 1 90.38 301 PRO B C 1
ATOM 6095 O O . PRO B 1 301 ? -20.125 -23.922 6.777 1 90.38 301 PRO B O 1
ATOM 6098 N N . HIS B 1 302 ? -19.438 -21.891 6.652 1 90.44 302 HIS B N 1
ATOM 6099 C CA . HIS B 1 302 ? -19.609 -21.844 5.207 1 90.44 302 HIS B CA 1
ATOM 6100 C C . HIS B 1 302 ? -18.328 -22.219 4.477 1 90.44 302 HIS B C 1
ATOM 6102 O O . HIS B 1 302 ? -18.328 -22.359 3.25 1 90.44 302 HIS B O 1
ATOM 6108 N N . THR B 1 303 ? -17.234 -22.422 5.172 1 93.06 303 THR B N 1
ATOM 6109 C CA . THR B 1 303 ? -15.977 -22.688 4.484 1 93.06 303 THR B CA 1
ATOM 6110 C C . THR B 1 303 ? -15.328 -23.969 5.02 1 93.06 303 THR B C 1
ATOM 6112 O O . THR B 1 303 ? -15.688 -25.062 4.602 1 93.06 303 THR B O 1
ATOM 6115 N N . LEU B 1 304 ? -14.477 -23.906 6.137 1 91.25 304 LEU B N 1
ATOM 6116 C CA . LEU B 1 304 ? -13.656 -25.062 6.52 1 91.25 304 LEU B CA 1
ATOM 6117 C C . LEU B 1 304 ? -14.297 -25.828 7.672 1 91.25 304 LEU B C 1
ATOM 6119 O O . LEU B 1 304 ? -13.961 -26.984 7.91 1 91.25 304 LEU B O 1
ATOM 6123 N N . SER B 1 305 ? -15.281 -25.266 8.406 1 89.69 305 SER B N 1
ATOM 6124 C CA . SER B 1 305 ? -15.805 -25.812 9.656 1 89.69 305 SER B CA 1
ATOM 6125 C C . SER B 1 305 ? -16.422 -27.188 9.445 1 89.69 305 SER B C 1
ATOM 6127 O O . SER B 1 305 ? -16.188 -28.109 10.227 1 89.69 305 SER B O 1
ATOM 6129 N N . PRO B 1 306 ? -17.141 -27.406 8.32 1 88.94 306 PRO B N 1
ATOM 6130 C CA . PRO B 1 306 ? -17.812 -28.703 8.148 1 88.94 306 PRO B CA 1
ATOM 6131 C C . PRO B 1 306 ? -16.859 -29.797 7.711 1 88.94 306 PRO B C 1
ATOM 6133 O O . PRO B 1 306 ? -17.219 -30.984 7.746 1 88.94 306 PRO B O 1
ATOM 6136 N N . MET B 1 307 ? -15.703 -29.562 7.453 1 92.06 307 MET B N 1
ATOM 6137 C CA . MET B 1 307 ? -14.758 -30.531 6.898 1 92.06 307 MET B CA 1
ATOM 6138 C C . MET B 1 307 ? -13.992 -31.234 8.008 1 92.06 307 MET B C 1
ATOM 6140 O O . MET B 1 307 ? -13.906 -30.734 9.133 1 92.06 307 MET B O 1
ATOM 6144 N N . ASP B 1 308 ? -13.461 -32.375 7.66 1 93 308 ASP B N 1
ATOM 6145 C CA . ASP B 1 308 ? -12.594 -33.094 8.578 1 93 308 ASP B CA 1
ATOM 6146 C C . ASP B 1 308 ? -11.25 -32.375 8.742 1 93 308 ASP B C 1
ATOM 6148 O O . ASP B 1 308 ? -10.891 -31.531 7.93 1 93 308 ASP B O 1
ATOM 6152 N N . VAL B 1 309 ? -10.531 -32.781 9.789 1 92.69 309 VAL B N 1
ATOM 6153 C CA . VAL B 1 309 ? -9.289 -32.094 10.148 1 92.69 309 VAL B CA 1
ATOM 6154 C C . VAL B 1 309 ? -8.289 -32.188 9 1 92.69 309 VAL B C 1
ATOM 6156 O O . VAL B 1 309 ? -7.613 -31.219 8.664 1 92.69 309 VAL B O 1
ATOM 6159 N N . SER B 1 310 ? -8.227 -33.375 8.391 1 93.69 310 SER B N 1
ATOM 6160 C CA . SER B 1 310 ? -7.297 -33.562 7.289 1 93.69 310 SER B CA 1
ATOM 6161 C C . SER B 1 310 ? -7.703 -32.75 6.07 1 93.69 310 SER B C 1
ATOM 6163 O O . SER B 1 310 ? -6.852 -32.156 5.41 1 93.69 310 SER B O 1
ATOM 6165 N N . GLU B 1 311 ? -9.016 -32.75 5.801 1 95 311 GLU B N 1
ATOM 6166 C CA . GLU B 1 311 ? -9.531 -31.953 4.688 1 95 311 GLU B CA 1
ATOM 6167 C C . GLU B 1 311 ? -9.375 -30.469 4.945 1 95 311 GLU B C 1
ATOM 6169 O O . GLU B 1 311 ? -9.047 -29.703 4.035 1 95 311 GLU B O 1
ATOM 6174 N N . ARG B 1 312 ? -9.57 -30.094 6.215 1 95.31 312 ARG B N 1
ATOM 6175 C CA . ARG B 1 312 ? -9.445 -28.703 6.598 1 95.31 312 ARG B CA 1
ATOM 6176 C C . ARG B 1 312 ? -8.023 -28.188 6.375 1 95.31 312 ARG B C 1
ATOM 6178 O O . ARG B 1 312 ? -7.82 -27.109 5.82 1 95.31 312 ARG B O 1
ATOM 6185 N N . PHE B 1 313 ? -7.125 -28.984 6.785 1 95.75 313 PHE B N 1
ATOM 6186 C CA . PHE B 1 313 ? -5.727 -28.578 6.637 1 95.75 313 PHE B CA 1
ATOM 6187 C C . PHE B 1 313 ? -5.328 -28.547 5.168 1 95.75 313 PHE B C 1
ATOM 6189 O O . PHE B 1 313 ? -4.641 -27.625 4.727 1 95.75 313 PHE B O 1
ATOM 6196 N N . ALA B 1 314 ? -5.734 -29.547 4.402 1 96 314 ALA B N 1
ATOM 6197 C CA . ALA B 1 314 ? -5.395 -29.625 2.984 1 96 314 ALA B CA 1
ATOM 6198 C C . ALA B 1 314 ? -5.953 -28.422 2.229 1 96 314 ALA B C 1
ATOM 6200 O O . ALA B 1 314 ? -5.273 -27.844 1.37 1 96 314 ALA B O 1
ATOM 6201 N N . ASN B 1 315 ? -7.156 -28.047 2.557 1 96.75 315 ASN B N 1
ATOM 6202 C CA . ASN B 1 315 ? -7.773 -26.906 1.887 1 96.75 315 ASN B CA 1
ATOM 6203 C C . ASN B 1 315 ? -7.113 -25.594 2.299 1 96.75 315 ASN B C 1
ATOM 6205 O O . ASN B 1 315 ? -6.922 -24.703 1.469 1 96.75 315 ASN B O 1
ATOM 6209 N N . ALA B 1 316 ? -6.816 -25.453 3.609 1 97.06 316 ALA B N 1
ATOM 6210 C CA . ALA B 1 316 ? -6.109 -24.25 4.062 1 97.06 316 ALA B CA 1
ATOM 6211 C C . ALA B 1 316 ? -4.742 -24.141 3.395 1 97.06 316 ALA B C 1
ATOM 6213 O O . ALA B 1 316 ? -4.348 -23.062 2.957 1 97.06 316 ALA B O 1
ATOM 6214 N N . PHE B 1 317 ? -4.055 -25.281 3.355 1 96.5 317 PHE B N 1
ATOM 6215 C CA . PHE B 1 317 ? -2.762 -25.344 2.682 1 96.5 317 PHE B CA 1
ATOM 6216 C C . PHE B 1 317 ? -2.906 -24.984 1.205 1 96.5 317 PHE B C 1
ATOM 6218 O O . PHE B 1 317 ? -2.104 -24.219 0.662 1 96.5 317 PHE B O 1
ATOM 6225 N N . PHE B 1 318 ? -3.951 -25.516 0.594 1 97 318 PHE B N 1
ATOM 6226 C CA . PHE B 1 318 ? -4.215 -25.297 -0.822 1 97 318 PHE B CA 1
ATOM 6227 C C . PHE B 1 318 ? -4.496 -23.828 -1.093 1 97 318 PHE B C 1
ATOM 6229 O O . PHE B 1 318 ? -3.955 -23.25 -2.039 1 97 318 PHE B O 1
ATOM 6236 N N . ILE B 1 319 ? -5.238 -23.188 -0.248 1 96.25 319 ILE B N 1
ATOM 6237 C CA . ILE B 1 319 ? -5.586 -21.781 -0.409 1 96.25 319 ILE B CA 1
ATOM 6238 C C . ILE B 1 319 ? -4.328 -20.922 -0.275 1 96.25 319 ILE B C 1
ATOM 6240 O O . ILE B 1 319 ? -4.125 -19.984 -1.048 1 96.25 319 ILE B O 1
ATOM 6244 N N . SER B 1 320 ? -3.508 -21.234 0.661 1 96.38 320 SER B N 1
ATOM 6245 C CA . SER B 1 320 ? -2.271 -20.484 0.871 1 96.38 320 SER B CA 1
ATOM 6246 C C . SER B 1 320 ? -1.342 -20.609 -0.333 1 96.38 320 SER B C 1
ATOM 6248 O O . SER B 1 320 ? -0.792 -19.609 -0.802 1 96.38 320 SER B O 1
ATOM 6250 N N . VAL B 1 321 ? -1.199 -21.781 -0.828 1 95.69 321 VAL B N 1
ATOM 6251 C CA . VAL B 1 321 ? -0.321 -22.031 -1.965 1 95.69 321 VAL B CA 1
ATOM 6252 C C . VAL B 1 321 ? -0.844 -21.297 -3.197 1 95.69 321 VAL B C 1
ATOM 6254 O O . VAL B 1 321 ? -0.078 -20.656 -3.912 1 95.69 321 VAL B O 1
ATOM 6257 N N . CYS B 1 322 ? -2.154 -21.375 -3.391 1 95.44 322 CYS B N 1
ATOM 6258 C CA . CYS B 1 322 ? -2.746 -20.781 -4.59 1 95.44 322 CYS B CA 1
ATOM 6259 C C . CYS B 1 322 ? -2.789 -19.266 -4.488 1 95.44 322 CYS B C 1
ATOM 6261 O O . CYS B 1 322 ? -2.906 -18.578 -5.504 1 95.44 322 CYS B O 1
ATOM 6263 N N . SER B 1 323 ? -2.699 -18.734 -3.258 1 93.56 323 SER B N 1
ATOM 6264 C CA . SER B 1 323 ? -2.674 -17.281 -3.07 1 93.56 323 SER B CA 1
ATOM 6265 C C . SER B 1 323 ? -1.373 -16.688 -3.588 1 93.56 323 SER B C 1
ATOM 6267 O O . SER B 1 323 ? -1.312 -15.492 -3.889 1 93.56 323 SER B O 1
ATOM 6269 N N . ARG B 1 324 ? -0.384 -17.516 -3.686 1 87.06 324 ARG B N 1
ATOM 6270 C CA . ARG B 1 324 ? 0.906 -17.062 -4.191 1 87.06 324 ARG B CA 1
ATOM 6271 C C . ARG B 1 324 ? 0.977 -17.188 -5.707 1 87.06 324 ARG B C 1
ATOM 6273 O O . ARG B 1 324 ? 2.002 -17.594 -6.254 1 87.06 324 ARG B O 1
ATOM 6280 N N . THR B 1 325 ? -0.191 -17.078 -6.523 1 80.19 325 THR B N 1
ATOM 6281 C CA . THR B 1 325 ? -0.235 -16.828 -7.961 1 80.19 325 THR B CA 1
ATOM 6282 C C . THR B 1 325 ? -1.017 -17.938 -8.68 1 80.19 325 THR B C 1
ATOM 6284 O O . THR B 1 325 ? -1.057 -17.969 -9.906 1 80.19 325 THR B O 1
ATOM 6287 N N . ALA B 1 326 ? -1.643 -18.938 -8.164 1 85.88 326 ALA B N 1
ATOM 6288 C CA . ALA B 1 326 ? -2.277 -20 -8.922 1 85.88 326 ALA B CA 1
ATOM 6289 C C . ALA B 1 326 ? -3.779 -19.781 -9.047 1 85.88 326 ALA B C 1
ATOM 6291 O O . ALA B 1 326 ? -4.406 -20.234 -10.008 1 85.88 326 ALA B O 1
ATOM 6292 N N . GLY B 1 327 ? -4.434 -19.25 -8.141 1 88.56 327 GLY B N 1
ATOM 6293 C CA . GLY B 1 327 ? -5.797 -18.766 -8.242 1 88.56 327 GLY B CA 1
ATOM 6294 C C . GLY B 1 327 ? -6.828 -19.875 -8.266 1 88.56 327 GLY B C 1
ATOM 6295 O O . GLY B 1 327 ? -7.988 -19.641 -8.617 1 88.56 327 GLY B O 1
ATOM 6296 N N . PHE B 1 328 ? -6.453 -21.125 -8.062 1 93.12 328 PHE B N 1
ATOM 6297 C CA . PHE B 1 328 ? -7.434 -22.203 -7.918 1 93.12 328 PHE B CA 1
ATOM 6298 C C . PHE B 1 328 ? -8.242 -22.031 -6.637 1 93.12 328 PHE B C 1
ATOM 6300 O O . PHE B 1 328 ? -7.688 -21.703 -5.586 1 93.12 328 PHE B O 1
ATOM 6307 N N . ALA B 1 329 ? -9.516 -22.219 -6.816 1 92.94 329 ALA B N 1
ATOM 6308 C CA . ALA B 1 329 ? -10.367 -22.109 -5.633 1 92.94 329 ALA B CA 1
ATOM 6309 C C . ALA B 1 329 ? -11.117 -23.422 -5.379 1 92.94 329 ALA B C 1
ATOM 6311 O O . ALA B 1 329 ? -11.602 -24.062 -6.316 1 92.94 329 ALA B O 1
ATOM 6312 N N . THR B 1 330 ? -11.102 -23.812 -4.156 1 93.06 330 THR B N 1
ATOM 6313 C CA . THR B 1 330 ? -11.891 -24.969 -3.756 1 93.06 330 THR B CA 1
ATOM 6314 C C . THR B 1 330 ? -13.148 -24.547 -3.004 1 93.06 330 THR B C 1
ATOM 6316 O O . THR B 1 330 ? -14.039 -25.359 -2.766 1 93.06 330 THR B O 1
ATOM 6319 N N . LEU B 1 331 ? -13.125 -23.297 -2.602 1 92.12 331 LEU B N 1
ATOM 6320 C CA . LEU B 1 331 ? -14.227 -22.703 -1.848 1 92.12 331 LEU B CA 1
ATOM 6321 C C . LEU B 1 331 ? -14.695 -21.406 -2.488 1 92.12 331 LEU B C 1
ATOM 6323 O O . LEU B 1 331 ? -13.992 -20.828 -3.322 1 92.12 331 LEU B O 1
ATOM 6327 N N . ASP B 1 332 ? -15.875 -21.078 -2.072 1 91.06 332 ASP B N 1
ATOM 6328 C CA . ASP B 1 332 ? -16.359 -19.766 -2.484 1 91.06 332 ASP B CA 1
ATOM 6329 C C . ASP B 1 332 ? -15.727 -18.656 -1.645 1 91.06 332 ASP B C 1
ATOM 6331 O O . ASP B 1 332 ? -16.047 -18.5 -0.461 1 91.06 332 ASP B O 1
ATOM 6335 N N . PHE B 1 333 ? -14.953 -17.844 -2.26 1 92.06 333 PHE B N 1
ATOM 6336 C CA . PHE B 1 333 ? -14.18 -16.828 -1.557 1 92.06 333 PHE B CA 1
ATOM 6337 C C . PHE B 1 333 ? -15.086 -15.711 -1.057 1 92.06 333 PHE B C 1
ATOM 6339 O O . PHE B 1 333 ? -14.695 -14.93 -0.189 1 92.06 333 PHE B O 1
ATOM 6346 N N . GLY B 1 334 ? -16.297 -15.656 -1.599 1 89.44 334 GLY B N 1
ATOM 6347 C CA . GLY B 1 334 ? -17.266 -14.688 -1.101 1 89.44 334 GLY B CA 1
ATOM 6348 C C . GLY B 1 334 ? -17.688 -14.953 0.332 1 89.44 334 GLY B C 1
ATOM 6349 O O . GLY B 1 334 ? -18.188 -14.055 1.014 1 89.44 334 GLY B O 1
ATOM 6350 N N . ASN B 1 335 ? -17.406 -16.172 0.79 1 91.31 335 ASN B N 1
ATOM 6351 C CA . ASN B 1 335 ? -17.844 -16.562 2.127 1 91.31 335 ASN B CA 1
ATOM 6352 C C . ASN B 1 335 ? -16.688 -16.562 3.117 1 91.31 335 ASN B C 1
ATOM 6354 O O . ASN B 1 335 ? -16.859 -16.922 4.285 1 91.31 335 ASN B O 1
ATOM 6358 N N . LEU B 1 336 ? -15.57 -16.156 2.699 1 93.62 336 LEU B N 1
ATOM 6359 C CA . LEU B 1 336 ? -14.414 -16.109 3.588 1 93.62 336 LEU B CA 1
ATOM 6360 C C . LEU B 1 336 ? -14.539 -14.977 4.598 1 93.62 336 LEU B C 1
ATOM 6362 O O . LEU B 1 336 ? -15.273 -14.016 4.359 1 93.62 336 LEU B O 1
ATOM 6366 N N . THR B 1 337 ? -13.898 -15.148 5.68 1 93.31 337 THR B N 1
ATOM 6367 C CA . THR B 1 337 ? -13.852 -14.078 6.672 1 93.31 337 THR B CA 1
ATOM 6368 C C . THR B 1 337 ? -13.023 -12.898 6.168 1 93.31 337 THR B C 1
ATOM 6370 O O . THR B 1 337 ? -12.18 -13.062 5.285 1 93.31 337 THR B O 1
ATOM 6373 N N . ASP B 1 338 ? -13.266 -11.727 6.711 1 92.69 338 ASP B N 1
ATOM 6374 C CA . ASP B 1 338 ? -12.555 -10.516 6.316 1 92.69 338 ASP B CA 1
ATOM 6375 C C . ASP B 1 338 ? -11.055 -10.648 6.574 1 92.69 338 ASP B C 1
ATOM 6377 O O . ASP B 1 338 ? -10.242 -10.242 5.742 1 92.69 338 ASP B O 1
ATOM 6381 N N . ALA B 1 339 ? -10.766 -11.211 7.676 1 93.31 339 ALA B N 1
ATOM 6382 C CA . ALA B 1 339 ? -9.359 -11.375 8.023 1 93.31 339 ALA B CA 1
ATOM 6383 C C . ALA B 1 339 ? -8.648 -12.289 7.031 1 93.31 339 ALA B C 1
ATOM 6385 O O . ALA B 1 339 ? -7.496 -12.031 6.656 1 93.31 339 ALA B O 1
ATOM 6386 N N . SER B 1 340 ? -9.359 -13.32 6.648 1 94.88 340 SER B N 1
ATOM 6387 C CA . SER B 1 340 ? -8.789 -14.219 5.652 1 94.88 340 SER B CA 1
ATOM 6388 C C . SER B 1 340 ? -8.562 -13.508 4.32 1 94.88 340 SER B C 1
ATOM 6390 O O . SER B 1 340 ? -7.547 -13.711 3.662 1 94.88 340 SER B O 1
ATOM 6392 N N . ILE B 1 341 ? -9.492 -12.68 3.91 1 95.12 341 ILE B N 1
ATOM 6393 C CA . ILE B 1 341 ? -9.383 -11.93 2.662 1 95.12 341 ILE B CA 1
ATOM 6394 C C . ILE B 1 341 ? -8.164 -11.016 2.707 1 95.12 341 ILE B C 1
ATOM 6396 O O . ILE B 1 341 ? -7.438 -10.891 1.718 1 95.12 341 ILE B O 1
ATOM 6400 N N . ILE B 1 342 ? -7.875 -10.422 3.844 1 95.06 342 ILE B N 1
ATOM 6401 C CA . ILE B 1 342 ? -6.727 -9.531 3.992 1 95.06 342 ILE B CA 1
ATOM 6402 C C . ILE B 1 342 ? -5.434 -10.336 3.857 1 95.06 342 ILE B C 1
ATOM 6404 O O . ILE B 1 342 ? -4.508 -9.922 3.158 1 95.06 342 ILE B O 1
ATOM 6408 N N . ILE B 1 343 ? -5.395 -11.461 4.508 1 94.56 343 ILE B N 1
ATOM 6409 C CA . ILE B 1 343 ? -4.203 -12.305 4.469 1 94.56 343 ILE B CA 1
ATOM 6410 C C . ILE B 1 343 ? -3.943 -12.766 3.039 1 94.56 343 ILE B C 1
ATOM 6412 O O . ILE B 1 343 ? -2.812 -12.695 2.553 1 94.56 343 ILE B O 1
ATOM 6416 N N . ILE B 1 344 ? -5.008 -13.234 2.389 1 95.56 344 ILE B N 1
ATOM 6417 C CA . ILE B 1 344 ? -4.891 -13.719 1.017 1 95.56 344 ILE B CA 1
ATOM 6418 C C . ILE B 1 344 ? -4.434 -12.578 0.107 1 95.56 344 ILE B C 1
ATOM 6420 O O . ILE B 1 344 ? -3.57 -12.773 -0.753 1 95.56 344 ILE B O 1
ATOM 6424 N N . THR B 1 345 ? -4.969 -11.367 0.296 1 94.75 345 THR B N 1
ATOM 6425 C CA . THR B 1 345 ? -4.594 -10.211 -0.511 1 94.75 345 THR B CA 1
ATOM 6426 C C . THR B 1 345 ? -3.115 -9.883 -0.325 1 94.75 345 THR B C 1
ATOM 6428 O O . THR B 1 345 ? -2.412 -9.586 -1.294 1 94.75 345 THR B O 1
ATOM 6431 N N . THR B 1 346 ? -2.666 -9.969 0.899 1 93.31 346 THR B N 1
ATOM 6432 C CA . THR B 1 346 ? -1.264 -9.695 1.196 1 93.31 346 THR B CA 1
ATOM 6433 C C . THR B 1 346 ? -0.36 -10.742 0.546 1 93.31 346 THR B C 1
ATOM 6435 O O . THR B 1 346 ? 0.691 -10.406 -0.003 1 93.31 346 THR B O 1
ATOM 6438 N N . LEU B 1 347 ? -0.796 -11.945 0.588 1 94.25 347 LEU B N 1
ATOM 6439 C CA . LEU B 1 347 ? -0.01 -13.023 -0.013 1 94.25 347 LEU B CA 1
ATOM 6440 C C . LEU B 1 347 ? 0.011 -12.891 -1.532 1 94.25 347 LEU B C 1
ATOM 6442 O O . LEU B 1 347 ? 1.005 -13.242 -2.174 1 94.25 347 LEU B O 1
ATOM 6446 N N . MET B 1 348 ? -1.116 -12.414 -2.105 1 95 348 MET B N 1
ATOM 6447 C CA . MET B 1 348 ? -1.17 -12.219 -3.551 1 95 348 MET B CA 1
ATOM 6448 C C . MET B 1 348 ? -0.168 -11.156 -3.996 1 95 348 MET B C 1
ATOM 6450 O O . MET B 1 348 ? 0.388 -11.242 -5.094 1 95 348 MET B O 1
ATOM 6454 N N . PHE B 1 349 ? 0.04 -10.242 -3.143 1 92.88 349 PHE B N 1
ATOM 6455 C CA . PHE B 1 349 ? 0.947 -9.156 -3.473 1 92.88 349 PHE B CA 1
ATOM 6456 C C . PHE B 1 349 ? 2.385 -9.648 -3.568 1 92.88 349 PHE B C 1
ATOM 6458 O O . PHE B 1 349 ? 3.16 -9.172 -4.398 1 92.88 349 PHE B O 1
ATOM 6465 N N . ILE B 1 350 ? 2.738 -10.602 -2.686 1 91.69 350 ILE B N 1
ATOM 6466 C CA . ILE B 1 350 ? 4.074 -11.188 -2.684 1 91.69 350 ILE B CA 1
ATOM 6467 C C . ILE B 1 350 ? 4.086 -12.453 -3.543 1 91.69 350 ILE B C 1
ATOM 6469 O O . ILE B 1 350 ? 3.547 -13.484 -3.145 1 91.69 350 ILE B O 1
ATOM 6473 N N . GLY B 1 351 ? 4.582 -12.43 -4.625 1 85.25 351 GLY B N 1
ATOM 6474 C CA . GLY B 1 351 ? 4.539 -13.531 -5.57 1 85.25 351 GLY B CA 1
ATOM 6475 C C . GLY B 1 351 ? 5.637 -14.555 -5.348 1 85.25 351 GLY B C 1
ATOM 6476 O O . GLY B 1 351 ? 6.117 -14.719 -4.227 1 85.25 351 GLY B O 1
ATOM 6477 N N . GLY B 1 352 ? 5.93 -15.328 -6.359 1 86.56 352 GLY B N 1
ATOM 6478 C CA . GLY B 1 352 ? 6.91 -16.391 -6.285 1 86.56 352 GLY B CA 1
ATOM 6479 C C . GLY B 1 352 ? 8.305 -15.961 -6.695 1 86.56 352 GLY B C 1
ATOM 6480 O O . GLY B 1 352 ? 8.711 -14.828 -6.43 1 86.56 352 GLY B O 1
ATOM 6481 N N . GLY B 1 353 ? 9.016 -16.812 -7.199 1 86.56 353 GLY B N 1
ATOM 6482 C CA . GLY B 1 353 ? 10.398 -16.547 -7.566 1 86.56 353 GLY B CA 1
ATOM 6483 C C . GLY B 1 353 ? 10.547 -15.922 -8.938 1 86.56 353 GLY B C 1
ATOM 6484 O O . GLY B 1 353 ? 9.648 -16.031 -9.773 1 86.56 353 GLY B O 1
ATOM 6485 N N . PRO B 1 354 ? 11.617 -15.148 -9.273 1 82.69 354 PRO B N 1
ATOM 6486 C CA . PRO B 1 354 ? 11.82 -14.453 -10.547 1 82.69 354 PRO B CA 1
ATOM 6487 C C . PRO B 1 354 ? 11.969 -15.406 -11.727 1 82.69 354 PRO B C 1
ATOM 6489 O O . PRO B 1 354 ? 11.641 -15.055 -12.859 1 82.69 354 PRO B O 1
ATOM 6492 N N . GLN B 1 355 ? 12.391 -16.5 -11.688 1 80.31 355 GLN B N 1
ATOM 6493 C CA . GLN B 1 355 ? 12.57 -17.469 -12.773 1 80.31 355 GLN B CA 1
ATOM 6494 C C . GLN B 1 355 ? 11.508 -18.562 -12.711 1 80.31 355 GLN B C 1
ATOM 6496 O O . GLN B 1 355 ? 11.805 -19.719 -13 1 80.31 355 GLN B O 1
ATOM 6501 N N . GLY B 1 356 ? 10.375 -18.125 -12.352 1 82.31 356 GLY B N 1
ATOM 6502 C CA . GLY B 1 356 ? 9.195 -18.969 -12.328 1 82.31 356 GLY B CA 1
ATOM 6503 C C . GLY B 1 356 ? 7.996 -18.359 -13.023 1 82.31 356 GLY B C 1
ATOM 6504 O O . GLY B 1 356 ? 8.117 -17.312 -13.672 1 82.31 356 GLY B O 1
ATOM 6505 N N . THR B 1 357 ? 6.949 -19.078 -12.961 1 80.31 357 THR B N 1
ATOM 6506 C CA . THR B 1 357 ? 5.746 -18.609 -13.641 1 80.31 357 THR B CA 1
ATOM 6507 C C . THR B 1 357 ? 4.938 -17.688 -12.734 1 80.31 357 THR B C 1
ATOM 6509 O O . THR B 1 357 ? 3.9 -17.156 -13.148 1 80.31 357 THR B O 1
ATOM 6512 N N . ALA B 1 358 ? 5.441 -17.484 -11.539 1 81.31 358 ALA B N 1
ATOM 6513 C CA . ALA B 1 358 ? 4.66 -16.719 -10.57 1 81.31 358 ALA B CA 1
ATOM 6514 C C . ALA B 1 358 ? 4.715 -15.227 -10.883 1 81.31 358 ALA B C 1
ATOM 6516 O O . ALA B 1 358 ? 5.676 -14.75 -11.484 1 81.31 358 ALA B O 1
ATOM 6517 N N . GLY B 1 359 ? 3.645 -14.57 -10.594 1 83.88 359 GLY B N 1
ATOM 6518 C CA . GLY B 1 359 ? 3.551 -13.133 -10.766 1 83.88 359 GLY B CA 1
ATOM 6519 C C . GLY B 1 359 ? 3.684 -12.359 -9.469 1 83.88 359 GLY B C 1
ATOM 6520 O O . GLY B 1 359 ? 4.301 -12.844 -8.516 1 83.88 359 GLY B O 1
ATOM 6521 N N . GLY B 1 360 ? 3.301 -11.039 -9.5 1 84.94 360 GLY B N 1
ATOM 6522 C CA . GLY B 1 360 ? 3.412 -10.195 -8.328 1 84.94 360 GLY B CA 1
ATOM 6523 C C . GLY B 1 360 ? 4.828 -9.727 -8.062 1 84.94 360 GLY B C 1
ATOM 6524 O O . GLY B 1 360 ? 5.727 -9.945 -8.875 1 84.94 360 GLY B O 1
ATOM 6525 N N . ILE B 1 361 ? 4.977 -9.141 -6.934 1 90.31 361 ILE B N 1
ATOM 6526 C CA . ILE B 1 361 ? 6.32 -8.773 -6.504 1 90.31 361 ILE B CA 1
ATOM 6527 C C . ILE B 1 361 ? 7.082 -10.023 -6.062 1 90.31 361 ILE B C 1
ATOM 6529 O O . ILE B 1 361 ? 6.645 -10.734 -5.156 1 90.31 361 ILE B O 1
ATOM 6533 N N . LYS B 1 362 ? 8.094 -10.242 -6.711 1 91 362 LYS B N 1
ATOM 6534 C CA . LYS B 1 362 ? 8.828 -11.477 -6.461 1 91 362 LYS B CA 1
ATOM 6535 C C . LYS B 1 362 ? 9.32 -11.539 -5.016 1 91 362 LYS B C 1
ATOM 6537 O O . LYS B 1 362 ? 9.641 -10.508 -4.418 1 91 362 LYS B O 1
ATOM 6542 N N . ILE B 1 363 ? 9.422 -12.664 -4.543 1 90.88 363 ILE B N 1
ATOM 6543 C CA . ILE B 1 363 ? 9.805 -12.891 -3.15 1 90.88 363 ILE B CA 1
ATOM 6544 C C . ILE B 1 363 ? 11.211 -12.352 -2.902 1 90.88 363 ILE B C 1
ATOM 6546 O O . ILE B 1 363 ? 11.508 -11.867 -1.807 1 90.88 363 ILE B O 1
ATOM 6550 N N . THR B 1 364 ? 12.094 -12.375 -3.861 1 90.12 364 THR B N 1
ATOM 6551 C CA . THR B 1 364 ? 13.453 -11.852 -3.709 1 90.12 364 THR B CA 1
ATOM 6552 C C . THR B 1 364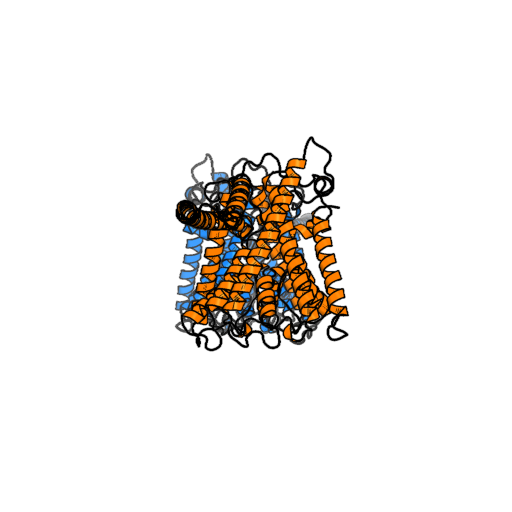 ? 13.422 -10.344 -3.455 1 90.12 364 THR B C 1
ATOM 6554 O O . THR B 1 364 ? 14.195 -9.836 -2.646 1 90.12 364 THR B O 1
ATOM 6557 N N . THR B 1 365 ? 12.523 -9.734 -4.137 1 91.06 365 THR B N 1
ATOM 6558 C CA . THR B 1 365 ? 12.375 -8.297 -3.963 1 91.06 365 THR B CA 1
ATOM 6559 C C . THR B 1 365 ? 11.914 -7.969 -2.545 1 91.06 365 THR B C 1
ATOM 6561 O O . THR B 1 365 ? 12.5 -7.109 -1.882 1 91.06 365 THR B O 1
ATOM 6564 N N . PHE B 1 366 ? 10.977 -8.641 -2.092 1 91.62 366 PHE B N 1
ATOM 6565 C CA . PHE B 1 366 ? 10.438 -8.406 -0.759 1 91.62 366 PHE B CA 1
ATOM 6566 C C . PHE B 1 366 ? 11.477 -8.711 0.311 1 91.62 366 PHE B C 1
ATOM 6568 O O . PHE B 1 366 ? 11.6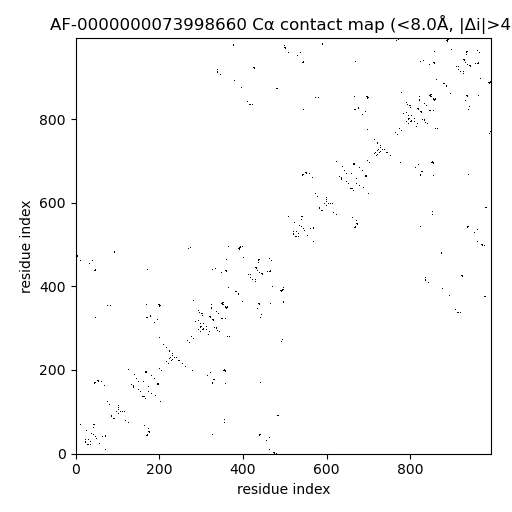41 -7.938 1.259 1 91.62 366 PHE B O 1
ATOM 6575 N N . THR B 1 367 ? 12.148 -9.781 0.182 1 89.06 367 THR B N 1
ATOM 6576 C CA . THR B 1 367 ? 13.148 -10.18 1.161 1 89.06 367 THR B CA 1
ATOM 6577 C C . THR B 1 367 ? 14.32 -9.195 1.168 1 89.06 367 THR B C 1
ATOM 6579 O O . THR B 1 367 ? 14.883 -8.898 2.223 1 89.06 367 THR B O 1
ATOM 6582 N N . LEU B 1 368 ? 14.664 -8.773 0.008 1 88.62 368 LEU B N 1
ATOM 6583 C CA . LEU B 1 368 ? 15.742 -7.789 -0.08 1 88.62 368 LEU B CA 1
ATOM 6584 C C . LEU B 1 368 ? 15.352 -6.5 0.634 1 88.62 368 LEU B C 1
ATOM 6586 O O . LEU B 1 368 ? 16.188 -5.879 1.299 1 88.62 368 LEU B O 1
ATOM 6590 N N . LEU B 1 369 ? 14.156 -6.121 0.463 1 89.69 369 LEU B N 1
ATOM 6591 C CA . LEU B 1 369 ? 13.68 -4.914 1.129 1 89.69 369 LEU B CA 1
ATOM 6592 C C . LEU B 1 369 ? 13.648 -5.102 2.643 1 89.69 369 LEU B C 1
ATOM 6594 O O . LEU B 1 369 ? 13.945 -4.172 3.395 1 89.69 369 LEU B O 1
ATOM 6598 N N . LEU B 1 370 ? 13.297 -6.258 3.094 1 88.75 370 LEU B N 1
ATOM 6599 C CA . LEU B 1 370 ? 13.336 -6.555 4.52 1 88.75 370 LEU B CA 1
ATOM 6600 C C . LEU B 1 370 ? 14.758 -6.484 5.055 1 88.75 370 LEU B C 1
ATOM 6602 O O . LEU B 1 370 ? 14.992 -5.973 6.152 1 88.75 370 LEU B O 1
ATOM 6606 N N . ALA B 1 371 ? 15.672 -7.004 4.242 1 86.75 371 ALA B N 1
ATOM 6607 C CA . ALA B 1 371 ? 17.078 -6.934 4.625 1 86.75 371 ALA B CA 1
ATOM 6608 C C . ALA B 1 371 ? 17.562 -5.488 4.656 1 86.75 371 ALA B C 1
ATOM 6610 O O . ALA B 1 371 ? 18.406 -5.125 5.488 1 86.75 371 ALA B O 1
ATOM 6611 N N . TYR B 1 372 ? 17.062 -4.797 3.684 1 85.62 372 TYR B N 1
ATOM 6612 C CA . TYR B 1 372 ? 17.391 -3.381 3.623 1 85.62 372 TYR B CA 1
ATOM 6613 C C . TYR B 1 372 ? 16.938 -2.654 4.879 1 85.62 372 TYR B C 1
ATOM 6615 O O . TYR B 1 372 ? 17.594 -1.729 5.352 1 85.62 372 TYR B O 1
ATOM 6623 N N . LEU B 1 373 ? 15.836 -3.035 5.465 1 82.69 373 LEU B N 1
ATOM 6624 C CA . LEU B 1 373 ? 15.266 -2.436 6.668 1 82.69 373 LEU B CA 1
ATOM 6625 C C . LEU B 1 373 ? 16.094 -2.793 7.898 1 82.69 373 LEU B C 1
ATOM 6627 O O . LEU B 1 373 ? 16.172 -2.016 8.852 1 82.69 373 LEU B O 1
ATOM 6631 N N . LYS B 1 374 ? 16.625 -3.92 7.852 1 77.5 374 LYS B N 1
ATOM 6632 C CA . LYS B 1 374 ? 17.406 -4.367 9 1 77.5 374 LYS B CA 1
ATOM 6633 C C . LYS B 1 374 ? 18.578 -3.424 9.266 1 77.5 374 LYS B C 1
ATOM 6635 O O . LYS B 1 374 ? 19.047 -3.307 10.406 1 77.5 374 LYS B O 1
ATOM 6640 N N . ASN B 1 375 ? 19.062 -2.711 8.234 1 71.38 375 ASN B N 1
ATOM 6641 C CA . ASN B 1 375 ? 20.141 -1.755 8.391 1 71.38 375 ASN B CA 1
ATOM 6642 C C . ASN B 1 375 ? 19.641 -0.379 8.805 1 71.38 375 ASN B C 1
ATOM 6644 O O . ASN B 1 375 ? 20.234 0.642 8.461 1 71.38 375 ASN B O 1
ATOM 6648 N N . VAL B 1 376 ? 18.531 -0.306 9.352 1 61.03 376 VAL B N 1
ATOM 6649 C CA . VAL B 1 376 ? 17.875 0.95 9.711 1 61.03 376 VAL B CA 1
ATOM 6650 C C . VAL B 1 376 ? 18.781 1.769 10.617 1 61.03 376 VAL B C 1
ATOM 6652 O O . VAL B 1 376 ? 18.875 2.992 10.492 1 61.03 376 VAL B O 1
ATOM 6655 N N . ILE B 1 377 ? 19.531 1.081 11.391 1 58.88 377 ILE B N 1
ATOM 6656 C CA . ILE B 1 377 ? 20.328 1.757 12.406 1 58.88 377 ILE B CA 1
ATOM 6657 C C . ILE B 1 377 ? 21.641 2.262 11.781 1 58.88 377 ILE B C 1
ATOM 6659 O O . ILE B 1 377 ? 22.172 3.295 12.195 1 58.88 377 ILE B O 1
ATOM 6663 N N . GLN B 1 378 ? 22.078 1.484 10.773 1 61.59 378 GLN B N 1
ATOM 6664 C CA . GLN B 1 378 ? 23.328 1.882 10.133 1 61.59 378 GLN B CA 1
ATOM 6665 C C . GLN B 1 378 ? 23.188 1.893 8.609 1 61.59 378 GLN B C 1
ATOM 6667 O O . GLN B 1 378 ? 23.531 0.911 7.949 1 61.59 378 GLN B O 1
ATOM 6672 N N . PRO B 1 379 ? 22.641 3.055 8.164 1 59.69 379 PRO B N 1
ATOM 6673 C CA . PRO B 1 379 ? 22.359 3.104 6.727 1 59.69 379 PRO B CA 1
ATOM 6674 C C . PRO B 1 379 ? 23.609 2.881 5.875 1 59.69 379 PRO B C 1
ATOM 6676 O O . PRO B 1 379 ? 23.5 2.551 4.691 1 59.69 379 PRO B O 1
ATOM 6679 N N . SER B 1 380 ? 24.781 2.973 6.488 1 61.16 380 SER B N 1
ATOM 6680 C CA . SER B 1 380 ? 26 2.871 5.691 1 61.16 380 SER B CA 1
ATOM 6681 C C . SER B 1 380 ? 26.406 1.415 5.496 1 61.16 380 SER B C 1
ATOM 6683 O O . SER B 1 380 ? 27.266 1.114 4.656 1 61.16 380 SER B O 1
ATOM 6685 N N . LYS B 1 381 ? 25.703 0.655 6.16 1 70.69 381 LYS B N 1
ATOM 6686 C CA . LYS B 1 381 ? 26.109 -0.744 6.02 1 70.69 381 LYS B CA 1
ATOM 6687 C C . LYS B 1 381 ? 25.469 -1.37 4.777 1 70.69 381 LYS B C 1
ATOM 6689 O O . LYS B 1 381 ? 24.328 -1.063 4.438 1 70.69 381 LYS B O 1
ATOM 6694 N N . PRO B 1 382 ? 26.312 -2.109 4.18 1 77.75 382 PRO B N 1
ATOM 6695 C CA . PRO B 1 382 ? 25.781 -2.785 2.992 1 77.75 382 PRO B CA 1
ATOM 6696 C C . PRO B 1 382 ? 24.688 -3.803 3.326 1 77.75 382 PRO B C 1
ATOM 6698 O O . PRO B 1 382 ? 24.609 -4.277 4.465 1 77.75 382 PRO B O 1
ATOM 6701 N N . VAL B 1 383 ? 23.812 -4.027 2.475 1 82.31 383 VAL B N 1
ATOM 6702 C CA . VAL B 1 383 ? 22.75 -5.012 2.635 1 82.31 383 VAL B CA 1
ATOM 6703 C C . VAL B 1 383 ? 23.328 -6.422 2.504 1 82.31 383 VAL B C 1
ATOM 6705 O O . VAL B 1 383 ? 23.969 -6.746 1.501 1 82.31 383 VAL B O 1
ATOM 6708 N N . MET B 1 384 ? 23.156 -7.199 3.551 1 82.62 384 MET B N 1
ATOM 6709 C CA . MET B 1 384 ? 23.703 -8.555 3.557 1 82.62 384 MET B CA 1
ATOM 6710 C C . MET B 1 384 ? 22.594 -9.586 3.676 1 82.62 384 MET B C 1
ATOM 6712 O O . MET B 1 384 ? 21.625 -9.383 4.406 1 82.62 384 MET B O 1
ATOM 6716 N N . LEU B 1 385 ? 22.719 -10.594 2.891 1 83.62 385 LEU B N 1
ATOM 6717 C CA . LEU B 1 385 ? 21.828 -11.75 2.973 1 83.62 385 LEU B CA 1
ATOM 6718 C C . LEU B 1 385 ? 22.625 -13.039 3.129 1 83.62 385 LEU B C 1
ATOM 6720 O O . LEU B 1 385 ? 23.516 -13.328 2.318 1 83.62 385 LEU B O 1
ATOM 6724 N N . PHE B 1 386 ? 22.344 -13.797 4.133 1 81.81 386 PHE B N 1
ATOM 6725 C CA . PHE B 1 386 ? 23.016 -15.055 4.434 1 81.81 386 PHE B CA 1
ATOM 6726 C C . PHE B 1 386 ? 24.531 -14.859 4.465 1 81.81 386 PHE B C 1
ATOM 6728 O O . PHE B 1 386 ? 25.266 -15.68 3.916 1 81.81 386 PHE B O 1
ATOM 6735 N N . GLY B 1 387 ? 24.984 -13.711 4.914 1 77.62 387 GLY B N 1
ATOM 6736 C CA . GLY B 1 387 ? 26.406 -13.445 5.141 1 77.62 387 GLY B CA 1
ATOM 6737 C C . GLY B 1 387 ? 27.094 -12.82 3.941 1 77.62 387 GLY B C 1
ATOM 6738 O O . GLY B 1 387 ? 28.281 -12.516 3.994 1 77.62 387 GLY B O 1
ATOM 6739 N N . GLU B 1 388 ? 26.359 -12.641 2.854 1 82.38 388 GLU B N 1
ATOM 6740 C CA . GLU B 1 388 ? 26.969 -12.07 1.652 1 82.38 388 GLU B CA 1
ATOM 6741 C C . GLU B 1 388 ? 26.406 -10.688 1.354 1 82.38 388 GLU B C 1
ATOM 6743 O O . GLU B 1 388 ? 25.234 -10.422 1.605 1 82.38 388 GLU B O 1
ATOM 6748 N N . VAL B 1 389 ? 27.281 -9.898 0.766 1 85.38 389 VAL B N 1
ATOM 6749 C CA . VAL B 1 389 ? 26.875 -8.539 0.41 1 85.38 389 VAL B CA 1
ATOM 6750 C C . VAL B 1 389 ? 26.156 -8.555 -0.935 1 85.38 389 VAL B C 1
ATOM 6752 O O . VAL B 1 389 ? 26.641 -9.148 -1.9 1 85.38 389 VAL B O 1
ATOM 6755 N N . ILE B 1 390 ? 25.078 -7.934 -0.948 1 85.56 390 ILE B N 1
ATOM 6756 C CA . ILE B 1 390 ? 24.266 -7.887 -2.162 1 85.56 390 ILE B CA 1
ATOM 6757 C C . ILE B 1 390 ? 24.641 -6.656 -2.986 1 85.56 390 ILE B C 1
ATOM 6759 O O . ILE B 1 390 ? 25 -5.617 -2.432 1 85.56 390 ILE B O 1
ATOM 6763 N N . SER B 1 391 ? 24.516 -6.832 -4.207 1 83.44 391 SER B N 1
ATOM 6764 C CA . SER B 1 391 ? 24.844 -5.742 -5.121 1 83.44 391 SER B CA 1
ATOM 6765 C C . SER B 1 391 ? 23.922 -4.547 -4.898 1 83.44 391 SER B C 1
ATOM 6767 O O . SER B 1 391 ? 22.719 -4.711 -4.703 1 83.44 391 SER B O 1
ATOM 6769 N N . LYS B 1 392 ? 24.453 -3.334 -4.914 1 79.12 392 LYS B N 1
ATOM 6770 C CA . LYS B 1 392 ? 23.688 -2.102 -4.754 1 79.12 392 LYS B CA 1
ATOM 6771 C C . LYS B 1 392 ? 22.672 -1.935 -5.883 1 79.12 392 LYS B C 1
ATOM 6773 O O . LYS B 1 392 ? 21.594 -1.357 -5.68 1 79.12 392 LYS B O 1
ATOM 6778 N N . ASN B 1 393 ? 23.016 -2.562 -6.93 1 78.38 393 ASN B N 1
ATOM 6779 C CA . ASN B 1 393 ? 22.125 -2.459 -8.078 1 78.38 393 ASN B CA 1
ATOM 6780 C C . ASN B 1 393 ? 20.859 -3.293 -7.887 1 78.38 393 ASN B C 1
ATOM 6782 O O . ASN B 1 393 ? 19.766 -2.848 -8.219 1 78.38 393 ASN B O 1
ATOM 6786 N N . SER B 1 394 ? 21.047 -4.465 -7.398 1 82.62 394 SER B N 1
ATOM 6787 C CA . SER B 1 394 ? 19.891 -5.316 -7.129 1 82.62 394 SER B CA 1
ATOM 6788 C C . SER B 1 394 ? 18.953 -4.672 -6.117 1 82.62 394 SER B C 1
ATOM 6790 O O . SER B 1 394 ? 17.734 -4.75 -6.258 1 82.62 394 SER B O 1
ATOM 6792 N N . VAL B 1 395 ? 19.562 -4.012 -5.219 1 84.81 395 VAL B N 1
ATOM 6793 C CA . VAL B 1 395 ? 18.766 -3.355 -4.184 1 84.81 395 VAL B CA 1
ATOM 6794 C C . VAL B 1 395 ? 18.016 -2.174 -4.781 1 84.81 395 VAL B C 1
ATOM 6796 O O . VAL B 1 395 ? 16.828 -1.993 -4.516 1 84.81 395 VAL B O 1
ATOM 6799 N N . ALA B 1 396 ? 18.656 -1.446 -5.605 1 83.94 396 ALA B N 1
ATOM 6800 C CA . ALA B 1 396 ? 18.047 -0.278 -6.23 1 83.94 396 ALA B CA 1
ATOM 6801 C C . ALA B 1 396 ? 16.875 -0.681 -7.109 1 83.94 396 ALA B C 1
ATOM 6803 O O . ALA B 1 396 ? 15.812 -0.044 -7.074 1 83.94 396 ALA B O 1
ATOM 6804 N N . VAL B 1 397 ? 17.031 -1.741 -7.793 1 84.06 397 VAL B N 1
ATOM 6805 C CA . VAL B 1 397 ? 15.961 -2.207 -8.68 1 84.06 397 VAL B CA 1
ATOM 6806 C C . VAL B 1 397 ? 14.781 -2.711 -7.848 1 84.06 397 VAL B C 1
ATOM 6808 O O . VAL B 1 397 ? 13.625 -2.457 -8.188 1 84.06 397 VAL B O 1
ATOM 6811 N N . ALA B 1 398 ? 15.117 -3.393 -6.805 1 88.12 398 ALA B N 1
ATOM 6812 C CA . ALA B 1 398 ? 14.07 -3.906 -5.93 1 88.12 398 ALA B CA 1
ATOM 6813 C C . ALA B 1 398 ? 13.219 -2.771 -5.371 1 88.12 398 ALA B C 1
ATOM 6815 O O . ALA B 1 398 ? 11.984 -2.871 -5.336 1 88.12 398 ALA B O 1
ATOM 6816 N N . ILE B 1 399 ? 13.828 -1.711 -4.992 1 88.44 399 ILE B N 1
ATOM 6817 C CA . ILE B 1 399 ? 13.141 -0.559 -4.418 1 88.44 399 ILE B CA 1
ATOM 6818 C C . ILE B 1 399 ? 12.273 0.105 -5.48 1 88.44 399 ILE B C 1
ATOM 6820 O O . ILE B 1 399 ? 11.117 0.448 -5.215 1 88.44 399 ILE B O 1
ATOM 6824 N N . ARG B 1 400 ? 12.781 0.211 -6.602 1 87.19 400 ARG B N 1
ATOM 6825 C CA . ARG B 1 400 ? 12.055 0.862 -7.684 1 87.19 400 ARG B CA 1
ATOM 6826 C C . ARG B 1 400 ? 10.82 0.052 -8.086 1 87.19 400 ARG B C 1
ATOM 6828 O O . ARG B 1 400 ? 9.742 0.611 -8.289 1 87.19 400 ARG B O 1
ATOM 6835 N N . VAL B 1 401 ? 11.023 -1.221 -8.18 1 87.44 401 VAL B N 1
ATOM 6836 C CA . VAL B 1 401 ? 9.922 -2.1 -8.555 1 87.44 401 VAL B CA 1
ATOM 6837 C C . VAL B 1 401 ? 8.812 -2.014 -7.512 1 87.44 401 VAL B C 1
ATOM 6839 O O . VAL B 1 401 ? 7.637 -1.902 -7.859 1 87.44 401 VAL B O 1
ATOM 6842 N N . TYR B 1 402 ? 9.219 -2.064 -6.27 1 90.38 402 TYR B N 1
ATOM 6843 C CA . TYR B 1 402 ? 8.242 -2.006 -5.188 1 90.38 402 TYR B CA 1
ATOM 6844 C C . TYR B 1 402 ? 7.461 -0.698 -5.227 1 90.38 402 TYR B C 1
ATOM 6846 O O . TYR B 1 402 ? 6.234 -0.698 -5.121 1 90.38 402 TYR B O 1
ATOM 6854 N N . PHE B 1 403 ? 8.133 0.431 -5.383 1 90.25 403 PHE B N 1
ATOM 6855 C CA . PHE B 1 403 ? 7.488 1.74 -5.402 1 90.25 403 PHE B CA 1
ATOM 6856 C C . PHE B 1 403 ? 6.598 1.89 -6.629 1 90.25 403 PHE B C 1
ATOM 6858 O O . PHE B 1 403 ? 5.48 2.404 -6.531 1 90.25 403 PHE B O 1
ATOM 6865 N N . LEU B 1 404 ? 7.02 1.412 -7.73 1 88.5 404 LEU B N 1
ATOM 6866 C CA . LEU B 1 404 ? 6.23 1.483 -8.953 1 88.5 404 LEU B CA 1
ATOM 6867 C C . LEU B 1 404 ? 4.953 0.662 -8.828 1 88.5 404 LEU B C 1
ATOM 6869 O O . LEU B 1 404 ? 3.889 1.087 -9.281 1 88.5 404 LEU B O 1
ATOM 6873 N N . ALA B 1 405 ? 5.09 -0.492 -8.289 1 91.38 405 ALA B N 1
ATOM 6874 C CA . ALA B 1 405 ? 3.92 -1.346 -8.094 1 91.38 405 ALA B CA 1
ATOM 6875 C C . ALA B 1 405 ? 2.865 -0.646 -7.238 1 91.38 405 ALA B C 1
ATOM 6877 O O . ALA B 1 405 ? 1.674 -0.688 -7.555 1 91.38 405 ALA B O 1
ATOM 6878 N N . THR B 1 406 ? 3.252 -0 -6.176 1 91.31 406 THR B N 1
ATOM 6879 C CA . THR B 1 406 ? 2.314 0.676 -5.285 1 91.31 406 THR B CA 1
ATOM 6880 C C . THR B 1 406 ? 1.651 1.855 -5.992 1 91.31 406 THR B C 1
ATOM 6882 O O . THR B 1 406 ? 0.477 2.146 -5.754 1 91.31 406 THR B O 1
ATOM 6885 N N . LEU B 1 407 ? 2.387 2.553 -6.844 1 90.31 407 LEU B N 1
ATOM 6886 C CA . LEU B 1 407 ? 1.828 3.664 -7.605 1 90.31 407 LEU B CA 1
ATOM 6887 C C . LEU B 1 407 ? 0.778 3.172 -8.594 1 90.31 407 LEU B C 1
ATOM 6889 O O . LEU B 1 407 ? -0.269 3.801 -8.766 1 90.31 407 LEU B O 1
ATOM 6893 N N . VAL B 1 408 ? 1.071 2.047 -9.188 1 91.56 408 VAL B N 1
ATOM 6894 C CA . VAL B 1 408 ? 0.126 1.472 -10.141 1 91.56 408 VAL B CA 1
ATOM 6895 C C . VAL B 1 408 ? -1.14 1.032 -9.406 1 91.56 408 VAL B C 1
ATOM 6897 O O . VAL B 1 408 ? -2.252 1.226 -9.906 1 91.56 408 VAL B O 1
ATOM 6900 N N . PHE B 1 409 ? -0.96 0.462 -8.227 1 93 409 PHE B N 1
ATOM 6901 C CA . PHE B 1 409 ? -2.107 0.049 -7.422 1 93 409 PHE B CA 1
ATOM 6902 C C . PHE B 1 409 ? -2.992 1.243 -7.09 1 93 409 PHE B C 1
ATOM 6904 O O . PHE B 1 409 ? -4.211 1.192 -7.281 1 93 409 PHE B O 1
ATOM 6911 N N . ALA B 1 410 ? -2.391 2.318 -6.684 1 91.88 410 ALA B N 1
ATOM 6912 C CA . ALA B 1 410 ? -3.15 3.508 -6.312 1 91.88 410 ALA B CA 1
ATOM 6913 C C . ALA B 1 410 ? -3.844 4.121 -7.523 1 91.88 410 ALA B C 1
ATOM 6915 O O . ALA B 1 410 ? -5.039 4.422 -7.48 1 91.88 410 ALA B O 1
ATOM 6916 N N . GLY B 1 411 ? -3.139 4.266 -8.609 1 93.31 411 GLY B N 1
ATOM 6917 C CA . GLY B 1 411 ? -3.705 4.84 -9.82 1 93.31 411 GLY B CA 1
ATOM 6918 C C . GLY B 1 411 ? -4.82 4 -10.414 1 93.31 411 GLY B C 1
ATOM 6919 O O . GLY B 1 411 ? -5.883 4.523 -10.758 1 93.31 411 GLY B O 1
ATOM 6920 N N . ALA B 1 412 ? -4.543 2.701 -10.523 1 95.94 412 ALA B N 1
ATOM 6921 C CA . ALA B 1 412 ? -5.547 1.799 -11.078 1 95.94 412 ALA B CA 1
ATOM 6922 C C . ALA B 1 412 ? -6.785 1.741 -10.18 1 95.94 412 ALA B C 1
ATOM 6924 O O . ALA B 1 412 ? -7.91 1.648 -10.68 1 95.94 412 ALA B O 1
ATOM 6925 N N . PHE B 1 413 ? -6.555 1.787 -8.875 1 95.56 413 PHE B N 1
ATOM 6926 C CA . PHE B 1 413 ? -7.66 1.747 -7.926 1 95.56 413 PHE B CA 1
ATOM 6927 C C . PHE B 1 413 ? -8.555 2.971 -8.086 1 95.56 413 PHE B C 1
ATOM 6929 O O . PHE B 1 413 ? -9.781 2.859 -8.047 1 95.56 413 PHE B O 1
ATOM 6936 N N . ILE B 1 414 ? -8.016 4.113 -8.32 1 93.25 414 ILE B N 1
ATOM 6937 C CA . ILE B 1 414 ? -8.781 5.344 -8.523 1 93.25 414 ILE B CA 1
ATOM 6938 C C . ILE B 1 414 ? -9.594 5.238 -9.812 1 93.25 414 ILE B C 1
ATOM 6940 O O . ILE B 1 414 ? -10.797 5.508 -9.812 1 93.25 414 ILE B O 1
ATOM 6944 N N . VAL B 1 415 ? -8.969 4.789 -10.859 1 94.75 415 VAL B N 1
ATOM 6945 C CA . VAL B 1 415 ? -9.641 4.707 -12.156 1 94.75 415 VAL B CA 1
ATOM 6946 C C . VAL B 1 415 ? -10.781 3.689 -12.086 1 94.75 415 VAL B C 1
ATOM 6948 O O . VAL B 1 415 ? -11.883 3.947 -12.57 1 94.75 415 VAL B O 1
ATOM 6951 N N . LEU B 1 416 ? -10.492 2.559 -11.461 1 95.62 416 LEU B N 1
ATOM 6952 C CA . LEU B 1 416 ? -11.523 1.531 -11.328 1 95.62 416 LEU B CA 1
ATOM 6953 C C . LEU B 1 416 ? -12.664 2.018 -10.445 1 95.62 416 LEU B C 1
ATOM 6955 O O . LEU B 1 416 ? -13.828 1.665 -10.672 1 95.62 416 LEU B O 1
ATOM 6959 N N . GLY B 1 417 ? -12.328 2.768 -9.383 1 92.44 417 GLY B N 1
ATOM 6960 C CA . GLY B 1 417 ? -13.367 3.352 -8.547 1 92.44 417 GLY B CA 1
ATOM 6961 C C . GLY B 1 417 ? -14.297 4.27 -9.305 1 92.44 417 GLY B C 1
ATOM 6962 O O . GLY B 1 417 ? -15.508 4.266 -9.07 1 92.44 417 GLY B O 1
ATOM 6963 N N . VAL B 1 418 ? -13.75 5.031 -10.234 1 91.56 418 VAL B N 1
ATOM 6964 C CA . VAL B 1 418 ? -14.539 5.961 -11.039 1 91.56 418 VAL B CA 1
ATOM 6965 C C . VAL B 1 418 ? -15.398 5.188 -12.031 1 91.56 418 VAL B C 1
ATOM 6967 O O . VAL B 1 418 ? -16.594 5.465 -12.18 1 91.56 418 VAL B O 1
ATOM 6970 N N . LEU B 1 419 ? -14.812 4.145 -12.641 1 92.31 419 LEU B N 1
ATOM 6971 C CA . LEU B 1 419 ? -15.508 3.381 -13.672 1 92.31 419 LEU B CA 1
ATOM 6972 C C . LEU B 1 419 ? -16.625 2.531 -13.07 1 92.31 419 LEU B C 1
ATOM 6974 O O . LEU B 1 419 ? -17.672 2.355 -13.688 1 92.31 419 LEU B O 1
ATOM 6978 N N . ASP B 1 420 ? -16.375 1.949 -11.875 1 91.12 420 ASP B N 1
ATOM 6979 C CA . ASP B 1 420 ? -17.359 1.073 -11.25 1 91.12 420 ASP B CA 1
ATOM 6980 C C . ASP B 1 420 ? -18.609 1.852 -10.844 1 91.12 420 ASP B C 1
ATOM 6982 O O . ASP B 1 420 ? -19.703 1.302 -10.82 1 91.12 420 ASP B O 1
ATOM 6986 N N . GLY B 1 421 ? -18.562 3.129 -10.484 1 87.38 421 GLY B N 1
ATOM 6987 C CA . GLY B 1 421 ? -19.703 3.965 -10.156 1 87.38 421 GLY B CA 1
ATOM 6988 C C . GLY B 1 421 ? -20.438 3.521 -8.898 1 87.38 421 GLY B C 1
ATOM 6989 O O . GLY B 1 421 ? -21.672 3.463 -8.875 1 87.38 421 GLY B O 1
ATOM 6990 N N . ASN B 1 422 ? -19.75 2.99 -7.934 1 87.06 422 ASN B N 1
ATOM 6991 C CA . ASN B 1 422 ? -20.266 2.623 -6.621 1 87.06 422 ASN B CA 1
ATOM 6992 C C . ASN B 1 422 ? -21.156 1.388 -6.691 1 87.06 422 ASN B C 1
ATOM 6994 O O . ASN B 1 422 ? -22.031 1.201 -5.852 1 87.06 422 ASN B O 1
ATOM 6998 N N . GLN B 1 423 ? -20.938 0.563 -7.645 1 89.38 423 GLN B N 1
ATOM 6999 C CA . GLN B 1 423 ? -21.766 -0.624 -7.805 1 89.38 423 GLN B CA 1
ATOM 7000 C C . GLN B 1 423 ? -21.297 -1.753 -6.891 1 89.38 423 GLN B C 1
ATOM 7002 O O . GLN B 1 423 ? -22.109 -2.555 -6.422 1 89.38 423 GLN B O 1
ATOM 7007 N N . HIS B 1 424 ? -20.062 -1.81 -6.707 1 92.12 424 HIS B N 1
ATOM 7008 C CA . HIS B 1 424 ? -19.484 -2.869 -5.887 1 92.12 424 HIS B CA 1
ATOM 7009 C C . HIS B 1 424 ? -18.688 -2.295 -4.719 1 92.12 424 HIS B C 1
ATOM 7011 O O . HIS B 1 424 ? -18.266 -1.136 -4.758 1 92.12 424 HIS B O 1
ATOM 7017 N N . SER B 1 425 ? -18.484 -3.107 -3.725 1 92 425 SER B N 1
ATOM 7018 C CA . SER B 1 425 ? -17.703 -2.676 -2.568 1 92 425 SER B CA 1
ATOM 7019 C C . SER B 1 425 ? -16.234 -2.473 -2.934 1 92 425 SER B C 1
ATOM 7021 O O . SER B 1 425 ? -15.711 -3.17 -3.801 1 92 425 SER B O 1
ATOM 7023 N N . LEU B 1 426 ? -15.594 -1.591 -2.25 1 92.69 426 LEU B N 1
ATOM 7024 C CA . LEU B 1 426 ? -14.227 -1.197 -2.572 1 92.69 426 LEU B CA 1
ATOM 7025 C C . LEU B 1 426 ? -13.258 -2.344 -2.307 1 92.69 426 LEU B C 1
ATOM 7027 O O . LEU B 1 426 ? -12.258 -2.492 -3.018 1 92.69 426 LEU B O 1
ATOM 7031 N N . HIS B 1 427 ? -13.578 -3.139 -1.281 1 92.88 427 HIS B N 1
ATOM 7032 C CA . HIS B 1 427 ? -12.641 -4.219 -0.99 1 92.88 427 HIS B CA 1
ATOM 7033 C C . HIS B 1 427 ? -12.672 -5.281 -2.082 1 92.88 427 HIS B C 1
ATOM 7035 O O . HIS B 1 427 ? -11.656 -5.926 -2.355 1 92.88 427 HIS B O 1
ATOM 7041 N N . VAL B 1 428 ? -13.828 -5.484 -2.734 1 94.81 428 VAL B N 1
ATOM 7042 C CA . VAL B 1 428 ? -13.969 -6.445 -3.824 1 94.81 428 VAL B CA 1
ATOM 7043 C C . VAL B 1 428 ? -13.188 -5.961 -5.043 1 94.81 428 VAL B C 1
ATOM 7045 O O . VAL B 1 428 ? -12.477 -6.742 -5.684 1 94.81 428 VAL B O 1
ATOM 7048 N N . ILE B 1 429 ? -13.25 -4.648 -5.27 1 94.94 429 ILE B N 1
ATOM 7049 C CA . ILE B 1 429 ? -12.547 -4.051 -6.398 1 94.94 429 ILE B CA 1
ATOM 7050 C C . ILE B 1 429 ? -11.039 -4.133 -6.164 1 94.94 429 ILE B C 1
ATOM 7052 O O . ILE B 1 429 ? -10.281 -4.488 -7.07 1 94.94 429 ILE B O 1
ATOM 7056 N N . PHE B 1 430 ? -10.633 -3.822 -4.98 1 94.88 430 PHE B N 1
ATOM 7057 C CA . PHE B 1 430 ? -9.211 -3.854 -4.648 1 94.88 430 PHE B CA 1
ATOM 7058 C C . PHE B 1 430 ? -8.664 -5.277 -4.719 1 94.88 430 PHE B C 1
ATOM 7060 O O . PHE B 1 430 ? -7.551 -5.496 -5.191 1 94.88 430 PHE B O 1
ATOM 7067 N N . PHE B 1 431 ? -9.453 -6.254 -4.199 1 95.62 431 PHE B N 1
ATOM 7068 C CA . PHE B 1 431 ? -9.062 -7.656 -4.242 1 95.62 431 PHE B CA 1
ATOM 7069 C C . PHE B 1 431 ? -8.836 -8.109 -5.68 1 95.62 431 PHE B C 1
ATOM 7071 O O . PHE B 1 431 ? -7.812 -8.719 -5.988 1 95.62 431 PHE B O 1
ATOM 7078 N N . GLU B 1 432 ? -9.742 -7.766 -6.57 1 96.62 432 GLU B N 1
ATOM 7079 C CA . GLU B 1 432 ? -9.641 -8.141 -7.98 1 96.62 432 GLU B CA 1
ATOM 7080 C C . GLU B 1 432 ? -8.461 -7.434 -8.648 1 96.62 432 GLU B C 1
ATOM 7082 O O . GLU B 1 432 ? -7.797 -8.008 -9.516 1 96.62 432 GLU B O 1
ATOM 7087 N N . LEU B 1 433 ? -8.25 -6.188 -8.258 1 96.31 433 LEU B N 1
ATOM 7088 C CA . LEU B 1 433 ? -7.129 -5.414 -8.789 1 96.31 433 LEU B CA 1
ATOM 7089 C C . LEU B 1 433 ? -5.801 -6.078 -8.453 1 96.31 433 LEU B C 1
ATOM 7091 O O . LEU B 1 433 ? -4.957 -6.27 -9.328 1 96.31 433 LEU B O 1
ATOM 7095 N N . VAL B 1 434 ? -5.621 -6.453 -7.191 1 95.44 434 VAL B N 1
ATOM 7096 C CA . VAL B 1 434 ? -4.383 -7.094 -6.758 1 95.44 434 VAL B CA 1
ATOM 7097 C C . VAL B 1 434 ? -4.238 -8.453 -7.434 1 95.44 434 VAL B C 1
ATOM 7099 O O . VAL B 1 434 ? -3.145 -8.828 -7.859 1 95.44 434 VAL B O 1
ATOM 7102 N N . SER B 1 435 ? -5.348 -9.156 -7.562 1 96.38 435 SER B N 1
ATOM 7103 C CA . SER B 1 435 ? -5.348 -10.469 -8.203 1 96.38 435 SER B CA 1
ATOM 7104 C C . SER B 1 435 ? -4.934 -10.375 -9.664 1 96.38 435 SER B C 1
ATOM 7106 O O . SER B 1 435 ? -4.137 -11.18 -10.148 1 96.38 435 SER B O 1
ATOM 7108 N N . ALA B 1 436 ? -5.441 -9.375 -10.336 1 96.5 436 ALA B N 1
ATOM 7109 C CA . ALA B 1 436 ? -5.129 -9.188 -11.75 1 96.5 436 ALA B CA 1
ATOM 7110 C C . ALA B 1 436 ? -3.688 -8.734 -11.945 1 96.5 436 ALA B C 1
ATOM 7112 O O . ALA B 1 436 ? -2.957 -9.289 -12.766 1 96.5 436 ALA B O 1
ATOM 7113 N N . PHE B 1 437 ? -3.279 -7.793 -11.164 1 95.19 437 PHE B N 1
ATOM 7114 C CA . PHE B 1 437 ? -1.931 -7.258 -11.312 1 95.19 437 PHE B CA 1
ATOM 7115 C C . PHE B 1 437 ? -0.889 -8.305 -10.938 1 95.19 437 PHE B C 1
ATOM 7117 O O . PHE B 1 437 ? 0.157 -8.406 -11.586 1 95.19 437 PHE B O 1
ATOM 7124 N N . SER B 1 438 ? -1.168 -9.023 -9.883 1 94.5 438 SER B N 1
ATOM 7125 C CA . SER B 1 438 ? -0.23 -10.047 -9.422 1 94.5 438 SER B CA 1
A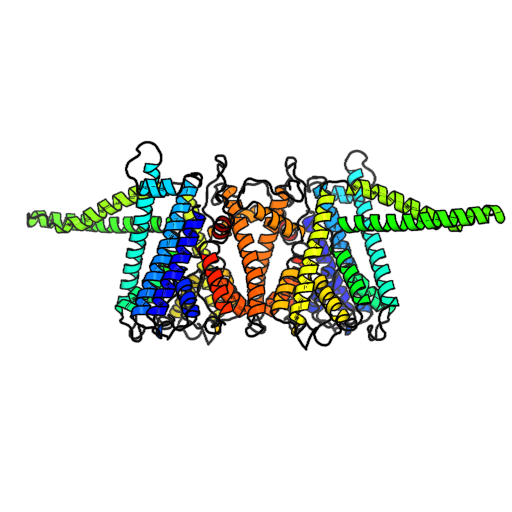TOM 7126 C C . SER B 1 438 ? -0.441 -11.359 -10.164 1 94.5 438 SER B C 1
ATOM 7128 O O . SER B 1 438 ? 0.238 -12.352 -9.891 1 94.5 438 SER B O 1
ATOM 7130 N N . THR B 1 439 ? -1.383 -11.438 -11.039 1 93.94 439 THR B N 1
ATOM 7131 C CA . THR B 1 439 ? -1.707 -12.594 -11.875 1 93.94 439 THR B CA 1
ATOM 7132 C C . THR B 1 439 ? -1.979 -13.82 -11.008 1 93.94 439 THR B C 1
ATOM 7134 O O . THR B 1 439 ? -1.424 -14.891 -11.25 1 93.94 439 THR B O 1
ATOM 7137 N N . VAL B 1 440 ? -2.781 -13.656 -9.992 1 94.69 440 VAL B N 1
ATOM 7138 C CA . VAL B 1 440 ? -3.133 -14.75 -9.102 1 94.69 440 VAL B CA 1
ATOM 7139 C C . VAL B 1 440 ? -4.41 -15.43 -9.594 1 94.69 440 VAL B C 1
ATOM 7141 O O . VAL B 1 440 ? -4.461 -16.656 -9.711 1 94.69 440 VAL B O 1
ATOM 7144 N N . GLY B 1 441 ? -5.523 -14.688 -9.82 1 94.06 441 GLY B N 1
ATOM 7145 C CA . GLY B 1 441 ? -6.723 -15.25 -10.422 1 94.06 441 GLY B CA 1
ATOM 7146 C C . GLY B 1 441 ? -7.852 -15.453 -9.43 1 94.06 441 GLY B C 1
ATOM 7147 O O . GLY B 1 441 ? -8.938 -15.891 -9.805 1 94.06 441 GLY B O 1
ATOM 7148 N N . PHE B 1 442 ? -7.59 -15.156 -8.164 1 94.44 442 PHE B N 1
ATOM 7149 C CA . PHE B 1 442 ? -8.68 -15.203 -7.203 1 94.44 442 PHE B CA 1
ATOM 7150 C C . PHE B 1 442 ? -9.688 -14.086 -7.473 1 94.44 442 PHE B C 1
ATOM 7152 O O . PHE B 1 442 ? -9.305 -12.977 -7.848 1 94.44 442 PHE B O 1
ATOM 7159 N N . SER B 1 443 ? -10.898 -14.414 -7.277 1 94.25 443 SER B N 1
ATOM 7160 C CA . SER B 1 443 ? -11.969 -13.438 -7.488 1 94.25 443 SER B CA 1
ATOM 7161 C C . SER B 1 443 ? -13.016 -13.523 -6.387 1 94.25 443 SER B C 1
ATOM 7163 O O . SER B 1 443 ? -13.266 -14.602 -5.84 1 94.25 443 SER B O 1
ATOM 7165 N N . LEU B 1 444 ? -13.547 -12.469 -6.012 1 93.94 444 LEU B N 1
ATOM 7166 C CA . LEU B 1 444 ? -14.727 -12.414 -5.148 1 93.94 444 LEU B CA 1
ATOM 7167 C C . LEU B 1 444 ? -16 -12.258 -5.973 1 93.94 444 LEU B C 1
ATOM 7169 O O . LEU B 1 444 ? -16.859 -11.43 -5.652 1 93.94 444 LEU B O 1
ATOM 7173 N N . ASN B 1 445 ? -15.984 -12.922 -7.172 1 91.19 445 ASN B N 1
ATOM 7174 C CA . ASN B 1 445 ? -17.125 -12.992 -8.078 1 91.19 445 ASN B CA 1
ATOM 7175 C C . ASN B 1 445 ? -17.406 -11.641 -8.734 1 91.19 445 ASN B C 1
ATOM 7177 O O . ASN B 1 445 ? -18.562 -11.273 -8.953 1 91.19 445 ASN B O 1
ATOM 7181 N N . LEU B 1 446 ? -16.359 -10.898 -8.945 1 93.38 446 LEU B N 1
ATOM 7182 C CA . LEU B 1 446 ? -16.5 -9.586 -9.562 1 93.38 446 LEU B CA 1
ATOM 7183 C C . LEU B 1 446 ? -16.281 -9.664 -11.062 1 93.38 446 LEU B C 1
ATOM 7185 O O . LEU B 1 446 ? -16.938 -8.945 -11.828 1 93.38 446 LEU B O 1
ATOM 7189 N N . THR B 1 447 ? -15.461 -10.523 -11.562 1 93.25 447 THR B N 1
ATOM 7190 C CA . THR B 1 447 ? -14.977 -10.57 -12.938 1 93.25 447 THR B CA 1
ATOM 7191 C C . THR B 1 447 ? -16.141 -10.75 -13.914 1 93.25 447 THR B C 1
ATOM 7193 O O . THR B 1 447 ? -16.156 -10.133 -14.977 1 93.25 447 THR B O 1
ATOM 7196 N N . SER B 1 448 ? -17.172 -11.539 -13.539 1 92.19 448 SER B N 1
ATOM 7197 C CA . SER B 1 448 ? -18.297 -11.828 -14.422 1 92.19 448 SER B CA 1
ATOM 7198 C C . SER B 1 448 ? -19.234 -10.633 -14.539 1 92.19 448 SER B C 1
ATOM 7200 O O . SER B 1 448 ? -20.047 -10.57 -15.453 1 92.19 448 SER B O 1
ATOM 7202 N N . GLN B 1 449 ? -19.062 -9.641 -13.641 1 93.31 449 GLN B N 1
ATOM 7203 C CA . GLN B 1 449 ? -19.984 -8.516 -13.594 1 93.31 449 GLN B CA 1
ATOM 7204 C C . GLN B 1 449 ? -19.328 -7.246 -14.141 1 93.31 449 GLN B C 1
ATOM 7206 O O . GLN B 1 449 ? -19.953 -6.184 -14.156 1 93.31 449 GLN B O 1
ATOM 7211 N N . LEU B 1 450 ? -18.203 -7.395 -14.656 1 94.56 450 LEU B N 1
ATOM 7212 C CA . LEU B 1 450 ? -17.453 -6.227 -15.094 1 94.56 450 LEU B CA 1
ATOM 7213 C C . LEU B 1 450 ? -17.984 -5.695 -16.422 1 94.56 450 LEU B C 1
ATOM 7215 O O . LEU B 1 450 ? -18.375 -6.473 -17.297 1 94.56 450 LEU B O 1
ATOM 7219 N N . ALA B 1 451 ? -18.016 -4.422 -16.531 1 95.06 451 ALA B N 1
ATOM 7220 C CA . ALA B 1 451 ? -18.328 -3.773 -17.797 1 95.06 451 ALA B CA 1
ATOM 7221 C C . ALA B 1 451 ? -17.141 -3.883 -18.766 1 95.06 451 ALA B C 1
ATOM 7223 O O . ALA B 1 451 ? -16.047 -4.242 -18.359 1 95.06 451 ALA B O 1
ATOM 7224 N N . ASP B 1 452 ? -17.344 -3.57 -20.031 1 95.5 452 ASP B N 1
ATOM 7225 C CA . ASP B 1 452 ? -16.344 -3.766 -21.078 1 95.5 452 ASP B CA 1
ATOM 7226 C C . ASP B 1 452 ? -15.109 -2.896 -20.828 1 95.5 452 ASP B C 1
ATOM 7228 O O . ASP B 1 452 ? -13.977 -3.363 -20.953 1 95.5 452 ASP B O 1
ATOM 7232 N N . VAL B 1 453 ? -15.32 -1.683 -20.438 1 95.38 453 VAL B N 1
ATOM 7233 C CA . VAL B 1 453 ? -14.203 -0.767 -20.219 1 95.38 453 VAL B CA 1
ATOM 7234 C C . VAL B 1 453 ? -13.352 -1.249 -19.047 1 95.38 453 VAL B C 1
ATOM 7236 O O . VAL B 1 453 ? -12.117 -1.161 -19.094 1 95.38 453 VAL B O 1
ATOM 7239 N N . GLU B 1 454 ? -13.992 -1.744 -18.016 1 96.31 454 GLU B N 1
ATOM 7240 C CA . GLU B 1 454 ? -13.266 -2.279 -16.875 1 96.31 454 GLU B CA 1
ATOM 7241 C C . GLU B 1 454 ? -12.461 -3.518 -17.25 1 96.31 454 GLU B C 1
ATOM 7243 O O . GLU B 1 454 ? -11.336 -3.695 -16.781 1 96.31 454 GLU B O 1
ATOM 7248 N N . LYS B 1 455 ? -13.117 -4.359 -18.125 1 97.31 455 LYS B N 1
ATOM 7249 C CA . LYS B 1 455 ? -12.422 -5.566 -18.562 1 97.31 455 LYS B CA 1
ATOM 7250 C C . LYS B 1 455 ? -11.133 -5.223 -19.297 1 97.31 455 LYS B C 1
ATOM 7252 O O . LYS B 1 455 ? -10.109 -5.887 -19.109 1 97.31 455 LYS B O 1
ATOM 7257 N N . ILE B 1 456 ? -11.156 -4.227 -20.031 1 96.81 456 ILE B N 1
ATOM 7258 C CA . ILE B 1 456 ? -9.977 -3.822 -20.781 1 96.81 456 ILE B CA 1
ATOM 7259 C C . ILE B 1 456 ? -8.891 -3.334 -19.828 1 96.81 456 ILE B C 1
ATOM 7261 O O . ILE B 1 456 ? -7.703 -3.59 -20.031 1 96.81 456 ILE B O 1
ATOM 7265 N N . LEU B 1 457 ? -9.273 -2.613 -18.797 1 96.75 457 LEU B N 1
ATOM 7266 C CA . LEU B 1 457 ? -8.305 -2.152 -17.812 1 96.75 457 LEU B CA 1
ATOM 7267 C C . LEU B 1 457 ? -7.668 -3.334 -17.078 1 96.75 457 LEU B C 1
ATOM 7269 O O . LEU B 1 457 ? -6.461 -3.332 -16.828 1 96.75 457 LEU B O 1
ATOM 7273 N N . TYR B 1 458 ? -8.5 -4.301 -16.75 1 97.5 458 TYR B N 1
ATOM 7274 C CA . TYR B 1 458 ? -7.957 -5.48 -16.094 1 97.5 458 TYR B CA 1
ATOM 7275 C C . TYR B 1 458 ? -7.004 -6.234 -17 1 97.5 458 TYR B C 1
ATOM 7277 O O . TYR B 1 458 ? -6.012 -6.805 -16.547 1 97.5 458 TYR B O 1
ATOM 7285 N N . VAL B 1 459 ? -7.289 -6.27 -18.312 1 97.69 459 VAL B N 1
ATOM 7286 C CA . VAL B 1 459 ? -6.391 -6.879 -19.281 1 97.69 459 VAL B CA 1
ATOM 7287 C C . VAL B 1 459 ? -5.039 -6.168 -19.25 1 97.69 459 VAL B C 1
ATOM 7289 O O . VAL B 1 459 ? -3.988 -6.816 -19.219 1 97.69 459 VAL B O 1
ATOM 7292 N N . PHE B 1 460 ? -5.121 -4.875 -19.188 1 96.5 460 PHE B N 1
ATOM 7293 C CA . PHE B 1 460 ? -3.9 -4.078 -19.125 1 96.5 460 PHE B CA 1
ATOM 7294 C C . PHE B 1 460 ? -3.125 -4.367 -17.844 1 96.5 460 PHE B C 1
ATOM 7296 O O . PHE B 1 460 ? -1.896 -4.461 -17.859 1 96.5 460 PHE B O 1
ATOM 7303 N N . LEU B 1 461 ? -3.803 -4.5 -16.766 1 96.5 461 LEU B N 1
ATOM 7304 C CA . LEU B 1 461 ? -3.172 -4.762 -15.477 1 96.5 461 LEU B CA 1
ATOM 7305 C C . LEU B 1 461 ? -2.506 -6.133 -15.469 1 96.5 461 LEU B C 1
ATOM 7307 O O . LEU B 1 461 ? -1.397 -6.285 -14.945 1 96.5 461 LEU B O 1
ATOM 7311 N N . MET B 1 462 ? -3.188 -7.133 -16.031 1 96.69 462 MET B N 1
ATOM 7312 C CA . MET B 1 462 ? -2.594 -8.461 -16.109 1 96.69 462 MET B CA 1
ATOM 7313 C C . MET B 1 462 ? -1.329 -8.445 -16.953 1 96.69 462 MET B C 1
ATOM 7315 O O . MET B 1 462 ? -0.328 -9.07 -16.609 1 96.69 462 MET B O 1
ATOM 7319 N N . PHE B 1 463 ? -1.379 -7.691 -18.016 1 95.69 463 PHE B N 1
ATOM 7320 C CA . PHE B 1 463 ? -0.249 -7.578 -18.922 1 95.69 463 PHE B CA 1
ATOM 7321 C C . PHE B 1 463 ? 0.948 -6.938 -18.234 1 95.69 463 PHE B C 1
ATOM 7323 O O . PHE B 1 463 ? 2.059 -7.469 -18.281 1 95.69 463 PHE B O 1
ATOM 7330 N N . VAL B 1 464 ? 0.687 -5.875 -17.562 1 93.44 464 VAL B N 1
ATOM 7331 C CA . VAL B 1 464 ? 1.75 -5.152 -16.875 1 93.44 464 VAL B CA 1
ATOM 7332 C C . VAL B 1 464 ? 2.297 -6.012 -15.734 1 93.44 464 VAL B C 1
ATOM 7334 O O . VAL B 1 464 ? 3.504 -6.027 -15.484 1 93.44 464 VAL B O 1
ATOM 7337 N N . GLY B 1 465 ? 1.416 -6.672 -15.078 1 91.81 465 GLY B N 1
ATOM 7338 C CA . GLY B 1 465 ? 1.831 -7.535 -13.984 1 91.81 465 GLY B CA 1
ATOM 7339 C C . GLY B 1 465 ? 2.717 -8.68 -14.43 1 91.81 465 GLY B C 1
ATOM 7340 O O . GLY B 1 465 ? 3.678 -9.031 -13.742 1 91.81 465 GLY B O 1
ATOM 7341 N N . ARG B 1 466 ? 2.428 -9.211 -15.508 1 91.31 466 ARG B N 1
ATOM 7342 C CA . ARG B 1 466 ? 3.156 -10.367 -16.016 1 91.31 466 ARG B CA 1
ATOM 7343 C C . ARG B 1 466 ? 4.516 -9.961 -16.578 1 91.31 466 ARG B C 1
ATOM 7345 O O . ARG B 1 466 ? 5.543 -10.531 -16.203 1 91.31 466 ARG B O 1
ATOM 7352 N N . VAL B 1 467 ? 4.504 -9.008 -17.406 1 88.62 467 VAL B N 1
ATOM 7353 C CA . VAL B 1 467 ? 5.738 -8.594 -18.078 1 88.62 467 VAL B CA 1
ATOM 7354 C C . VAL B 1 467 ? 6.621 -7.832 -17.078 1 88.62 467 VAL B C 1
ATOM 7356 O O . VAL B 1 467 ? 7.848 -7.902 -17.156 1 88.62 467 VAL B O 1
ATOM 7359 N N . GLY B 1 468 ? 6 -7.23 -16.172 1 86.75 468 GLY B N 1
ATOM 7360 C CA . GLY B 1 468 ? 6.73 -6.402 -15.219 1 86.75 468 GLY B CA 1
ATOM 7361 C C . GLY B 1 468 ? 6.633 -4.922 -15.523 1 86.75 468 GLY B C 1
ATOM 7362 O O . GLY B 1 468 ? 6.844 -4.5 -16.656 1 86.75 468 GLY B O 1
ATOM 7363 N N . ILE B 1 469 ? 6.355 -4.258 -14.539 1 83.56 469 ILE B N 1
ATOM 7364 C CA . ILE B 1 469 ? 6.133 -2.826 -14.695 1 83.56 469 ILE B CA 1
ATOM 7365 C C . ILE B 1 469 ? 7.422 -2.152 -15.164 1 83.56 469 ILE B C 1
ATOM 7367 O O . ILE B 1 469 ? 7.387 -1.232 -15.984 1 83.56 469 ILE B O 1
ATOM 7371 N N . PHE B 1 470 ? 8.469 -2.631 -14.688 1 77.94 470 PHE B N 1
ATOM 7372 C CA . PHE B 1 470 ? 9.766 -2.068 -15.047 1 77.94 470 PHE B CA 1
ATOM 7373 C C . PHE B 1 470 ? 10.078 -2.33 -16.516 1 77.94 470 PHE B C 1
ATOM 7375 O O . PHE B 1 470 ? 10.562 -1.442 -17.219 1 77.94 470 PHE B O 1
ATOM 7382 N N . THR B 1 471 ? 9.789 -3.484 -16.953 1 82.12 471 THR B N 1
ATOM 7383 C CA . THR B 1 471 ? 10.023 -3.871 -18.344 1 82.12 471 THR B CA 1
ATOM 7384 C C . THR B 1 471 ? 9.125 -3.076 -19.297 1 82.12 471 THR B C 1
ATOM 7386 O O . THR B 1 471 ? 9.57 -2.625 -20.344 1 82.12 471 THR B O 1
ATOM 7389 N N . VAL B 1 472 ? 7.953 -2.865 -18.906 1 86.5 472 VAL B N 1
ATOM 7390 C CA . VAL B 1 472 ? 7 -2.121 -19.734 1 86.5 472 VAL B CA 1
ATOM 7391 C C . VAL B 1 472 ? 7.449 -0.666 -19.844 1 86.5 472 VAL B C 1
ATOM 7393 O O . VAL B 1 472 ? 7.363 -0.071 -20.922 1 86.5 472 VAL B O 1
ATOM 7396 N N . LEU B 1 473 ? 7.91 -0.151 -18.766 1 80.31 473 LEU B N 1
ATOM 7397 C CA . LEU B 1 473 ? 8.359 1.236 -18.781 1 80.31 473 LEU B CA 1
ATOM 7398 C C . LEU B 1 473 ? 9.578 1.407 -19.672 1 80.31 473 LEU B C 1
ATOM 7400 O O . LEU B 1 473 ? 9.68 2.391 -20.406 1 80.31 473 LEU B O 1
ATOM 7404 N N . ILE B 1 474 ? 10.477 0.484 -19.641 1 76.06 474 ILE B N 1
ATOM 7405 C CA . ILE B 1 474 ? 11.672 0.524 -20.469 1 76.06 474 ILE B CA 1
ATOM 7406 C C . ILE B 1 474 ? 11.273 0.379 -21.938 1 76.06 474 ILE B C 1
ATOM 7408 O O . ILE B 1 474 ? 11.82 1.059 -22.812 1 76.06 474 ILE B O 1
ATOM 7412 N N . ALA B 1 475 ? 10.367 -0.485 -22.125 1 81.88 475 ALA B N 1
ATOM 7413 C CA . ALA B 1 475 ? 9.898 -0.708 -23.484 1 81.88 475 ALA B CA 1
ATOM 7414 C C . ALA B 1 475 ? 9.227 0.542 -24.047 1 81.88 475 ALA B C 1
ATOM 7416 O O . ALA B 1 475 ? 9.359 0.847 -25.234 1 81.88 475 ALA B O 1
ATOM 7417 N N . ALA B 1 476 ? 8.547 1.313 -23.234 1 80.88 476 ALA B N 1
ATOM 7418 C CA . ALA B 1 476 ? 7.824 2.508 -23.656 1 80.88 476 ALA B CA 1
ATOM 7419 C C . ALA B 1 476 ? 8.773 3.674 -23.891 1 80.88 476 ALA B C 1
ATOM 7421 O O . ALA B 1 476 ? 8.555 4.496 -24.781 1 80.88 476 ALA B O 1
ATOM 7422 N N . THR B 1 477 ? 9.797 3.846 -23.078 1 73.56 477 THR B N 1
ATOM 7423 C CA . THR B 1 477 ? 10.695 4.988 -23.172 1 73.56 477 THR B CA 1
ATOM 7424 C C . THR B 1 477 ? 11.82 4.715 -24.172 1 73.56 477 THR B C 1
ATOM 7426 O O . THR B 1 477 ? 12.484 5.641 -24.641 1 73.56 477 THR B O 1
ATOM 7429 N N . GLY B 1 478 ? 11.953 3.609 -24.609 1 64.19 478 GLY B N 1
ATOM 7430 C CA . GLY B 1 478 ? 12.938 3.264 -25.625 1 64.19 478 GLY B CA 1
ATOM 7431 C C . GLY B 1 478 ? 14.359 3.225 -25.094 1 64.19 478 GLY B C 1
ATOM 7432 O O . GLY B 1 478 ? 15.312 3.137 -25.859 1 64.19 478 GLY B O 1
ATOM 7433 N N . HIS B 1 479 ? 14.492 3.682 -23.828 1 58.56 479 HIS B N 1
ATOM 7434 C CA . HIS B 1 479 ? 15.867 3.734 -23.344 1 58.56 479 HIS B CA 1
ATOM 7435 C C . HIS B 1 479 ? 16.422 2.332 -23.125 1 58.56 479 HIS B C 1
ATOM 7437 O O . HIS B 1 479 ? 15.672 1.386 -22.891 1 58.56 479 HIS B O 1
ATOM 7443 N N . SER B 1 480 ? 17.484 2.191 -23.641 1 50.88 480 SER B N 1
ATOM 7444 C CA . SER B 1 480 ? 18.156 0.902 -23.641 1 50.88 480 SER B CA 1
ATOM 7445 C C . SER B 1 480 ? 18.297 0.357 -22.219 1 50.88 480 SER B C 1
ATOM 7447 O O . SER B 1 480 ? 18.875 1.013 -21.344 1 50.88 480 SER B O 1
ATOM 7449 N N . GLY B 1 481 ? 17.188 0.394 -21.266 1 45.38 481 GLY B N 1
ATOM 7450 C CA . GLY B 1 481 ? 16.75 -0.064 -19.953 1 45.38 481 GLY B CA 1
ATOM 7451 C C . GLY B 1 481 ? 17.875 -0.525 -19.062 1 45.38 481 GLY B C 1
ATOM 7452 O O . GLY B 1 481 ? 17.688 -0.743 -17.875 1 45.38 481 GLY B O 1
ATOM 7453 N N . VAL B 1 482 ? 18.703 -1.552 -19.375 1 45.19 482 VAL B N 1
ATOM 7454 C CA . VAL B 1 482 ? 19.578 -2.197 -18.391 1 45.19 482 VAL B CA 1
ATOM 7455 C C . VAL B 1 482 ? 20.75 -1.288 -18.062 1 45.19 482 VAL B C 1
ATOM 7457 O O . VAL B 1 482 ? 21.484 -0.868 -18.969 1 45.19 482 VAL B O 1
ATOM 7460 N N . PRO B 1 483 ? 20.703 -0.611 -17.031 1 44.56 483 PRO B N 1
ATOM 7461 C CA . PRO B 1 483 ? 21.859 0.199 -16.641 1 44.56 483 PRO B CA 1
ATOM 7462 C C . PRO B 1 483 ? 23.188 -0.51 -16.891 1 44.56 483 PRO B C 1
ATOM 7464 O O . PRO B 1 483 ? 23.234 -1.743 -16.875 1 44.56 483 PRO B O 1
ATOM 7467 N N . LYS B 1 484 ? 24.141 0.1 -17.562 1 41.53 484 LYS B N 1
ATOM 7468 C CA . LYS B 1 484 ? 25.5 -0.442 -17.516 1 41.53 484 LYS B CA 1
ATOM 7469 C C . LYS B 1 484 ? 25.812 -1.024 -16.141 1 41.53 484 LYS B C 1
ATOM 7471 O O . LYS B 1 484 ? 25.797 -0.308 -15.148 1 41.53 484 LYS B O 1
ATOM 7476 N N . MET B 1 485 ? 25.25 -2.236 -15.812 1 41.62 485 MET B N 1
ATOM 7477 C CA . MET B 1 485 ? 25.656 -2.887 -14.578 1 41.62 485 MET B CA 1
ATOM 7478 C C . MET B 1 485 ? 27.109 -2.547 -14.25 1 41.62 485 MET B C 1
ATOM 7480 O O . MET B 1 485 ? 28.016 -2.891 -15.008 1 41.62 485 MET B O 1
ATOM 7484 N N . GLY B 1 486 ? 27.297 -1.446 -13.844 1 39.38 486 GLY B N 1
ATOM 7485 C CA . GLY B 1 486 ? 28.672 -1.032 -13.578 1 39.38 486 GLY B CA 1
ATOM 7486 C C . GLY B 1 486 ? 29.531 -2.15 -13.039 1 39.38 486 GLY B C 1
ATOM 7487 O O . GLY B 1 486 ? 29.078 -2.955 -12.219 1 39.38 486 GLY B O 1
ATOM 7488 N N . ALA B 1 487 ? 30.438 -2.65 -13.812 1 43.38 487 ALA B N 1
ATOM 7489 C CA . ALA B 1 487 ? 31.547 -3.572 -13.586 1 43.38 487 ALA B CA 1
ATOM 7490 C C . ALA B 1 487 ? 32 -3.533 -12.125 1 43.38 487 ALA B C 1
ATOM 7492 O O . ALA B 1 487 ? 32.562 -4.508 -11.617 1 43.38 487 ALA B O 1
ATOM 7493 N N . SER B 1 488 ? 31.734 -2.42 -11.375 1 49.5 488 SER B N 1
ATOM 7494 C CA . SER B 1 488 ? 32.531 -2.316 -10.148 1 49.5 488 SER B CA 1
ATOM 7495 C C . SER B 1 488 ? 31.719 -2.76 -8.938 1 49.5 488 SER B C 1
ATOM 7497 O O . SER B 1 488 ? 32.156 -2.584 -7.797 1 49.5 488 SER B O 1
ATOM 7499 N N . ASP B 1 489 ? 30.484 -3.242 -9.172 1 57.88 489 ASP B N 1
ATOM 7500 C CA . ASP B 1 489 ? 29.75 -3.58 -7.961 1 57.88 489 ASP B CA 1
ATOM 7501 C C . ASP B 1 489 ? 30 -5.027 -7.547 1 57.88 489 ASP B C 1
ATOM 7503 O O . ASP B 1 489 ? 29.641 -5.957 -8.273 1 57.88 489 ASP B O 1
ATOM 7507 N N . ASP B 1 490 ? 30.875 -5.336 -6.641 1 61.62 490 ASP B N 1
ATOM 7508 C CA . ASP B 1 490 ? 31.422 -6.609 -6.18 1 61.62 490 ASP B CA 1
ATOM 7509 C C . ASP B 1 490 ? 30.406 -7.383 -5.355 1 61.62 490 ASP B C 1
ATOM 7511 O O . ASP B 1 490 ? 30.703 -8.461 -4.828 1 61.62 490 ASP B O 1
ATOM 7515 N N . GLY B 1 491 ? 29.094 -6.938 -5.371 1 70 491 GLY B N 1
ATOM 7516 C CA . GLY B 1 491 ? 28.188 -7.699 -4.539 1 70 491 GLY B CA 1
ATOM 7517 C C . GLY B 1 491 ? 27.453 -8.781 -5.305 1 70 491 GLY B C 1
ATOM 7518 O O . GLY B 1 491 ? 27.531 -8.852 -6.531 1 70 491 GLY B O 1
ATOM 7519 N N . VAL B 1 492 ? 26.906 -9.766 -4.566 1 73.88 492 VAL B N 1
ATOM 7520 C CA . VAL B 1 492 ? 26.125 -10.859 -5.156 1 73.88 492 VAL B CA 1
ATOM 7521 C C . VAL B 1 492 ? 24.906 -10.289 -5.875 1 73.88 492 VAL B C 1
ATOM 7523 O O . VAL B 1 492 ? 24.156 -9.508 -5.305 1 73.88 492 VAL B O 1
ATOM 7526 N N . LYS B 1 493 ? 24.859 -10.695 -7.094 1 74.56 493 LYS B N 1
ATOM 7527 C CA . LYS B 1 493 ? 23.75 -10.203 -7.902 1 74.56 493 LYS B CA 1
ATOM 7528 C C . LYS B 1 493 ? 22.531 -11.133 -7.801 1 74.56 493 LYS B C 1
ATOM 7530 O O . LYS B 1 493 ? 22.656 -12.336 -8.023 1 74.56 493 LYS B O 1
ATOM 7535 N N . ILE B 1 494 ? 21.406 -10.57 -7.312 1 70.06 494 ILE B N 1
ATOM 7536 C CA . ILE B 1 494 ? 20.172 -11.32 -7.156 1 70.06 494 ILE B CA 1
ATOM 7537 C C . ILE B 1 494 ? 19.109 -10.773 -8.117 1 70.06 494 ILE B C 1
ATOM 7539 O O . ILE B 1 494 ? 18.984 -9.555 -8.289 1 70.06 494 ILE B O 1
ATOM 7543 N N . GLN B 1 495 ? 18.484 -11.688 -8.805 1 71.31 495 GLN B N 1
ATOM 7544 C CA . GLN B 1 495 ? 17.422 -11.266 -9.719 1 71.31 495 GLN B CA 1
ATOM 7545 C C . GLN B 1 495 ? 16.172 -10.844 -8.953 1 71.31 495 GLN B C 1
ATOM 7547 O O . GLN B 1 495 ? 15.688 -11.578 -8.094 1 71.31 495 GLN B O 1
ATOM 7552 N N . VAL B 1 496 ? 15.773 -9.578 -9.273 1 69.62 496 VAL B N 1
ATOM 7553 C CA . VAL B 1 496 ? 14.609 -9.008 -8.602 1 69.62 496 VAL B CA 1
ATOM 7554 C C . VAL B 1 496 ? 13.523 -8.703 -9.633 1 69.62 496 VAL B C 1
ATOM 7556 O O . VAL B 1 496 ? 13.766 -8.766 -10.844 1 69.62 496 VAL B O 1
ATOM 7559 N N . GLY B 1 497 ? 12.32 -8.594 -9.148 1 77.88 497 GLY B N 1
ATOM 7560 C CA . GLY B 1 497 ? 11.18 -8.281 -9.992 1 77.88 497 GLY B CA 1
ATOM 7561 C C . GLY B 1 497 ? 9.875 -8.172 -9.227 1 77.88 497 GLY B C 1
ATOM 7562 O O . GLY B 1 497 ? 9.789 -8.602 -8.078 1 77.88 497 GLY B O 1
#

Secondary structure (DSSP, 8-state):
--HHHHHHHHHHHHHHHHHHHHHHHTTTSS-HHHHHHHHHHHHTT----SS-GGGS-HHHHHHHHHHHHHHHHHHHHHHHHHHHHHHTT--TTS-HHHHHHHHH-----SSSHHHHHHHHHHHHHHHHHHHHHHHHHHHHHHHHPPTTTTTTS-HHHHHHHHHHHHHTT----TTSSSGGGTT-HHHHHHHHHHHHHHHH-HHHHHHHHHHHHHHHHHHHHHHHHHHHHHHHHHHHHH----GGGHHHHHHHHHHHHHHHHHHHHHTSHHHHHHHHHHHHHHHHHHHHHHHHHHHHHTT-TTTTTTS-HHHHHHHHHHHHHHHTTT---SS-GGGS-HHHHHHHHHHHHB---TTSS--SB-HHHHHHHHHHHHTTS-TTSPPEETTEEBPHHHHHHHHHHHHHHHHHHHHHHHHHHHHHTT-S-HHHHHHHHHHHHTT----SS-GGG--HHHHHHHHHHHHHHHH-HHHHHHHHH-S--S----TT--SBP----/--HHHHHHHHHHHHHHHHHHHHHHHTTTSS-HHHHHHHHHHHHTT----SS-GGGS-HHHHHHHHHHHHHHHHHHHHHHHHHHHHHHTT--TTS-HHHHHHHHH-----SSSHHHHHHHHHHHHHHHHHHHHHHHHHHHHHHHHPPTTTTTTS-HHHHHHHHHHHHHTT----TTSSSGGGTT-HHHHHHHHHHHHHHHH-HHHHHHHHHHHHHHHHHHHHHHHHHHHHHHHHHHHHH----GGGHHHHHHHHHHHHHHHHHHHHHTSHHHHHHHHHHHHHHHHHHHHHHHHHHHHHTT-TTTTTTS-HHHHHHHHHHHHHHHTTT---SS-GGGS-HHHHHHHHHHHHB---TTSS--SB-HHHHHHHHHHHHTTS-TTSPPEETTEEBPHHHHHHHHHHHHHHHHHHHHHHHHHHHHHTT-S-HHHHHHHHHHHHTT----SS-GGG--HHHHHHHHHHHHHHHH-HHHHHHHHH-S--S----TT--SBP----

pLDDT: mean 80.68, std 18.77, range [34.28, 98.0]

Sequence (994 aa):
MSFARVVCFGFLSAILLGSFFLYGNEAGNLSYVDSVYLSASAICVTGLSPIPISSLSYSTHWILLVLIQIGGLGIISFTVIIGFLISKGISRNTKFNAFVVAAIDKDDPKTDSMSTGEVNRILISVVNISFIVELLGAIGLFLHMPEAVEGDNPRWFFSLFTSVSAFNNAGFSIVDDLSGLRAEPFCLYIVSALVILGGIGFPVIILLEKILLTVIFRIVDRIEVVTETLMMRKSLKTGKIPKLLFVPTVLSAFLEGRIEDYNDHIRGESTRIQSKLLVYGSLLLILFGTLGVYFLEAGNPHTLSPMDVSERFANAFFISVCSRTAGFATLDFGNLTDASIIIITTLMFIGGGPQGTAGGIKITTFTLLLAYLKNVIQPSKPVMLFGEVISKNSVAVAIRVYFLATLVFAGAFIVLGVLDGNQHSLHVIFFELVSAFSTVGFSLNLTSQLADVEKILYVFLMFVGRVGIFTVLIAATGHSGVPKMGASDDGVKIQVGMSFARVVCFGFLSAILLGSFFLYGNEAGNLSYVDSVYLSASAICVTGLSPIPISSLSYSTHWILLVLIQIGGLGIISFTVIIGFLISKGISRNTKFNAFVVAAIDKDDPKTDSMSTGEVNRILISVVNISFIVELLGAIGLFLHMPEAVEGDNPRWFFSLFTSVSAFNNAGFSIVDDLSGLRAEPFCLYIVSALVILGGIGFPVIILLEKILLTVIFRIVDRIEVVTETLMMRKSLKTGKIPKLLFVPTVLSAFLEGRIEDYNDHIRGESTRIQSKLLVYGSLLLILFGTLGVYFLEAGNPHTLSPMDVSERFANAFFISVCSRTAGFATLDFGNLTDASIIIITTLMFIGGGPQGTAGGIKITTFTLLLAYLKNVIQPSKPVMLFGEVISKNSVAVAIRVYFLATLVFAGAFIVLGVLDGNQHSLHVIFFELVSAFSTVGFSLNLTSQLADVEKILYVFLMFVGRVGIFTVLIAATGHSGVPKMGASDDGVKIQVG